Protein 2B30 (pdb70)

Structure (mmCIF, N/CA/C/O backbone):
data_2B30
#
_entry.id   2B30
#
_cell.length_a   64.101
_cell.length_b   101.792
_cell.length_c   97.337
_cell.angle_alpha   90.00
_cell.angle_beta   93.93
_cell.angle_gamma   90.00
#
_symmetry.space_group_name_H-M   'P 1 21 1'
#
loop_
_entity.id
_entity.type
_entity.pdbx_description
1 polymer 'Pvivax hypothetical protein'
2 non-polymer 'CALCIUM ION'
3 non-polymer 'CHLORIDE ION'
4 water water
#
loop_
_atom_site.group_PDB
_atom_site.id
_atom_site.type_symbol
_atom_site.label_atom_id
_atom_site.label_alt_id
_atom_site.label_comp_id
_atom_site.label_asym_id
_atom_site.label_entity_id
_atom_site.label_seq_id
_atom_site.pdbx_PDB_ins_code
_atom_site.Cartn_x
_atom_site.Cartn_y
_atom_site.Cartn_z
_atom_site.occupancy
_atom_site.B_iso_or_equiv
_atom_site.auth_seq_id
_atom_site.auth_comp_id
_atom_site.auth_asym_id
_atom_site.auth_atom_id
_atom_site.pdbx_PDB_model_num
ATOM 1 N N . LYS A 1 17 ? -28.718 27.865 4.986 1.00 58.91 17 LYS A N 1
ATOM 2 C CA . LYS A 1 17 ? -27.655 28.457 4.105 1.00 59.44 17 LYS A CA 1
ATOM 3 C C . LYS A 1 17 ? -27.096 27.402 3.174 1.00 59.94 17 LYS A C 1
ATOM 4 O O . LYS A 1 17 ? -27.169 27.523 1.946 1.00 60.25 17 LYS A O 1
ATOM 10 N N . VAL A 1 18 ? -26.516 26.375 3.795 1.00 58.72 18 VAL A N 1
ATOM 11 C CA . VAL A 1 18 ? -25.752 25.355 3.103 1.00 57.01 18 VAL A CA 1
ATOM 12 C C . VAL A 1 18 ? -26.681 24.480 2.298 1.00 57.29 18 VAL A C 1
ATOM 13 O O . VAL A 1 18 ? -26.494 24.306 1.091 1.00 59.41 18 VAL A O 1
ATOM 17 N N . GLU A 1 19 ? -27.682 23.919 2.963 1.00 55.78 19 GLU A N 1
ATOM 18 C CA . GLU A 1 19 ? -28.628 23.068 2.260 1.00 55.57 19 GLU A CA 1
ATOM 19 C C . GLU A 1 19 ? -29.484 23.897 1.295 1.00 53.94 19 GLU A C 1
ATOM 20 O O . GLU A 1 19 ? -29.960 23.380 0.286 1.00 53.57 19 GLU A O 1
ATOM 26 N N . GLU A 1 20 ? -29.640 25.187 1.582 1.00 53.22 20 GLU A N 1
ATOM 27 C CA . GLU A 1 20 ? -30.250 26.110 0.633 1.00 51.81 20 GLU A CA 1
ATOM 28 C C . GLU A 1 20 ? -29.343 26.241 -0.592 1.00 51.59 20 GLU A C 1
ATOM 29 O O . GLU A 1 20 ? -29.776 26.031 -1.726 1.00 51.41 20 GLU A O 1
ATOM 35 N N . ALA A 1 21 ? -28.071 26.546 -0.348 1.00 50.68 21 ALA A N 1
ATOM 36 C CA . ALA A 1 21 ? -27.070 26.677 -1.417 1.00 50.79 21 ALA A CA 1
ATOM 37 C C . ALA A 1 21 ? -26.915 25.442 -2.333 1.00 50.72 21 ALA A C 1
ATOM 38 O O . ALA A 1 21 ? -26.336 25.551 -3.422 1.00 52.84 21 ALA A O 1
ATOM 40 N N . LEU A 1 22 ? -27.415 24.287 -1.886 1.00 49.22 22 LEU A N 1
ATOM 41 C CA . LEU A 1 22 ? -27.319 23.023 -2.625 1.00 47.20 22 LEU A CA 1
ATOM 42 C C . LEU A 1 22 ? -28.637 22.601 -3.287 1.00 47.60 22 LEU A C 1
ATOM 43 O O . LEU A 1 22 ? -28.704 21.523 -3.895 1.00 46.17 22 LEU A O 1
ATOM 48 N N . LYS A 1 23 ? -29.681 23.427 -3.161 1.00 47.76 23 LYS A N 1
ATOM 49 C CA . LYS A 1 23 ? -31.027 23.040 -3.594 1.00 46.88 23 LYS A CA 1
ATOM 50 C C . LYS A 1 23 ? -31.017 22.414 -4.998 1.00 48.03 23 LYS A C 1
ATOM 51 O O . LYS A 1 23 ? -30.709 23.098 -5.971 1.00 48.29 23 LYS A O 1
ATOM 57 N N . GLY A 1 24 ? -31.322 21.116 -5.091 1.00 48.00 24 GLY A N 1
ATOM 58 C CA . GLY A 1 24 ? -31.446 20.423 -6.389 1.00 48.60 24 GLY A CA 1
ATOM 59 C C . GLY A 1 24 ? -30.151 20.164 -7.167 1.00 48.47 24 GLY A C 1
ATOM 60 O O . GLY A 1 24 ? -30.168 20.045 -8.395 1.00 46.32 24 GLY A O 1
ATOM 61 N N . ALA A 1 25 ? -29.034 20.067 -6.449 1.00 47.43 25 ALA A N 1
ATOM 62 C CA . ALA A 1 25 ? -27.731 19.832 -7.055 1.00 45.38 25 ALA A CA 1
ATOM 63 C C . ALA A 1 25 ? -27.581 18.366 -7.426 1.00 45.00 25 ALA A C 1
ATOM 64 O O . ALA A 1 25 ? -27.792 17.494 -6.590 1.00 44.84 25 ALA A O 1
ATOM 66 N N . ASP A 1 26 ? -27.191 18.107 -8.672 1.00 45.91 26 ASP A N 1
ATOM 67 C CA . ASP A 1 26 ? -26.903 16.752 -9.155 1.00 46.45 26 ASP A CA 1
ATOM 68 C C . ASP A 1 26 ? -25.395 16.492 -9.144 1.00 45.75 26 ASP A C 1
ATOM 69 O O . ASP A 1 26 ? -24.785 16.256 -10.186 1.00 49.60 26 ASP A O 1
ATOM 74 N N . ILE A 1 27 ? -24.801 16.524 -7.960 1.00 44.41 27 ILE A N 1
ATOM 75 C CA . ILE A 1 27 ? -23.353 16.429 -7.809 1.00 44.59 27 ILE A CA 1
ATOM 76 C C . ILE A 1 27 ? -22.815 15.036 -8.120 1.00 44.29 27 ILE A C 1
ATOM 77 O O . ILE A 1 27 ? -23.312 14.037 -7.597 1.00 43.43 27 ILE A O 1
ATOM 82 N N . LYS A 1 28 ? -21.778 15.001 -8.960 1.00 43.52 28 LYS A N 1
ATOM 83 C CA . LYS A 1 28 ? -21.071 13.772 -9.316 1.00 43.66 28 LYS A CA 1
ATOM 84 C C . LYS A 1 28 ? -19.557 13.800 -9.017 1.00 40.93 28 LYS A C 1
ATOM 85 O O . LYS A 1 28 ? -18.900 12.754 -9.101 1.00 37.89 28 LYS A O 1
ATOM 91 N N . LEU A 1 29 ? -19.016 14.973 -8.660 1.00 38.92 29 LEU A N 1
ATOM 92 C CA . LEU A 1 29 ? -17.575 15.147 -8.420 1.00 36.76 29 LEU A CA 1
ATOM 93 C C . LEU A 1 29 ? -17.351 15.954 -7.153 1.00 36.82 29 LEU A C 1
ATOM 94 O O . LEU A 1 29 ? -17.860 17.073 -7.041 1.00 37.49 29 LEU A O 1
ATOM 99 N N . LEU A 1 30 ? -16.591 15.396 -6.207 1.00 35.70 30 LEU A N 1
ATOM 100 C CA . LEU A 1 30 ? -16.210 16.125 -4.992 1.00 34.41 30 LEU A CA 1
ATOM 101 C C . LEU A 1 30 ? -14.763 16.588 -5.121 1.00 34.12 30 LEU A C 1
ATOM 102 O O . LEU A 1 30 ? -13.852 15.764 -5.222 1.00 33.28 30 LEU A O 1
ATOM 107 N N . LEU A 1 31 ? -14.564 17.905 -5.117 1.00 34.24 31 LEU A N 1
ATOM 108 C CA . LEU A 1 31 ? -13.244 18.508 -5.218 1.00 35.95 31 LEU A CA 1
ATOM 109 C C . LEU A 1 31 ? -12.873 19.147 -3.882 1.00 37.79 31 LEU A C 1
ATOM 110 O O . LEU A 1 31 ? -13.403 20.186 -3.511 1.00 38.91 31 LEU A O 1
ATOM 115 N N . ILE A 1 32 ? -11.939 18.526 -3.173 1.00 38.88 32 ILE A N 1
ATOM 116 C CA . ILE A 1 32 ? -11.683 18.834 -1.778 1.00 36.65 32 ILE A CA 1
ATOM 117 C C . ILE A 1 32 ? -10.277 19.364 -1.624 1.00 35.71 32 ILE A C 1
ATOM 118 O O . ILE A 1 32 ? -9.317 18.693 -2.009 1.00 37.08 32 ILE A O 1
ATOM 123 N N . ASP A 1 33 ? -10.144 20.559 -1.061 1.00 33.94 33 ASP A N 1
ATOM 124 C CA . ASP A 1 33 ? -8.818 21.090 -0.721 1.00 34.75 33 ASP A CA 1
ATOM 125 C C . ASP A 1 33 ? -8.230 20.292 0.441 1.00 33.86 33 ASP A C 1
ATOM 126 O O . ASP A 1 33 ? -8.973 19.741 1.250 1.00 33.58 33 ASP A O 1
ATOM 131 N N . PHE A 1 34 ? -6.906 20.206 0.508 1.00 34.30 34 PHE A N 1
ATOM 132 C CA . PHE A 1 34 ? -6.258 19.453 1.576 1.00 36.35 34 PHE A CA 1
ATOM 133 C C . PHE A 1 34 ? -6.010 20.319 2.828 1.00 37.04 34 PHE A C 1
ATOM 134 O O . PHE A 1 34 ? -6.826 20.295 3.748 1.00 36.98 34 PHE A O 1
ATOM 142 N N . ASP A 1 35 ? -4.928 21.094 2.868 1.00 37.67 35 ASP A N 1
ATOM 143 C CA . ASP A 1 35 ? -4.589 21.831 4.089 1.00 37.88 35 ASP A CA 1
ATOM 144 C C . ASP A 1 35 ? -5.558 22.959 4.299 1.00 39.56 35 ASP A C 1
ATOM 145 O O . ASP A 1 35 ? -5.920 23.662 3.348 1.00 43.10 35 ASP A O 1
ATOM 150 N N . GLY A 1 36 ? -5.966 23.142 5.549 1.00 39.31 36 GLY A N 1
ATOM 151 C CA . GLY A 1 36 ? -6.928 24.176 5.898 1.00 38.79 36 GLY A CA 1
ATOM 152 C C . GLY A 1 36 ? -8.364 23.755 5.658 1.00 37.62 36 GLY A C 1
ATOM 153 O O . GLY A 1 36 ? -9.284 24.429 6.115 1.00 39.91 36 GLY A O 1
ATOM 154 N N . THR A 1 37 ? -8.560 22.644 4.952 1.00 35.68 37 THR A N 1
ATOM 155 C CA . THR A 1 37 ? -9.893 22.145 4.642 1.00 36.01 37 THR A CA 1
ATOM 156 C C . THR A 1 37 ? -10.025 20.732 5.201 1.00 38.01 37 THR A C 1
ATOM 157 O O . THR A 1 37 ? -10.709 20.528 6.192 1.00 41.04 37 THR A O 1
ATOM 161 N N . LEU A 1 38 ? -9.343 19.772 4.586 1.00 39.32 38 LEU A N 1
ATOM 162 C CA . LEU A 1 38 ? -9.398 18.371 5.003 1.00 40.78 38 LEU A CA 1
ATOM 163 C C . LEU A 1 38 ? -8.329 18.050 6.073 1.00 41.92 38 LEU A C 1
ATOM 164 O O . LEU A 1 38 ? -8.606 17.349 7.041 1.00 42.68 38 LEU A O 1
ATOM 169 N N . PHE A 1 39 ? -7.116 18.566 5.889 1.00 40.59 39 PHE A N 1
ATOM 170 C CA . PHE A 1 39 ? -6.002 18.326 6.799 1.00 40.58 39 PHE A CA 1
ATOM 171 C C . PHE A 1 39 ? -5.806 19.534 7.707 1.00 43.24 39 PHE A C 1
ATOM 172 O O . PHE A 1 39 ? -5.644 20.651 7.205 1.00 41.85 39 PHE A O 1
ATOM 180 N N . VAL A 1 40 ? -5.779 19.301 9.027 1.00 45.11 40 VAL A N 1
ATOM 181 C CA . VAL A 1 40 ? -5.798 20.384 10.022 1.00 46.35 40 VAL A CA 1
ATOM 182 C C . VAL A 1 40 ? -4.387 20.848 10.436 1.00 47.83 40 VAL A C 1
ATOM 183 O O . VAL A 1 40 ? -4.032 22.007 10.218 1.00 49.02 40 VAL A O 1
ATOM 187 N N . ASP A 1 41 ? -3.592 19.957 11.030 1.00 49.32 41 ASP A N 1
ATOM 188 C CA . ASP A 1 41 ? -2.208 20.278 11.447 1.00 49.49 41 ASP A CA 1
ATOM 189 C C . ASP A 1 41 ? -1.402 19.009 11.740 1.00 49.47 41 ASP A C 1
ATOM 190 O O . ASP A 1 41 ? -1.897 17.904 11.518 1.00 49.88 41 ASP A O 1
ATOM 195 N N . LYS A 1 42 ? -0.170 19.174 12.229 1.00 49.85 42 LYS A N 1
ATOM 196 C CA . LYS A 1 42 ? 0.705 18.045 12.614 1.00 50.85 42 LYS A CA 1
ATOM 197 C C . LYS A 1 42 ? 0.007 16.901 13.370 1.00 51.20 42 LYS A C 1
ATOM 198 O O . LYS A 1 42 ? 0.075 15.734 12.961 1.00 49.17 42 LYS A O 1
ATOM 204 N N . ASP A 1 43 ? -0.676 17.254 14.460 1.00 51.46 43 ASP A N 1
ATOM 205 C CA . ASP A 1 43 ? -1.199 16.273 15.428 1.00 49.52 43 ASP A CA 1
ATOM 206 C C . ASP A 1 43 ? -2.528 15.668 14.980 1.00 47.60 43 ASP A C 1
ATOM 207 O O . ASP A 1 43 ? -2.693 14.449 14.977 1.00 43.03 43 ASP A O 1
ATOM 212 N N . ILE A 1 44 ? -3.479 16.533 14.634 1.00 47.65 44 ILE A N 1
ATOM 213 C CA . ILE A 1 44 ? -4.817 16.098 14.211 1.00 48.75 44 ILE A CA 1
ATOM 214 C C . ILE A 1 44 ? -4.776 15.414 12.834 1.00 48.46 44 ILE A C 1
ATOM 215 O O . ILE A 1 44 ? -5.518 14.468 12.588 1.00 46.90 44 ILE A O 1
ATOM 220 N N . LYS A 1 45 ? -3.899 15.894 11.955 1.00 49.53 45 LYS A N 1
ATOM 221 C CA . LYS A 1 45 ? -3.833 15.429 10.571 1.00 51.58 45 LYS A CA 1
ATOM 222 C C . LYS A 1 45 ? -5.214 15.554 9.894 1.00 51.46 45 LYS A C 1
ATOM 223 O O . LYS A 1 45 ? -5.762 16.667 9.804 1.00 50.27 45 LYS A O 1
ATOM 229 N N . VAL A 1 46 ? -5.776 14.436 9.436 1.00 50.84 46 VAL A N 1
ATOM 230 C CA . VAL A 1 46 ? -7.121 14.422 8.873 1.00 49.51 46 VAL A CA 1
ATOM 231 C C . VAL A 1 46 ? -8.059 13.715 9.848 1.00 48.88 46 VAL A C 1
ATOM 232 O O . VAL A 1 46 ? -7.916 12.503 10.067 1.00 47.76 46 VAL A O 1
ATOM 236 N N . PRO A 1 47 ? -9.012 14.471 10.439 1.00 47.58 47 PRO A N 1
ATOM 237 C CA . PRO A 1 47 ? -10.049 13.962 11.336 1.00 45.26 47 PRO A CA 1
ATOM 238 C C . PRO A 1 47 ? -10.708 12.706 10.831 1.00 45.46 47 PRO A C 1
ATOM 239 O O . PRO A 1 47 ? -10.979 12.600 9.644 1.00 49.56 47 PRO A O 1
ATOM 243 N N . SER A 1 48 ? -10.991 11.775 11.732 1.00 45.79 48 SER A N 1
ATOM 244 C CA . SER A 1 48 ? -11.664 10.522 11.382 1.00 46.42 48 SER A CA 1
ATOM 245 C C . SER A 1 48 ? -13.039 10.700 10.705 1.00 47.18 48 SER A C 1
ATOM 246 O O . SER A 1 48 ? -13.433 9.858 9.891 1.00 47.45 48 SER A O 1
ATOM 249 N N . GLU A 1 49 ? -13.763 11.772 11.040 1.00 46.72 49 GLU A N 1
ATOM 250 C CA . GLU A 1 49 ? -15.075 12.047 10.420 1.00 47.69 49 GLU A CA 1
ATOM 251 C C . GLU A 1 49 ? -14.906 12.295 8.933 1.00 46.35 49 GLU A C 1
ATOM 252 O O . GLU A 1 49 ? -15.744 11.885 8.130 1.00 45.96 49 GLU A O 1
ATOM 258 N N . ASN A 1 50 ? -13.833 12.991 8.572 1.00 43.09 50 ASN A N 1
ATOM 259 C CA . ASN A 1 50 ? -13.561 13.257 7.173 1.00 43.33 50 ASN A CA 1
ATOM 260 C C . ASN A 1 50 ? -13.235 11.969 6.409 1.00 43.74 50 ASN A C 1
ATOM 261 O O . ASN A 1 50 ? -13.706 11.776 5.280 1.00 42.68 50 ASN A O 1
ATOM 266 N N . ILE A 1 51 ? -12.462 11.086 7.040 1.00 43.70 51 ILE A N 1
ATOM 267 C CA . ILE A 1 51 ? -12.123 9.786 6.452 1.00 43.92 51 ILE A CA 1
ATOM 268 C C . ILE A 1 51 ? -13.380 8.959 6.170 1.00 45.67 51 ILE A C 1
ATOM 269 O O . ILE A 1 51 ? -13.505 8.378 5.095 1.00 48.36 51 ILE A O 1
ATOM 274 N N . ASP A 1 52 ? -14.316 8.921 7.112 1.00 47.21 52 ASP A N 1
ATOM 275 C CA . ASP A 1 52 ? -15.590 8.217 6.892 1.00 48.26 52 ASP A CA 1
ATOM 276 C C . ASP A 1 52 ? -16.402 8.878 5.792 1.00 45.16 52 ASP A C 1
ATOM 277 O O . ASP A 1 52 ? -17.070 8.207 5.014 1.00 41.69 52 ASP A O 1
ATOM 282 N N . ALA A 1 53 ? -16.355 10.207 5.754 1.00 45.60 53 ALA A N 1
ATOM 283 C CA . ALA A 1 53 ? -17.104 10.976 4.762 1.00 44.88 53 ALA A CA 1
ATOM 284 C C . ALA A 1 53 ? -16.653 10.586 3.368 1.00 44.97 53 ALA A C 1
ATOM 285 O O . ALA A 1 53 ? -17.473 10.279 2.502 1.00 44.84 53 ALA A O 1
ATOM 287 N N . ILE A 1 54 ? -15.338 10.585 3.169 1.00 43.33 54 ILE A N 1
ATOM 288 C CA . ILE A 1 54 ? -14.771 10.171 1.910 1.00 43.43 54 ILE A CA 1
ATOM 289 C C . ILE A 1 54 ? -15.092 8.693 1.665 1.00 46.41 54 ILE A C 1
ATOM 290 O O . ILE A 1 54 ? -15.514 8.319 0.563 1.00 46.40 54 ILE A O 1
ATOM 295 N N . LYS A 1 55 ? -14.924 7.866 2.700 1.00 47.78 55 LYS A N 1
ATOM 296 C CA . LYS A 1 55 ? -15.252 6.437 2.615 1.00 47.78 55 LYS A CA 1
ATOM 297 C C . LYS A 1 55 ? -16.643 6.247 2.057 1.00 47.63 55 LYS A C 1
ATOM 298 O O . LYS A 1 55 ? -16.833 5.485 1.118 1.00 51.28 55 LYS A O 1
ATOM 304 N N . GLU A 1 56 ? -17.610 6.963 2.615 1.00 47.65 56 GLU A N 1
ATOM 305 C CA . GLU A 1 56 ? -18.997 6.806 2.202 1.00 49.26 56 GLU A CA 1
ATOM 306 C C . GLU A 1 56 ? -19.231 7.378 0.801 1.00 47.36 56 GLU A C 1
ATOM 307 O O . GLU A 1 56 ? -19.977 6.793 0.010 1.00 46.13 56 GLU A O 1
ATOM 313 N N . ALA A 1 57 ? -18.576 8.502 0.496 1.00 45.12 57 ALA A N 1
ATOM 314 C CA . ALA A 1 57 ? -18.711 9.169 -0.810 1.00 41.78 57 ALA A CA 1
ATOM 315 C C . ALA A 1 57 ? -18.330 8.231 -1.948 1.00 40.12 57 ALA A C 1
ATOM 316 O O . ALA A 1 57 ? -19.004 8.182 -2.973 1.00 37.64 57 ALA A O 1
ATOM 318 N N . ILE A 1 58 ? -17.253 7.476 -1.743 1.00 40.62 58 ILE A N 1
ATOM 319 C CA . ILE A 1 58 ? -16.781 6.492 -2.723 1.00 39.99 58 ILE A CA 1
ATOM 320 C C . ILE A 1 58 ? -17.759 5.320 -2.836 1.00 40.94 58 ILE A C 1
ATOM 321 O O . ILE A 1 58 ? -18.013 4.820 -3.928 1.00 41.48 58 ILE A O 1
ATOM 326 N N . GLU A 1 59 ? -18.321 4.900 -1.710 1.00 41.86 59 GLU A N 1
ATOM 327 C CA . GLU A 1 59 ? -19.360 3.866 -1.716 1.00 42.18 59 GLU A CA 1
ATOM 328 C C . GLU A 1 59 ? -20.685 4.337 -2.333 1.00 39.81 59 GLU A C 1
ATOM 329 O O . GLU A 1 59 ? -21.349 3.580 -3.027 1.00 38.30 59 GLU A O 1
ATOM 335 N N . LYS A 1 60 ? -21.057 5.588 -2.091 1.00 39.40 60 LYS A N 1
ATOM 336 C CA . LYS A 1 60 ? -22.293 6.139 -2.654 1.00 41.27 60 LYS A CA 1
ATOM 337 C C . LYS A 1 60 ? -22.151 6.465 -4.144 1.00 41.37 60 LYS A C 1
ATOM 338 O O . LYS A 1 60 ? -23.139 6.772 -4.810 1.00 40.12 60 LYS A O 1
ATOM 344 N N . GLY A 1 61 ? -20.922 6.425 -4.656 1.00 42.93 61 GLY A N 1
ATOM 345 C CA . GLY A 1 61 ? -20.671 6.495 -6.099 1.00 41.13 61 GLY A CA 1
ATOM 346 C C . GLY A 1 61 ? -20.091 7.808 -6.591 1.00 40.61 61 GLY A C 1
ATOM 347 O O . GLY A 1 61 ? -20.019 8.028 -7.806 1.00 39.93 61 GLY A O 1
ATOM 348 N N . TYR A 1 62 ? -19.670 8.670 -5.661 1.00 38.35 62 TYR A N 1
ATOM 349 C CA . TYR A 1 62 ? -19.084 9.966 -6.002 1.00 37.80 62 TYR A CA 1
ATOM 350 C C . TYR A 1 62 ? -17.618 9.806 -6.392 1.00 35.01 62 TYR A C 1
ATOM 351 O O . TYR A 1 62 ? -16.884 9.053 -5.762 1.00 33.75 62 TYR A O 1
ATOM 360 N N . MET A 1 63 ? -17.210 10.515 -7.440 1.00 34.10 63 MET A N 1
ATOM 361 C CA . MET A 1 63 ? -15.811 10.633 -7.804 1.00 36.00 63 MET A CA 1
ATOM 362 C C . MET A 1 63 ? -15.222 11.704 -6.913 1.00 36.50 63 MET A C 1
ATOM 363 O O . MET A 1 63 ? -15.807 12.783 -6.739 1.00 38.37 63 MET A O 1
ATOM 368 N N . VAL A 1 64 ? -14.066 11.401 -6.343 1.00 34.08 64 VAL A N 1
ATOM 369 C CA . VAL A 1 64 ? -13.447 12.275 -5.378 1.00 32.78 64 VAL A CA 1
ATOM 370 C C . VAL A 1 64 ? -12.057 12.615 -5.881 1.00 35.74 64 VAL A C 1
ATOM 371 O O . VAL A 1 64 ? -11.297 11.730 -6.295 1.00 36.81 64 VAL A O 1
ATOM 375 N N . SER A 1 65 ? -11.745 13.906 -5.864 1.00 36.55 65 SER A N 1
ATOM 376 C CA . SER A 1 65 ? -10.436 14.396 -6.266 1.00 36.25 65 SER A CA 1
ATOM 377 C C . SER A 1 65 ? -9.971 15.467 -5.288 1.00 36.54 65 SER A C 1
ATOM 378 O O . SER A 1 65 ? -10.647 16.469 -5.059 1.00 34.43 65 SER A O 1
ATOM 381 N N . ILE A 1 66 ? -8.804 15.248 -4.711 1.00 38.07 66 ILE A N 1
ATOM 382 C CA . ILE A 1 66 ? -8.221 16.238 -3.858 1.00 40.27 66 ILE A CA 1
ATOM 383 C C . ILE A 1 66 ? -7.430 17.206 -4.723 1.00 42.39 66 ILE A C 1
ATOM 384 O O . ILE A 1 66 ? -6.641 16.800 -5.571 1.00 48.03 66 ILE A O 1
ATOM 389 N N . CYS A 1 67 ? -7.673 18.492 -4.519 1.00 42.03 67 CYS A N 1
ATOM 390 C CA . CYS A 1 67 ? -7.040 19.538 -5.295 1.00 40.95 67 CYS A CA 1
ATOM 391 C C . CYS A 1 67 ? -6.158 20.351 -4.354 1.00 41.66 67 CYS A C 1
ATOM 392 O O . CYS A 1 67 ? -6.661 21.005 -3.431 1.00 43.05 67 CYS A O 1
ATOM 395 N N . THR A 1 68 ? -4.844 20.292 -4.563 1.00 39.90 68 THR A N 1
ATOM 396 C CA . THR A 1 68 ? -3.914 20.874 -3.600 1.00 38.53 68 THR A CA 1
ATOM 397 C C . THR A 1 68 ? -2.599 21.306 -4.211 1.00 36.04 68 THR A C 1
ATOM 398 O O . THR A 1 68 ? -2.255 20.900 -5.320 1.00 34.21 68 THR A O 1
ATOM 402 N N . GLY A 1 69 ? -1.868 22.119 -3.446 1.00 35.12 69 GLY A N 1
ATOM 403 C CA . GLY A 1 69 ? -0.497 22.493 -3.768 1.00 34.81 69 GLY A CA 1
ATOM 404 C C . GLY A 1 69 ? 0.506 21.382 -3.511 1.00 34.71 69 GLY A C 1
ATOM 405 O O . GLY A 1 69 ? 1.617 21.429 -4.012 1.00 37.55 69 GLY A O 1
ATOM 406 N N . ARG A 1 70 ? 0.124 20.382 -2.728 1.00 34.61 70 ARG A N 1
ATOM 407 C CA . ARG A 1 70 ? 1.013 19.275 -2.419 1.00 36.16 70 ARG A CA 1
ATOM 408 C C . ARG A 1 70 ? 1.101 18.279 -3.562 1.00 38.89 70 ARG A C 1
ATOM 409 O O . ARG A 1 70 ? 0.340 18.346 -4.526 1.00 39.94 70 ARG A O 1
ATOM 417 N N . SER A 1 71 ? 2.059 17.366 -3.452 1.00 41.28 71 SER A N 1
ATOM 418 C CA . SER A 1 71 ? 2.226 16.287 -4.409 1.00 41.64 71 SER A CA 1
ATOM 419 C C . SER A 1 71 ? 1.311 15.157 -3.980 1.00 39.44 71 SER A C 1
ATOM 420 O O . SER A 1 71 ? 0.781 15.201 -2.870 1.00 39.36 71 SER A O 1
ATOM 423 N N . LYS A 1 72 ? 1.129 14.149 -4.840 1.00 38.62 72 LYS A N 1
ATOM 424 C CA . LYS A 1 72 ? 0.284 12.982 -4.499 1.00 38.68 72 LYS A CA 1
ATOM 425 C C . LYS A 1 72 ? 0.840 12.261 -3.281 1.00 36.94 72 LYS A C 1
ATOM 426 O O . LYS A 1 72 ? 0.140 12.101 -2.288 1.00 35.34 72 LYS A O 1
ATOM 432 N N . VAL A 1 73 ? 2.106 11.853 -3.368 1.00 37.48 73 VAL A N 1
ATOM 433 C CA . VAL A 1 73 ? 2.770 11.126 -2.282 1.00 39.02 73 VAL A CA 1
ATOM 434 C C . VAL A 1 73 ? 2.791 11.949 -0.993 1.00 38.97 73 VAL A C 1
ATOM 435 O O . VAL A 1 73 ? 2.760 11.397 0.096 1.00 39.23 73 VAL A O 1
ATOM 439 N N . GLY A 1 74 ? 2.851 13.269 -1.124 1.00 40.10 74 GLY A N 1
ATOM 440 C CA . GLY A 1 74 ? 2.773 14.147 0.033 1.00 43.06 74 GLY A CA 1
ATOM 441 C C . GLY A 1 74 ? 1.446 13.962 0.742 1.00 44.02 74 GLY A C 1
ATOM 442 O O . GLY A 1 74 ? 1.390 13.898 1.971 1.00 44.95 74 GLY A O 1
ATOM 443 N N . ILE A 1 75 ? 0.382 13.854 -0.050 1.00 43.53 75 ILE A N 1
ATOM 444 C CA . ILE A 1 75 ? -0.963 13.657 0.476 1.00 44.08 75 ILE A CA 1
ATOM 445 C C . ILE A 1 75 ? -1.178 12.242 1.013 1.00 44.44 75 ILE A C 1
ATOM 446 O O . ILE A 1 75 ? -1.865 12.068 2.024 1.00 41.93 75 ILE A O 1
ATOM 451 N N . LEU A 1 76 ? -0.599 11.249 0.333 1.00 44.02 76 LEU A N 1
ATOM 452 C CA . LEU A 1 76 ? -0.666 9.861 0.781 1.00 43.92 76 LEU A CA 1
ATOM 453 C C . LEU A 1 76 ? 0.112 9.619 2.078 1.00 43.57 76 LEU A C 1
ATOM 454 O O . LEU A 1 76 ? -0.264 8.764 2.871 1.00 44.82 76 LEU A O 1
ATOM 459 N N . SER A 1 77 ? 1.197 10.355 2.288 1.00 43.18 77 SER A N 1
ATOM 460 C CA . SER A 1 77 ? 1.936 10.269 3.547 1.00 43.52 77 SER A CA 1
ATOM 461 C C . SER A 1 77 ? 1.079 10.789 4.699 1.00 43.88 77 SER A C 1
ATOM 462 O O . SER A 1 77 ? 0.845 10.086 5.683 1.00 42.11 77 SER A O 1
ATOM 465 N N . ALA A 1 78 ? 0.600 12.020 4.544 1.00 43.56 78 ALA A N 1
ATOM 466 C CA . ALA A 1 78 ? -0.201 12.681 5.552 1.00 42.86 78 ALA A CA 1
ATOM 467 C C . ALA A 1 78 ? -1.429 11.861 5.881 1.00 45.15 78 ALA A C 1
ATOM 468 O O . ALA A 1 78 ? -1.865 11.849 7.031 1.00 49.55 78 ALA A O 1
ATOM 470 N N . PHE A 1 79 ? -1.980 11.175 4.880 1.00 45.28 79 PHE A N 1
ATOM 471 C CA . PHE A 1 79 ? -3.149 10.305 5.079 1.00 45.63 79 PHE A CA 1
ATOM 472 C C . PHE A 1 79 ? -2.810 9.066 5.911 1.00 45.98 79 PHE A C 1
ATOM 473 O O . PHE A 1 79 ? -3.547 8.711 6.830 1.00 47.34 79 PHE A O 1
ATOM 481 N N . GLY A 1 80 ? -1.709 8.401 5.563 1.00 46.07 80 GLY A N 1
ATOM 482 C CA . GLY A 1 80 ? -1.306 7.154 6.206 1.00 45.51 80 GLY A CA 1
ATOM 483 C C . GLY A 1 80 ? -1.964 5.949 5.560 1.00 46.19 80 GLY A C 1
ATOM 484 O O . GLY A 1 80 ? -3.160 5.973 5.272 1.00 46.46 80 GLY A O 1
ATOM 485 N N . GLU A 1 81 ? -1.185 4.886 5.361 1.00 47.47 81 GLU A N 1
ATOM 486 C CA . GLU A 1 81 ? -1.660 3.658 4.707 1.00 47.84 81 GLU A CA 1
ATOM 487 C C . GLU A 1 81 ? -3.016 3.148 5.227 1.00 50.04 81 GLU A C 1
ATOM 488 O O . GLU A 1 81 ? -3.831 2.648 4.440 1.00 50.38 81 GLU A O 1
ATOM 494 N N . GLU A 1 82 ? -3.263 3.274 6.532 1.00 50.35 82 GLU A N 1
ATOM 495 C CA . GLU A 1 82 ? -4.477 2.709 7.127 1.00 52.44 82 GLU A CA 1
ATOM 496 C C . GLU A 1 82 ? -5.744 3.434 6.666 1.00 50.39 82 GLU A C 1
ATOM 497 O O . GLU A 1 82 ? -6.739 2.790 6.312 1.00 51.18 82 GLU A O 1
ATOM 503 N N . ASN A 1 83 ? -5.711 4.765 6.685 1.00 48.24 83 ASN A N 1
ATOM 504 C CA . ASN A 1 83 ? -6.823 5.579 6.179 1.00 45.29 83 ASN A CA 1
ATOM 505 C C . ASN A 1 83 ? -7.129 5.336 4.701 1.00 44.25 83 ASN A C 1
ATOM 506 O O . ASN A 1 83 ? -8.299 5.314 4.302 1.00 41.65 83 ASN A O 1
ATOM 511 N N . LEU A 1 84 ? -6.081 5.153 3.901 1.00 43.14 84 LEU A N 1
ATOM 512 C CA . LEU A 1 84 ? -6.244 4.882 2.476 1.00 42.99 84 LEU A CA 1
ATOM 513 C C . LEU A 1 84 ? -7.003 3.574 2.262 1.00 44.35 84 LEU A C 1
ATOM 514 O O . LEU A 1 84 ? -7.860 3.482 1.378 1.00 44.32 84 LEU A O 1
ATOM 519 N N . LYS A 1 85 ? -6.687 2.568 3.077 1.00 46.56 85 LYS A N 1
ATOM 520 C CA . LYS A 1 85 ? -7.396 1.285 3.041 1.00 48.13 85 LYS A CA 1
ATOM 521 C C . LYS A 1 85 ? -8.838 1.491 3.475 1.00 48.47 85 LYS A C 1
ATOM 522 O O . LYS A 1 85 ? -9.767 1.030 2.822 1.00 49.03 85 LYS A O 1
ATOM 528 N N . LYS A 1 86 ? -9.004 2.205 4.583 1.00 50.55 86 LYS A N 1
ATOM 529 C CA . LYS A 1 86 ? -10.315 2.488 5.161 1.00 52.05 86 LYS A CA 1
ATOM 530 C C . LYS A 1 86 ? -11.231 3.230 4.177 1.00 52.21 86 LYS A C 1
ATOM 531 O O . LYS A 1 86 ? -12.409 2.903 4.054 1.00 53.61 86 LYS A O 1
ATOM 537 N N . MET A 1 87 ? -10.692 4.227 3.482 1.00 51.82 87 MET A N 1
ATOM 538 C CA . MET A 1 87 ? -11.474 4.990 2.495 1.00 50.19 87 MET A CA 1
ATOM 539 C C . MET A 1 87 ? -11.628 4.252 1.172 1.00 48.99 87 MET A C 1
ATOM 540 O O . MET A 1 87 ? -12.616 4.460 0.463 1.00 48.38 87 MET A O 1
ATOM 545 N N . ASN A 1 88 ? -10.641 3.410 0.853 1.00 48.27 88 ASN A N 1
ATOM 546 C CA . ASN A 1 88 ? -10.462 2.844 -0.482 1.00 47.93 88 ASN A CA 1
ATOM 547 C C . ASN A 1 88 ? -10.167 3.967 -1.483 1.00 48.89 88 ASN A C 1
ATOM 548 O O . ASN A 1 88 ? -10.781 4.063 -2.544 1.00 50.86 88 ASN A O 1
ATOM 553 N N . PHE A 1 89 ? -9.209 4.814 -1.112 1.00 48.19 89 PHE A N 1
ATOM 554 C CA . PHE A 1 89 ? -8.811 5.973 -1.895 1.00 45.34 89 PHE A CA 1
ATOM 555 C C . PHE A 1 89 ? -7.291 6.140 -1.827 1.00 45.06 89 PHE A C 1
ATOM 556 O O . PHE A 1 89 ? -6.707 6.037 -0.747 1.00 43.16 89 PHE A O 1
ATOM 564 N N . TYR A 1 90 ? -6.667 6.389 -2.981 1.00 43.95 90 TYR A N 1
ATOM 565 C CA . TYR A 1 90 ? -5.211 6.415 -3.106 1.00 43.17 90 TYR A CA 1
ATOM 566 C C . TYR A 1 90 ? -4.781 7.594 -3.982 1.00 43.47 90 TYR A C 1
ATOM 567 O O . TYR A 1 90 ? -3.810 7.512 -4.739 1.00 44.69 90 TYR A O 1
ATOM 576 N N . GLY A 1 91 ? -5.522 8.695 -3.871 1.00 43.12 91 GLY A N 1
ATOM 577 C CA . GLY A 1 91 ? -5.173 9.944 -4.538 1.00 41.55 91 GLY A CA 1
ATOM 578 C C . GLY A 1 91 ? -5.446 9.983 -6.026 1.00 41.46 91 GLY A C 1
ATOM 579 O O . GLY A 1 91 ? -4.919 10.838 -6.734 1.00 44.14 91 GLY A O 1
ATOM 580 N N . MET A 1 92 ? -6.276 9.073 -6.512 1.00 41.55 92 MET A N 1
ATOM 581 C CA . MET A 1 92 ? -6.597 9.024 -7.927 1.00 42.02 92 MET A CA 1
ATOM 582 C C . MET A 1 92 ? -8.103 8.943 -8.129 1.00 40.70 92 MET A C 1
ATOM 583 O O . MET A 1 92 ? -8.742 8.016 -7.654 1.00 42.72 92 MET A O 1
ATOM 588 N N . PRO A 1 93 ? -8.679 9.908 -8.846 1.00 39.97 93 PRO A N 1
ATOM 589 C CA . PRO A 1 93 ? -8.025 11.010 -9.559 1.00 39.19 93 PRO A CA 1
ATOM 590 C C . PRO A 1 93 ? -7.496 12.101 -8.622 1.00 38.30 93 PRO A C 1
ATOM 591 O O . PRO A 1 93 ? -7.794 12.099 -7.421 1.00 36.44 93 PRO A O 1
ATOM 595 N N . GLY A 1 94 ? -6.712 13.022 -9.170 1.00 37.40 94 GLY A N 1
ATOM 596 C CA . GLY A 1 94 ? -6.184 14.104 -8.363 1.00 36.84 94 GLY A CA 1
ATOM 597 C C . GLY A 1 94 ? -5.570 15.259 -9.125 1.00 35.49 94 GLY A C 1
ATOM 598 O O . GLY A 1 94 ? -5.018 15.083 -10.205 1.00 31.91 94 GLY A O 1
ATOM 599 N N . VAL A 1 95 ? -5.686 16.446 -8.529 1.00 34.73 95 VAL A N 1
ATOM 600 C CA . VAL A 1 95 ? -5.062 17.663 -9.020 1.00 32.90 95 VAL A CA 1
ATOM 601 C C . VAL A 1 95 ? -4.013 18.075 -7.990 1.00 32.79 95 VAL A C 1
ATOM 602 O O . VAL A 1 95 ? -4.345 18.452 -6.861 1.00 32.41 95 VAL A O 1
ATOM 606 N N . TYR A 1 96 ? -2.750 17.999 -8.383 1.00 30.88 96 TYR A N 1
ATOM 607 C CA . TYR A 1 96 ? -1.662 18.208 -7.460 1.00 31.32 96 TYR A CA 1
ATOM 608 C C . TYR A 1 96 ? -0.762 19.322 -7.943 1.00 32.60 96 TYR A C 1
ATOM 609 O O . TYR A 1 96 ? -0.773 19.661 -9.125 1.00 35.09 96 TYR A O 1
ATOM 618 N N . ILE A 1 97 ? -0.002 19.901 -7.013 1.00 32.34 97 ILE A N 1
ATOM 619 C CA . ILE A 1 97 ? 0.955 20.958 -7.324 1.00 33.70 97 ILE A CA 1
ATOM 620 C C . ILE A 1 97 ? 0.268 22.087 -8.090 1.00 32.43 97 ILE A C 1
ATOM 621 O O . ILE A 1 97 ? 0.709 22.500 -9.161 1.00 30.12 97 ILE A O 1
ATOM 626 N N . ASN A 1 98 ? -0.835 22.552 -7.518 1.00 32.24 98 ASN A N 1
ATOM 627 C CA . ASN A 1 98 ? -1.586 23.685 -8.028 1.00 32.99 98 ASN A CA 1
ATOM 628 C C . ASN A 1 98 ? -1.979 23.560 -9.491 1.00 32.52 98 ASN A C 1
ATOM 629 O O . ASN A 1 98 ? -2.024 24.552 -10.228 1.00 32.23 98 ASN A O 1
ATOM 634 N N . GLY A 1 99 ? -2.287 22.333 -9.899 1.00 30.33 99 GLY A N 1
ATOM 635 C CA . GLY A 1 99 ? -2.837 22.095 -11.223 1.00 30.23 99 GLY A CA 1
ATOM 636 C C . GLY A 1 99 ? -1.840 21.746 -12.299 1.00 29.83 99 GLY A C 1
ATOM 637 O O . GLY A 1 99 ? -2.238 21.544 -13.450 1.00 27.09 99 GLY A O 1
ATOM 638 N N . THR A 1 100 ? -0.564 21.647 -11.926 1.00 29.82 100 THR A N 1
ATOM 639 C CA . THR A 1 100 ? 0.495 21.306 -12.870 1.00 31.43 100 THR A CA 1
ATOM 640 C C . THR A 1 100 ? 0.715 19.783 -12.973 1.00 32.45 100 THR A C 1
ATOM 641 O O . THR A 1 100 ? 1.358 19.304 -13.917 1.00 33.89 100 THR A O 1
ATOM 645 N N . ILE A 1 101 ? 0.175 19.022 -12.023 1.00 31.49 101 ILE A N 1
ATOM 646 C CA . ILE A 1 101 ? 0.166 17.562 -12.139 1.00 33.98 101 ILE A CA 1
ATOM 647 C C . ILE A 1 101 ? -1.244 17.028 -11.905 1.00 34.30 101 ILE A C 1
ATOM 648 O O . ILE A 1 101 ? -1.858 17.329 -10.887 1.00 35.65 101 ILE A O 1
ATOM 653 N N . VAL A 1 102 ? -1.735 16.218 -12.842 1.00 35.45 102 VAL A N 1
ATOM 654 C CA . VAL A 1 102 ? -3.100 15.688 -12.775 1.00 35.53 102 VAL A CA 1
ATOM 655 C C . VAL A 1 102 ? -3.133 14.199 -13.114 1.00 34.48 102 VAL A C 1
ATOM 656 O O . VAL A 1 102 ? -2.585 13.788 -14.137 1.00 36.19 102 VAL A O 1
ATOM 660 N N . TYR A 1 103 ? -3.774 13.406 -12.257 1.00 32.40 103 TYR A N 1
ATOM 661 C CA . TYR A 1 103 ? -3.933 11.970 -12.483 1.00 32.98 103 TYR A CA 1
ATOM 662 C C . TYR A 1 103 ? -5.397 11.612 -12.660 1.00 32.56 103 TYR A C 1
ATOM 663 O O . TYR A 1 103 ? -6.259 12.129 -11.936 1.00 32.26 103 TYR A O 1
ATOM 672 N N . ASP A 1 104 ? -5.690 10.733 -13.616 1.00 31.40 104 ASP A N 1
ATOM 673 C CA . ASP A 1 104 ? -7.058 10.217 -13.739 1.00 32.74 104 ASP A CA 1
ATOM 674 C C . ASP A 1 104 ? -7.257 9.101 -12.715 1.00 33.91 104 ASP A C 1
ATOM 675 O O . ASP A 1 104 ? -6.318 8.742 -11.993 1.00 32.91 104 ASP A O 1
ATOM 680 N N . GLN A 1 105 ? -8.475 8.575 -12.642 1.00 34.97 105 GLN A N 1
ATOM 681 C CA . GLN A 1 105 ? -8.826 7.569 -11.636 1.00 37.45 105 GLN A CA 1
ATOM 682 C C . GLN A 1 105 ? -7.903 6.333 -11.670 1.00 38.91 105 GLN A C 1
ATOM 683 O O . GLN A 1 105 ? -7.637 5.715 -10.638 1.00 39.91 105 GLN A O 1
ATOM 689 N N . ILE A 1 106 ? -7.413 5.998 -12.859 1.00 38.28 106 ILE A N 1
ATOM 690 C CA . ILE A 1 106 ? -6.564 4.827 -13.070 1.00 39.32 106 ILE A CA 1
ATOM 691 C C . ILE A 1 106 ? -5.066 5.124 -12.840 1.00 39.33 106 ILE A C 1
ATOM 692 O O . ILE A 1 106 ? -4.257 4.196 -12.739 1.00 40.74 106 ILE A O 1
ATOM 697 N N . GLY A 1 107 ? -4.696 6.403 -12.754 1.00 36.70 107 GLY A N 1
ATOM 698 C CA . GLY A 1 107 ? -3.299 6.791 -12.564 1.00 34.79 107 GLY A CA 1
ATOM 699 C C . GLY A 1 107 ? -2.563 7.240 -13.819 1.00 34.35 107 GLY A C 1
ATOM 700 O O . GLY A 1 107 ? -1.342 7.286 -13.818 1.00 32.65 107 GLY A O 1
ATOM 701 N N . TYR A 1 108 ? -3.283 7.580 -14.889 1.00 32.54 108 TYR A N 1
ATOM 702 C CA . TYR A 1 108 ? -2.636 8.157 -16.070 1.00 32.38 108 TYR A CA 1
ATOM 703 C C . TYR A 1 108 ? -2.309 9.637 -15.850 1.00 32.06 108 TYR A C 1
ATOM 704 O O . TYR A 1 108 ? -3.103 10.389 -15.287 1.00 30.08 108 TYR A O 1
ATOM 713 N N . THR A 1 109 ? -1.119 10.029 -16.300 1.00 32.39 109 THR A N 1
ATOM 714 C CA . THR A 1 109 ? -0.642 11.394 -16.189 1.00 31.25 109 THR A CA 1
ATOM 715 C C . THR A 1 109 ? -1.313 12.234 -17.266 1.00 32.11 109 THR A C 1
ATOM 716 O O . THR A 1 109 ? -0.933 12.193 -18.449 1.00 34.17 109 THR A O 1
ATOM 720 N N . LEU A 1 110 ? -2.328 12.977 -16.850 1.00 31.94 110 LEU A N 1
ATOM 721 C CA . LEU A 1 110 ? -3.031 13.874 -17.751 1.00 33.07 110 LEU A CA 1
ATOM 722 C C . LEU A 1 110 ? -2.213 15.139 -17.969 1.00 32.30 110 LEU A C 1
ATOM 723 O O . LEU A 1 110 ? -2.322 15.782 -18.997 1.00 33.63 110 LEU A O 1
ATOM 728 N N . LEU A 1 111 ? -1.371 15.481 -17.010 1.00 33.98 111 LEU A N 1
ATOM 729 C CA . LEU A 1 111 ? -0.640 16.732 -17.069 1.00 33.05 111 LEU A CA 1
ATOM 730 C C . LEU A 1 111 ? 0.501 16.711 -16.082 1.00 32.88 111 LEU A C 1
ATOM 731 O O . LEU A 1 111 ? 0.308 16.397 -14.902 1.00 30.03 111 LEU A O 1
ATOM 736 N N . ASP A 1 112 ? 1.685 17.028 -16.592 1.00 33.80 112 ASP A N 1
ATOM 737 C CA . ASP A 1 112 ? 2.879 17.246 -15.790 1.00 35.31 112 ASP A CA 1
ATOM 738 C C . ASP A 1 112 ? 3.558 18.491 -16.344 1.00 35.32 112 ASP A C 1
ATOM 739 O O . ASP A 1 112 ? 4.422 18.391 -17.209 1.00 35.26 112 ASP A O 1
ATOM 744 N N . GLU A 1 113 ? 3.157 19.668 -15.872 1.00 35.69 113 GLU A N 1
ATOM 745 C CA . GLU A 1 113 ? 3.760 20.907 -16.370 1.00 38.04 113 GLU A CA 1
ATOM 746 C C . GLU A 1 113 ? 4.909 21.391 -15.492 1.00 37.59 113 GLU A C 1
ATOM 747 O O . GLU A 1 113 ? 4.741 21.578 -14.292 1.00 37.84 113 GLU A O 1
ATOM 753 N N . THR A 1 114 ? 6.073 21.594 -16.104 1.00 37.37 114 THR A N 1
ATOM 754 C CA . THR A 1 114 ? 7.232 22.146 -15.406 1.00 37.05 114 THR A CA 1
ATOM 755 C C . THR A 1 114 ? 7.533 23.561 -15.874 1.00 35.77 114 THR A C 1
ATOM 756 O O . THR A 1 114 ? 7.229 23.931 -17.013 1.00 35.71 114 THR A O 1
ATOM 760 N N . ILE A 1 115 ? 8.167 24.331 -14.997 1.00 32.29 115 ILE A N 1
ATOM 761 C CA . ILE A 1 115 ? 8.523 25.699 -15.310 1.00 31.51 115 ILE A CA 1
ATOM 762 C C . ILE A 1 115 ? 9.379 25.711 -16.570 1.00 30.43 115 ILE A C 1
ATOM 763 O O . ILE A 1 115 ? 10.160 24.806 -16.798 1.00 33.41 115 ILE A O 1
ATOM 768 N N . GLU A 1 116 ? 9.190 26.721 -17.404 1.00 31.01 116 GLU A N 1
ATOM 769 C CA . GLU A 1 116 ? 9.985 26.893 -18.605 1.00 32.84 116 GLU A CA 1
ATOM 770 C C . GLU A 1 116 ? 11.451 27.050 -18.212 1.00 34.39 116 GLU A C 1
ATOM 771 O O . GLU A 1 116 ? 11.766 27.751 -17.246 1.00 37.18 116 GLU A O 1
ATOM 777 N N . THR A 1 117 ? 12.343 26.414 -18.965 1.00 34.76 117 THR A N 1
ATOM 778 C CA . THR A 1 117 ? 13.758 26.335 -18.578 1.00 36.88 117 THR A CA 1
ATOM 779 C C . THR A 1 117 ? 14.493 27.695 -18.595 1.00 39.61 117 THR A C 1
ATOM 780 O O . THR A 1 117 ? 15.429 27.905 -17.833 1.00 41.62 117 THR A O 1
ATOM 784 N N . ASP A 1 118 ? 14.084 28.613 -19.465 1.00 42.62 118 ASP A N 1
ATOM 785 C CA . ASP A 1 118 ? 14.672 29.959 -19.471 1.00 42.66 118 ASP A CA 1
ATOM 786 C C . ASP A 1 118 ? 14.215 30.735 -18.231 1.00 42.54 118 ASP A C 1
ATOM 787 O O . ASP A 1 118 ? 15.019 31.392 -17.574 1.00 43.29 118 ASP A O 1
ATOM 792 N N . VAL A 1 119 ? 12.934 30.622 -17.887 1.00 43.65 119 VAL A N 1
ATOM 793 C CA . VAL A 1 119 ? 12.403 31.262 -16.670 1.00 42.09 119 VAL A CA 1
ATOM 794 C C . VAL A 1 119 ? 12.977 30.603 -15.417 1.00 41.18 119 VAL A C 1
ATOM 795 O O . VAL A 1 119 ? 13.281 31.290 -14.449 1.00 42.37 119 VAL A O 1
ATOM 799 N N . TYR A 1 120 ? 13.115 29.278 -15.430 1.00 40.78 120 TYR A N 1
ATOM 800 C CA . TYR A 1 120 ? 13.651 28.563 -14.265 1.00 40.83 120 TYR A CA 1
ATOM 801 C C . TYR A 1 120 ? 15.090 28.975 -13.990 1.00 40.73 120 TYR A C 1
ATOM 802 O O . TYR A 1 120 ? 15.452 29.218 -12.846 1.00 41.69 120 TYR A O 1
ATOM 811 N N . ALA A 1 121 ? 15.901 29.057 -15.042 1.00 41.44 121 ALA A N 1
ATOM 812 C CA . ALA A 1 121 ? 17.281 29.542 -14.927 1.00 40.62 121 ALA A CA 1
ATOM 813 C C . ALA A 1 121 ? 17.304 30.925 -14.288 1.00 41.09 121 ALA A C 1
ATOM 814 O O . ALA A 1 121 ? 18.105 31.198 -13.387 1.00 41.61 121 ALA A O 1
ATOM 816 N N . GLU A 1 122 ? 16.418 31.797 -14.743 1.00 40.59 122 GLU A N 1
ATOM 817 C CA . GLU A 1 122 ? 16.390 33.131 -14.199 1.00 42.14 122 GLU A CA 1
ATOM 818 C C . GLU A 1 122 ? 15.996 33.046 -12.745 1.00 40.26 122 GLU A C 1
ATOM 819 O O . GLU A 1 122 ? 16.572 33.726 -11.900 1.00 42.16 122 GLU A O 1
ATOM 825 N N . LEU A 1 123 ? 15.031 32.183 -12.456 1.00 38.38 123 LEU A N 1
ATOM 826 C CA . LEU A 1 123 ? 14.480 32.079 -11.114 1.00 36.94 123 LEU A CA 1
ATOM 827 C C . LEU A 1 123 ? 15.546 31.681 -10.103 1.00 38.40 123 LEU A C 1
ATOM 828 O O . LEU A 1 123 ? 15.657 32.298 -9.042 1.00 38.55 123 LEU A O 1
ATOM 833 N N . ILE A 1 124 ? 16.313 30.647 -10.442 1.00 39.11 124 ILE A N 1
ATOM 834 C CA . ILE A 1 124 ? 17.408 30.148 -9.594 1.00 40.28 124 ILE A CA 1
ATOM 835 C C . ILE A 1 124 ? 18.521 31.198 -9.458 1.00 39.88 124 ILE A C 1
ATOM 836 O O . ILE A 1 124 ? 19.119 31.338 -8.400 1.00 40.70 124 ILE A O 1
ATOM 841 N N . SER A 1 125 ? 18.785 31.931 -10.532 1.00 40.20 125 SER A N 1
ATOM 842 C CA . SER A 1 125 ? 19.769 32.998 -10.502 1.00 40.68 125 SER A CA 1
ATOM 843 C C . SER A 1 125 ? 19.333 34.088 -9.528 1.00 41.41 125 SER A C 1
ATOM 844 O O . SER A 1 125 ? 20.143 34.599 -8.766 1.00 40.98 125 SER A O 1
ATOM 847 N N . TYR A 1 126 ? 18.046 34.423 -9.552 1.00 43.75 126 TYR A N 1
ATOM 848 C CA . TYR A 1 126 ? 17.445 35.372 -8.595 1.00 44.68 126 TYR A CA 1
ATOM 849 C C . TYR A 1 126 ? 17.465 34.867 -7.138 1.00 46.56 126 TYR A C 1
ATOM 850 O O . TYR A 1 126 ? 17.658 35.659 -6.204 1.00 48.94 126 TYR A O 1
ATOM 859 N N . LEU A 1 127 ? 17.256 33.564 -6.943 1.00 46.80 127 LEU A N 1
ATOM 860 C CA . LEU A 1 127 ? 17.240 32.975 -5.594 1.00 45.93 127 LEU A CA 1
ATOM 861 C C . LEU A 1 127 ? 18.631 32.946 -4.947 1.00 46.39 127 LEU A C 1
ATOM 862 O O . LEU A 1 127 ? 18.762 33.135 -3.734 1.00 43.63 127 LEU A O 1
ATOM 867 N N . VAL A 1 128 ? 19.660 32.698 -5.761 1.00 46.73 128 VAL A N 1
ATOM 868 C CA . VAL A 1 128 ? 21.044 32.759 -5.297 1.00 46.73 128 VAL A CA 1
ATOM 869 C C . VAL A 1 128 ? 21.376 34.208 -4.920 1.00 48.27 128 VAL A C 1
ATOM 870 O O . VAL A 1 128 ? 21.810 34.477 -3.793 1.00 48.29 128 VAL A O 1
ATOM 874 N N . GLU A 1 129 ? 21.133 35.133 -5.854 1.00 48.81 129 GLU A N 1
ATOM 875 C CA . GLU A 1 129 ? 21.380 36.565 -5.635 1.00 49.27 129 GLU A CA 1
ATOM 876 C C . GLU A 1 129 ? 20.747 37.036 -4.322 1.00 48.73 129 GLU A C 1
ATOM 877 O O . GLU A 1 129 ? 21.377 37.746 -3.561 1.00 51.46 129 GLU A O 1
ATOM 883 N N . LYS A 1 130 ? 19.521 36.605 -4.046 1.00 48.12 130 LYS A N 1
ATOM 884 C CA . LYS A 1 130 ? 18.829 36.951 -2.802 1.00 47.38 130 LYS A CA 1
ATOM 885 C C . LYS A 1 130 ? 19.069 35.941 -1.660 1.00 46.09 130 LYS A C 1
ATOM 886 O O . LYS A 1 130 ? 18.360 35.970 -0.664 1.00 43.85 130 LYS A O 1
ATOM 892 N N . ASN A 1 131 ? 20.060 35.061 -1.801 1.00 46.83 131 ASN A N 1
ATOM 893 C CA . ASN A 1 131 ? 20.309 33.981 -0.833 1.00 48.21 131 ASN A CA 1
ATOM 894 C C . ASN A 1 131 ? 19.027 33.379 -0.218 1.00 47.59 131 ASN A C 1
ATOM 895 O O . ASN A 1 131 ? 18.851 33.314 1.000 1.00 48.05 131 ASN A O 1
ATOM 900 N N . LEU A 1 132 ? 18.138 32.936 -1.099 1.00 47.26 132 LEU A N 1
ATOM 901 C CA . LEU A 1 132 ? 16.908 32.250 -0.710 1.00 45.45 132 LEU A CA 1
ATOM 902 C C . LEU A 1 132 ? 16.934 30.752 -1.035 1.00 42.80 132 LEU A C 1
ATOM 903 O O . LEU A 1 132 ? 16.054 30.011 -0.595 1.00 39.29 132 LEU A O 1
ATOM 908 N N . VAL A 1 133 ? 17.950 30.314 -1.780 1.00 41.08 133 VAL A N 1
ATOM 909 C CA . VAL A 1 133 ? 18.100 28.908 -2.147 1.00 42.78 133 VAL A CA 1
ATOM 910 C C . VAL A 1 133 ? 18.176 27.939 -0.941 1.00 44.92 133 VAL A C 1
ATOM 911 O O . VAL A 1 133 ? 17.645 26.822 -1.016 1.00 46.12 133 VAL A O 1
ATOM 915 N N . ASN A 1 134 ? 18.823 28.348 0.156 1.00 45.51 134 ASN A N 1
ATOM 916 C CA . ASN A 1 134 ? 18.963 27.468 1.336 1.00 46.42 134 ASN A CA 1
ATOM 917 C C . ASN A 1 134 ? 17.713 27.415 2.236 1.00 46.37 134 ASN A C 1
ATOM 918 O O . ASN A 1 134 ? 17.775 26.890 3.348 1.00 47.86 134 ASN A O 1
ATOM 923 N N . GLN A 1 135 ? 16.582 27.933 1.752 1.00 44.07 135 GLN A N 1
ATOM 924 C CA . GLN A 1 135 ? 15.295 27.769 2.446 1.00 42.02 135 GLN A CA 1
ATOM 925 C C . GLN A 1 135 ? 14.162 27.445 1.465 1.00 41.32 135 GLN A C 1
ATOM 926 O O . GLN A 1 135 ? 12.980 27.699 1.749 1.00 40.54 135 GLN A O 1
ATOM 932 N N . THR A 1 136 ? 14.538 26.844 0.336 1.00 40.63 136 THR A N 1
ATOM 933 C CA . THR A 1 136 ? 13.631 26.583 -0.784 1.00 42.15 136 THR A CA 1
ATOM 934 C C . THR A 1 136 ? 13.487 25.081 -1.038 1.00 40.41 136 THR A C 1
ATOM 935 O O . THR A 1 136 ? 14.480 24.388 -1.218 1.00 40.59 136 THR A O 1
ATOM 939 N N . ILE A 1 137 ? 12.251 24.586 -1.063 1.00 39.01 137 ILE A N 1
ATOM 940 C CA . ILE A 1 137 ? 11.998 23.165 -1.331 1.00 38.08 137 ILE A CA 1
ATOM 941 C C . ILE A 1 137 ? 11.701 22.955 -2.812 1.00 36.70 137 ILE A C 1
ATOM 942 O O . ILE A 1 137 ? 10.737 23.499 -3.347 1.00 36.73 137 ILE A O 1
ATOM 947 N N . PHE A 1 138 ? 12.536 22.156 -3.463 1.00 37.34 138 PHE A N 1
ATOM 948 C CA . PHE A 1 138 ? 12.476 21.974 -4.914 1.00 38.49 138 PHE A CA 1
ATOM 949 C C . PHE A 1 138 ? 11.671 20.732 -5.256 1.00 38.74 138 PHE A C 1
ATOM 950 O O . PHE A 1 138 ? 12.036 19.635 -4.832 1.00 40.05 138 PHE A O 1
ATOM 958 N N . HIS A 1 139 ? 10.584 20.906 -6.008 1.00 36.90 139 HIS A N 1
ATOM 959 C CA . HIS A 1 139 ? 9.653 19.814 -6.284 1.00 37.02 139 HIS A CA 1
ATOM 960 C C . HIS A 1 139 ? 9.715 19.381 -7.745 1.00 35.17 139 HIS A C 1
ATOM 961 O O . HIS A 1 139 ? 9.615 20.217 -8.638 1.00 36.99 139 HIS A O 1
ATOM 968 N N . ARG A 1 140 ? 9.874 18.080 -7.983 1.00 33.49 140 ARG A N 1
ATOM 969 C CA . ARG A 1 140 ? 9.708 17.498 -9.325 1.00 32.60 140 ARG A CA 1
ATOM 970 C C . ARG A 1 140 ? 8.961 16.181 -9.208 1.00 34.23 140 ARG A C 1
ATOM 971 O O . ARG A 1 140 ? 9.452 15.240 -8.580 1.00 33.60 140 ARG A O 1
ATOM 979 N N . GLY A 1 141 ? 7.773 16.128 -9.808 1.00 35.80 141 GLY A N 1
ATOM 980 C CA . GLY A 1 141 ? 6.929 14.945 -9.767 1.00 37.38 141 GLY A CA 1
ATOM 981 C C . GLY A 1 141 ? 6.477 14.605 -8.360 1.00 38.86 141 GLY A C 1
ATOM 982 O O . GLY A 1 141 ? 5.817 15.416 -7.691 1.00 39.60 141 GLY A O 1
ATOM 983 N N . GLU A 1 142 ? 6.845 13.407 -7.909 1.00 39.22 142 GLU A N 1
ATOM 984 C CA . GLU A 1 142 ? 6.521 12.937 -6.559 1.00 39.74 142 GLU A CA 1
ATOM 985 C C . GLU A 1 142 ? 7.704 13.074 -5.593 1.00 39.52 142 GLU A C 1
ATOM 986 O O . GLU A 1 142 ? 7.673 12.527 -4.495 1.00 39.22 142 GLU A O 1
ATOM 992 N N . SER A 1 143 ? 8.750 13.784 -6.012 1.00 40.20 143 SER A N 1
ATOM 993 C CA . SER A 1 143 ? 9.931 14.008 -5.177 1.00 40.40 143 SER A CA 1
ATOM 994 C C . SER A 1 143 ? 10.104 15.485 -4.858 1.00 39.54 143 SER A C 1
ATOM 995 O O . SER A 1 143 ? 9.680 16.356 -5.632 1.00 37.33 143 SER A O 1
ATOM 998 N N . ASN A 1 144 ? 10.744 15.751 -3.722 1.00 39.01 144 ASN A N 1
ATOM 999 C CA . ASN A 1 144 ? 11.185 17.096 -3.390 1.00 39.87 144 ASN A CA 1
ATOM 1000 C C . ASN A 1 144 ? 12.575 17.093 -2.750 1.00 40.65 144 ASN A C 1
ATOM 1001 O O . ASN A 1 144 ? 12.992 16.108 -2.141 1.00 39.25 144 ASN A O 1
ATOM 1006 N N . TYR A 1 145 ? 13.298 18.192 -2.921 1.00 41.92 145 TYR A N 1
ATOM 1007 C CA . TYR A 1 145 ? 14.707 18.232 -2.563 1.00 44.39 145 TYR A CA 1
ATOM 1008 C C . TYR A 1 145 ? 15.055 19.524 -1.853 1.00 45.21 145 TYR A C 1
ATOM 1009 O O . TYR A 1 145 ? 14.489 20.564 -2.148 1.00 46.51 145 TYR A O 1
ATOM 1018 N N . VAL A 1 146 ? 15.992 19.448 -0.918 1.00 47.24 146 VAL A N 1
ATOM 1019 C CA . VAL A 1 146 ? 16.532 20.644 -0.273 1.00 48.99 146 VAL A CA 1
ATOM 1020 C C . VAL A 1 146 ? 18.058 20.616 -0.266 1.00 50.25 146 VAL A C 1
ATOM 1021 O O . VAL A 1 146 ? 18.691 19.596 -0.563 1.00 49.34 146 VAL A O 1
ATOM 1025 N N . THR A 1 147 ? 18.646 21.749 0.084 1.00 50.96 147 THR A N 1
ATOM 1026 C CA . THR A 1 147 ? 20.087 21.903 0.013 1.00 51.12 147 THR A CA 1
ATOM 1027 C C . THR A 1 147 ? 20.731 21.511 1.368 1.00 51.08 147 THR A C 1
ATOM 1028 O O . THR A 1 147 ? 20.084 21.617 2.412 1.00 52.12 147 THR A O 1
ATOM 1032 N N . GLU A 1 148 ? 21.977 21.020 1.326 1.00 51.58 148 GLU A N 1
ATOM 1033 C CA . GLU A 1 148 ? 22.756 20.607 2.518 1.00 51.05 148 GLU A CA 1
ATOM 1034 C C . GLU A 1 148 ? 22.663 21.625 3.649 1.00 52.10 148 GLU A C 1
ATOM 1035 O O . GLU A 1 148 ? 22.472 21.262 4.809 1.00 50.23 148 GLU A O 1
ATOM 1041 N N . ASP A 1 149 ? 22.772 22.901 3.282 1.00 53.58 149 ASP A N 1
ATOM 1042 C CA . ASP A 1 149 ? 22.686 24.022 4.222 1.00 54.54 149 ASP A CA 1
ATOM 1043 C C . ASP A 1 149 ? 21.265 24.517 4.515 1.00 53.45 149 ASP A C 1
ATOM 1044 O O . ASP A 1 149 ? 21.104 25.638 4.979 1.00 54.11 149 ASP A O 1
ATOM 1049 N N . ASN A 1 150 ? 20.244 23.697 4.266 1.00 53.78 150 ASN A N 1
ATOM 1050 C CA . ASN A 1 150 ? 18.862 24.083 4.557 1.00 52.79 150 ASN A CA 1
ATOM 1051 C C . ASN A 1 150 ? 18.487 23.703 5.981 1.00 54.61 150 ASN A C 1
ATOM 1052 O O . ASN A 1 150 ? 18.542 22.531 6.357 1.00 55.57 150 ASN A O 1
ATOM 1057 N N . LYS A 1 151 ? 18.098 24.699 6.769 1.00 57.69 151 LYS A N 1
ATOM 1058 C CA . LYS A 1 151 ? 17.684 24.477 8.156 1.00 59.53 151 LYS A CA 1
ATOM 1059 C C . LYS A 1 151 ? 16.315 23.812 8.245 1.00 61.97 151 LYS A C 1
ATOM 1060 O O . LYS A 1 151 ? 15.983 23.210 9.263 1.00 63.20 151 LYS A O 1
ATOM 1066 N N . TYR A 1 152 ? 15.536 23.911 7.168 1.00 64.22 152 TYR A N 1
ATOM 1067 C CA . TYR A 1 152 ? 14.161 23.407 7.121 1.00 65.18 152 TYR A CA 1
ATOM 1068 C C . TYR A 1 152 ? 14.034 22.029 6.440 1.00 65.17 152 TYR A C 1
ATOM 1069 O O . TYR A 1 152 ? 13.040 21.758 5.765 1.00 64.73 152 TYR A O 1
ATOM 1078 N N . ALA A 1 153 ? 15.022 21.154 6.623 1.00 64.47 153 ALA A N 1
ATOM 1079 C CA . ALA A 1 153 ? 15.000 19.822 5.985 1.00 62.90 153 ALA A CA 1
ATOM 1080 C C . ALA A 1 153 ? 13.919 18.864 6.554 1.00 61.02 153 ALA A C 1
ATOM 1081 O O . ALA A 1 153 ? 13.361 18.036 5.818 1.00 60.95 153 ALA A O 1
ATOM 1083 N N . ASP A 1 154 ? 13.626 18.985 7.851 1.00 57.82 154 ASP A N 1
ATOM 1084 C CA . ASP A 1 154 ? 12.587 18.181 8.505 1.00 55.67 154 ASP A CA 1
ATOM 1085 C C . ASP A 1 154 ? 11.190 18.820 8.370 1.00 55.50 154 ASP A C 1
ATOM 1086 O O . ASP A 1 154 ? 10.236 18.363 9.014 1.00 56.78 154 ASP A O 1
ATOM 1091 N N . PHE A 1 155 ? 11.074 19.840 7.509 1.00 53.48 155 PHE A N 1
ATOM 1092 C CA . PHE A 1 155 ? 9.941 20.794 7.507 1.00 51.19 155 PHE A CA 1
ATOM 1093 C C . PHE A 1 155 ? 8.619 20.191 7.043 1.00 50.20 155 PHE A C 1
ATOM 1094 O O . PHE A 1 155 ? 7.613 20.309 7.715 1.00 49.83 155 PHE A O 1
ATOM 1102 N N . LEU A 1 156 ? 8.618 19.553 5.886 1.00 51.03 156 LEU A N 1
ATOM 1103 C CA . LEU A 1 156 ? 7.421 18.880 5.417 1.00 51.67 156 LEU A CA 1
ATOM 1104 C C . LEU A 1 156 ? 7.079 17.688 6.316 1.00 50.72 156 LEU A C 1
ATOM 1105 O O . LEU A 1 156 ? 5.906 17.387 6.520 1.00 49.89 156 LEU A O 1
ATOM 1110 N N . GLN A 1 157 ? 8.105 17.022 6.851 1.00 50.63 157 GLN A N 1
ATOM 1111 C CA . GLN A 1 157 ? 7.908 15.858 7.716 1.00 50.43 157 GLN A CA 1
ATOM 1112 C C . GLN A 1 157 ? 7.258 16.270 9.037 1.00 51.21 157 GLN A C 1
ATOM 1113 O O . GLN A 1 157 ? 6.213 15.740 9.409 1.00 51.30 157 GLN A O 1
ATOM 1119 N N . LYS A 1 158 ? 7.861 17.236 9.728 1.00 52.16 158 LYS A N 1
ATOM 1120 C CA . LYS A 1 158 ? 7.352 17.683 11.030 1.00 51.43 158 LYS A CA 1
ATOM 1121 C C . LYS A 1 158 ? 6.092 18.541 10.896 1.00 51.64 158 LYS A C 1
ATOM 1122 O O . LYS A 1 158 ? 5.084 18.242 11.529 1.00 52.97 158 LYS A O 1
ATOM 1128 N N . MET A 1 159 ? 6.131 19.587 10.071 1.00 52.18 159 MET A N 1
ATOM 1129 C CA . MET A 1 159 ? 4.980 20.504 9.936 1.00 54.41 159 MET A CA 1
ATOM 1130 C C . MET A 1 159 ? 3.749 19.897 9.248 1.00 52.33 159 MET A C 1
ATOM 1131 O O . MET A 1 159 ? 2.616 20.233 9.603 1.00 50.59 159 MET A O 1
ATOM 1136 N N . TYR A 1 160 ? 3.964 19.028 8.260 1.00 50.74 160 TYR A N 1
ATOM 1137 C CA . TYR A 1 160 ? 2.862 18.579 7.392 1.00 48.38 160 TYR A CA 1
ATOM 1138 C C . TYR A 1 160 ? 2.729 17.061 7.248 1.00 48.03 160 TYR A C 1
ATOM 1139 O O . TYR A 1 160 ? 1.992 16.599 6.392 1.00 46.28 160 TYR A O 1
ATOM 1148 N N . SER A 1 161 ? 3.413 16.292 8.097 1.00 48.78 161 SER A N 1
ATOM 1149 C CA . SER A 1 161 ? 3.279 14.821 8.120 1.00 48.90 161 SER A CA 1
ATOM 1150 C C . SER A 1 161 ? 3.583 14.148 6.772 1.00 49.25 161 SER A C 1
ATOM 1151 O O . SER A 1 161 ? 2.972 13.134 6.428 1.00 48.62 161 SER A O 1
ATOM 1154 N N . GLU A 1 162 ? 4.518 14.729 6.021 1.00 49.16 162 GLU A N 1
ATOM 1155 C CA . GLU A 1 162 ? 4.999 14.158 4.774 1.00 48.45 162 GLU A CA 1
ATOM 1156 C C . GLU A 1 162 ? 6.250 13.345 5.059 1.00 48.28 162 GLU A C 1
ATOM 1157 O O . GLU A 1 162 ? 6.676 13.230 6.215 1.00 48.24 162 GLU A O 1
ATOM 1163 N N . ASN A 1 163 ? 6.821 12.766 4.003 1.00 48.08 163 ASN A N 1
ATOM 1164 C CA . ASN A 1 163 ? 8.144 12.152 4.079 1.00 48.27 163 ASN A CA 1
ATOM 1165 C C . ASN A 1 163 ? 9.181 13.250 4.047 1.00 46.22 163 ASN A C 1
ATOM 1166 O O . ASN A 1 163 ? 8.922 14.313 3.506 1.00 48.32 163 ASN A O 1
ATOM 1171 N N . ARG A 1 164 ? 10.343 13.000 4.641 1.00 45.30 164 ARG A N 1
ATOM 1172 C CA . ARG A 1 164 ? 11.435 13.977 4.667 1.00 43.42 164 ARG A CA 1
ATOM 1173 C C . ARG A 1 164 ? 11.966 14.296 3.257 1.00 40.33 164 ARG A C 1
ATOM 1174 O O . ARG A 1 164 ? 12.016 13.429 2.390 1.00 39.89 164 ARG A O 1
ATOM 1182 N N . SER A 1 165 ? 12.356 15.543 3.036 1.00 38.27 165 SER A N 1
ATOM 1183 C CA . SER A 1 165 ? 12.949 15.944 1.761 1.00 39.05 165 SER A CA 1
ATOM 1184 C C . SER A 1 165 ? 14.334 15.335 1.608 1.00 38.71 165 SER A C 1
ATOM 1185 O O . SER A 1 165 ? 15.039 15.149 2.596 1.00 37.57 165 SER A O 1
ATOM 1188 N N . ILE A 1 166 ? 14.733 15.057 0.366 1.00 40.10 166 ILE A N 1
ATOM 1189 C CA . ILE A 1 166 ? 16.072 14.537 0.082 1.00 38.93 166 ILE A CA 1
ATOM 1190 C C . ILE A 1 166 ? 17.091 15.683 0.063 1.00 40.57 166 ILE A C 1
ATOM 1191 O O . ILE A 1 166 ? 16.834 16.756 -0.510 1.00 38.91 166 ILE A O 1
ATOM 1196 N N . ILE A 1 167 ? 18.251 15.442 0.681 1.00 41.13 167 ILE A N 1
ATOM 1197 C CA . ILE A 1 167 ? 19.253 16.481 0.883 1.00 39.91 167 ILE A CA 1
ATOM 1198 C C . ILE A 1 167 ? 20.419 16.282 -0.070 1.00 38.62 167 ILE A C 1
ATOM 1199 O O . ILE A 1 167 ? 20.895 15.166 -0.269 1.00 37.83 167 ILE A O 1
ATOM 1204 N N . ILE A 1 168 ? 20.876 17.381 -0.657 1.00 39.09 168 ILE A N 1
ATOM 1205 C CA . ILE A 1 168 ? 21.936 17.334 -1.651 1.00 40.09 168 ILE A CA 1
ATOM 1206 C C . ILE A 1 168 ? 22.786 18.593 -1.572 1.00 42.93 168 ILE A C 1
ATOM 1207 O O . ILE A 1 168 ? 22.356 19.599 -1.024 1.00 44.80 168 ILE A O 1
ATOM 1212 N N . ARG A 1 169 ? 24.001 18.526 -2.106 1.00 45.39 169 ARG A N 1
ATOM 1213 C CA . ARG A 1 169 ? 24.892 19.676 -2.092 1.00 45.95 169 ARG A CA 1
ATOM 1214 C C . ARG A 1 169 ? 24.285 20.771 -2.970 1.00 46.72 169 ARG A C 1
ATOM 1215 O O . ARG A 1 169 ? 23.540 20.483 -3.914 1.00 45.96 169 ARG A O 1
ATOM 1223 N N . HIS A 1 170 ? 24.589 22.020 -2.624 1.00 47.29 170 HIS A N 1
ATOM 1224 C CA . HIS A 1 170 ? 24.115 23.194 -3.353 1.00 45.93 170 HIS A CA 1
ATOM 1225 C C . HIS A 1 170 ? 24.469 23.101 -4.831 1.00 46.69 170 HIS A C 1
ATOM 1226 O O . HIS A 1 170 ? 23.602 23.304 -5.673 1.00 47.23 170 HIS A O 1
ATOM 1233 N N . ASN A 1 171 ? 25.725 22.782 -5.150 1.00 47.84 171 ASN A N 1
ATOM 1234 C CA . ASN A 1 171 ? 26.140 22.639 -6.559 1.00 49.40 171 ASN A CA 1
ATOM 1235 C C . ASN A 1 171 ? 25.395 21.525 -7.316 1.00 49.23 171 ASN A C 1
ATOM 1236 O O . ASN A 1 171 ? 25.302 21.561 -8.548 1.00 51.80 171 ASN A O 1
ATOM 1241 N N . GLU A 1 172 ? 24.888 20.532 -6.583 1.00 47.74 172 GLU A N 1
ATOM 1242 C CA . GLU A 1 172 ? 24.074 19.458 -7.169 1.00 47.64 172 GLU A CA 1
ATOM 1243 C C . GLU A 1 172 ? 22.667 19.968 -7.488 1.00 46.22 172 GLU A C 1
ATOM 1244 O O . GLU A 1 172 ? 22.084 19.621 -8.516 1.00 44.08 172 GLU A O 1
ATOM 1250 N N . MET A 1 173 ? 22.132 20.807 -6.605 1.00 46.64 173 MET A N 1
ATOM 1251 C CA . MET A 1 173 ? 20.797 21.388 -6.801 1.00 47.08 173 MET A CA 1
ATOM 1252 C C . MET A 1 173 ? 20.696 22.206 -8.094 1.00 44.10 173 MET A C 1
ATOM 1253 O O . MET A 1 173 ? 19.706 22.097 -8.827 1.00 39.69 173 MET A O 1
ATOM 1258 N N . LEU A 1 174 ? 21.723 23.003 -8.380 1.00 42.85 174 LEU A N 1
ATOM 1259 C CA . LEU A 1 174 ? 21.694 23.847 -9.572 1.00 43.43 174 LEU A CA 1
ATOM 1260 C C . LEU A 1 174 ? 22.181 23.138 -10.850 1.00 43.19 174 LEU A C 1
ATOM 1261 O O . LEU A 1 174 ? 22.390 23.793 -11.868 1.00 44.14 174 LEU A O 1
ATOM 1266 N N . LYS A 1 175 ? 22.313 21.809 -10.816 1.00 42.45 175 LYS A N 1
ATOM 1267 C CA . LYS A 1 175 ? 22.426 21.019 -12.051 1.00 42.68 175 LYS A CA 1
ATOM 1268 C C . LYS A 1 175 ? 21.051 20.827 -12.719 1.00 42.25 175 LYS A C 1
ATOM 1269 O O . LYS A 1 175 ? 20.968 20.663 -13.938 1.00 42.59 175 LYS A O 1
ATOM 1275 N N . TYR A 1 176 ? 19.975 20.842 -11.934 1.00 40.94 176 TYR A N 1
ATOM 1276 C CA . TYR A 1 176 ? 18.634 20.606 -12.483 1.00 42.28 176 TYR A CA 1
ATOM 1277 C C . TYR A 1 176 ? 18.103 21.764 -13.348 1.00 43.26 176 TYR A C 1
ATOM 1278 O O . TYR A 1 176 ? 18.201 22.942 -12.970 1.00 43.78 176 TYR A O 1
ATOM 1287 N N . ARG A 1 177 ? 17.545 21.402 -14.507 1.00 42.65 177 ARG A N 1
ATOM 1288 C CA . ARG A 1 177 ? 17.099 22.363 -15.524 1.00 42.22 177 ARG A CA 1
ATOM 1289 C C . ARG A 1 177 ? 15.693 22.908 -15.285 1.00 40.27 177 ARG A C 1
ATOM 1290 O O . ARG A 1 177 ? 15.352 23.954 -15.849 1.00 41.56 177 ARG A O 1
ATOM 1298 N N . THR A 1 178 ? 14.887 22.202 -14.480 1.00 37.74 178 THR A N 1
ATOM 1299 C CA . THR A 1 178 ? 13.499 22.626 -14.177 1.00 36.73 178 THR A CA 1
ATOM 1300 C C . THR A 1 178 ? 12.857 21.937 -12.943 1.00 37.16 178 THR A C 1
ATOM 1301 O O . THR A 1 178 ? 13.379 20.952 -12.434 1.00 38.88 178 THR A O 1
ATOM 1305 N N . MET A 1 179 ? 11.733 22.486 -12.471 1.00 37.12 179 MET A N 1
ATOM 1306 C CA . MET A 1 179 ? 10.933 21.904 -11.380 1.00 36.07 179 MET A CA 1
ATOM 1307 C C . MET A 1 179 ? 9.463 22.168 -11.649 1.00 35.75 179 MET A C 1
ATOM 1308 O O . MET A 1 179 ? 9.127 23.098 -12.382 1.00 34.82 179 MET A O 1
ATOM 1313 N N . ASN A 1 180 ? 8.589 21.371 -11.038 1.00 35.78 180 ASN A N 1
ATOM 1314 C CA . ASN A 1 180 ? 7.151 21.653 -11.062 1.00 36.08 180 ASN A CA 1
ATOM 1315 C C . ASN A 1 180 ? 6.802 22.782 -10.096 1.00 35.75 180 ASN A C 1
ATOM 1316 O O . ASN A 1 180 ? 5.891 23.577 -10.357 1.00 34.39 180 ASN A O 1
ATOM 1321 N N . LYS A 1 181 ? 7.518 22.832 -8.975 1.00 33.75 181 LYS A N 1
ATOM 1322 C CA . LYS A 1 181 ? 7.249 23.828 -7.949 1.00 35.83 181 LYS A CA 1
ATOM 1323 C C . LYS A 1 181 ? 8.445 24.116 -7.048 1.00 34.86 181 LYS A C 1
ATOM 1324 O O . LYS A 1 181 ? 9.172 23.201 -6.663 1.00 33.29 181 LYS A O 1
ATOM 1330 N N . LEU A 1 182 ? 8.630 25.391 -6.715 1.00 35.49 182 LEU A N 1
ATOM 1331 C CA . LEU A 1 182 ? 9.524 25.785 -5.625 1.00 40.54 182 LEU A CA 1
ATOM 1332 C C . LEU A 1 182 ? 8.666 26.372 -4.505 1.00 42.78 182 LEU A C 1
ATOM 1333 O O . LEU A 1 182 ? 7.948 27.356 -4.722 1.00 42.64 182 LEU A O 1
ATOM 1338 N N . MET A 1 183 ? 8.716 25.758 -3.325 1.00 45.07 183 MET A N 1
ATOM 1339 C CA . MET A 1 183 ? 8.071 26.325 -2.146 1.00 47.48 183 MET A CA 1
ATOM 1340 C C . MET A 1 183 ? 9.124 26.999 -1.296 1.00 47.56 183 MET A C 1
ATOM 1341 O O . MET A 1 183 ? 9.876 26.330 -0.589 1.00 50.52 183 MET A O 1
ATOM 1346 N N . ILE A 1 184 ? 9.182 28.324 -1.368 1.00 47.83 184 ILE A N 1
ATOM 1347 C CA . ILE A 1 184 ? 10.148 29.089 -0.584 1.00 48.09 184 ILE A CA 1
ATOM 1348 C C . ILE A 1 184 ? 9.593 29.261 0.835 1.00 48.20 184 ILE A C 1
ATOM 1349 O O . ILE A 1 184 ? 8.600 29.962 1.044 1.00 48.27 184 ILE A O 1
ATOM 1354 N N . VAL A 1 185 ? 10.230 28.596 1.796 1.00 47.95 185 VAL A N 1
ATOM 1355 C CA . VAL A 1 185 ? 9.851 28.722 3.197 1.00 48.75 185 VAL A CA 1
ATOM 1356 C C . VAL A 1 185 ? 10.351 30.065 3.718 1.00 49.10 185 VAL A C 1
ATOM 1357 O O . VAL A 1 185 ? 11.531 30.389 3.604 1.00 48.08 185 VAL A O 1
ATOM 1361 N N . LEU A 1 186 ? 9.434 30.846 4.273 1.00 51.94 186 LEU A N 1
ATOM 1362 C CA . LEU A 1 186 ? 9.704 32.234 4.614 1.00 55.53 186 LEU A CA 1
ATOM 1363 C C . LEU A 1 186 ? 9.473 32.520 6.091 1.00 57.91 186 LEU A C 1
ATOM 1364 O O . LEU A 1 186 ? 8.596 31.938 6.738 1.00 58.29 186 LEU A O 1
ATOM 1369 N N . ASP A 1 187 ? 10.299 33.423 6.607 1.00 60.91 187 ASP A N 1
ATOM 1370 C CA . ASP A 1 187 ? 10.240 33.868 7.983 1.00 62.96 187 ASP A CA 1
ATOM 1371 C C . ASP A 1 187 ? 9.117 34.898 8.057 1.00 63.98 187 ASP A C 1
ATOM 1372 O O . ASP A 1 187 ? 9.157 35.894 7.326 1.00 64.85 187 ASP A O 1
ATOM 1377 N N . PRO A 1 188 ? 8.111 34.677 8.930 1.00 64.47 188 PRO A N 1
ATOM 1378 C CA . PRO A 1 188 ? 6.935 35.559 8.944 1.00 63.80 188 PRO A CA 1
ATOM 1379 C C . PRO A 1 188 ? 7.255 37.062 9.008 1.00 64.32 188 PRO A C 1
ATOM 1380 O O . PRO A 1 188 ? 6.371 37.880 8.782 1.00 64.00 188 PRO A O 1
ATOM 1384 N N . SER A 1 189 ? 8.496 37.418 9.329 1.00 65.51 189 SER A N 1
ATOM 1385 C CA . SER A 1 189 ? 8.984 38.783 9.148 1.00 67.05 189 SER A CA 1
ATOM 1386 C C . SER A 1 189 ? 8.913 39.159 7.682 1.00 67.77 189 SER A C 1
ATOM 1387 O O . SER A 1 189 ? 8.130 40.018 7.282 1.00 69.90 189 SER A O 1
ATOM 1390 N N . GLU A 1 190 ? 9.718 38.458 6.889 1.00 67.27 190 GLU A N 1
ATOM 1391 C CA . GLU A 1 190 ? 10.098 38.894 5.548 1.00 65.39 190 GLU A CA 1
ATOM 1392 C C . GLU A 1 190 ? 9.203 38.328 4.434 1.00 63.35 190 GLU A C 1
ATOM 1393 O O . GLU A 1 190 ? 9.597 38.334 3.271 1.00 64.13 190 GLU A O 1
ATOM 1399 N N . SER A 1 191 ? 8.006 37.847 4.772 1.00 61.24 191 SER A N 1
ATOM 1400 C CA . SER A 1 191 ? 7.063 37.377 3.743 1.00 60.14 191 SER A CA 1
ATOM 1401 C C . SER A 1 191 ? 6.662 38.511 2.800 1.00 60.91 191 SER A C 1
ATOM 1402 O O . SER A 1 191 ? 7.016 38.506 1.613 1.00 59.02 191 SER A O 1
ATOM 1405 N N . LYS A 1 192 ? 5.935 39.486 3.343 1.00 60.32 192 LYS A N 1
ATOM 1406 C CA . LYS A 1 192 ? 5.503 40.639 2.568 1.00 61.18 192 LYS A CA 1
ATOM 1407 C C . LYS A 1 192 ? 6.648 41.176 1.685 1.00 61.77 192 LYS A C 1
ATOM 1408 O O . LYS A 1 192 ? 6.450 41.403 0.483 1.00 62.39 192 LYS A O 1
ATOM 1414 N N . THR A 1 193 ? 7.839 41.340 2.271 1.00 60.82 193 THR A N 1
ATOM 1415 C CA . THR A 1 193 ? 8.984 41.945 1.564 1.00 60.17 193 THR A CA 1
ATOM 1416 C C . THR A 1 193 ? 9.515 41.073 0.427 1.00 58.89 193 THR A C 1
ATOM 1417 O O . THR A 1 193 ? 9.643 41.529 -0.710 1.00 58.61 193 THR A O 1
ATOM 1421 N N . VAL A 1 194 ? 9.827 39.821 0.747 1.00 57.57 194 VAL A N 1
ATOM 1422 C CA . VAL A 1 194 ? 10.440 38.907 -0.214 1.00 55.58 194 VAL A CA 1
ATOM 1423 C C . VAL A 1 194 ? 9.478 38.519 -1.332 1.00 53.47 194 VAL A C 1
ATOM 1424 O O . VAL A 1 194 ? 9.887 38.469 -2.493 1.00 55.57 194 VAL A O 1
ATOM 1428 N N . ILE A 1 195 ? 8.217 38.244 -1.002 1.00 49.56 195 ILE A N 1
ATOM 1429 C CA . ILE A 1 195 ? 7.247 37.875 -2.035 1.00 46.95 195 ILE A CA 1
ATOM 1430 C C . ILE A 1 195 ? 6.949 39.064 -2.938 1.00 47.75 195 ILE A C 1
ATOM 1431 O O . ILE A 1 195 ? 6.856 38.907 -4.160 1.00 48.69 195 ILE A O 1
ATOM 1436 N N . GLY A 1 196 ? 6.829 40.251 -2.344 1.00 46.98 196 GLY A N 1
ATOM 1437 C CA . GLY A 1 196 ? 6.703 41.490 -3.116 1.00 46.04 196 GLY A CA 1
ATOM 1438 C C . GLY A 1 196 ? 7.724 41.587 -4.235 1.00 45.43 196 GLY A C 1
ATOM 1439 O O . GLY A 1 196 ? 7.360 41.679 -5.401 1.00 43.61 196 GLY A O 1
ATOM 1440 N N . ASN A 1 197 ? 9.005 41.539 -3.878 1.00 47.27 197 ASN A N 1
ATOM 1441 C CA . ASN A 1 197 ? 10.095 41.620 -4.871 1.00 49.78 197 ASN A CA 1
ATOM 1442 C C . ASN A 1 197 ? 10.092 40.447 -5.840 1.00 50.49 197 ASN A C 1
ATOM 1443 O O . ASN A 1 197 ? 10.520 40.579 -6.991 1.00 50.23 197 ASN A O 1
ATOM 1448 N N . LEU A 1 198 ? 9.627 39.294 -5.361 1.00 51.83 198 LEU A N 1
ATOM 1449 C CA . LEU A 1 198 ? 9.502 38.103 -6.200 1.00 52.32 198 LEU A CA 1
ATOM 1450 C C . LEU A 1 198 ? 8.379 38.293 -7.233 1.00 52.34 198 LEU A C 1
ATOM 1451 O O . LEU A 1 198 ? 8.558 38.016 -8.425 1.00 52.09 198 LEU A O 1
ATOM 1456 N N . LYS A 1 199 ? 7.238 38.798 -6.774 1.00 50.91 199 LYS A N 1
ATOM 1457 C CA . LYS A 1 199 ? 6.093 39.032 -7.656 1.00 51.25 199 LYS A CA 1
ATOM 1458 C C . LYS A 1 199 ? 6.321 40.093 -8.738 1.00 50.35 199 LYS A C 1
ATOM 1459 O O . LYS A 1 199 ? 5.560 40.141 -9.696 1.00 52.73 199 LYS A O 1
ATOM 1465 N N . GLN A 1 200 ? 7.341 40.937 -8.599 1.00 49.35 200 GLN A N 1
ATOM 1466 C CA . GLN A 1 200 ? 7.622 41.955 -9.624 1.00 50.49 200 GLN A CA 1
ATOM 1467 C C . GLN A 1 200 ? 8.813 41.585 -10.506 1.00 46.71 200 GLN A C 1
ATOM 1468 O O . GLN A 1 200 ? 8.895 42.016 -11.655 1.00 44.57 200 GLN A O 1
ATOM 1474 N N . LYS A 1 201 ? 9.747 40.809 -9.971 1.00 45.53 201 LYS A N 1
ATOM 1475 C CA . LYS A 1 201 ? 10.820 40.265 -10.797 1.00 45.36 201 LYS A CA 1
ATOM 1476 C C . LYS A 1 201 ? 10.240 39.264 -11.807 1.00 44.29 201 LYS A C 1
ATOM 1477 O O . LYS A 1 201 ? 10.672 39.227 -12.965 1.00 42.17 201 LYS A O 1
ATOM 1483 N N . PHE A 1 202 ? 9.250 38.480 -11.362 1.00 42.36 202 PHE A N 1
ATOM 1484 C CA . PHE A 1 202 ? 8.639 37.430 -12.182 1.00 41.83 202 PHE A CA 1
ATOM 1485 C C . PHE A 1 202 ? 7.122 37.626 -12.336 1.00 40.75 202 PHE A C 1
ATOM 1486 O O . PHE A 1 202 ? 6.344 36.667 -12.374 1.00 38.06 202 PHE A O 1
ATOM 1494 N N . LYS A 1 203 ? 6.709 38.880 -12.440 1.00 40.05 203 LYS A N 1
ATOM 1495 C CA . LYS A 1 203 ? 5.346 39.185 -12.846 1.00 40.07 203 LYS A CA 1
ATOM 1496 C C . LYS A 1 203 ? 5.145 38.697 -14.287 1.00 37.27 203 LYS A C 1
ATOM 1497 O O . LYS A 1 203 ? 6.053 38.810 -15.105 1.00 36.20 203 LYS A O 1
ATOM 1503 N N . ASN A 1 204 ? 3.972 38.141 -14.581 1.00 34.81 204 ASN A N 1
ATOM 1504 C CA . ASN A 1 204 ? 3.689 37.517 -15.891 1.00 35.51 204 ASN A CA 1
ATOM 1505 C C . ASN A 1 204 ? 4.788 36.559 -16.391 1.00 35.68 204 ASN A C 1
ATOM 1506 O O . ASN A 1 204 ? 5.018 36.461 -17.586 1.00 35.06 204 ASN A O 1
ATOM 1511 N N . LYS A 1 205 ? 5.472 35.878 -15.478 1.00 36.37 205 LYS A N 1
ATOM 1512 C CA . LYS A 1 205 ? 6.452 34.848 -15.826 1.00 36.88 205 LYS A CA 1
ATOM 1513 C C . LYS A 1 205 ? 6.297 33.567 -14.983 1.00 35.96 205 LYS A C 1
ATOM 1514 O O . LYS A 1 205 ? 6.767 32.493 -15.376 1.00 35.14 205 LYS A O 1
ATOM 1520 N N . LEU A 1 206 ? 5.628 33.686 -13.836 1.00 36.10 206 LEU A N 1
ATOM 1521 C CA . LEU A 1 206 ? 5.410 32.575 -12.912 1.00 36.51 206 LEU A CA 1
ATOM 1522 C C . LEU A 1 206 ? 4.130 32.818 -12.128 1.00 35.85 206 LEU A C 1
ATOM 1523 O O . LEU A 1 206 ? 3.738 33.960 -11.895 1.00 38.74 206 LEU A O 1
ATOM 1528 N N . THR A 1 207 ? 3.492 31.728 -11.728 1.00 33.13 207 THR A N 1
ATOM 1529 C CA . THR A 1 207 ? 2.418 31.754 -10.753 1.00 31.66 207 THR A CA 1
ATOM 1530 C C . THR A 1 207 ? 3.036 31.738 -9.350 1.00 33.48 207 THR A C 1
ATOM 1531 O O . THR A 1 207 ? 3.754 30.797 -8.993 1.00 32.15 207 THR A O 1
ATOM 1535 N N . ILE A 1 208 ? 2.780 32.774 -8.560 1.00 34.65 208 ILE A N 1
ATOM 1536 C CA . ILE A 1 208 ? 3.287 32.823 -7.194 1.00 35.67 208 ILE A CA 1
ATOM 1537 C C . ILE A 1 208 ? 2.133 32.982 -6.214 1.00 36.46 208 ILE A C 1
ATOM 1538 O O . ILE A 1 208 ? 1.575 34.068 -6.078 1.00 35.08 208 ILE A O 1
ATOM 1543 N N . PHE A 1 209 ? 1.786 31.897 -5.528 1.00 37.50 209 PHE A N 1
ATOM 1544 C CA . PHE A 1 209 ? 0.803 31.963 -4.456 1.00 39.25 209 PHE A CA 1
ATOM 1545 C C . PHE A 1 209 ? 1.499 32.104 -3.110 1.00 40.87 209 PHE A C 1
ATOM 1546 O O . PHE A 1 209 ? 2.659 31.722 -2.952 1.00 38.62 209 PHE A O 1
ATOM 1554 N N . THR A 1 210 ? 0.767 32.666 -2.151 1.00 44.45 210 THR A N 1
ATOM 1555 C CA . THR A 1 210 ? 1.229 32.830 -0.784 1.00 46.36 210 THR A CA 1
ATOM 1556 C C . THR A 1 210 ? 0.458 31.870 0.110 1.00 49.53 210 THR A C 1
ATOM 1557 O O . THR A 1 210 ? -0.773 31.885 0.122 1.00 48.71 210 THR A O 1
ATOM 1561 N N . THR A 1 211 ? 1.192 31.035 0.846 1.00 53.80 211 THR A N 1
ATOM 1562 C CA . THR A 1 211 ? 0.604 30.033 1.746 1.00 56.44 211 THR A CA 1
ATOM 1563 C C . THR A 1 211 ? -0.069 30.751 2.907 1.00 58.02 211 THR A C 1
ATOM 1564 O O . THR A 1 211 ? 0.187 31.935 3.142 1.00 55.24 211 THR A O 1
ATOM 1568 N N . TYR A 1 212 ? -0.948 30.034 3.606 1.00 60.76 212 TYR A N 1
ATOM 1569 C CA . TYR A 1 212 ? -1.544 30.521 4.852 1.00 63.26 212 TYR A CA 1
ATOM 1570 C C . TYR A 1 212 ? -0.516 31.015 5.888 1.00 63.09 212 TYR A C 1
ATOM 1571 O O . TYR A 1 212 ? -0.823 31.917 6.665 1.00 65.52 212 TYR A O 1
ATOM 1580 N N . ASN A 1 213 ? 0.682 30.425 5.896 1.00 61.03 213 ASN A N 1
ATOM 1581 C CA . ASN A 1 213 ? 1.774 30.837 6.785 1.00 59.65 213 ASN A CA 1
ATOM 1582 C C . ASN A 1 213 ? 2.784 31.797 6.132 1.00 58.18 213 ASN A C 1
ATOM 1583 O O . ASN A 1 213 ? 3.911 31.957 6.622 1.00 56.79 213 ASN A O 1
ATOM 1588 N N . GLY A 1 214 ? 2.389 32.425 5.025 1.00 57.06 214 GLY A N 1
ATOM 1589 C CA . GLY A 1 214 ? 3.216 33.439 4.359 1.00 55.03 214 GLY A CA 1
ATOM 1590 C C . GLY A 1 214 ? 4.403 32.904 3.576 1.00 54.20 214 GLY A C 1
ATOM 1591 O O . GLY A 1 214 ? 5.353 33.643 3.309 1.00 54.64 214 GLY A O 1
ATOM 1592 N N . HIS A 1 215 ? 4.353 31.622 3.208 1.00 53.01 215 HIS A N 1
ATOM 1593 C CA . HIS A 1 215 ? 5.383 31.006 2.361 1.00 49.35 215 HIS A CA 1
ATOM 1594 C C . HIS A 1 215 ? 5.001 31.194 0.888 1.00 45.20 215 HIS A C 1
ATOM 1595 O O . HIS A 1 215 ? 3.827 31.401 0.570 1.00 40.83 215 HIS A O 1
ATOM 1602 N N . ALA A 1 216 ? 5.988 31.137 -0.004 1.00 42.95 216 ALA A N 1
ATOM 1603 C CA . ALA A 1 216 ? 5.736 31.301 -1.448 1.00 42.14 216 ALA A CA 1
ATOM 1604 C C . ALA A 1 216 ? 5.728 29.956 -2.169 1.00 40.18 216 ALA A C 1
ATOM 1605 O O . ALA A 1 216 ? 6.702 29.231 -2.114 1.00 38.12 216 ALA A O 1
ATOM 1607 N N . GLU A 1 217 ? 4.618 29.631 -2.828 1.00 39.59 217 GLU A N 1
ATOM 1608 C CA . GLU A 1 217 ? 4.543 28.475 -3.714 1.00 38.86 217 GLU A CA 1
ATOM 1609 C C . GLU A 1 217 ? 4.663 28.974 -5.146 1.00 35.67 217 GLU A C 1
ATOM 1610 O O . GLU A 1 217 ? 3.805 29.721 -5.613 1.00 35.34 217 GLU A O 1
ATOM 1616 N N . VAL A 1 218 ? 5.728 28.563 -5.829 1.00 34.12 218 VAL A N 1
ATOM 1617 C CA . VAL A 1 218 ? 6.039 29.024 -7.193 1.00 31.65 218 VAL A CA 1
ATOM 1618 C C . VAL A 1 218 ? 5.790 27.924 -8.225 1.00 30.38 218 VAL A C 1
ATOM 1619 O O . VAL A 1 218 ? 6.447 26.899 -8.194 1.00 28.90 218 VAL A O 1
ATOM 1623 N N . THR A 1 219 ? 4.846 28.148 -9.137 1.00 32.18 219 THR A N 1
ATOM 1624 C CA . THR A 1 219 ? 4.544 27.193 -10.220 1.00 32.93 219 THR A CA 1
ATOM 1625 C C . THR A 1 219 ? 4.560 27.881 -11.577 1.00 33.47 219 THR A C 1
ATOM 1626 O O . THR A 1 219 ? 4.678 29.105 -11.660 1.00 34.68 219 THR A O 1
ATOM 1630 N N . LYS A 1 220 ? 4.457 27.085 -12.639 1.00 34.21 220 LYS A N 1
ATOM 1631 C CA . LYS A 1 220 ? 4.405 27.597 -14.014 1.00 33.37 220 LYS A CA 1
ATOM 1632 C C . LYS A 1 220 ? 3.250 28.593 -14.206 1.00 32.22 220 LYS A C 1
ATOM 1633 O O . LYS A 1 220 ? 2.201 28.464 -13.572 1.00 32.89 220 LYS A O 1
ATOM 1639 N N . LEU A 1 221 ? 3.455 29.578 -15.078 1.00 30.72 221 LEU A N 1
ATOM 1640 C CA . LEU A 1 221 ? 2.450 30.609 -15.352 1.00 30.76 221 LEU A CA 1
ATOM 1641 C C . LEU A 1 221 ? 1.257 30.021 -16.076 1.00 31.51 221 LEU A C 1
ATOM 1642 O O . LEU A 1 221 ? 1.408 29.117 -16.888 1.00 34.17 221 LEU A O 1
ATOM 1647 N N . GLY A 1 222 ? 0.072 30.550 -15.795 1.00 33.28 222 GLY A N 1
ATOM 1648 C CA . GLY A 1 222 ? -1.145 30.133 -16.492 1.00 33.58 222 GLY A CA 1
ATOM 1649 C C . GLY A 1 222 ? -1.815 28.881 -15.953 1.00 34.43 222 GLY A C 1
ATOM 1650 O O . GLY A 1 222 ? -2.797 28.402 -16.540 1.00 34.64 222 GLY A O 1
ATOM 1651 N N . HIS A 1 223 ? -1.305 28.358 -14.835 1.00 34.16 223 HIS A N 1
ATOM 1652 C CA . HIS A 1 223 ? -1.872 27.162 -14.200 1.00 34.82 223 HIS A CA 1
ATOM 1653 C C . HIS A 1 223 ? -2.343 27.434 -12.781 1.00 34.67 223 HIS A C 1
ATOM 1654 O O . HIS A 1 223 ? -1.696 28.144 -12.017 1.00 34.10 223 HIS A O 1
ATOM 1661 N N . ASP A 1 224 ? -3.487 26.862 -12.439 1.00 35.57 224 ASP A N 1
ATOM 1662 C CA . ASP A 1 224 ? -3.922 26.789 -11.052 1.00 37.44 224 ASP A CA 1
ATOM 1663 C C . ASP A 1 224 ? -4.776 25.522 -10.870 1.00 35.84 224 ASP A C 1
ATOM 1664 O O . ASP A 1 224 ? -4.852 24.688 -11.780 1.00 34.23 224 ASP A O 1
ATOM 1669 N N . LYS A 1 225 ? -5.385 25.363 -9.698 1.00 34.48 225 LYS A N 1
ATOM 1670 C CA . LYS A 1 225 ? -6.241 24.209 -9.437 1.00 33.82 225 LYS A CA 1
ATOM 1671 C C . LYS A 1 225 ? -7.368 24.120 -10.463 1.00 32.61 225 LYS A C 1
ATOM 1672 O O . LYS A 1 225 ? -7.648 23.038 -10.976 1.00 34.55 225 LYS A O 1
ATOM 1678 N N . TYR A 1 226 ? -7.984 25.255 -10.788 1.00 31.31 226 TYR A N 1
ATOM 1679 C CA . TYR A 1 226 ? -9.102 25.286 -11.746 1.00 31.87 226 TYR A CA 1
ATOM 1680 C C . TYR A 1 226 ? -8.748 24.744 -13.151 1.00 30.28 226 TYR A C 1
ATOM 1681 O O . TYR A 1 226 ? -9.506 23.950 -13.714 1.00 28.63 226 TYR A O 1
ATOM 1690 N N . THR A 1 227 ? -7.614 25.169 -13.710 1.00 28.11 227 THR A N 1
ATOM 1691 C CA . THR A 1 227 ? -7.228 24.742 -15.062 1.00 25.96 227 THR A CA 1
ATOM 1692 C C . THR A 1 227 ? -6.857 23.282 -15.082 1.00 26.43 227 THR A C 1
ATOM 1693 O O . THR A 1 227 ? -7.091 22.605 -16.084 1.00 27.70 227 THR A O 1
ATOM 1697 N N . GLY A 1 228 ? -6.256 22.814 -13.987 1.00 26.16 228 GLY A N 1
ATOM 1698 C CA . GLY A 1 228 ? -5.952 21.389 -13.806 1.00 26.30 228 GLY A CA 1
ATOM 1699 C C . GLY A 1 228 ? -7.221 20.566 -13.678 1.00 27.40 228 GLY A C 1
ATOM 1700 O O . GLY A 1 228 ? -7.368 19.546 -14.350 1.00 25.65 228 GLY A O 1
ATOM 1701 N N . ILE A 1 229 ? -8.139 21.020 -12.820 1.00 27.39 229 ILE A N 1
ATOM 1702 C CA . ILE A 1 229 ? -9.457 20.392 -12.661 1.00 29.64 229 ILE A CA 1
ATOM 1703 C C . ILE A 1 229 ? -10.188 20.191 -13.987 1.00 30.27 229 ILE A C 1
ATOM 1704 O O . ILE A 1 229 ? -10.916 19.213 -14.140 1.00 27.98 229 ILE A O 1
ATOM 1709 N N . ASN A 1 230 ? -10.014 21.123 -14.928 1.00 32.73 230 ASN A N 1
ATOM 1710 C CA . ASN A 1 230 ? -10.709 21.055 -16.215 1.00 34.62 230 ASN A CA 1
ATOM 1711 C C . ASN A 1 230 ? -10.308 19.834 -17.041 1.00 35.18 230 ASN A C 1
ATOM 1712 O O . ASN A 1 230 ? -11.110 19.330 -17.829 1.00 33.89 230 ASN A O 1
ATOM 1717 N N . TYR A 1 231 ? -9.083 19.346 -16.850 1.00 35.92 231 TYR A N 1
ATOM 1718 C CA . TYR A 1 231 ? -8.674 18.083 -17.475 1.00 36.80 231 TYR A CA 1
ATOM 1719 C C . TYR A 1 231 ? -9.566 16.936 -17.035 1.00 36.47 231 TYR A C 1
ATOM 1720 O O . TYR A 1 231 ? -9.932 16.091 -17.862 1.00 37.36 231 TYR A O 1
ATOM 1729 N N . LEU A 1 232 ? -9.917 16.911 -15.744 1.00 35.81 232 LEU A N 1
ATOM 1730 C CA . LEU A 1 232 ? -10.797 15.870 -15.189 1.00 33.99 232 LEU A CA 1
ATOM 1731 C C . LEU A 1 232 ? -12.232 16.023 -15.678 1.00 33.84 232 LEU A C 1
ATOM 1732 O O . LEU A 1 232 ? -12.912 15.036 -15.957 1.00 35.09 232 LEU A O 1
ATOM 1737 N N . LEU A 1 233 ? -12.684 17.263 -15.802 1.00 33.70 233 LEU A N 1
ATOM 1738 C CA . LEU A 1 233 ? -14.021 17.525 -16.335 1.00 34.44 233 LEU A CA 1
ATOM 1739 C C . LEU A 1 233 ? -14.136 17.035 -17.780 1.00 33.86 233 LEU A C 1
ATOM 1740 O O . LEU A 1 233 ? -15.127 16.407 -18.146 1.00 30.66 233 LEU A O 1
ATOM 1745 N N . LYS A 1 234 ? -13.115 17.331 -18.582 1.00 35.03 234 LYS A N 1
ATOM 1746 C CA . LYS A 1 234 ? -13.083 16.936 -19.985 1.00 37.73 234 LYS A CA 1
ATOM 1747 C C . LYS A 1 234 ? -12.924 15.428 -20.127 1.00 37.29 234 LYS A C 1
ATOM 1748 O O . LYS A 1 234 ? -13.626 14.801 -20.922 1.00 36.22 234 LYS A O 1
ATOM 1754 N N . HIS A 1 235 ? -12.012 14.853 -19.344 1.00 37.07 235 HIS A N 1
ATOM 1755 C CA . HIS A 1 235 ? -11.721 13.422 -19.425 1.00 37.65 235 HIS A CA 1
ATOM 1756 C C . HIS A 1 235 ? -12.961 12.570 -19.106 1.00 36.46 235 HIS A C 1
ATOM 1757 O O . HIS A 1 235 ? -13.175 11.529 -19.733 1.00 35.94 235 HIS A O 1
ATOM 1764 N N . TYR A 1 236 ? -13.769 13.027 -18.150 1.00 32.83 236 TYR A N 1
ATOM 1765 C CA . TYR A 1 236 ? -14.926 12.280 -17.693 1.00 32.03 236 TYR A CA 1
ATOM 1766 C C . TYR A 1 236 ? -16.233 12.958 -18.068 1.00 30.73 236 TYR A C 1
ATOM 1767 O O . TYR A 1 236 ? -17.276 12.598 -17.559 1.00 27.13 236 TYR A O 1
ATOM 1776 N N . ASN A 1 237 ? -16.174 13.959 -18.933 1.00 33.43 237 ASN A N 1
ATOM 1777 C CA . ASN A 1 237 ? -17.377 14.684 -19.364 1.00 35.90 237 ASN A CA 1
ATOM 1778 C C . ASN A 1 237 ? -18.331 15.125 -18.218 1.00 35.43 237 ASN A C 1
ATOM 1779 O O . ASN A 1 237 ? -19.551 15.033 -18.320 1.00 34.57 237 ASN A O 1
ATOM 1784 N N . ILE A 1 238 ? -17.755 15.602 -17.128 1.00 36.34 238 ILE A N 1
ATOM 1785 C CA . ILE A 1 238 ? -18.516 16.090 -15.983 1.00 35.61 238 ILE A CA 1
ATOM 1786 C C . ILE A 1 238 ? -18.724 17.583 -16.151 1.00 35.34 238 ILE A C 1
ATOM 1787 O O . ILE A 1 238 ? -17.769 18.312 -16.373 1.00 37.13 238 ILE A O 1
ATOM 1792 N N . SER A 1 239 ? -19.964 18.040 -16.049 1.00 35.34 239 SER A N 1
ATOM 1793 C CA . SER A 1 239 ? -20.272 19.456 -16.243 1.00 36.61 239 SER A CA 1
ATOM 1794 C C . SER A 1 239 ? -20.056 20.251 -14.944 1.00 33.99 239 SER A C 1
ATOM 1795 O O . SER A 1 239 ? -20.017 19.681 -13.869 1.00 34.79 239 SER A O 1
ATOM 1798 N N . ASN A 1 240 ? -19.891 21.563 -15.065 1.00 33.45 240 ASN A N 1
ATOM 1799 C CA . ASN A 1 240 ? -19.716 22.455 -13.918 1.00 34.30 240 ASN A CA 1
ATOM 1800 C C . ASN A 1 240 ? -20.869 22.314 -12.902 1.00 35.13 240 ASN A C 1
ATOM 1801 O O . ASN A 1 240 ? -20.632 22.180 -11.717 1.00 34.32 240 ASN A O 1
ATOM 1806 N N . ASP A 1 241 ? -22.108 22.358 -13.389 1.00 37.54 241 ASP A N 1
ATOM 1807 C CA . ASP A 1 241 ? -23.308 21.981 -12.619 1.00 39.33 241 ASP A CA 1
ATOM 1808 C C . ASP A 1 241 ? -23.061 20.864 -11.606 1.00 38.97 241 ASP A C 1
ATOM 1809 O O . ASP A 1 241 ? -23.632 20.879 -10.522 1.00 39.89 241 ASP A O 1
ATOM 1814 N N . GLN A 1 242 ? -22.270 19.864 -11.998 1.00 37.21 242 GLN A N 1
ATOM 1815 C CA . GLN A 1 242 ? -22.122 18.628 -11.225 1.00 35.64 242 GLN A CA 1
ATOM 1816 C C . GLN A 1 242 ? -20.932 18.617 -10.274 1.00 34.89 242 GLN A C 1
ATOM 1817 O O . GLN A 1 242 ? -20.658 17.608 -9.641 1.00 36.07 242 GLN A O 1
ATOM 1823 N N . VAL A 1 243 ? -20.241 19.741 -10.157 1.00 33.64 243 VAL A N 1
ATOM 1824 C CA . VAL A 1 243 ? -19.003 19.798 -9.402 1.00 33.99 243 VAL A CA 1
ATOM 1825 C C . VAL A 1 243 ? -19.222 20.521 -8.086 1.00 33.37 243 VAL A C 1
ATOM 1826 O O . VAL A 1 243 ? -19.655 21.672 -8.094 1.00 33.55 243 VAL A O 1
ATOM 1830 N N . LEU A 1 244 ? -18.927 19.852 -6.969 1.00 32.32 244 LEU A N 1
ATOM 1831 C CA . LEU A 1 244 ? -18.910 20.508 -5.664 1.00 34.12 244 LEU A CA 1
ATOM 1832 C C . LEU A 1 244 ? -17.486 20.642 -5.152 1.00 36.55 244 LEU A C 1
ATOM 1833 O O . LEU A 1 244 ? -16.740 19.664 -5.103 1.00 38.74 244 LEU A O 1
ATOM 1838 N N . VAL A 1 245 ? -17.147 21.850 -4.713 1.00 36.48 245 VAL A N 1
ATOM 1839 C CA . VAL A 1 245 ? -15.777 22.198 -4.358 1.00 35.86 245 VAL A CA 1
ATOM 1840 C C . VAL A 1 245 ? -15.733 22.932 -3.010 1.00 34.73 245 VAL A C 1
ATOM 1841 O O . VAL A 1 245 ? -16.668 23.662 -2.663 1.00 33.63 245 VAL A O 1
ATOM 1845 N N . VAL A 1 246 ? -14.651 22.724 -2.260 1.00 32.49 246 VAL A N 1
ATOM 1846 C CA . VAL A 1 246 ? -14.491 23.334 -0.948 1.00 34.01 246 VAL A CA 1
ATOM 1847 C C . VAL A 1 246 ? -13.014 23.700 -0.695 1.00 34.13 246 VAL A C 1
ATOM 1848 O O . VAL A 1 246 ? -12.113 22.939 -1.041 1.00 36.46 246 VAL A O 1
ATOM 1852 N N . GLY A 1 247 ? -12.772 24.874 -0.111 1.00 32.62 247 GLY A N 1
ATOM 1853 C CA . GLY A 1 247 ? -11.406 25.380 0.056 1.00 32.72 247 GLY A CA 1
ATOM 1854 C C . GLY A 1 247 ? -11.269 26.519 1.054 1.00 33.71 247 GLY A C 1
ATOM 1855 O O . GLY A 1 247 ? -12.214 26.829 1.780 1.00 33.73 247 GLY A O 1
ATOM 1856 N N . ASP A 1 248 ? -10.095 27.149 1.092 1.00 34.29 248 ASP A N 1
ATOM 1857 C CA . ASP A 1 248 ? -9.788 28.068 2.181 1.00 38.26 248 ASP A CA 1
ATOM 1858 C C . ASP A 1 248 ? -8.849 29.231 1.879 1.00 39.98 248 ASP A C 1
ATOM 1859 O O . ASP A 1 248 ? -8.903 30.244 2.580 1.00 41.62 248 ASP A O 1
ATOM 1864 N N . ALA A 1 249 ? -8.003 29.102 0.860 1.00 39.93 249 ALA A N 1
ATOM 1865 C CA . ALA A 1 249 ? -6.866 30.002 0.693 1.00 38.70 249 ALA A CA 1
ATOM 1866 C C . ALA A 1 249 ? -6.779 30.625 -0.713 1.00 40.60 249 ALA A C 1
ATOM 1867 O O . ALA A 1 249 ? -7.663 30.438 -1.558 1.00 38.98 249 ALA A O 1
ATOM 1869 N N . GLU A 1 250 ? -5.700 31.368 -0.946 1.00 41.46 250 GLU A N 1
ATOM 1870 C CA . GLU A 1 250 ? -5.462 32.047 -2.215 1.00 44.17 250 GLU A CA 1
ATOM 1871 C C . GLU A 1 250 ? -5.446 31.102 -3.430 1.00 43.92 250 GLU A C 1
ATOM 1872 O O . GLU A 1 250 ? -5.984 31.439 -4.496 1.00 45.85 250 GLU A O 1
ATOM 1878 N N . ASN A 1 251 ? -4.840 29.925 -3.275 1.00 41.06 251 ASN A N 1
ATOM 1879 C CA . ASN A 1 251 ? -4.746 28.965 -4.382 1.00 38.14 251 ASN A CA 1
ATOM 1880 C C . ASN A 1 251 ? -6.037 28.166 -4.635 1.00 38.08 251 ASN A C 1
ATOM 1881 O O . ASN A 1 251 ? -6.058 27.268 -5.490 1.00 37.59 251 ASN A O 1
ATOM 1886 N N . ASP A 1 252 ? -7.102 28.491 -3.896 1.00 37.13 252 ASP A N 1
ATOM 1887 C CA . ASP A 1 252 ? -8.430 27.896 -4.107 1.00 36.00 252 ASP A CA 1
ATOM 1888 C C . ASP A 1 252 ? -9.403 28.857 -4.808 1.00 32.79 252 ASP A C 1
ATOM 1889 O O . ASP A 1 252 ? -10.476 28.453 -5.225 1.00 33.92 252 ASP A O 1
ATOM 1894 N N . ILE A 1 253 ? -9.047 30.125 -4.917 1.00 31.26 253 ILE A N 1
ATOM 1895 C CA . ILE A 1 253 ? -10.012 31.154 -5.319 1.00 33.45 253 ILE A CA 1
ATOM 1896 C C . ILE A 1 253 ? -10.605 30.964 -6.719 1.00 32.71 253 ILE A C 1
ATOM 1897 O O . ILE A 1 253 ? -11.797 31.212 -6.933 1.00 33.23 253 ILE A O 1
ATOM 1902 N N . ALA A 1 254 ? -9.784 30.539 -7.670 1.00 33.98 254 ALA A N 1
ATOM 1903 C CA . ALA A 1 254 ? -10.261 30.345 -9.036 1.00 36.13 254 ALA A CA 1
ATOM 1904 C C . ALA A 1 254 ? -11.233 29.191 -9.123 1.00 36.76 254 ALA A C 1
ATOM 1905 O O . ALA A 1 254 ? -12.134 29.235 -9.944 1.00 39.46 254 ALA A O 1
ATOM 1907 N N . MET A 1 255 ? -11.057 28.159 -8.302 1.00 35.78 255 MET A N 1
ATOM 1908 C CA . MET A 1 255 ? -11.998 27.048 -8.321 1.00 37.32 255 MET A CA 1
ATOM 1909 C C . MET A 1 255 ? -13.244 27.353 -7.490 1.00 37.65 255 MET A C 1
ATOM 1910 O O . MET A 1 255 ? -14.308 26.805 -7.759 1.00 38.53 255 MET A O 1
ATOM 1915 N N . LEU A 1 256 ? -13.124 28.228 -6.495 1.00 37.85 256 LEU A N 1
ATOM 1916 C CA . LEU A 1 256 ? -14.290 28.664 -5.720 1.00 38.09 256 LEU A CA 1
ATOM 1917 C C . LEU A 1 256 ? -15.157 29.664 -6.508 1.00 40.27 256 LEU A C 1
ATOM 1918 O O . LEU A 1 256 ? -16.385 29.677 -6.368 1.00 41.20 256 LEU A O 1
ATOM 1923 N N . SER A 1 257 ? -14.519 30.492 -7.337 1.00 40.97 257 SER A N 1
ATOM 1924 C CA . SER A 1 257 ? -15.235 31.490 -8.145 1.00 40.28 257 SER A CA 1
ATOM 1925 C C . SER A 1 257 ? -15.989 30.883 -9.320 1.00 38.76 257 SER A C 1
ATOM 1926 O O . SER A 1 257 ? -17.131 31.254 -9.573 1.00 39.16 257 SER A O 1
ATOM 1929 N N . ASN A 1 258 ? -15.351 29.960 -10.037 1.00 37.36 258 ASN A N 1
ATOM 1930 C CA . ASN A 1 258 ? -15.910 29.435 -11.289 1.00 37.04 258 ASN A CA 1
ATOM 1931 C C . ASN A 1 258 ? -16.844 28.231 -11.144 1.00 36.12 258 ASN A C 1
ATOM 1932 O O . ASN A 1 258 ? -17.404 27.753 -12.131 1.00 36.84 258 ASN A O 1
ATOM 1937 N N . PHE A 1 259 ? -17.028 27.745 -9.925 1.00 34.60 259 PHE A N 1
ATOM 1938 C CA . PHE A 1 259 ? -17.965 26.668 -9.694 1.00 32.97 259 PHE A CA 1
ATOM 1939 C C . PHE A 1 259 ? -19.171 27.158 -8.900 1.00 35.59 259 PHE A C 1
ATOM 1940 O O . PHE A 1 259 ? -19.095 28.177 -8.203 1.00 34.43 259 PHE A O 1
ATOM 1948 N N . LYS A 1 260 ? -20.293 26.451 -9.053 1.00 37.20 260 LYS A N 1
ATOM 1949 C CA . LYS A 1 260 ? -21.575 26.878 -8.495 1.00 38.25 260 LYS A CA 1
ATOM 1950 C C . LYS A 1 260 ? -21.726 26.410 -7.070 1.00 37.14 260 LYS A C 1
ATOM 1951 O O . LYS A 1 260 ? -22.126 27.181 -6.209 1.00 40.83 260 LYS A O 1
ATOM 1957 N N . TYR A 1 261 ? -21.436 25.140 -6.826 1.00 34.76 261 TYR A N 1
ATOM 1958 C CA . TYR A 1 261 ? -21.552 24.592 -5.483 1.00 34.06 261 TYR A CA 1
ATOM 1959 C C . TYR A 1 261 ? -20.194 24.653 -4.807 1.00 32.46 261 TYR A C 1
ATOM 1960 O O . TYR A 1 261 ? -19.580 23.619 -4.528 1.00 29.25 261 TYR A O 1
ATOM 1969 N N . SER A 1 262 ? -19.748 25.887 -4.555 1.00 30.41 262 SER A N 1
ATOM 1970 C CA . SER A 1 262 ? -18.435 26.147 -3.983 1.00 31.17 262 SER A CA 1
ATOM 1971 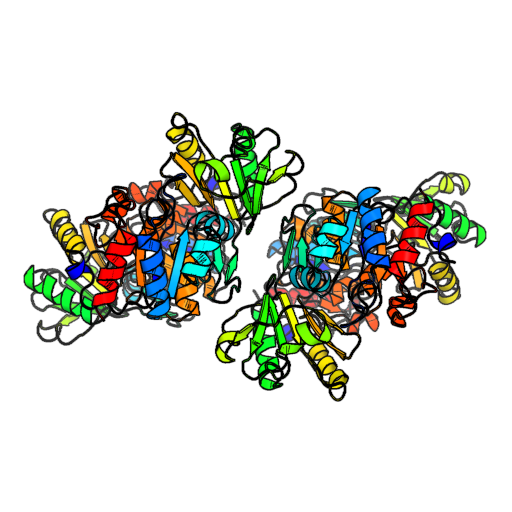C C . SER A 1 262 ? -18.582 26.630 -2.560 1.00 33.40 262 SER A C 1
ATOM 1972 O O . SER A 1 262 ? -19.402 27.511 -2.254 1.00 34.14 262 SER A O 1
ATOM 1975 N N . PHE A 1 263 ? -17.776 26.048 -1.685 1.00 35.49 263 PHE A N 1
ATOM 1976 C CA . PHE A 1 263 ? -17.912 26.284 -0.263 1.00 36.62 263 PHE A CA 1
ATOM 1977 C C . PHE A 1 263 ? -16.578 26.626 0.366 1.00 36.46 263 PHE A C 1
ATOM 1978 O O . PHE A 1 263 ? -15.583 25.945 0.119 1.00 33.76 263 PHE A O 1
ATOM 1986 N N . ALA A 1 264 ? -16.559 27.690 1.169 1.00 36.67 264 ALA A N 1
ATOM 1987 C CA . ALA A 1 264 ? -15.364 28.049 1.939 1.00 36.25 264 ALA A CA 1
ATOM 1988 C C . ALA A 1 264 ? -15.549 27.673 3.400 1.00 35.59 264 ALA A C 1
ATOM 1989 O O . ALA A 1 264 ? -16.578 27.961 3.995 1.00 36.96 264 ALA A O 1
ATOM 1991 N N . VAL A 1 265 ? -14.550 27.013 3.974 1.00 36.89 265 VAL A N 1
ATOM 1992 C CA . VAL A 1 265 ? -14.592 26.665 5.395 1.00 37.17 265 VAL A CA 1
ATOM 1993 C C . VAL A 1 265 ? -14.657 27.925 6.257 1.00 38.02 265 VAL A C 1
ATOM 1994 O O . VAL A 1 265 ? -14.229 29.002 5.837 1.00 32.84 265 VAL A O 1
ATOM 1998 N N . ALA A 1 266 ? -15.199 27.772 7.463 1.00 41.48 266 ALA A N 1
ATOM 1999 C CA . ALA A 1 266 ? -15.270 28.858 8.451 1.00 41.85 266 ALA A CA 1
ATOM 2000 C C . ALA A 1 266 ? -13.922 29.539 8.663 1.00 43.04 266 ALA A C 1
ATOM 2001 O O . ALA A 1 266 ? -13.857 30.763 8.850 1.00 45.08 266 ALA A O 1
ATOM 2003 N N . ASN A 1 267 ? -12.849 28.748 8.632 1.00 41.78 267 ASN A N 1
ATOM 2004 C CA . ASN A 1 267 ? -11.491 29.287 8.783 1.00 42.48 267 ASN A CA 1
ATOM 2005 C C . ASN A 1 267 ? -10.856 29.822 7.491 1.00 43.63 267 ASN A C 1
ATOM 2006 O O . ASN A 1 267 ? -9.672 30.137 7.467 1.00 44.22 267 ASN A O 1
ATOM 2011 N N . ALA A 1 268 ? -11.636 29.948 6.423 1.00 43.83 268 ALA A N 1
ATOM 2012 C CA . ALA A 1 268 ? -11.085 30.376 5.149 1.00 43.68 268 ALA A CA 1
ATOM 2013 C C . ALA A 1 268 ? -10.622 31.814 5.219 1.00 44.69 268 ALA A C 1
ATOM 2014 O O . ALA A 1 268 ? -11.042 32.574 6.083 1.00 44.87 268 ALA A O 1
ATOM 2016 N N . THR A 1 269 ? -9.747 32.177 4.292 1.00 45.86 269 THR A N 1
ATOM 2017 C CA . THR A 1 269 ? -9.280 33.542 4.176 1.00 46.27 269 THR A CA 1
ATOM 2018 C C . THR A 1 269 ? -10.405 34.408 3.619 1.00 44.52 269 THR A C 1
ATOM 2019 O O . THR A 1 269 ? -11.273 33.908 2.920 1.00 44.87 269 THR A O 1
ATOM 2023 N N . ASP A 1 270 ? -10.400 35.699 3.941 1.00 44.80 270 ASP A N 1
ATOM 2024 C CA . ASP A 1 270 ? -11.504 36.595 3.553 1.00 43.12 270 ASP A CA 1
ATOM 2025 C C . ASP A 1 270 ? -11.797 36.541 2.074 1.00 43.08 270 ASP A C 1
ATOM 2026 O O . ASP A 1 270 ? -12.954 36.558 1.671 1.00 43.11 270 ASP A O 1
ATOM 2031 N N . SER A 1 271 ? -10.740 36.493 1.271 1.00 44.23 271 SER A N 1
ATOM 2032 C CA . SER A 1 271 ? -10.876 36.393 -0.174 1.00 44.06 271 SER A CA 1
ATOM 2033 C C . SER A 1 271 ? -11.627 35.121 -0.599 1.00 43.61 271 SER A C 1
ATOM 2034 O O . SER A 1 271 ? -12.558 35.173 -1.401 1.00 43.12 271 SER A O 1
ATOM 2037 N N . ALA A 1 272 ? -11.224 33.984 -0.044 1.00 42.68 272 ALA A N 1
ATOM 2038 C CA . ALA A 1 272 ? -11.845 32.709 -0.364 1.00 41.07 272 ALA A CA 1
ATOM 2039 C C . ALA A 1 272 ? -13.303 32.693 0.062 1.00 40.69 272 ALA A C 1
ATOM 2040 O O . ALA A 1 272 ? -14.151 32.142 -0.641 1.00 41.87 272 ALA A O 1
ATOM 2042 N N . LYS A 1 273 ? -13.590 33.285 1.218 1.00 40.73 273 LYS A N 1
ATOM 2043 C CA . LYS A 1 273 ? -14.960 33.340 1.747 1.00 39.99 273 LYS A CA 1
ATOM 2044 C C . LYS A 1 273 ? -15.920 34.081 0.812 1.00 37.23 273 LYS A C 1
ATOM 2045 O O . LYS A 1 273 ? -17.075 33.671 0.667 1.00 37.34 273 LYS A O 1
ATOM 2051 N N . SER A 1 274 ? -15.440 35.164 0.190 1.00 33.80 274 SER A N 1
ATOM 2052 C CA . SER A 1 274 ? -16.268 35.975 -0.700 1.00 33.00 274 SER A CA 1
ATOM 2053 C C . SER A 1 274 ? -16.387 35.377 -2.099 1.00 33.45 274 SER A C 1
ATOM 2054 O O . SER A 1 274 ? -17.434 35.508 -2.732 1.00 33.52 274 SER A O 1
ATOM 2057 N N . HIS A 1 275 ? -15.328 34.731 -2.582 1.00 32.52 275 HIS A N 1
ATOM 2058 C CA . HIS A 1 275 ? -15.333 34.182 -3.940 1.00 33.90 275 HIS A CA 1
ATOM 2059 C C . HIS A 1 275 ? -16.173 32.907 -4.033 1.00 36.08 275 HIS A C 1
ATOM 2060 O O . HIS A 1 275 ? -16.712 32.575 -5.099 1.00 36.29 275 HIS A O 1
ATOM 2067 N N . ALA A 1 276 ? -16.298 32.215 -2.904 1.00 37.25 276 ALA A N 1
ATOM 2068 C CA . ALA A 1 276 ? -17.158 31.044 -2.792 1.00 37.80 276 ALA A CA 1
ATOM 2069 C C . ALA A 1 276 ? -18.620 31.459 -2.752 1.00 36.95 276 ALA A C 1
ATOM 2070 O O . ALA A 1 276 ? -18.925 32.619 -2.532 1.00 38.50 276 ALA A O 1
ATOM 2072 N N . LYS A 1 277 ? -19.518 30.506 -2.967 1.00 38.65 277 LYS A N 1
ATOM 2073 C CA . LYS A 1 277 ? -20.958 30.780 -2.934 1.00 41.63 277 LYS A CA 1
ATOM 2074 C C . LYS A 1 277 ? -21.408 30.929 -1.496 1.00 43.45 277 LYS A C 1
ATOM 2075 O O . LYS A 1 277 ? -22.255 31.767 -1.166 1.00 42.46 277 LYS A O 1
ATOM 2081 N N . CYS A 1 278 ? -20.816 30.104 -0.639 1.00 43.51 278 CYS A N 1
ATOM 2082 C CA . CYS A 1 278 ? -21.329 29.913 0.686 1.00 41.61 278 CYS A CA 1
ATOM 2083 C C . CYS A 1 278 ? -20.212 29.569 1.661 1.00 40.97 278 CYS A C 1
ATOM 2084 O O . CYS A 1 278 ? -19.384 28.698 1.390 1.00 43.00 278 CYS A O 1
ATOM 2087 N N . VAL A 1 279 ? -20.189 30.275 2.789 1.00 38.91 279 VAL A N 1
ATOM 2088 C CA . VAL A 1 279 ? -19.229 30.026 3.851 1.00 36.38 279 VAL A CA 1
ATOM 2089 C C . VAL A 1 279 ? -19.836 28.997 4.792 1.00 35.42 279 VAL A C 1
ATOM 2090 O O . VAL A 1 279 ? -20.978 29.155 5.238 1.00 36.31 279 VAL A O 1
ATOM 2094 N N . LEU A 1 280 ? -19.085 27.955 5.111 1.00 34.04 280 LEU A N 1
ATOM 2095 C CA . LEU A 1 280 ? -19.602 26.933 6.018 1.00 35.50 280 LEU A CA 1
ATOM 2096 C C . LEU A 1 280 ? -19.669 27.475 7.454 1.00 37.37 280 LEU A C 1
ATOM 2097 O O . LEU A 1 280 ? -18.850 28.291 7.859 1.00 40.04 280 LEU A O 1
ATOM 2102 N N . PRO A 1 281 ? -20.658 27.030 8.234 1.00 40.33 281 PRO A N 1
ATOM 2103 C CA . PRO A 1 281 ? -20.717 27.469 9.623 1.00 40.59 281 PRO A CA 1
ATOM 2104 C C . PRO A 1 281 ? -19.709 26.744 10.510 1.00 43.30 281 PRO A C 1
ATOM 2105 O O . PRO A 1 281 ? -19.612 27.037 11.699 1.00 44.81 281 PRO A O 1
ATOM 2109 N N . VAL A 1 282 ? -18.960 25.810 9.935 1.00 44.45 282 VAL A N 1
ATOM 2110 C CA . VAL A 1 282 ? -18.090 24.955 10.710 1.00 45.39 282 VAL A CA 1
ATOM 2111 C C . VAL A 1 282 ? -16.673 25.028 10.117 1.00 45.29 282 VAL A C 1
ATOM 2112 O O . VAL A 1 282 ? -16.504 25.276 8.922 1.00 46.50 282 VAL A O 1
ATOM 2116 N N . SER A 1 283 ? -15.659 24.862 10.962 1.00 44.66 283 SER A N 1
ATOM 2117 C CA . SER A 1 283 ? -14.267 25.008 10.530 1.00 44.27 283 SER A CA 1
ATOM 2118 C C . SER A 1 283 ? -13.628 23.646 10.255 1.00 44.03 283 SER A C 1
ATOM 2119 O O . SER A 1 283 ? -14.210 22.594 10.557 1.00 42.43 283 SER A O 1
ATOM 2122 N N . HIS A 1 284 ? -12.435 23.670 9.668 1.00 43.04 284 HIS A N 1
ATOM 2123 C CA . HIS A 1 284 ? -11.779 22.433 9.262 1.00 43.72 284 HIS A CA 1
ATOM 2124 C C . HIS A 1 284 ? -11.519 21.470 10.419 1.00 46.03 284 HIS A C 1
ATOM 2125 O O . HIS A 1 284 ? -11.713 20.265 10.255 1.00 45.85 284 HIS A O 1
ATOM 2132 N N . ARG A 1 285 ? -11.128 21.982 11.587 1.00 48.30 285 ARG A N 1
ATOM 2133 C CA . ARG A 1 285 ? -10.932 21.107 12.761 1.00 51.09 285 ARG A CA 1
ATOM 2134 C C . ARG A 1 285 ? -12.258 20.614 13.357 1.00 48.76 285 ARG A C 1
ATOM 2135 O O . ARG A 1 285 ? -12.322 19.535 13.932 1.00 47.06 285 ARG A O 1
ATOM 2143 N N . GLU A 1 286 ? -13.314 21.406 13.209 1.00 49.34 286 GLU A N 1
ATOM 2144 C CA . GLU A 1 286 ? -14.651 20.974 13.605 1.00 49.38 286 GLU A CA 1
ATOM 2145 C C . GLU A 1 286 ? -15.263 19.992 12.593 1.00 49.01 286 GLU A C 1
ATOM 2146 O O . GLU A 1 286 ? -16.426 19.610 12.741 1.00 50.93 286 GLU A O 1
ATOM 2152 N N . GLY A 1 287 ? -14.511 19.614 11.555 1.00 47.11 287 GLY A N 1
ATOM 2153 C CA . GLY A 1 287 ? -14.946 18.581 10.601 1.00 45.24 287 GLY A CA 1
ATOM 2154 C C . GLY A 1 287 ? -15.828 19.090 9.470 1.00 42.73 287 GLY A C 1
ATOM 2155 O O . GLY A 1 287 ? -16.892 18.540 9.219 1.00 41.29 287 GLY A O 1
ATOM 2156 N N . ALA A 1 288 ? -15.366 20.117 8.762 1.00 42.24 288 ALA A N 1
ATOM 2157 C CA . ALA A 1 288 ? -16.182 20.804 7.744 1.00 40.80 288 ALA A CA 1
ATOM 2158 C C . ALA A 1 288 ? -16.445 20.000 6.481 1.00 39.18 288 ALA A C 1
ATOM 2159 O O . ALA A 1 288 ? -17.504 20.129 5.882 1.00 40.51 288 ALA A O 1
ATOM 2161 N N . VAL A 1 289 ? -15.488 19.183 6.066 1.00 39.41 289 VAL A N 1
ATOM 2162 C CA . VAL A 1 289 ? -15.690 18.301 4.913 1.00 38.47 289 VAL A CA 1
ATOM 2163 C C . VAL A 1 289 ? -16.766 17.267 5.247 1.00 38.32 289 VAL A C 1
ATOM 2164 O O . VAL A 1 289 ? -17.742 17.125 4.522 1.00 38.22 289 VAL A O 1
ATOM 2168 N N . ALA A 1 290 ? -16.587 16.565 6.362 1.00 40.19 290 ALA A N 1
ATOM 2169 C CA . ALA A 1 290 ? -17.619 15.656 6.881 1.00 41.81 290 ALA A CA 1
ATOM 2170 C C . ALA A 1 290 ? -18.998 16.332 6.911 1.00 41.65 290 ALA A C 1
ATOM 2171 O O . ALA A 1 290 ? -19.976 15.777 6.407 1.00 41.46 290 ALA A O 1
ATOM 2173 N N . TYR A 1 291 ? -19.050 17.539 7.478 1.00 41.02 291 TYR A N 1
ATOM 2174 C CA . TYR A 1 291 ? -20.281 18.336 7.563 1.00 40.98 291 TYR A CA 1
ATOM 2175 C C . TYR A 1 291 ? -20.927 18.598 6.205 1.00 40.30 291 TYR A C 1
ATOM 2176 O O . TYR A 1 291 ? -22.135 18.435 6.048 1.00 40.95 291 TYR A O 1
ATOM 2185 N N . LEU A 1 292 ? -20.120 19.008 5.232 1.00 38.12 292 LEU A N 1
ATOM 2186 C CA . LEU A 1 292 ? -20.628 19.334 3.906 1.00 36.52 292 LEU A CA 1
ATOM 2187 C C . LEU A 1 292 ? -21.054 18.081 3.146 1.00 36.71 292 LEU A C 1
ATOM 2188 O O . LEU A 1 292 ? -22.127 18.058 2.551 1.00 37.84 292 LEU A O 1
ATOM 2193 N N . LEU A 1 293 ? -20.237 17.033 3.177 1.00 36.60 293 LEU A N 1
ATOM 2194 C CA . LEU A 1 293 ? -20.564 15.804 2.441 1.00 38.04 293 LEU A CA 1
ATOM 2195 C C . LEU A 1 293 ? -21.864 15.164 2.949 1.00 39.50 293 LEU A C 1
ATOM 2196 O O . LEU A 1 293 ? -22.642 14.622 2.152 1.00 39.28 293 LEU A O 1
ATOM 2201 N N . LYS A 1 294 ? -22.100 15.236 4.262 1.00 39.20 294 LYS A N 1
ATOM 2202 C CA . LYS A 1 294 ? -23.345 14.737 4.849 1.00 39.16 294 LYS A CA 1
ATOM 2203 C C . LYS A 1 294 ? -24.557 15.462 4.244 1.00 38.08 294 LYS A C 1
ATOM 2204 O O . LYS A 1 294 ? -25.560 14.833 3.894 1.00 37.47 294 LYS A O 1
ATOM 2210 N N . LYS A 1 295 ? -24.450 16.776 4.091 1.00 37.00 295 LYS A N 1
ATOM 2211 C CA . LYS A 1 295 ? -25.542 17.555 3.498 1.00 39.97 295 LYS A CA 1
ATOM 2212 C C . LYS A 1 295 ? -25.697 17.292 1.996 1.00 41.51 295 LYS A C 1
ATOM 2213 O O . LYS A 1 295 ? -26.805 17.384 1.452 1.00 39.93 295 LYS A O 1
ATOM 2219 N N . VAL A 1 296 ? -24.591 16.948 1.334 1.00 44.11 296 VAL A N 1
ATOM 2220 C CA . VAL A 1 296 ? -24.638 16.534 -0.067 1.00 45.38 296 VAL A CA 1
ATOM 2221 C C . VAL A 1 296 ? -25.268 15.153 -0.198 1.00 44.71 296 VAL A C 1
ATOM 2222 O O . VAL A 1 296 ? -26.055 14.929 -1.121 1.00 43.62 296 VAL A O 1
ATOM 2226 N N . PHE A 1 297 ? -24.937 14.244 0.723 1.00 45.83 297 PHE A N 1
ATOM 2227 C CA . PHE A 1 297 ? -25.448 12.864 0.665 1.00 47.34 297 PHE A CA 1
ATOM 2228 C C . PHE A 1 297 ? -26.963 12.793 0.753 1.00 50.32 297 PHE A C 1
ATOM 2229 O O . PHE A 1 297 ? -27.584 12.041 0.007 1.00 53.16 297 PHE A O 1
ATOM 2237 N N . ASP A 1 298 ? -27.565 13.568 1.650 1.00 53.05 298 ASP A N 1
ATOM 2238 C CA . ASP A 1 298 ? -29.015 13.480 1.838 1.00 55.79 298 ASP A CA 1
ATOM 2239 C C . ASP A 1 298 ? -29.832 14.307 0.840 1.00 54.45 298 ASP A C 1
ATOM 2240 O O . ASP A 1 298 ? -31.058 14.345 0.936 1.00 57.07 298 ASP A O 1
ATOM 2245 N N . LEU A 1 299 ? -29.172 14.940 -0.129 1.00 52.73 299 LEU A N 1
ATOM 2246 C CA . LEU A 1 299 ? -29.861 15.338 -1.356 1.00 50.62 299 LEU A CA 1
ATOM 2247 C C . LEU A 1 299 ? -30.415 14.091 -2.063 1.00 50.82 299 LEU A C 1
ATOM 2248 O O . LEU A 1 299 ? -31.500 14.137 -2.618 1.00 53.25 299 LEU A O 1
ATOM 2253 N N . LYS A 1 300 ? -29.664 12.987 -2.048 1.00 50.58 300 LYS A N 1
ATOM 2254 C CA . LYS A 1 300 ? -30.067 11.750 -2.736 1.00 49.69 300 LYS A CA 1
ATOM 2255 C C . LYS A 1 300 ? -30.833 10.833 -1.794 1.00 47.39 300 LYS A C 1
ATOM 2256 O O . LYS A 1 300 ? -31.808 11.253 -1.185 1.00 47.21 300 LYS A O 1
AT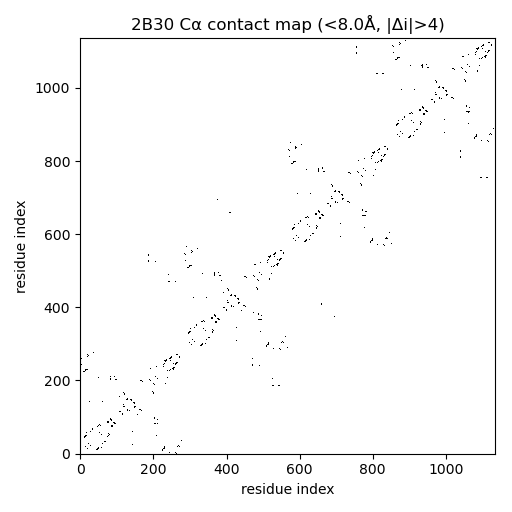OM 2262 N N . LYS B 1 17 ? 11.123 49.689 -23.493 1.00 51.35 17 LYS B N 1
ATOM 2263 C CA . LYS B 1 17 ? 10.165 49.040 -22.534 1.00 53.37 17 LYS B CA 1
ATOM 2264 C C . LYS B 1 17 ? 9.399 47.890 -23.183 1.00 52.22 17 LYS B C 1
ATOM 2265 O O . LYS B 1 17 ? 9.330 46.786 -22.635 1.00 53.15 17 LYS B O 1
ATOM 2271 N N . VAL B 1 18 ? 8.832 48.153 -24.355 1.00 51.99 18 VAL B N 1
ATOM 2272 C CA . VAL B 1 18 ? 8.152 47.121 -25.137 1.00 53.79 18 VAL B CA 1
ATOM 2273 C C . VAL B 1 18 ? 9.150 46.103 -25.707 1.00 53.50 18 VAL B C 1
ATOM 2274 O O . VAL B 1 18 ? 8.948 44.892 -25.568 1.00 52.24 18 VAL B O 1
ATOM 2278 N N . GLU B 1 19 ? 10.209 46.599 -26.349 1.00 52.66 19 GLU B N 1
ATOM 2279 C CA . GLU B 1 19 ? 11.236 45.731 -26.944 1.00 54.40 19 GLU B CA 1
ATOM 2280 C C . GLU B 1 19 ? 11.880 44.818 -25.903 1.00 53.58 19 GLU B C 1
ATOM 2281 O O . GLU B 1 19 ? 12.186 43.661 -26.192 1.00 51.37 19 GLU B O 1
ATOM 2287 N N . GLU B 1 20 ? 12.060 45.342 -24.692 1.00 54.17 20 GLU B N 1
ATOM 2288 C CA . GLU B 1 20 ? 12.607 44.569 -23.585 1.00 53.25 20 GLU B CA 1
ATOM 2289 C C . GLU B 1 20 ? 11.649 43.486 -23.152 1.00 52.13 20 GLU B C 1
ATOM 2290 O O . GLU B 1 20 ? 12.066 42.357 -22.928 1.00 52.84 20 GLU B O 1
ATOM 2296 N N . ALA B 1 21 ? 10.364 43.823 -23.040 1.00 52.41 21 ALA B N 1
ATOM 2297 C CA . ALA B 1 21 ? 9.335 42.834 -22.648 1.00 50.96 21 ALA B CA 1
ATOM 2298 C C . ALA B 1 21 ? 9.150 41.720 -23.689 1.00 48.37 21 ALA B C 1
ATOM 2299 O O . ALA B 1 21 ? 8.686 40.634 -23.363 1.00 48.18 21 ALA B O 1
ATOM 2301 N N . LEU B 1 22 ? 9.533 42.004 -24.931 1.00 47.40 22 LEU B N 1
ATOM 2302 C CA . LEU B 1 22 ? 9.351 41.097 -26.053 1.00 45.87 22 LEU B CA 1
ATOM 2303 C C . LEU B 1 22 ? 10.607 40.273 -26.340 1.00 46.09 22 LEU B C 1
ATOM 2304 O O . LEU B 1 22 ? 10.537 39.253 -27.021 1.00 44.51 22 LEU B O 1
ATOM 2309 N N . LYS B 1 23 ? 11.754 40.714 -25.820 1.00 47.82 23 LYS B N 1
ATOM 2310 C CA . LYS B 1 23 ? 13.033 40.044 -26.083 1.00 47.06 23 LYS B CA 1
ATOM 2311 C C . LYS B 1 23 ? 12.919 38.552 -25.823 1.00 47.76 23 LYS B C 1
ATOM 2312 O O . LYS B 1 23 ? 12.320 38.126 -24.823 1.00 47.90 23 LYS B O 1
ATOM 2318 N N . GLY B 1 24 ? 13.471 37.769 -26.745 1.00 47.77 24 GLY B N 1
ATOM 2319 C CA . GLY B 1 24 ? 13.535 36.312 -26.606 1.00 47.13 24 GLY B CA 1
ATOM 2320 C C . GLY B 1 24 ? 12.266 35.532 -26.921 1.00 46.41 24 GLY B C 1
ATOM 2321 O O . GLY B 1 24 ? 12.239 34.309 -26.776 1.00 46.09 24 GLY B O 1
ATOM 2322 N N . ALA B 1 25 ? 11.216 36.216 -27.365 1.00 45.40 25 ALA B N 1
ATOM 2323 C CA . ALA B 1 25 ? 9.939 35.556 -27.629 1.00 43.49 25 ALA B CA 1
ATOM 2324 C C . ALA B 1 25 ? 9.948 34.832 -28.976 1.00 42.63 25 ALA B C 1
ATOM 2325 O O . ALA B 1 25 ? 10.254 35.435 -30.003 1.00 43.82 25 ALA B O 1
ATOM 2327 N N . ASP B 1 26 ? 9.622 33.542 -28.960 1.00 42.65 26 ASP B N 1
ATOM 2328 C CA . ASP B 1 26 ? 9.360 32.768 -30.186 1.00 44.49 26 ASP B CA 1
ATOM 2329 C C . ASP B 1 26 ? 7.834 32.676 -30.409 1.00 43.84 26 ASP B C 1
ATOM 2330 O O . ASP B 1 26 ? 7.185 31.689 -30.034 1.00 45.14 26 ASP B O 1
ATOM 2335 N N . ILE B 1 27 ? 7.276 33.707 -31.033 1.00 43.43 27 ILE B N 1
ATOM 2336 C CA . ILE B 1 27 ? 5.826 33.898 -31.070 1.00 43.62 27 ILE B CA 1
ATOM 2337 C C . ILE B 1 27 ? 5.165 33.275 -32.294 1.00 42.53 27 ILE B C 1
ATOM 2338 O O . ILE B 1 27 ? 5.521 33.589 -33.428 1.00 45.18 27 ILE B O 1
ATOM 2343 N N . LYS B 1 28 ? 4.197 32.392 -32.040 1.00 41.70 28 LYS B N 1
ATOM 2344 C CA . LYS B 1 28 ? 3.476 31.681 -33.094 1.00 41.69 28 LYS B CA 1
ATOM 2345 C C . LYS B 1 28 ? 1.987 32.042 -33.195 1.00 40.20 28 LYS B C 1
ATOM 2346 O O . LYS B 1 28 ? 1.387 31.868 -34.260 1.00 37.46 28 LYS B O 1
ATOM 2352 N N . LEU B 1 29 ? 1.405 32.536 -32.096 1.00 38.59 29 LEU B N 1
ATOM 2353 C CA . LEU B 1 29 ? -0.035 32.828 -32.009 1.00 35.97 29 LEU B CA 1
ATOM 2354 C C . LEU B 1 29 ? -0.233 34.266 -31.538 1.00 34.48 29 LEU B C 1
ATOM 2355 O O . LEU B 1 29 ? 0.310 34.666 -30.498 1.00 32.98 29 LEU B O 1
ATOM 2360 N N . LEU B 1 30 ? -1.009 35.040 -32.295 1.00 32.46 30 LEU B N 1
ATOM 2361 C CA . LEU B 1 30 ? -1.326 36.413 -31.912 1.00 30.80 30 LEU B CA 1
ATOM 2362 C C . LEU B 1 30 ? -2.784 36.477 -31.484 1.00 29.71 30 LEU B C 1
ATOM 2363 O O . LEU B 1 30 ? -3.677 36.271 -32.300 1.00 26.45 30 LEU B O 1
ATOM 2368 N N . LEU B 1 31 ? -3.015 36.742 -30.200 1.00 28.92 31 LEU B N 1
ATOM 2369 C CA . LEU B 1 31 ? -4.369 36.854 -29.673 1.00 30.97 31 LEU B CA 1
ATOM 2370 C C . LEU B 1 31 ? -4.770 38.319 -29.468 1.00 31.76 31 LEU B C 1
ATOM 2371 O O . LEU B 1 31 ? -4.235 39.011 -28.594 1.00 29.16 31 LEU B O 1
ATOM 2376 N N . ILE B 1 32 ? -5.743 38.782 -30.252 1.00 32.14 32 ILE B N 1
ATOM 2377 C CA . ILE B 1 32 ? -6.086 40.203 -30.255 1.00 31.80 32 ILE B CA 1
ATOM 2378 C C . ILE B 1 32 ? -7.502 40.476 -29.761 1.00 30.34 32 ILE B C 1
ATOM 2379 O O . ILE B 1 32 ? -8.465 39.964 -30.307 1.00 30.76 32 ILE B O 1
ATOM 2384 N N . ASP B 1 33 ? -7.617 41.307 -28.731 1.00 29.44 33 ASP B N 1
ATOM 2385 C CA . ASP B 1 33 ? -8.918 41.828 -28.318 1.00 31.85 33 ASP B CA 1
ATOM 2386 C C . ASP B 1 33 ? -9.519 42.681 -29.462 1.00 31.70 33 ASP B C 1
ATOM 2387 O O . ASP B 1 33 ? -8.789 43.247 -30.276 1.00 32.41 33 ASP B O 1
ATOM 2392 N N . PHE B 1 34 ? -10.844 42.755 -29.547 1.00 31.83 34 PHE B N 1
ATOM 2393 C CA . PHE B 1 34 ? -11.468 43.548 -30.609 1.00 31.56 34 PHE B CA 1
ATOM 2394 C C . PHE B 1 34 ? -11.772 44.967 -30.153 1.00 29.65 34 PHE B C 1
ATOM 2395 O O . PHE B 1 34 ? -11.019 45.882 -30.464 1.00 30.76 34 PHE B O 1
ATOM 2403 N N . ASP B 1 35 ? -12.855 45.168 -29.419 1.00 31.12 35 ASP B N 1
ATOM 2404 C CA . ASP B 1 35 ? -13.208 46.527 -28.995 1.00 32.83 35 ASP B CA 1
ATOM 2405 C C . ASP B 1 35 ? -12.203 47.078 -28.005 1.00 30.77 35 ASP B C 1
ATOM 2406 O O . ASP B 1 35 ? -11.791 46.383 -27.079 1.00 31.21 35 ASP B O 1
ATOM 2411 N N . GLY B 1 36 ? -11.799 48.322 -28.228 1.00 31.52 36 GLY B N 1
ATOM 2412 C CA . GLY B 1 36 ? -10.866 49.019 -27.343 1.00 31.73 36 GLY B CA 1
ATOM 2413 C C . GLY B 1 36 ? -9.410 48.750 -27.660 1.00 32.58 36 GLY B C 1
ATOM 2414 O O . GLY B 1 36 ? -8.521 49.314 -27.020 1.00 32.08 36 GLY B O 1
ATOM 2415 N N . THR B 1 37 ? -9.166 47.905 -28.663 1.00 33.45 37 THR B N 1
ATOM 2416 C CA . THR B 1 37 ? -7.823 47.438 -28.991 1.00 33.09 37 THR B CA 1
ATOM 2417 C C . THR B 1 37 ? -7.618 47.465 -30.509 1.00 32.39 37 THR B C 1
ATOM 2418 O O . THR B 1 37 ? -6.851 48.280 -31.014 1.00 33.82 37 THR B O 1
ATOM 2422 N N . LEU B 1 38 ? -8.304 46.574 -31.219 1.00 31.49 38 LEU B N 1
ATOM 2423 C CA . LEU B 1 38 ? -8.237 46.501 -32.674 1.00 32.95 38 LEU B CA 1
ATOM 2424 C C . LEU B 1 38 ? -9.255 47.445 -33.313 1.00 33.58 38 LEU B C 1
ATOM 2425 O O . LEU B 1 38 ? -8.982 48.053 -34.347 1.00 30.29 38 LEU B O 1
ATOM 2430 N N . PHE B 1 39 ? -10.421 47.551 -32.671 1.00 34.88 39 PHE B N 1
ATOM 2431 C CA . PHE B 1 39 ? -11.536 48.386 -33.114 1.00 35.82 39 PHE B CA 1
ATOM 2432 C C . PHE B 1 39 ? -11.614 49.607 -32.198 1.00 37.53 39 PHE B C 1
ATOM 2433 O O . PHE B 1 39 ? -11.615 49.468 -30.972 1.00 36.11 39 PHE B O 1
ATOM 2441 N N . VAL B 1 40 ? -11.678 50.796 -32.796 1.00 38.99 40 VAL B N 1
ATOM 2442 C CA . VAL B 1 40 ? -11.655 52.049 -32.049 1.00 39.02 40 VAL B CA 1
ATOM 2443 C C . VAL B 1 40 ? -13.055 52.635 -31.809 1.00 40.51 40 VAL B C 1
ATOM 2444 O O . VAL B 1 40 ? -13.398 52.959 -30.676 1.00 40.33 40 VAL B O 1
ATOM 2448 N N . ASP B 1 41 ? -13.857 52.785 -32.861 1.00 39.98 41 ASP B N 1
ATOM 2449 C CA . ASP B 1 41 ? -15.210 53.323 -32.700 1.00 40.84 41 ASP B CA 1
ATOM 2450 C C . ASP B 1 41 ? -16.051 53.121 -33.939 1.00 39.57 41 ASP B C 1
ATOM 2451 O O . ASP B 1 41 ? -15.531 52.688 -34.960 1.00 39.93 41 ASP B O 1
ATOM 2456 N N . LYS B 1 42 ? -17.347 53.448 -33.840 1.00 39.58 42 LYS B N 1
ATOM 2457 C CA . LYS B 1 42 ? -18.270 53.475 -34.992 1.00 38.76 42 LYS B CA 1
ATOM 2458 C C . LYS B 1 42 ? -17.636 54.013 -36.310 1.00 37.22 42 LYS B C 1
ATOM 2459 O O . LYS B 1 42 ? -17.878 53.485 -37.390 1.00 34.43 42 LYS B O 1
ATOM 2465 N N . ASP B 1 43 ? -16.815 55.050 -36.190 1.00 35.98 43 ASP B N 1
ATOM 2466 C CA . ASP B 1 43 ? -16.267 55.782 -37.330 1.00 36.93 43 ASP B CA 1
ATOM 2467 C C . ASP B 1 43 ? -14.936 55.231 -37.837 1.00 34.94 43 ASP B C 1
ATOM 2468 O O . ASP B 1 43 ? -14.796 54.916 -39.020 1.00 32.36 43 ASP B O 1
ATOM 2473 N N . ILE B 1 44 ? -13.953 55.156 -36.943 1.00 34.26 44 ILE B N 1
ATOM 2474 C CA . ILE B 1 44 ? -12.629 54.644 -37.291 1.00 34.80 44 ILE B CA 1
ATOM 2475 C C . ILE B 1 44 ? -12.669 53.131 -37.479 1.00 33.88 44 ILE B C 1
ATOM 2476 O O . ILE B 1 44 ? -12.001 52.607 -38.370 1.00 36.59 44 ILE B O 1
ATOM 2481 N N . LYS B 1 45 ? -13.462 52.442 -36.662 1.00 32.36 45 LYS B N 1
ATOM 2482 C CA . LYS B 1 45 ? -13.535 50.985 -36.683 1.00 33.33 45 LYS B CA 1
ATOM 2483 C C . LYS B 1 45 ? -12.117 50.429 -36.530 1.00 34.11 45 LYS B C 1
ATOM 2484 O O . LYS B 1 45 ? -11.393 50.824 -35.609 1.00 31.12 45 LYS B O 1
ATOM 2490 N N . VAL B 1 46 ? -11.714 49.530 -37.426 1.00 34.30 46 VAL B N 1
ATOM 2491 C CA . VAL B 1 46 ? -10.358 49.017 -37.423 1.00 35.16 46 VAL B CA 1
ATOM 2492 C C . VAL B 1 46 ? -9.545 49.809 -38.450 1.00 35.02 46 VAL B C 1
ATOM 2493 O O . VAL B 1 46 ? -9.774 49.678 -39.655 1.00 35.92 46 VAL B O 1
ATOM 2497 N N . PRO B 1 47 ? -8.596 50.642 -37.974 1.00 34.32 47 PRO B N 1
ATOM 2498 C CA . PRO B 1 47 ? -7.721 51.423 -38.849 1.00 33.73 47 PRO B CA 1
ATOM 2499 C C . PRO B 1 47 ? -7.010 50.577 -39.897 1.00 33.39 47 PRO B C 1
ATOM 2500 O O . PRO B 1 47 ? -6.600 49.462 -39.598 1.00 35.45 47 PRO B O 1
ATOM 2504 N N . SER B 1 48 ? -6.824 51.124 -41.095 1.00 31.96 48 SER B N 1
ATOM 2505 C CA . SER B 1 48 ? -6.120 50.414 -42.157 1.00 32.25 48 SER B CA 1
ATOM 2506 C C . SER B 1 48 ? -4.690 49.979 -41.763 1.00 33.74 48 SER B C 1
ATOM 2507 O O . SER B 1 48 ? -4.175 49.003 -42.304 1.00 36.00 48 SER B O 1
ATOM 2510 N N . GLU B 1 49 ? -4.061 50.702 -40.837 1.00 34.42 49 GLU B N 1
ATOM 2511 C CA . GLU B 1 49 ? -2.752 50.319 -40.280 1.00 36.11 49 GLU B CA 1
ATOM 2512 C C . GLU B 1 49 ? -2.799 48.947 -39.578 1.00 36.83 49 GLU B C 1
ATOM 2513 O O . GLU B 1 49 ? -1.850 48.153 -39.679 1.00 38.37 49 GLU B O 1
ATOM 2519 N N . ASN B 1 50 ? -3.895 48.686 -38.863 1.00 33.81 50 ASN B N 1
ATOM 2520 C CA . ASN B 1 50 ? -4.116 47.389 -38.220 1.00 33.95 50 ASN B CA 1
ATOM 2521 C C . ASN B 1 50 ? -4.466 46.280 -39.216 1.00 33.21 50 ASN B C 1
ATOM 2522 O O . ASN B 1 50 ? -4.105 45.121 -39.014 1.00 31.68 50 ASN B O 1
ATOM 2527 N N . ILE B 1 51 ? -5.203 46.628 -40.267 1.00 34.32 51 ILE B N 1
ATOM 2528 C CA . ILE B 1 51 ? -5.579 45.649 -41.278 1.00 35.36 51 ILE B CA 1
ATOM 2529 C C . ILE B 1 51 ? -4.310 45.164 -41.960 1.00 34.04 51 ILE B C 1
ATOM 2530 O O . ILE B 1 51 ? -4.118 43.962 -42.152 1.00 32.54 51 ILE B O 1
ATOM 2535 N N . ASP B 1 52 ? -3.439 46.112 -42.290 1.00 35.11 52 ASP B N 1
ATOM 2536 C CA . ASP B 1 52 ? -2.109 45.804 -42.827 1.00 36.61 52 ASP B CA 1
ATOM 2537 C C . ASP B 1 52 ? -1.300 44.902 -41.902 1.00 34.55 52 ASP B C 1
ATOM 2538 O O . ASP B 1 52 ? -0.686 43.935 -42.368 1.00 32.71 52 ASP B O 1
ATOM 2543 N N . ALA B 1 53 ? -1.288 45.236 -40.607 1.00 32.23 53 ALA B N 1
ATOM 2544 C CA . ALA B 1 53 ? -0.495 44.492 -39.626 1.00 31.87 53 ALA B CA 1
ATOM 2545 C C . ALA B 1 53 ? -0.903 43.013 -39.588 1.00 32.98 53 ALA B C 1
ATOM 2546 O O . ALA B 1 53 ? -0.046 42.117 -39.555 1.00 31.44 53 ALA B O 1
ATOM 2548 N N . ILE B 1 54 ? -2.207 42.759 -39.626 1.00 31.67 54 ILE B N 1
ATOM 2549 C CA . ILE B 1 54 ? -2.699 41.393 -39.636 1.00 32.29 54 ILE B CA 1
ATOM 2550 C C . ILE B 1 54 ? -2.412 40.734 -40.995 1.00 33.83 54 ILE B C 1
ATOM 2551 O O . ILE B 1 54 ? -1.957 39.586 -41.051 1.00 33.00 54 ILE B O 1
ATOM 2556 N N . LYS B 1 55 ? -2.669 41.464 -42.081 1.00 35.05 55 LYS B N 1
ATOM 2557 C CA . LYS B 1 55 ? -2.309 41.007 -43.429 1.00 35.70 55 LYS B CA 1
ATOM 2558 C C . LYS B 1 55 ? -0.878 40.454 -43.449 1.00 37.12 55 LYS B C 1
ATOM 2559 O O . LYS B 1 55 ? -0.668 39.295 -43.822 1.00 36.88 55 LYS B O 1
ATOM 2565 N N . GLU B 1 56 ? 0.093 41.266 -43.019 1.00 38.15 56 GLU B N 1
ATOM 2566 C CA . GLU B 1 56 ? 1.496 40.832 -42.970 1.00 40.42 56 GLU B CA 1
ATOM 2567 C C . GLU B 1 56 ? 1.688 39.660 -42.001 1.00 39.37 56 GLU B C 1
ATOM 2568 O O . GLU B 1 56 ? 2.451 38.733 -42.287 1.00 34.42 56 GLU B O 1
ATOM 2574 N N . ALA B 1 57 ? 0.993 39.707 -40.863 1.00 39.46 57 ALA B N 1
ATOM 2575 C CA . ALA B 1 57 ? 1.081 38.632 -39.879 1.00 39.74 57 ALA B CA 1
ATOM 2576 C C . ALA B 1 57 ? 0.782 37.292 -40.534 1.00 40.40 57 ALA B C 1
ATOM 2577 O O . ALA B 1 57 ? 1.571 36.353 -40.418 1.00 39.91 57 ALA B O 1
ATOM 2579 N N . ILE B 1 58 ? -0.347 37.224 -41.238 1.00 40.95 58 ILE B N 1
ATOM 2580 C CA . ILE B 1 58 ? -0.800 35.983 -41.885 1.00 41.71 58 ILE B CA 1
ATOM 2581 C C . ILE B 1 58 ? 0.116 35.554 -43.037 1.00 39.85 58 ILE B C 1
ATOM 2582 O O . ILE B 1 58 ? 0.283 34.370 -43.287 1.00 39.66 58 ILE B O 1
ATOM 2587 N N . GLU B 1 59 ? 0.710 36.524 -43.722 1.00 40.25 59 GLU B N 1
ATOM 2588 C CA . GLU B 1 59 ? 1.723 36.245 -44.744 1.00 41.57 59 GLU B CA 1
ATOM 2589 C C . GLU B 1 59 ? 3.033 35.716 -44.149 1.00 41.31 59 GLU B C 1
ATOM 2590 O O . GLU B 1 59 ? 3.732 34.939 -44.794 1.00 39.29 59 GLU B O 1
ATOM 2596 N N . LYS B 1 60 ? 3.364 36.140 -42.926 1.00 41.05 60 LYS B N 1
ATOM 2597 C CA . LYS B 1 60 ? 4.620 35.715 -42.286 1.00 39.79 60 LYS B CA 1
ATOM 2598 C C . LYS B 1 60 ? 4.505 34.438 -41.460 1.00 37.66 60 LYS B C 1
ATOM 2599 O O . LYS B 1 60 ? 5.486 34.022 -40.864 1.00 36.50 60 LYS B O 1
ATOM 2605 N N . GLY B 1 61 ? 3.325 33.816 -41.444 1.00 36.64 61 GLY B N 1
ATOM 2606 C CA . GLY B 1 61 ? 3.141 32.517 -40.800 1.00 36.45 61 GLY B CA 1
ATOM 2607 C C . GLY B 1 61 ? 2.489 32.505 -39.427 1.00 37.05 61 GLY B C 1
ATOM 2608 O O . GLY B 1 61 ? 2.299 31.441 -38.846 1.00 38.40 61 GLY B O 1
ATOM 2609 N N . TYR B 1 62 ? 2.135 33.673 -38.901 1.00 37.62 62 TYR B N 1
ATOM 2610 C CA . TYR B 1 62 ? 1.501 33.759 -37.590 1.00 37.27 62 TYR B CA 1
ATOM 2611 C C . TYR B 1 62 ? 0.025 33.352 -37.661 1.00 38.48 62 TYR B C 1
ATOM 2612 O O . TYR B 1 62 ? -0.713 33.795 -38.552 1.00 40.60 62 TYR B O 1
ATOM 2621 N N . MET B 1 63 ? -0.395 32.510 -36.723 1.00 36.95 63 MET B N 1
ATOM 2622 C CA . MET B 1 63 ? -1.800 32.253 -36.491 1.00 37.16 63 MET B CA 1
ATOM 2623 C C . MET B 1 63 ? -2.371 33.457 -35.756 1.00 38.55 63 MET B C 1
ATOM 2624 O O . MET B 1 63 ? -1.806 33.908 -34.752 1.00 39.91 63 MET B O 1
ATOM 2629 N N . VAL B 1 64 ? -3.482 33.983 -36.267 1.00 37.81 64 VAL B N 1
ATOM 2630 C CA . VAL B 1 64 ? -4.158 35.111 -35.661 1.00 36.57 64 VAL B CA 1
ATOM 2631 C C . VAL B 1 64 ? -5.508 34.634 -35.160 1.00 37.64 64 VAL B C 1
ATOM 2632 O O . VAL B 1 64 ? -6.218 33.945 -35.875 1.00 40.13 64 VAL B O 1
ATOM 2636 N N . SER B 1 65 ? -5.844 34.983 -33.923 1.00 36.45 65 SER B N 1
ATOM 2637 C CA . SER B 1 65 ? -7.164 34.721 -33.366 1.00 35.81 65 SER B CA 1
ATOM 2638 C C . SER B 1 65 ? -7.634 35.953 -32.618 1.00 37.52 65 SER B C 1
ATOM 2639 O O . SER B 1 65 ? -6.940 36.473 -31.731 1.00 38.03 65 SER B O 1
ATOM 2642 N N . ILE B 1 66 ? -8.826 36.411 -32.960 1.00 35.75 66 ILE B N 1
ATOM 2643 C CA . ILE B 1 66 ? -9.393 37.527 -32.268 1.00 33.47 66 ILE B CA 1
ATOM 2644 C C . ILE B 1 66 ? -10.121 36.960 -31.060 1.00 33.34 66 ILE B C 1
ATOM 2645 O O . ILE B 1 66 ? -10.673 35.861 -31.119 1.00 38.38 66 ILE B O 1
ATOM 2650 N N . CYS B 1 67 ? -10.065 37.670 -29.943 1.00 31.84 67 CYS B N 1
ATOM 2651 C CA . CYS B 1 67 ? -10.624 37.161 -28.691 1.00 33.12 67 CYS B CA 1
ATOM 2652 C C . CYS B 1 67 ? -11.545 38.218 -28.117 1.00 29.81 67 CYS B C 1
ATOM 2653 O O . CYS B 1 67 ? -11.080 39.213 -27.590 1.00 28.68 67 CYS B O 1
ATOM 2656 N N . THR B 1 68 ? -12.851 37.994 -28.218 1.00 29.16 68 THR B N 1
ATOM 2657 C CA . THR B 1 68 ? -13.820 39.071 -28.017 1.00 29.75 68 THR B CA 1
ATOM 2658 C C . THR B 1 68 ? -15.077 38.624 -27.261 1.00 29.62 68 THR B C 1
ATOM 2659 O O . THR B 1 68 ? -15.381 37.430 -27.151 1.00 31.64 68 THR B O 1
ATOM 2663 N N . GLY B 1 69 ? -15.806 39.597 -26.740 1.00 27.99 69 GLY B N 1
ATOM 2664 C CA . GLY B 1 69 ? -17.144 39.341 -26.235 1.00 28.10 69 GLY B CA 1
ATOM 2665 C C . GLY B 1 69 ? -18.144 39.241 -27.369 1.00 27.83 69 GLY B C 1
ATOM 2666 O O . GLY B 1 69 ? -19.238 38.747 -27.185 1.00 27.96 69 GLY B O 1
ATOM 2667 N N . ARG B 1 70 ? -17.759 39.736 -28.542 1.00 29.49 70 ARG B N 1
ATOM 2668 C CA . ARG B 1 70 ? -18.597 39.729 -29.735 1.00 27.67 70 ARG B CA 1
ATOM 2669 C C . ARG B 1 70 ? -18.669 38.345 -30.349 1.00 26.84 70 ARG B C 1
ATOM 2670 O O . ARG B 1 70 ? -17.940 37.434 -29.955 1.00 26.84 70 ARG B O 1
ATOM 2678 N N . SER B 1 71 ? -19.559 38.197 -31.323 1.00 28.61 71 SER B N 1
ATOM 2679 C CA . SER B 1 71 ? -19.658 36.987 -32.124 1.00 27.84 71 SER B CA 1
ATOM 2680 C C . SER B 1 71 ? -18.742 37.127 -33.339 1.00 29.80 71 SER B C 1
ATOM 2681 O O . SER B 1 71 ? -18.157 38.191 -33.574 1.00 29.63 71 SER B O 1
ATOM 2684 N N . LYS B 1 72 ? -18.624 36.052 -34.114 1.00 31.83 72 LYS B N 1
ATOM 2685 C CA . LYS B 1 72 ? -17.835 36.069 -35.344 1.00 34.11 72 LYS B CA 1
ATOM 2686 C C . LYS B 1 72 ? -18.460 37.000 -36.380 1.00 34.45 72 LYS B C 1
ATOM 2687 O O . LYS B 1 72 ? -17.776 37.834 -36.957 1.00 35.00 72 LYS B O 1
ATOM 2693 N N . VAL B 1 73 ? -19.763 36.867 -36.605 1.00 35.60 73 VAL B N 1
ATOM 2694 C CA . VAL B 1 73 ? -20.448 37.722 -37.574 1.00 35.94 73 VAL B CA 1
ATOM 2695 C C . VAL B 1 73 ? -20.336 39.190 -37.167 1.00 36.62 73 VAL B C 1
ATOM 2696 O O . VAL B 1 73 ? -20.152 40.073 -38.019 1.00 36.88 73 VAL B O 1
ATOM 2700 N N . GLY B 1 74 ? -20.424 39.445 -35.862 1.00 36.67 74 GLY B N 1
ATOM 2701 C CA . GLY B 1 74 ? -20.271 40.792 -35.342 1.00 36.43 74 GLY B CA 1
ATOM 2702 C C . GLY B 1 74 ? -18.911 41.354 -35.699 1.00 36.76 74 GLY B C 1
ATOM 2703 O O . GLY B 1 74 ? -18.770 42.526 -36.080 1.00 37.19 74 GLY B O 1
ATOM 2704 N N . ILE B 1 75 ? -17.905 40.497 -35.597 1.00 34.68 75 ILE B N 1
ATOM 2705 C CA . ILE B 1 75 ? -16.544 40.897 -35.903 1.00 34.83 75 ILE B CA 1
ATOM 2706 C C . ILE B 1 75 ? -16.328 41.033 -37.406 1.00 34.18 75 ILE B C 1
ATOM 2707 O O . ILE B 1 75 ? -15.658 41.963 -37.843 1.00 33.97 75 ILE B O 1
ATOM 2712 N N . LEU B 1 76 ? -16.921 40.131 -38.185 1.00 33.43 76 LEU B N 1
ATOM 2713 C CA . LEU B 1 76 ? -16.823 40.205 -39.629 1.00 33.22 76 LEU B CA 1
ATOM 2714 C C . LEU B 1 76 ? -17.567 41.417 -40.210 1.00 34.03 76 LEU B C 1
ATOM 2715 O O . LEU B 1 76 ? -17.088 42.024 -41.167 1.00 36.01 76 LEU B O 1
ATOM 2720 N N . SER B 1 77 ? -18.704 41.794 -39.625 1.00 35.09 77 SER B N 1
ATOM 2721 C CA . SER B 1 77 ? -19.427 43.004 -40.069 1.00 34.50 77 SER B CA 1
ATOM 2722 C C . SER B 1 77 ? -18.687 44.302 -39.793 1.00 34.03 77 SER B C 1
ATOM 2723 O O . SER B 1 77 ? -18.752 45.233 -40.587 1.00 34.23 77 SER B O 1
ATOM 2726 N N . ALA B 1 78 ? -17.997 44.372 -38.662 1.00 35.40 78 ALA B N 1
ATOM 2727 C CA . ALA B 1 78 ? -17.217 45.554 -38.329 1.00 34.90 78 ALA B CA 1
ATOM 2728 C C . ALA B 1 78 ? -15.988 45.660 -39.223 1.00 34.97 78 ALA B C 1
ATOM 2729 O O . ALA B 1 78 ? -15.588 46.752 -39.599 1.00 38.60 78 ALA B O 1
ATOM 2731 N N . PHE B 1 79 ? -15.392 44.528 -39.565 1.00 33.56 79 PHE B N 1
ATOM 2732 C CA . PHE B 1 79 ? -14.257 44.514 -40.483 1.00 34.04 79 PHE B CA 1
ATOM 2733 C C . PHE B 1 79 ? -14.617 44.981 -41.904 1.00 35.24 79 PHE B C 1
ATOM 2734 O O . PHE B 1 79 ? -13.926 45.815 -42.483 1.00 34.70 79 PHE B O 1
ATOM 2742 N N . GLY B 1 80 ? -15.685 44.412 -42.457 1.00 35.78 80 GLY B N 1
ATOM 2743 C CA . GLY B 1 80 ? -16.097 44.673 -43.828 1.00 35.62 80 GLY B CA 1
ATOM 2744 C C . GLY B 1 80 ? -15.564 43.600 -44.755 1.00 37.10 80 GLY B C 1
ATOM 2745 O O . GLY B 1 80 ? -14.497 43.042 -44.504 1.00 37.80 80 GLY B O 1
ATOM 2746 N N . GLU B 1 81 ? -16.304 43.314 -45.829 1.00 37.31 81 GLU B N 1
ATOM 2747 C CA . GLU B 1 81 ? -15.914 42.285 -46.800 1.00 38.52 81 GLU B CA 1
ATOM 2748 C C . GLU B 1 81 ? -14.565 42.596 -47.455 1.00 40.46 81 GLU B C 1
ATOM 2749 O O . GLU B 1 81 ? -13.740 41.696 -47.643 1.00 41.07 81 GLU B O 1
ATOM 2755 N N . GLU B 1 82 ? -14.346 43.869 -47.786 1.00 40.85 82 GLU B N 1
ATOM 2756 C CA . GLU B 1 82 ? -13.119 44.311 -48.452 1.00 41.31 82 GLU B CA 1
ATOM 2757 C C . GLU B 1 82 ? -11.885 44.011 -47.578 1.00 39.21 82 GLU B C 1
ATOM 2758 O O . GLU B 1 82 ? -10.941 43.367 -48.033 1.00 40.40 82 GLU B O 1
ATOM 2764 N N . ASN B 1 83 ? -11.914 44.446 -46.318 1.00 38.30 83 ASN B N 1
ATOM 2765 C CA . ASN B 1 83 ? -10.831 44.167 -45.354 1.00 35.28 83 ASN B CA 1
ATOM 2766 C C . ASN B 1 83 ? -10.563 42.666 -45.115 1.00 35.68 83 ASN B C 1
ATOM 2767 O O . ASN B 1 83 ? -9.410 42.259 -44.915 1.00 31.78 83 ASN B O 1
ATOM 2772 N N . LEU B 1 84 ? -11.618 41.846 -45.113 1.00 35.38 84 LEU B N 1
ATOM 2773 C CA . LEU B 1 84 ? -11.436 40.404 -44.986 1.00 34.69 84 LEU B CA 1
ATOM 2774 C C . LEU B 1 84 ? -10.635 39.873 -46.178 1.00 35.97 84 LEU B C 1
ATOM 2775 O O . LEU B 1 84 ? -9.670 39.122 -45.992 1.00 35.90 84 LEU B O 1
ATOM 2780 N N . LYS B 1 85 ? -11.038 40.268 -47.394 1.00 36.41 85 LYS B N 1
ATOM 2781 C CA . LYS B 1 85 ? -10.319 39.892 -48.627 1.00 34.62 85 LYS B CA 1
ATOM 2782 C C . LYS B 1 85 ? -8.902 40.445 -48.568 1.00 34.18 85 LYS B C 1
ATOM 2783 O O . LYS B 1 85 ? -7.941 39.756 -48.916 1.00 32.43 85 LYS B O 1
ATOM 2789 N N . LYS B 1 86 ? -8.770 41.684 -48.104 1.00 34.22 86 LYS B N 1
ATOM 2790 C CA . LYS B 1 86 ? -7.452 42.291 -47.970 1.00 36.40 86 LYS B CA 1
ATOM 2791 C C . LYS B 1 86 ? -6.541 41.475 -47.037 1.00 36.66 86 LYS B C 1
ATOM 2792 O O . LYS B 1 86 ? -5.441 41.094 -47.431 1.00 38.37 86 LYS B O 1
ATOM 2798 N N . MET B 1 87 ? -7.010 41.189 -45.825 1.00 36.54 87 MET B N 1
ATOM 2799 C CA . MET B 1 87 ? -6.234 40.409 -44.843 1.00 35.58 87 MET B CA 1
ATOM 2800 C C . MET B 1 87 ? -6.029 38.938 -45.197 1.00 36.47 87 MET B C 1
ATOM 2801 O O . MET B 1 87 ? -5.020 38.344 -44.819 1.00 36.07 87 MET B O 1
ATOM 2806 N N . ASN B 1 88 ? -6.993 38.359 -45.908 1.00 38.61 88 ASN B N 1
ATOM 2807 C CA . ASN B 1 88 ? -7.137 36.904 -46.013 1.00 39.04 88 ASN B CA 1
ATOM 2808 C C . ASN B 1 88 ? -7.374 36.270 -44.623 1.00 39.64 88 ASN B C 1
ATOM 2809 O O . ASN B 1 88 ? -6.715 35.286 -44.238 1.00 39.72 88 ASN B O 1
ATOM 2814 N N . PHE B 1 89 ? -8.329 36.849 -43.891 1.00 37.12 89 PHE B N 1
ATOM 2815 C CA . PHE B 1 89 ? -8.695 36.404 -42.552 1.00 35.82 89 PHE B CA 1
ATOM 2816 C C . PHE B 1 89 ? -10.208 36.462 -42.408 1.00 36.72 89 PHE B C 1
ATOM 2817 O O . PHE B 1 89 ? -10.826 37.452 -42.794 1.00 36.13 89 PHE B O 1
ATOM 2825 N N . TYR B 1 90 ? -10.807 35.406 -41.863 1.00 36.63 90 TYR B N 1
ATOM 2826 C CA . TYR B 1 90 ? -12.265 35.305 -41.793 1.00 37.38 90 TYR B CA 1
ATOM 2827 C C . TYR B 1 90 ? -12.734 34.896 -40.397 1.00 36.62 90 TYR B C 1
ATOM 2828 O O . TYR B 1 90 ? -13.780 34.265 -40.237 1.00 36.44 90 TYR B O 1
ATOM 2837 N N . GLY B 1 91 ? -11.965 35.283 -39.386 1.00 34.52 91 GLY B N 1
ATOM 2838 C CA . GLY B 1 91 ? -12.335 35.025 -37.995 1.00 35.09 91 GLY B CA 1
ATOM 2839 C C . GLY B 1 91 ? -12.161 33.578 -37.580 1.00 33.83 91 GLY B C 1
ATOM 2840 O O . GLY B 1 91 ? -12.806 33.114 -36.634 1.00 31.53 91 GLY B O 1
ATOM 2841 N N . MET B 1 92 ? -11.288 32.875 -38.298 1.00 34.16 92 MET B N 1
ATOM 2842 C CA . MET B 1 92 ? -10.949 31.492 -38.003 1.00 35.55 92 MET B CA 1
ATOM 2843 C C . MET B 1 92 ? -9.436 31.363 -37.933 1.00 34.50 92 MET B C 1
ATOM 2844 O O . MET B 1 92 ? -8.745 31.674 -38.904 1.00 35.66 92 MET B O 1
ATOM 2849 N N . PRO B 1 93 ? -8.910 30.942 -36.775 1.00 33.68 93 PRO B N 1
ATOM 2850 C CA . PRO B 1 93 ? -9.618 30.636 -35.526 1.00 32.89 93 PRO B CA 1
ATOM 2851 C C . PRO B 1 93 ? -10.068 31.896 -34.822 1.00 30.32 93 PRO B C 1
ATOM 2852 O O . PRO B 1 93 ? -9.711 33.005 -35.229 1.00 31.36 93 PRO B O 1
ATOM 2856 N N . GLY B 1 94 ? -10.844 31.722 -33.764 1.00 29.44 94 GLY B N 1
ATOM 2857 C CA . GLY B 1 94 ? -11.307 32.852 -32.979 1.00 28.39 94 GLY B CA 1
ATOM 2858 C C . GLY B 1 94 ? -11.948 32.423 -31.685 1.00 26.40 94 GLY B C 1
ATOM 2859 O O . GLY B 1 94 ? -12.541 31.362 -31.615 1.00 25.68 94 GLY B O 1
ATOM 2860 N N . VAL B 1 95 ? -11.812 33.260 -30.660 1.00 27.13 95 VAL B N 1
ATOM 2861 C CA . VAL B 1 95 ? -12.488 33.061 -29.387 1.00 27.01 95 VAL B CA 1
ATOM 2862 C C . VAL B 1 95 ? -13.574 34.135 -29.257 1.00 30.73 95 VAL B C 1
ATOM 2863 O O . VAL B 1 95 ? -13.288 35.342 -29.244 1.00 32.76 95 VAL B O 1
ATOM 2867 N N . TYR B 1 96 ? -14.821 33.685 -29.180 1.00 30.11 96 TYR B N 1
ATOM 2868 C CA . TYR B 1 96 ? -15.959 34.573 -29.271 1.00 30.55 96 TYR B CA 1
ATOM 2869 C C . TYR B 1 96 ? -16.872 34.410 -28.082 1.00 33.91 96 TYR B C 1
ATOM 2870 O O . TYR B 1 96 ? -16.851 33.370 -27.403 1.00 36.45 96 TYR B O 1
ATOM 2879 N N . ILE B 1 97 ? -17.670 35.455 -27.843 1.00 34.36 97 ILE B N 1
ATOM 2880 C CA . ILE B 1 97 ? -18.642 35.474 -26.759 1.00 34.26 97 ILE B CA 1
ATOM 2881 C C . ILE B 1 97 ? -17.922 35.111 -25.457 1.00 31.38 97 ILE B C 1
ATOM 2882 O O . ILE B 1 97 ? -18.273 34.162 -24.757 1.00 27.99 97 ILE B O 1
ATOM 2887 N N . ASN B 1 98 ? -16.864 35.870 -25.185 1.00 29.49 98 ASN B N 1
ATOM 2888 C CA . ASN B 1 98 ? -16.081 35.718 -23.965 1.00 29.63 98 ASN B CA 1
ATOM 2889 C C . ASN B 1 98 ? -15.683 34.268 -23.726 1.00 27.89 98 ASN B C 1
ATOM 2890 O O . ASN B 1 98 ? -15.717 33.770 -22.608 1.00 27.85 98 ASN B O 1
ATOM 2895 N N . GLY B 1 99 ? -15.319 33.594 -24.807 1.00 28.99 99 GLY B N 1
ATOM 2896 C CA . GLY B 1 99 ? -14.776 32.249 -24.734 1.00 30.61 99 GLY B CA 1
ATOM 2897 C C . GLY B 1 99 ? -15.772 31.114 -24.640 1.00 30.50 99 GLY B C 1
ATOM 2898 O O . GLY B 1 99 ? -15.370 29.981 -24.354 1.00 28.86 99 GLY B O 1
ATOM 2899 N N . THR B 1 100 ? -17.053 31.400 -24.895 1.00 30.27 100 THR B N 1
ATOM 2900 C CA . THR B 1 100 ? -18.081 30.356 -24.893 1.00 29.46 100 THR B CA 1
ATOM 2901 C C . THR B 1 100 ? -18.279 29.773 -26.296 1.00 31.31 100 THR B C 1
ATOM 2902 O O . THR B 1 100 ? -18.891 28.715 -26.439 1.00 35.25 100 THR B O 1
ATOM 2906 N N . ILE B 1 101 ? -17.780 30.459 -27.322 1.00 30.30 101 ILE B N 1
ATOM 2907 C CA . ILE B 1 101 ? -17.727 29.888 -28.667 1.00 31.15 101 ILE B CA 1
ATOM 2908 C C . ILE B 1 101 ? -16.310 29.980 -29.212 1.00 31.54 101 ILE B C 1
ATOM 2909 O O . ILE B 1 101 ? -15.704 31.047 -29.178 1.00 33.94 101 ILE B O 1
ATOM 2914 N N . VAL B 1 102 ? -15.779 28.859 -29.693 1.00 31.13 102 VAL B N 1
ATOM 2915 C CA . VAL B 1 102 ? -14.430 28.829 -30.247 1.00 31.21 102 VAL B CA 1
ATOM 2916 C C . VAL B 1 102 ? -14.426 28.011 -31.520 1.00 31.38 102 VAL B C 1
ATOM 2917 O O . VAL B 1 102 ? -14.804 26.844 -31.514 1.00 31.38 102 VAL B O 1
ATOM 2921 N N . TYR B 1 103 ? -13.999 28.642 -32.607 1.00 32.87 103 TYR B N 1
ATOM 2922 C CA . TYR B 1 103 ? -13.808 27.971 -33.883 1.00 33.48 103 TYR B CA 1
ATOM 2923 C C . TYR B 1 103 ? -12.333 27.692 -34.084 1.00 33.76 103 TYR B C 1
ATOM 2924 O O . TYR B 1 103 ? -11.483 28.445 -33.595 1.00 30.92 103 TYR B O 1
ATOM 2933 N N . ASP B 1 104 ? -12.027 26.624 -34.819 1.00 33.60 104 ASP B N 1
ATOM 2934 C CA . ASP B 1 104 ? -10.650 26.378 -35.218 1.00 33.89 104 ASP B CA 1
ATOM 2935 C C . ASP B 1 104 ? -10.377 27.101 -36.540 1.00 34.35 104 ASP B C 1
ATOM 2936 O O . ASP B 1 104 ? -11.214 27.894 -36.998 1.00 32.55 104 ASP B O 1
ATOM 2941 N N . GLN B 1 105 ? -9.210 26.845 -37.139 1.00 35.12 105 GLN B N 1
ATOM 2942 C CA . GLN B 1 105 ? -8.783 27.571 -38.343 1.00 34.74 105 GLN B CA 1
ATOM 2943 C C . GLN B 1 105 ? -9.661 27.312 -39.574 1.00 35.26 105 GLN B C 1
ATOM 2944 O O . GLN B 1 105 ? -9.740 28.163 -40.458 1.00 36.62 105 GLN B O 1
ATOM 2950 N N . ILE B 1 106 ? -10.314 26.151 -39.618 1.00 33.34 106 ILE B N 1
ATOM 2951 C CA . ILE B 1 106 ? -11.161 25.770 -40.752 1.00 32.89 106 ILE B CA 1
ATOM 2952 C C . ILE B 1 106 ? -12.657 25.778 -40.393 1.00 33.19 106 ILE B C 1
ATOM 2953 O O . ILE B 1 106 ? -13.485 25.268 -41.148 1.00 34.64 106 ILE B O 1
ATOM 2958 N N . GLY B 1 107 ? -12.999 26.347 -39.239 1.00 32.03 107 GLY B N 1
ATOM 2959 C CA . GLY B 1 107 ? -14.399 26.579 -38.873 1.00 30.11 107 GLY B CA 1
ATOM 2960 C C . GLY B 1 107 ? -15.069 25.523 -38.009 1.00 28.29 107 GLY B C 1
ATOM 2961 O O . GLY B 1 107 ? -16.261 25.629 -37.734 1.00 27.64 107 GLY B O 1
ATOM 2962 N N . TYR B 1 108 ? -14.334 24.505 -37.583 1.00 26.31 108 TYR B N 1
ATOM 2963 C CA . TYR B 1 108 ? -14.912 23.518 -36.689 1.00 29.18 108 TYR B CA 1
ATOM 2964 C C . TYR B 1 108 ? -15.229 24.143 -35.328 1.00 31.35 108 TYR B C 1
ATOM 2965 O O . TYR B 1 108 ? -14.434 24.912 -34.785 1.00 33.40 108 TYR B O 1
ATOM 2974 N N . THR B 1 109 ? -16.400 23.807 -34.792 1.00 32.74 109 THR B N 1
ATOM 2975 C CA . THR B 1 109 ? -16.854 24.332 -33.509 1.00 32.37 109 THR B CA 1
ATOM 2976 C C . THR B 1 109 ? -16.233 23.518 -32.367 1.00 31.98 109 THR B C 1
ATOM 2977 O O . THR B 1 109 ? -16.738 22.464 -31.988 1.00 30.01 109 THR B O 1
ATOM 2981 N N . LEU B 1 110 ? -15.116 24.010 -31.845 1.00 32.13 110 LEU B N 1
ATOM 2982 C CA . LEU B 1 110 ? -14.412 23.335 -30.760 1.00 32.77 110 LEU B CA 1
ATOM 2983 C C . LEU B 1 110 ? -15.187 23.446 -29.460 1.00 31.49 110 LEU B C 1
ATOM 2984 O O . LEU B 1 110 ? -15.106 22.552 -28.611 1.00 27.63 110 LEU B O 1
ATOM 2989 N N . LEU B 1 111 ? -15.937 24.542 -29.322 1.00 31.29 111 LEU B N 1
ATOM 2990 C CA . LEU B 1 111 ? -16.727 24.802 -28.127 1.00 31.09 111 LEU B CA 1
ATOM 2991 C C . LEU B 1 111 ? -17.958 25.623 -28.473 1.00 28.63 111 LEU B C 1
ATOM 2992 O O . LEU B 1 111 ? -17.883 26.541 -29.287 1.00 25.30 111 LEU B O 1
ATOM 2997 N N . ASP B 1 112 ? -19.092 25.268 -27.871 1.00 30.32 112 ASP B N 1
ATOM 2998 C CA . ASP B 1 112 ? -20.307 26.103 -27.916 1.00 30.83 112 ASP B CA 1
ATOM 2999 C C . ASP B 1 112 ? -21.102 25.950 -26.617 1.00 30.57 112 ASP B C 1
ATOM 3000 O O . ASP B 1 112 ? -21.997 25.114 -26.511 1.00 28.86 112 ASP B O 1
ATOM 3005 N N . GLU B 1 113 ? -20.778 26.780 -25.634 1.00 31.00 113 GLU B N 1
ATOM 3006 C CA . GLU B 1 113 ? -21.388 26.664 -24.320 1.00 32.05 113 GLU B CA 1
ATOM 3007 C C . GLU B 1 113 ? -22.513 27.673 -24.127 1.00 29.03 113 GLU B C 1
ATOM 3008 O O . GLU B 1 113 ? -22.319 28.871 -24.298 1.00 27.86 113 GLU B O 1
ATOM 3014 N N . THR B 1 114 ? -23.699 27.166 -23.799 1.00 27.08 114 THR B N 1
ATOM 3015 C CA . THR B 1 114 ? -24.855 28.003 -23.530 1.00 24.39 114 THR B CA 1
ATOM 3016 C C . THR B 1 114 ? -25.097 27.956 -22.041 1.00 23.54 114 THR B C 1
ATOM 3017 O O . THR B 1 114 ? -24.632 27.055 -21.368 1.00 25.43 114 THR B O 1
ATOM 3021 N N . ILE B 1 115 ? -25.807 28.942 -21.525 1.00 25.38 115 ILE B N 1
ATOM 3022 C CA . ILE B 1 115 ? -26.163 28.972 -20.110 1.00 28.70 115 ILE B CA 1
ATOM 3023 C C . ILE B 1 115 ? -27.141 27.830 -19.744 1.00 30.02 115 ILE B C 1
ATOM 3024 O O . ILE B 1 115 ? -28.079 27.533 -20.490 1.00 28.85 115 ILE B O 1
ATOM 3029 N N . GLU B 1 116 ? -26.920 27.220 -18.580 1.00 31.80 116 GLU B N 1
ATOM 3030 C CA . GLU B 1 116 ? -27.766 26.129 -18.070 1.00 32.93 116 GLU B CA 1
ATOM 3031 C C . GLU B 1 116 ? -29.218 26.568 -17.981 1.00 33.97 116 GLU B C 1
ATOM 3032 O O . GLU B 1 116 ? -29.517 27.644 -17.459 1.00 33.82 116 GLU B O 1
ATOM 3038 N N . THR B 1 117 ? -30.120 25.721 -18.463 1.00 35.09 117 THR B N 1
ATOM 3039 C CA . THR B 1 117 ? -31.502 26.133 -18.656 1.00 36.54 117 THR B CA 1
ATOM 3040 C C . THR B 1 117 ? -32.120 26.647 -17.372 1.00 35.88 117 THR B C 1
ATOM 3041 O O . THR B 1 117 ? -32.719 27.712 -17.373 1.00 37.12 117 THR B O 1
ATOM 3045 N N . ASP B 1 118 ? -31.954 25.911 -16.277 1.00 37.34 118 ASP B N 1
ATOM 3046 C CA . ASP B 1 118 ? -32.500 26.354 -14.980 1.00 37.38 118 ASP B CA 1
ATOM 3047 C C . ASP B 1 118 ? -32.008 27.753 -14.625 1.00 35.14 118 ASP B C 1
ATOM 3048 O O . ASP B 1 118 ? -32.820 28.652 -14.407 1.00 34.84 118 ASP B O 1
ATOM 3053 N N . VAL B 1 119 ? -30.691 27.950 -14.633 1.00 33.33 119 VAL B N 1
ATOM 3054 C CA . VAL B 1 119 ? -30.118 29.262 -14.349 1.00 33.03 119 VAL B CA 1
ATOM 3055 C C . VAL B 1 119 ? -30.678 30.283 -15.343 1.00 32.79 119 VAL B C 1
ATOM 3056 O O . VAL B 1 119 ? -31.054 31.393 -14.950 1.00 32.33 119 VAL B O 1
ATOM 3060 N N . TYR B 1 120 ? -30.763 29.903 -16.618 1.00 30.59 120 TYR B N 1
ATOM 3061 C CA . TYR B 1 120 ? -31.241 30.838 -17.635 1.00 31.38 120 TYR B CA 1
ATOM 3062 C C . TYR B 1 120 ? -32.712 31.225 -17.387 1.00 31.85 120 TYR B C 1
ATOM 3063 O O . TYR B 1 120 ? -33.107 32.376 -17.589 1.00 28.41 120 TYR B O 1
ATOM 3072 N N . ALA B 1 121 ? -33.505 30.265 -16.932 1.00 34.44 121 ALA B N 1
ATOM 3073 C CA . ALA B 1 121 ? -34.896 30.531 -16.553 1.00 36.38 121 ALA B CA 1
ATOM 3074 C C . ALA B 1 121 ? -34.952 31.446 -15.339 1.00 36.82 121 ALA B C 1
ATOM 3075 O O . ALA B 1 121 ? -35.817 32.310 -15.236 1.00 37.66 121 ALA B O 1
ATOM 3077 N N . GLU B 1 122 ? -34.013 31.269 -14.426 1.00 37.64 122 GLU B N 1
ATOM 3078 C CA . GLU B 1 122 ? -33.974 32.123 -13.265 1.00 41.41 122 GLU B CA 1
ATOM 3079 C C . GLU B 1 122 ? -33.580 33.528 -13.683 1.00 39.73 122 GLU B C 1
ATOM 3080 O O . GLU B 1 122 ? -34.056 34.503 -13.112 1.00 38.43 122 GLU B O 1
ATOM 3086 N N . LEU B 1 123 ? -32.721 33.622 -14.694 1.00 41.34 123 LEU B N 1
ATOM 3087 C CA . LEU B 1 123 ? -32.256 34.912 -15.195 1.00 40.41 123 LEU B CA 1
ATOM 3088 C C . LEU B 1 123 ? -33.356 35.686 -15.933 1.00 40.10 123 LEU B C 1
ATOM 3089 O O . LEU B 1 123 ? -33.602 36.844 -15.630 1.00 40.24 123 LEU B O 1
ATOM 3094 N N . ILE B 1 124 ? -34.030 35.049 -16.885 1.00 41.09 124 ILE B N 1
ATOM 3095 C CA . ILE B 1 124 ? -35.141 35.708 -17.589 1.00 41.11 124 ILE B CA 1
ATOM 3096 C C . ILE B 1 124 ? -36.196 36.161 -16.588 1.00 41.30 124 ILE B C 1
ATOM 3097 O O . ILE B 1 124 ? -36.753 37.248 -16.716 1.00 42.27 124 ILE B O 1
ATOM 3102 N N . SER B 1 125 ? -36.462 35.317 -15.599 1.00 41.49 125 SER B N 1
ATOM 3103 C CA . SER B 1 125 ? -37.412 35.639 -14.554 1.00 41.84 125 SER B CA 1
ATOM 3104 C C . SER B 1 125 ? -36.974 36.880 -13.769 1.00 42.84 125 SER B C 1
ATOM 3105 O O . SER B 1 125 ? -37.805 37.738 -13.446 1.00 43.48 125 SER B O 1
ATOM 3108 N N . TYR B 1 126 ? -35.677 36.989 -13.481 1.00 41.16 126 TYR B N 1
ATOM 3109 C CA . TYR B 1 126 ? -35.148 38.167 -12.791 1.00 41.91 126 TYR B CA 1
ATOM 3110 C C . TYR B 1 126 ? -35.266 39.409 -13.676 1.00 41.80 126 TYR B C 1
ATOM 3111 O O . TYR B 1 126 ? -35.714 40.464 -13.223 1.00 43.08 126 TYR B O 1
ATOM 3120 N N . LEU B 1 127 ? -34.871 39.259 -14.938 1.00 40.38 127 LEU B N 1
ATOM 3121 C CA . LEU B 1 127 ? -34.895 40.338 -15.922 1.00 39.02 127 LEU B CA 1
ATOM 3122 C C . LEU B 1 127 ? -36.295 40.909 -16.173 1.00 38.27 127 LEU B C 1
ATOM 3123 O O . LEU B 1 127 ? -36.436 42.079 -16.537 1.00 35.69 127 LEU B O 1
ATOM 3128 N N . VAL B 1 128 ? -37.316 40.071 -16.004 1.00 37.59 128 VAL B N 1
ATOM 3129 C CA . VAL B 1 128 ? -38.705 40.505 -16.103 1.00 37.16 128 VAL B CA 1
ATOM 3130 C C . VAL B 1 128 ? -39.081 41.316 -14.844 1.00 38.70 128 VAL B C 1
ATOM 3131 O O . VAL B 1 128 ? -39.386 42.498 -14.938 1.00 40.25 128 VAL B O 1
ATOM 3135 N N . GLU B 1 129 ? -39.012 40.701 -13.667 1.00 40.79 129 GLU B N 1
ATOM 3136 C CA . GLU B 1 129 ? -39.296 41.409 -12.422 1.00 42.05 129 GLU B CA 1
ATOM 3137 C C . GLU B 1 129 ? -38.428 42.672 -12.277 1.00 42.73 129 GLU B C 1
ATOM 3138 O O . GLU B 1 129 ? -38.900 43.686 -11.792 1.00 43.45 129 GLU B O 1
ATOM 3144 N N . LYS B 1 130 ? -37.177 42.634 -12.715 1.00 43.88 130 LYS B N 1
ATOM 3145 C CA . LYS B 1 130 ? -36.347 43.844 -12.685 1.00 44.53 130 LYS B CA 1
ATOM 3146 C C . LYS B 1 130 ? -36.577 44.733 -13.926 1.00 45.50 130 LYS B C 1
ATOM 3147 O O . LYS B 1 130 ? -35.990 45.805 -14.031 1.00 45.74 130 LYS B O 1
ATOM 3153 N N . ASN B 1 131 ? -37.442 44.295 -14.843 1.00 46.82 131 ASN B N 1
ATOM 3154 C CA . ASN B 1 131 ? -37.863 45.087 -16.011 1.00 48.08 131 ASN B CA 1
ATOM 3155 C C . ASN B 1 131 ? -36.723 45.511 -16.942 1.00 46.86 131 ASN B C 1
ATOM 3156 O O . ASN B 1 131 ? -36.662 46.657 -17.366 1.00 47.61 131 ASN B O 1
ATOM 3161 N N . LEU B 1 132 ? -35.842 44.569 -17.275 1.00 46.30 132 LEU B N 1
ATOM 3162 C CA . LEU B 1 132 ? -34.652 44.843 -18.082 1.00 44.34 132 LEU B CA 1
ATOM 3163 C C . LEU B 1 132 ? -34.603 44.074 -19.402 1.00 43.93 132 LEU B C 1
ATOM 3164 O O . LEU B 1 132 ? -33.627 44.170 -20.137 1.00 44.21 132 LEU B O 1
ATOM 3169 N N . VAL B 1 133 ? -35.649 43.314 -19.700 1.00 43.10 133 VAL B N 1
ATOM 3170 C CA . VAL B 1 133 ? -35.709 42.533 -20.930 1.00 43.32 133 VAL B CA 1
ATOM 3171 C C . VAL B 1 133 ? -35.789 43.445 -22.160 1.00 43.50 133 VAL B C 1
ATOM 3172 O O . VAL B 1 133 ? -35.107 43.214 -23.160 1.00 44.73 133 VAL B O 1
ATOM 3176 N N . ASN B 1 134 ? -36.607 44.491 -22.074 1.00 43.43 134 ASN B N 1
ATOM 3177 C CA . ASN B 1 134 ? -36.766 45.436 -23.178 1.00 42.76 134 ASN B CA 1
ATOM 3178 C C . ASN B 1 134 ? -35.536 46.333 -23.392 1.00 41.97 134 ASN B C 1
ATOM 3179 O O . ASN B 1 134 ? -35.594 47.279 -24.173 1.00 43.49 134 ASN B O 1
ATOM 3184 N N . GLN B 1 135 ? -34.432 46.048 -22.703 1.00 39.22 135 GLN B N 1
ATOM 3185 C CA . GLN B 1 135 ? -33.153 46.648 -23.046 1.00 37.51 135 GLN B CA 1
ATOM 3186 C C . GLN B 1 135 ? -32.010 45.633 -22.996 1.00 36.84 135 GLN B C 1
ATOM 3187 O O . GLN B 1 135 ? -30.864 45.992 -22.710 1.00 36.46 135 GLN B O 1
ATOM 3193 N N . THR B 1 136 ? -32.328 44.377 -23.308 1.00 35.68 136 THR B N 1
ATOM 3194 C CA . THR B 1 136 ? -31.336 43.303 -23.358 1.00 36.21 136 THR B CA 1
ATOM 3195 C C . THR B 1 136 ? -31.186 42.747 -24.776 1.00 33.53 136 THR B C 1
ATOM 3196 O O . THR B 1 136 ? -32.184 42.473 -25.443 1.00 33.33 136 THR B O 1
ATOM 3200 N N . ILE B 1 137 ? -29.939 42.576 -25.216 1.00 30.97 137 ILE B N 1
ATOM 3201 C CA . ILE B 1 137 ? -29.647 41.858 -26.459 1.00 29.95 137 ILE B CA 1
ATOM 3202 C C . ILE B 1 137 ? -29.395 40.384 -26.148 1.00 29.14 137 ILE B C 1
ATOM 3203 O O . ILE B 1 137 ? -28.556 40.037 -25.314 1.00 25.64 137 ILE B O 1
ATOM 3208 N N . PHE B 1 138 ? -30.155 39.523 -26.816 1.00 30.78 138 PHE B N 1
ATOM 3209 C CA . PHE B 1 138 ? -30.130 38.080 -26.563 1.00 31.41 138 PHE B CA 1
ATOM 3210 C C . PHE B 1 138 ? -29.320 37.400 -27.655 1.00 30.29 138 PHE B C 1
ATOM 3211 O O . PHE B 1 138 ? -29.709 37.465 -28.804 1.00 31.58 138 PHE B O 1
ATOM 3219 N N . HIS B 1 139 ? -28.216 36.749 -27.293 1.00 29.83 139 HIS B N 1
ATOM 3220 C CA . HIS B 1 139 ? -27.288 36.162 -28.258 1.00 30.72 139 HIS B CA 1
ATOM 3221 C C . HIS B 1 139 ? -27.304 34.634 -28.235 1.00 30.00 139 HIS B C 1
ATOM 3222 O O . HIS B 1 139 ? -27.151 34.025 -27.184 1.00 24.31 139 HIS B O 1
ATOM 3229 N N . ARG B 1 140 ? -27.458 34.025 -29.412 1.00 32.85 140 ARG B N 1
ATOM 3230 C CA . ARG B 1 140 ? -27.285 32.576 -29.571 1.00 33.88 140 ARG B CA 1
ATOM 3231 C C . ARG B 1 140 ? -26.556 32.329 -30.873 1.00 32.30 140 ARG B C 1
ATOM 3232 O O . ARG B 1 140 ? -27.039 32.713 -31.935 1.00 31.83 140 ARG B O 1
ATOM 3240 N N . GLY B 1 141 ? -25.388 31.699 -30.789 1.00 33.39 141 GLY B N 1
ATOM 3241 C CA . GLY B 1 141 ? -24.587 31.396 -31.978 1.00 33.07 141 GLY B CA 1
ATOM 3242 C C . GLY B 1 141 ? -24.145 32.661 -32.682 1.00 32.35 141 GLY B C 1
ATOM 3243 O O . GLY B 1 141 ? -23.529 33.535 -32.082 1.00 34.75 141 GLY B O 1
ATOM 3244 N N . GLU B 1 142 ? -24.493 32.775 -33.953 1.00 34.15 142 GLU B N 1
ATOM 3245 C CA . GLU B 1 142 ? -24.149 33.952 -34.753 1.00 33.91 142 GLU B CA 1
ATOM 3246 C C . GLU B 1 142 ? -25.340 34.899 -34.942 1.00 36.05 142 GLU B C 1
ATOM 3247 O O . GLU B 1 142 ? -25.394 35.671 -35.911 1.00 34.69 142 GLU B O 1
ATOM 3253 N N . SER B 1 143 ? -26.279 34.864 -33.998 1.00 37.03 143 SER B N 1
ATOM 3254 C CA . SER B 1 143 ? -27.471 35.696 -34.081 1.00 37.39 143 SER B CA 1
ATOM 3255 C C . SER B 1 143 ? -27.763 36.353 -32.744 1.00 37.82 143 SER B C 1
ATOM 3256 O O . SER B 1 143 ? -27.439 35.809 -31.681 1.00 39.16 143 SER B O 1
ATOM 3259 N N . ASN B 1 144 ? -28.380 37.524 -32.809 1.00 36.42 144 ASN B N 1
ATOM 3260 C CA . ASN B 1 144 ? -28.838 38.208 -31.620 1.00 35.57 144 ASN B CA 1
ATOM 3261 C C . ASN B 1 144 ? -30.209 38.832 -31.810 1.00 34.46 144 ASN B C 1
ATOM 3262 O O . ASN B 1 144 ? -30.636 39.129 -32.922 1.00 31.54 144 ASN B O 1
ATOM 3267 N N . TYR B 1 145 ? -30.893 39.019 -30.690 1.00 35.79 145 TYR B N 1
ATOM 3268 C CA . TYR B 1 145 ? -32.310 39.270 -30.697 1.00 34.79 145 TYR B CA 1
ATOM 3269 C C . TYR B 1 145 ? -32.655 40.331 -29.689 1.00 34.14 145 TYR B C 1
ATOM 3270 O O . TYR B 1 145 ? -32.056 40.400 -28.617 1.00 31.60 145 TYR B O 1
ATOM 3279 N N . VAL B 1 146 ? -33.632 41.154 -30.048 1.00 35.71 146 VAL B N 1
ATOM 3280 C CA . VAL B 1 146 ? -34.243 42.084 -29.108 1.00 36.37 146 VAL B CA 1
ATOM 3281 C C . VAL B 1 146 ? -35.759 42.115 -29.251 1.00 37.03 146 VAL B C 1
ATOM 3282 O O . VAL B 1 146 ? -36.332 41.648 -30.239 1.00 36.83 146 VAL B O 1
ATOM 3286 N N . THR B 1 147 ? -36.398 42.684 -28.243 1.00 38.37 147 THR B N 1
ATOM 3287 C CA . THR B 1 147 ? -37.837 42.694 -28.165 1.00 39.18 147 THR B CA 1
ATOM 3288 C C . THR B 1 147 ? -38.413 43.870 -28.979 1.00 41.84 147 THR B C 1
ATOM 3289 O O . THR B 1 147 ? -37.715 44.859 -29.223 1.00 42.98 147 THR B O 1
ATOM 3293 N N . GLU B 1 148 ? -39.675 43.746 -29.405 1.00 44.51 148 GLU B N 1
ATOM 3294 C CA . GLU B 1 148 ? -40.403 44.809 -30.131 1.00 43.86 148 GLU B CA 1
ATOM 3295 C C . GLU B 1 148 ? -40.345 46.167 -29.409 1.00 45.66 148 GLU B C 1
ATOM 3296 O O . GLU B 1 148 ? -40.252 47.203 -30.059 1.00 45.29 148 GLU B O 1
ATOM 3302 N N . ASP B 1 149 ? -40.398 46.139 -28.074 1.00 45.67 149 ASP B N 1
ATOM 3303 C CA . ASP B 1 149 ? -40.348 47.340 -27.231 1.00 48.03 149 ASP B CA 1
ATOM 3304 C C . ASP B 1 149 ? -38.922 47.785 -26.858 1.00 50.26 149 ASP B C 1
ATOM 3305 O O . ASP B 1 149 ? -38.733 48.535 -25.890 1.00 50.93 149 ASP B O 1
ATOM 3310 N N . ASN B 1 150 ? -37.917 47.335 -27.604 1.00 50.65 150 ASN B N 1
ATOM 3311 C CA . ASN B 1 150 ? -36.555 47.745 -27.320 1.00 50.83 150 ASN B CA 1
ATOM 3312 C C . ASN B 1 150 ? -36.226 49.039 -28.061 1.00 53.67 150 ASN B C 1
ATOM 3313 O O . ASN B 1 150 ? -36.293 49.090 -29.290 1.00 54.66 150 ASN B O 1
ATOM 3318 N N . LYS B 1 151 ? -35.872 50.075 -27.305 1.00 57.25 151 LYS B N 1
ATOM 3319 C CA . LYS B 1 151 ? -35.567 51.400 -27.868 1.00 59.94 151 LYS B CA 1
ATOM 3320 C C . LYS B 1 151 ? -34.179 51.426 -28.520 1.00 61.82 151 LYS B C 1
ATOM 3321 O O . LYS B 1 151 ? -33.905 52.275 -29.364 1.00 63.98 151 LYS B O 1
ATOM 3327 N N . TYR B 1 152 ? -33.319 50.487 -28.127 1.00 63.17 152 TYR B N 1
ATOM 3328 C CA . TYR B 1 152 ? -31.979 50.345 -28.687 1.00 62.38 152 TYR B CA 1
ATOM 3329 C C . TYR B 1 152 ? -31.920 49.186 -29.695 1.00 60.58 152 TYR B C 1
ATOM 3330 O O . TYR B 1 152 ? -30.979 48.391 -29.674 1.00 60.41 152 TYR B O 1
ATOM 3339 N N . ALA B 1 153 ? -32.909 49.061 -30.571 1.00 58.59 153 ALA B N 1
ATOM 3340 C CA . ALA B 1 153 ? -32.874 47.981 -31.572 1.00 56.64 153 ALA B CA 1
ATOM 3341 C C . ALA B 1 153 ? -31.737 48.192 -32.571 1.00 54.77 153 ALA B C 1
ATOM 3342 O O . ALA B 1 153 ? -31.199 47.225 -33.120 1.00 57.06 153 ALA B O 1
ATOM 3344 N N . ASP B 1 154 ? -31.373 49.458 -32.784 1.00 51.36 154 ASP B N 1
ATOM 3345 C CA . ASP B 1 154 ? -30.326 49.842 -33.725 1.00 49.91 154 ASP B CA 1
ATOM 3346 C C . ASP B 1 154 ? -28.904 49.824 -33.113 1.00 47.38 154 ASP B C 1
ATOM 3347 O O . ASP B 1 154 ? -27.929 50.113 -33.804 1.00 46.27 154 ASP B O 1
ATOM 3352 N N . PHE B 1 155 ? -28.797 49.457 -31.836 1.00 45.09 155 PHE B N 1
ATOM 3353 C CA . PHE B 1 155 ? -27.589 49.700 -30.999 1.00 44.00 155 PHE B CA 1
ATOM 3354 C C . PHE B 1 155 ? -26.247 49.079 -31.442 1.00 40.62 155 PHE B C 1
ATOM 3355 O O . PHE B 1 155 ? -25.224 49.767 -31.434 1.00 38.58 155 PHE B O 1
ATOM 3363 N N . LEU B 1 156 ? -26.241 47.792 -31.782 1.00 38.44 156 LEU B N 1
ATOM 3364 C CA . LEU B 1 156 ? -25.008 47.120 -32.208 1.00 39.78 156 LEU B CA 1
ATOM 3365 C C . LEU B 1 156 ? -24.558 47.598 -33.579 1.00 40.02 156 LEU B C 1
ATOM 3366 O O . LEU B 1 156 ? -23.362 47.595 -33.885 1.00 39.07 156 LEU B O 1
ATOM 3371 N N . GLN B 1 157 ? -25.519 47.996 -34.403 1.00 40.09 157 GLN B N 1
ATOM 3372 C CA . GLN B 1 157 ? -25.213 48.607 -35.681 1.00 42.02 157 GLN B CA 1
ATOM 3373 C C . GLN B 1 157 ? -24.684 50.024 -35.488 1.00 43.38 157 GLN B C 1
ATOM 3374 O O . GLN B 1 157 ? -23.572 50.336 -35.911 1.00 44.48 157 GLN B O 1
ATOM 3380 N N . LYS B 1 158 ? -25.478 50.871 -34.843 1.00 44.15 158 LYS B N 1
ATOM 3381 C CA . LYS B 1 158 ? -25.134 52.277 -34.694 1.00 46.80 158 LYS B CA 1
ATOM 3382 C C . LYS B 1 158 ? -23.805 52.475 -33.956 1.00 48.73 158 LYS B C 1
ATOM 3383 O O . LYS B 1 158 ? -22.933 53.223 -34.424 1.00 48.18 158 LYS B O 1
ATOM 3389 N N . MET B 1 159 ? -23.639 51.778 -32.832 1.00 51.39 159 MET B N 1
ATOM 3390 C CA . MET B 1 159 ? -22.495 52.007 -31.927 1.00 52.84 159 MET B CA 1
ATOM 3391 C C . MET B 1 159 ? -21.317 51.017 -32.059 1.00 49.54 159 MET B C 1
ATOM 3392 O O . MET B 1 159 ? -20.233 51.296 -31.552 1.00 48.13 159 MET B O 1
ATOM 3397 N N . TYR B 1 160 ? -21.529 49.875 -32.720 1.00 46.42 160 TYR B N 1
ATOM 3398 C CA . TYR B 1 160 ? -20.483 48.853 -32.870 1.00 42.77 160 TYR B CA 1
ATOM 3399 C C . TYR B 1 160 ? -20.267 48.314 -34.307 1.00 40.85 160 TYR B C 1
ATOM 3400 O O . TYR B 1 160 ? -19.447 47.427 -34.500 1.00 38.88 160 TYR B O 1
ATOM 3409 N N . SER B 1 161 ? -20.958 48.875 -35.303 1.00 40.99 161 SER B N 1
ATOM 3410 C CA . SER B 1 161 ? -20.771 48.534 -36.745 1.00 40.78 161 SER B CA 1
ATOM 3411 C C . SER B 1 161 ? -21.177 47.093 -37.096 1.00 41.36 161 SER B C 1
ATOM 3412 O O . SER B 1 161 ? -20.648 46.471 -38.016 1.00 40.58 161 SER B O 1
ATOM 3415 N N . GLU B 1 162 ? -22.145 46.584 -36.354 1.00 43.26 162 GLU B N 1
ATOM 3416 C CA . GLU B 1 162 ? -22.677 45.262 -36.567 1.00 44.13 162 GLU B CA 1
ATOM 3417 C C . GLU B 1 162 ? -23.881 45.389 -37.504 1.00 44.49 162 GLU B C 1
ATOM 3418 O O . GLU B 1 162 ? -24.142 46.459 -38.047 1.00 45.22 162 GLU B O 1
ATOM 3424 N N . ASN B 1 163 ? -24.595 44.292 -37.717 1.00 45.64 163 ASN B N 1
ATOM 3425 C CA . ASN B 1 163 ? -25.903 44.338 -38.365 1.00 43.48 163 ASN B CA 1
ATOM 3426 C C . ASN B 1 163 ? -26.963 44.570 -37.303 1.00 43.02 163 ASN B C 1
ATOM 3427 O O . ASN B 1 163 ? -26.699 44.366 -36.123 1.00 43.58 163 ASN B O 1
ATOM 3432 N N . ARG B 1 164 ? -28.144 45.021 -37.724 1.00 42.32 164 ARG B N 1
ATOM 3433 C CA . ARG B 1 164 ? -29.267 45.275 -36.823 1.00 39.95 164 ARG B CA 1
ATOM 3434 C C . ARG B 1 164 ? -29.702 43.965 -36.171 1.00 39.43 164 ARG B C 1
ATOM 3435 O O . ARG B 1 164 ? -29.806 42.943 -36.852 1.00 38.36 164 ARG B O 1
ATOM 3443 N N . SER B 1 165 ? -29.942 43.989 -34.856 1.00 40.01 165 SER B N 1
ATOM 3444 C CA . SER B 1 165 ? -30.521 42.834 -34.142 1.00 38.50 165 SER B CA 1
ATOM 3445 C C . SER B 1 165 ? -31.889 42.495 -34.746 1.00 38.70 165 SER B C 1
ATOM 3446 O O . SER B 1 165 ? -32.547 43.371 -35.331 1.00 36.20 165 SER B O 1
ATOM 3449 N N . ILE B 1 166 ? -32.327 41.242 -34.600 1.00 37.56 166 ILE B N 1
ATOM 3450 C CA . ILE B 1 166 ? -33.651 40.864 -35.093 1.00 38.04 166 ILE B CA 1
ATOM 3451 C C . ILE B 1 166 ? -34.718 41.188 -34.043 1.00 38.25 166 ILE B C 1
ATOM 3452 O O . ILE B 1 166 ? -34.607 40.789 -32.881 1.00 37.55 166 ILE B O 1
ATOM 3457 N N . ILE B 1 167 ? -35.742 41.924 -34.466 1.00 38.22 167 ILE B N 1
ATOM 3458 C CA . ILE B 1 167 ? -36.810 42.359 -33.574 1.00 40.60 167 ILE B CA 1
ATOM 3459 C C . ILE B 1 167 ? -37.932 41.300 -33.544 1.00 41.95 167 ILE B C 1
ATOM 3460 O O . ILE B 1 167 ? -38.438 40.885 -34.585 1.00 41.63 167 ILE B O 1
ATOM 3465 N N . ILE B 1 168 ? -38.307 40.873 -32.340 1.00 43.19 168 ILE B N 1
ATOM 3466 C CA . ILE B 1 168 ? -39.395 39.917 -32.146 1.00 42.70 168 ILE B CA 1
ATOM 3467 C C . ILE B 1 168 ? -40.258 40.354 -30.961 1.00 43.27 168 ILE B C 1
ATOM 3468 O O . ILE B 1 168 ? -39.836 41.175 -30.150 1.00 42.71 168 ILE B O 1
ATOM 3473 N N . ARG B 1 169 ? -41.467 39.811 -30.863 1.00 44.84 169 ARG B N 1
ATOM 3474 C CA . ARG B 1 169 ? -42.362 40.142 -29.750 1.00 44.82 169 ARG B CA 1
ATOM 3475 C C . ARG B 1 169 ? -41.761 39.616 -28.434 1.00 46.29 169 ARG B C 1
ATOM 3476 O O . ARG B 1 169 ? -40.954 38.687 -28.449 1.00 48.43 169 ARG B O 1
ATOM 3484 N N . HIS B 1 170 ? -42.136 40.235 -27.313 1.00 47.13 170 HIS B N 1
ATOM 3485 C CA . HIS B 1 170 ? -41.665 39.851 -25.970 1.00 47.29 170 HIS B CA 1
ATOM 3486 C C . HIS B 1 170 ? -41.937 38.384 -25.633 1.00 48.93 170 HIS B C 1
ATOM 3487 O O . HIS B 1 170 ? -41.025 37.650 -25.246 1.00 49.17 170 HIS B O 1
ATOM 3494 N N . ASN B 1 171 ? -43.188 37.956 -25.772 1.00 50.61 171 ASN B N 1
ATOM 3495 C CA . ASN B 1 171 ? -43.542 36.577 -25.438 1.00 51.52 171 ASN B CA 1
ATOM 3496 C C . ASN B 1 171 ? -42.903 35.522 -26.357 1.00 49.70 171 ASN B C 1
ATOM 3497 O O . ASN B 1 171 ? -42.906 34.345 -26.011 1.00 49.88 171 ASN B O 1
ATOM 3502 N N . GLU B 1 172 ? -42.354 35.940 -27.502 1.00 48.97 172 GLU B N 1
ATOM 3503 C CA . GLU B 1 172 ? -41.577 35.045 -28.386 1.00 49.50 172 GLU B CA 1
ATOM 3504 C C . GLU B 1 172 ? -40.150 34.840 -27.873 1.00 48.13 172 GLU B C 1
ATOM 3505 O O . GLU B 1 172 ? -39.572 33.759 -28.022 1.00 47.80 172 GLU B O 1
ATOM 3511 N N . MET B 1 173 ? -39.594 35.892 -27.279 1.00 46.97 173 MET B N 1
ATOM 3512 C CA . MET B 1 173 ? -38.281 35.845 -26.650 1.00 47.63 173 MET B CA 1
ATOM 3513 C C . MET B 1 173 ? -38.249 34.851 -25.483 1.00 47.44 173 MET B C 1
ATOM 3514 O O . MET B 1 173 ? -37.286 34.102 -25.337 1.00 46.54 173 MET B O 1
ATOM 3519 N N . LEU B 1 174 ? -39.296 34.832 -24.660 1.00 47.45 174 LEU B N 1
ATOM 3520 C CA . LEU B 1 174 ? -39.312 33.943 -23.490 1.00 49.47 174 LEU B CA 1
ATOM 3521 C C . LEU B 1 174 ? -39.580 32.470 -23.840 1.00 48.20 174 LEU B C 1
ATOM 3522 O O . LEU B 1 174 ? -39.538 31.604 -22.959 1.00 46.12 174 LEU B O 1
ATOM 3527 N N . LYS B 1 175 ? -39.818 32.185 -25.124 1.00 48.24 175 LYS B N 1
ATOM 3528 C CA . LYS B 1 175 ? -39.946 30.803 -25.604 1.00 48.31 175 LYS B CA 1
ATOM 3529 C C . LYS B 1 175 ? -38.606 30.059 -25.626 1.00 46.84 175 LYS B C 1
ATOM 3530 O O . LYS B 1 175 ? -38.574 28.831 -25.536 1.00 47.82 175 LYS B O 1
ATOM 3536 N N . TYR B 1 176 ? -37.510 30.805 -25.763 1.00 44.15 176 TYR B N 1
ATOM 3537 C CA . TYR B 1 176 ? -36.181 30.224 -25.888 1.00 40.35 176 TYR B CA 1
ATOM 3538 C C . TYR B 1 176 ? -35.634 29.763 -24.548 1.00 40.45 176 TYR B C 1
ATOM 3539 O O . TYR B 1 176 ? -35.634 30.525 -23.588 1.00 42.67 176 TYR B O 1
ATOM 3548 N N . ARG B 1 177 ? -35.143 28.525 -24.496 1.00 38.66 177 ARG B N 1
ATOM 3549 C CA . ARG B 1 177 ? -34.710 27.914 -23.242 1.00 35.49 177 ARG B CA 1
ATOM 3550 C C . ARG B 1 177 ? -33.286 28.297 -22.821 1.00 35.52 177 ARG B C 1
ATOM 3551 O O . ARG B 1 177 ? -32.912 28.090 -21.654 1.00 35.90 177 ARG B O 1
ATOM 3559 N N . THR B 1 178 ? -32.500 28.860 -23.746 1.00 33.57 178 THR B N 1
ATOM 3560 C CA . THR B 1 178 ? -31.138 29.298 -23.424 1.00 32.29 178 THR B CA 1
ATOM 3561 C C . THR B 1 178 ? -30.483 30.254 -24.442 1.00 33.25 178 THR B C 1
ATOM 3562 O O . THR B 1 178 ? -30.968 30.447 -25.560 1.00 31.67 178 THR B O 1
ATOM 3566 N N . MET B 1 179 ? -29.376 30.862 -24.009 1.00 35.06 179 MET B N 1
ATOM 3567 C CA . MET B 1 179 ? -28.553 31.758 -24.835 1.00 34.86 179 MET B CA 1
ATOM 3568 C C . MET B 1 179 ? -27.064 31.585 -24.502 1.00 33.69 179 MET B C 1
ATOM 3569 O O . MET B 1 179 ? -26.722 31.072 -23.432 1.00 34.81 179 MET B O 1
ATOM 3574 N N . ASN B 1 180 ? -26.187 31.999 -25.415 1.00 31.65 180 ASN B N 1
ATOM 3575 C CA . ASN B 1 180 ? -24.755 32.098 -25.115 1.00 31.93 180 ASN B CA 1
ATOM 3576 C C . ASN B 1 180 ? -24.445 33.347 -24.292 1.00 32.37 180 ASN B C 1
ATOM 3577 O O . ASN B 1 180 ? -23.604 33.314 -23.402 1.00 31.04 180 ASN B O 1
ATOM 3582 N N . LYS B 1 181 ? -25.117 34.451 -24.614 1.00 33.36 181 LYS B N 1
ATOM 3583 C CA . LYS B 1 181 ? -24.847 35.733 -23.974 1.00 34.60 181 LYS B CA 1
ATOM 3584 C C . LYS B 1 181 ? -26.106 36.581 -23.853 1.00 33.73 181 LYS B C 1
ATOM 3585 O O . LYS B 1 181 ? -26.971 36.531 -24.716 1.00 33.72 181 LYS B O 1
ATOM 3591 N N . LEU B 1 182 ? -26.208 37.344 -22.768 1.00 33.80 182 LEU B N 1
ATOM 3592 C CA . LEU B 1 182 ? -27.170 38.449 -22.682 1.00 35.95 182 LEU B CA 1
ATOM 3593 C C . LEU B 1 182 ? -26.403 39.752 -22.456 1.00 37.04 182 LEU B C 1
ATOM 3594 O O . LEU B 1 182 ? -25.706 39.890 -21.454 1.00 38.09 182 LEU B O 1
ATOM 3599 N N . MET B 1 183 ? -26.498 40.692 -23.390 1.00 38.36 183 MET B N 1
ATOM 3600 C CA . MET B 1 183 ? -25.927 42.010 -23.165 1.00 40.56 183 MET B CA 1
ATOM 3601 C C . MET B 1 183 ? -27.049 42.904 -22.660 1.00 39.64 183 MET B C 1
ATOM 3602 O O . MET B 1 183 ? -28.022 43.153 -23.379 1.00 36.14 183 MET B O 1
ATOM 3607 N N . ILE B 1 184 ? -26.921 43.351 -21.410 1.00 40.92 184 ILE B N 1
ATOM 3608 C CA . ILE B 1 184 ? -27.852 44.324 -20.835 1.00 42.07 184 ILE B CA 1
ATOM 3609 C C . ILE B 1 184 ? -27.296 45.732 -21.102 1.00 43.51 184 ILE B C 1
ATOM 3610 O O . ILE B 1 184 ? -26.237 46.097 -20.582 1.00 43.47 184 ILE B O 1
ATOM 3615 N N . VAL B 1 185 ? -28.003 46.493 -21.945 1.00 44.82 185 VAL B N 1
ATOM 3616 C CA . VAL B 1 185 ? -27.627 47.866 -22.276 1.00 44.61 185 VAL B CA 1
ATOM 3617 C C . VAL B 1 185 ? -28.130 48.755 -21.148 1.00 45.33 185 VAL B C 1
ATOM 3618 O O . VAL B 1 185 ? -29.322 48.815 -20.864 1.00 44.81 185 VAL B O 1
ATOM 3622 N N . LEU B 1 186 ? -27.207 49.433 -20.492 1.00 46.52 186 LEU B N 1
ATOM 3623 C CA . LEU B 1 186 ? -27.538 50.175 -19.303 1.00 47.77 186 LEU B CA 1
ATOM 3624 C C . LEU B 1 186 ? -27.318 51.663 -19.493 1.00 49.44 186 LEU B C 1
ATOM 3625 O O . LEU B 1 186 ? -26.449 52.101 -20.242 1.00 46.78 186 LEU B O 1
ATOM 3630 N N . ASP B 1 187 ? -28.144 52.435 -18.807 1.00 53.24 187 ASP B N 1
ATOM 3631 C CA . ASP B 1 187 ? -27.937 53.856 -18.714 1.00 56.85 187 ASP B CA 1
ATOM 3632 C C . ASP B 1 187 ? -26.767 54.072 -17.757 1.00 57.83 187 ASP B C 1
ATOM 3633 O O . ASP B 1 187 ? -26.656 53.357 -16.761 1.00 59.71 187 ASP B O 1
ATOM 3638 N N . PRO B 1 188 ? -25.872 55.029 -18.056 1.00 59.08 188 PRO B N 1
ATOM 3639 C CA . PRO B 1 188 ? -24.818 55.304 -17.062 1.00 59.73 188 PRO B CA 1
ATOM 3640 C C . PRO B 1 188 ? -25.350 55.762 -15.690 1.00 60.07 188 PRO B C 1
ATOM 3641 O O . PRO B 1 188 ? -24.598 55.748 -14.718 1.00 60.63 188 PRO B O 1
ATOM 3645 N N . SER B 1 189 ? -26.627 56.151 -15.620 1.00 60.83 189 SER B N 1
ATOM 3646 C CA . SER B 1 189 ? -27.330 56.404 -14.344 1.00 60.13 189 SER B CA 1
ATOM 3647 C C . SER B 1 189 ? -27.509 55.151 -13.487 1.00 60.46 189 SER B C 1
ATOM 3648 O O . SER B 1 189 ? -27.404 55.212 -12.266 1.00 60.07 189 SER B O 1
ATOM 3651 N N . GLU B 1 190 ? -27.810 54.024 -14.128 1.00 61.24 190 GLU B N 1
ATOM 3652 C CA . GLU B 1 190 ? -28.207 52.812 -13.409 1.00 61.03 190 GLU B CA 1
ATOM 3653 C C . GLU B 1 190 ? -27.121 51.720 -13.333 1.00 60.11 190 GLU B C 1
ATOM 3654 O O . GLU B 1 190 ? -27.215 50.830 -12.480 1.00 61.30 190 GLU B O 1
ATOM 3660 N N . SER B 1 191 ? -26.094 51.799 -14.183 1.00 57.31 191 SER B N 1
ATOM 3661 C CA . SER B 1 191 ? -25.062 50.744 -14.274 1.00 57.43 191 SER B CA 1
ATOM 3662 C C . SER B 1 191 ? -24.663 50.076 -12.958 1.00 57.08 191 SER B C 1
ATOM 3663 O O . SER B 1 191 ? -24.904 48.885 -12.768 1.00 56.59 191 SER B O 1
ATOM 3666 N N . LYS B 1 192 ? -24.043 50.845 -12.067 1.00 57.04 192 LYS B N 1
ATOM 3667 C CA . LYS B 1 192 ? -23.588 50.336 -10.778 1.00 55.59 192 LYS B CA 1
ATOM 3668 C C . LYS B 1 192 ? -24.693 49.534 -10.111 1.00 55.75 192 LYS B C 1
ATOM 3669 O O . LYS B 1 192 ? -24.505 48.357 -9.773 1.00 56.54 192 LYS B O 1
ATOM 3675 N N . THR B 1 193 ? -25.853 50.168 -9.953 1.00 53.89 193 THR B N 1
ATOM 3676 C CA . THR B 1 193 ? -26.945 49.591 -9.173 1.00 52.32 193 THR B CA 1
ATOM 3677 C C . THR B 1 193 ? -27.463 48.300 -9.777 1.00 51.76 193 THR B C 1
ATOM 3678 O O . THR B 1 193 ? -27.729 47.338 -9.053 1.00 54.04 193 THR B O 1
ATOM 3682 N N . VAL B 1 194 ? -27.632 48.291 -11.095 1.00 50.05 194 VAL B N 1
ATOM 3683 C CA . VAL B 1 194 ? -28.189 47.124 -11.791 1.00 48.23 194 VAL B CA 1
ATOM 3684 C C . VAL B 1 194 ? -27.192 45.955 -11.809 1.00 46.11 194 VAL B C 1
ATOM 3685 O O . VAL B 1 194 ? -27.569 44.828 -11.502 1.00 44.41 194 VAL B O 1
ATOM 3689 N N . ILE B 1 195 ? -25.931 46.230 -12.145 1.00 44.17 195 ILE B N 1
ATOM 3690 C CA . ILE B 1 195 ? -24.902 45.186 -12.209 1.00 42.78 195 ILE B CA 1
ATOM 3691 C C . ILE B 1 195 ? -24.630 44.591 -10.835 1.00 41.76 195 ILE B C 1
ATOM 3692 O O . ILE B 1 195 ? -24.621 43.366 -10.684 1.00 41.56 195 ILE B O 1
ATOM 3697 N N . GLY B 1 196 ? -24.429 45.455 -9.839 1.00 41.67 196 GLY B N 1
ATOM 3698 C CA . GLY B 1 196 ? -24.251 45.017 -8.447 1.00 40.91 196 GLY B CA 1
ATOM 3699 C C . GLY B 1 196 ? -25.345 44.086 -7.937 1.00 41.43 196 GLY B C 1
ATOM 3700 O O . GLY B 1 196 ? -25.069 43.080 -7.276 1.00 40.50 196 GLY B O 1
ATOM 3701 N N . ASN B 1 197 ? -26.593 44.419 -8.243 1.00 42.49 197 ASN B N 1
ATOM 3702 C CA . ASN B 1 197 ? -27.718 43.568 -7.869 1.00 45.77 197 ASN B CA 1
ATOM 3703 C C . ASN B 1 197 ? -27.777 42.277 -8.679 1.00 47.39 197 ASN B C 1
ATOM 3704 O O . ASN B 1 197 ? -28.205 41.226 -8.162 1.00 49.47 197 ASN B O 1
ATOM 3709 N N . LEU B 1 198 ? -27.371 42.364 -9.947 1.00 45.71 198 LEU B N 1
ATOM 3710 C CA . LEU B 1 198 ? -27.333 41.200 -10.822 1.00 43.53 198 LEU B CA 1
ATOM 3711 C C . LEU B 1 198 ? -26.234 40.272 -10.321 1.00 43.44 198 LEU B C 1
ATOM 3712 O O . LEU B 1 198 ? -26.451 39.064 -10.183 1.00 39.32 198 LEU B O 1
ATOM 3717 N N . LYS B 1 199 ? -25.081 40.857 -9.997 1.00 43.73 199 LYS B N 1
ATOM 3718 C CA . LYS B 1 199 ? -23.937 40.091 -9.501 1.00 47.14 199 LYS B CA 1
ATOM 3719 C C . LYS B 1 199 ? -24.234 39.323 -8.206 1.00 48.76 199 LYS B C 1
ATOM 3720 O O . LYS B 1 199 ? -23.885 38.132 -8.086 1.00 49.73 199 LYS B O 1
ATOM 3726 N N . GLN B 1 200 ? -24.881 39.983 -7.248 1.00 48.38 200 GLN B N 1
ATOM 3727 C CA . GLN B 1 200 ? -25.205 39.317 -5.990 1.00 48.26 200 GLN B CA 1
ATOM 3728 C C . GLN B 1 200 ? -26.307 38.281 -6.190 1.00 46.09 200 GLN B C 1
ATOM 3729 O O . GLN B 1 200 ? -26.306 37.266 -5.502 1.00 48.86 200 GLN B O 1
ATOM 3735 N N . LYS B 1 201 ? -27.236 38.516 -7.119 1.00 43.12 201 LYS B N 1
ATOM 3736 C CA . LYS B 1 201 ? -28.318 37.543 -7.362 1.00 42.89 201 LYS B CA 1
ATOM 3737 C C . LYS B 1 201 ? -27.790 36.265 -8.026 1.00 42.00 201 LYS B C 1
ATOM 3738 O O . LYS B 1 201 ? -28.168 35.153 -7.643 1.00 41.83 201 LYS B O 1
ATOM 3744 N N . PHE B 1 202 ? -26.903 36.430 -9.005 1.00 40.02 202 PHE B N 1
ATOM 3745 C CA . PHE B 1 202 ? -26.326 35.296 -9.720 1.00 39.95 202 PHE B CA 1
ATOM 3746 C C . PHE B 1 202 ? -24.836 35.079 -9.431 1.00 39.04 202 PHE B C 1
ATOM 3747 O O . PHE B 1 202 ? -24.070 34.672 -10.306 1.00 38.15 202 PHE B O 1
ATOM 3755 N N . LYS B 1 203 ? -24.438 35.334 -8.191 1.00 37.47 203 LYS B N 1
ATOM 3756 C CA . LYS B 1 203 ? -23.085 35.032 -7.749 1.00 38.26 203 LYS B CA 1
ATOM 3757 C C . LYS B 1 203 ? -22.851 33.524 -7.824 1.00 36.17 203 LYS B C 1
ATOM 3758 O O . LYS B 1 203 ? -23.715 32.731 -7.443 1.00 37.76 203 LYS B O 1
ATOM 3764 N N . ASN B 1 204 ? -21.692 33.127 -8.333 1.00 35.17 204 ASN B N 1
ATOM 3765 C CA . ASN B 1 204 ? -21.387 31.703 -8.595 1.00 34.35 204 ASN B CA 1
ATOM 3766 C C . ASN B 1 204 ? -22.444 30.955 -9.435 1.00 33.64 204 ASN B C 1
ATOM 3767 O O . ASN B 1 204 ? -22.495 29.728 -9.433 1.00 34.50 204 ASN B O 1
ATOM 3772 N N . LYS B 1 205 ? -23.276 31.702 -10.152 1.00 32.97 205 LYS B N 1
ATOM 3773 C CA . LYS B 1 205 ? -24.269 31.137 -11.053 1.00 33.56 205 LYS B CA 1
ATOM 3774 C C . LYS B 1 205 ? -24.045 31.551 -12.509 1.00 32.54 205 LYS B C 1
ATOM 3775 O O . LYS B 1 205 ? -24.374 30.792 -13.421 1.00 29.77 205 LYS B O 1
ATOM 3781 N N . LEU B 1 206 ? -23.523 32.761 -12.712 1.00 33.46 206 LEU B N 1
ATOM 3782 C CA . LEU B 1 206 ? -23.240 33.304 -14.047 1.00 34.96 206 LEU B CA 1
ATOM 3783 C C . LEU B 1 206 ? -21.912 34.069 -14.050 1.00 34.86 206 LEU B C 1
ATOM 3784 O O . LEU B 1 206 ? -21.422 34.464 -12.994 1.00 35.83 206 LEU B O 1
ATOM 3789 N N . THR B 1 207 ? -21.336 34.232 -15.242 1.00 34.41 207 THR B N 1
ATOM 3790 C CA . THR B 1 207 ? -20.205 35.126 -15.496 1.00 32.46 207 THR B CA 1
ATOM 3791 C C . THR B 1 207 ? -20.792 36.480 -15.870 1.00 33.75 207 THR B C 1
ATOM 3792 O O . THR B 1 207 ? -21.617 36.555 -16.770 1.00 34.61 207 THR B O 1
ATOM 3796 N N . ILE B 1 208 ? -20.394 37.544 -15.171 1.00 37.39 208 ILE B N 1
ATOM 3797 C CA . ILE B 1 208 ? -20.915 38.895 -15.440 1.00 38.98 208 ILE B CA 1
ATOM 3798 C C . ILE B 1 208 ? -19.795 39.926 -15.545 1.00 39.08 208 ILE B C 1
ATOM 3799 O O . ILE B 1 208 ? -19.296 40.424 -14.533 1.00 39.99 208 ILE B O 1
ATOM 3804 N N . PHE B 1 209 ? -19.410 40.248 -16.774 1.00 40.53 209 PHE B N 1
ATOM 3805 C CA . PHE B 1 209 ? -18.426 41.290 -17.023 1.00 41.95 209 PHE B CA 1
ATOM 3806 C C . PHE B 1 209 ? -19.137 42.620 -17.287 1.00 43.46 209 PHE B C 1
ATOM 3807 O O . PHE B 1 209 ? -20.228 42.643 -17.849 1.00 44.11 209 PHE B O 1
ATOM 3815 N N . THR B 1 210 ? -18.507 43.715 -16.869 1.00 45.07 210 THR B N 1
ATOM 3816 C CA . THR B 1 210 ? -19.009 45.072 -17.092 1.00 46.71 210 THR B CA 1
ATOM 3817 C C . THR B 1 210 ? -18.295 45.740 -18.282 1.00 48.08 210 THR B C 1
ATOM 3818 O O . THR B 1 210 ? -17.086 45.920 -18.257 1.00 47.65 210 THR B O 1
ATOM 3822 N N . THR B 1 211 ? -19.046 46.106 -19.317 1.00 51.54 211 THR B N 1
ATOM 3823 C CA . THR B 1 211 ? -18.475 46.717 -20.528 1.00 53.79 211 THR B CA 1
ATOM 3824 C C . THR B 1 211 ? -17.788 48.033 -20.190 1.00 56.32 211 THR B C 1
ATOM 3825 O O . THR B 1 211 ? -18.143 48.686 -19.207 1.00 57.69 211 THR B O 1
ATOM 3829 N N . TYR B 1 212 ? -16.805 48.406 -21.009 1.00 59.02 212 TYR B N 1
ATOM 3830 C CA . TYR B 1 212 ? -16.085 49.678 -20.881 1.00 60.95 212 TYR B CA 1
ATOM 3831 C C . TYR B 1 212 ? -16.983 50.878 -20.537 1.00 59.13 212 TYR B C 1
ATOM 3832 O O . TYR B 1 212 ? -16.629 51.702 -19.693 1.00 58.70 212 TYR B O 1
ATOM 3841 N N . ASN B 1 213 ? -18.131 50.979 -21.203 1.00 57.19 213 ASN B N 1
ATOM 3842 C CA . ASN B 1 213 ? -19.063 52.085 -20.969 1.00 54.57 213 ASN B CA 1
ATOM 3843 C C . ASN B 1 213 ? -20.352 51.675 -20.216 1.00 52.26 213 ASN B C 1
ATOM 3844 O O . ASN B 1 213 ? -21.429 52.235 -20.432 1.00 52.52 213 ASN B O 1
ATOM 3849 N N . GLY B 1 214 ? -20.233 50.699 -19.320 1.00 49.64 214 GLY B N 1
ATOM 3850 C CA . GLY B 1 214 ? -21.253 50.483 -18.290 1.00 47.88 214 GLY B CA 1
ATOM 3851 C C . GLY B 1 214 ? -22.282 49.392 -18.494 1.00 45.17 214 GLY B C 1
ATOM 3852 O O . GLY B 1 214 ? -23.091 49.140 -17.608 1.00 45.93 214 GLY B O 1
ATOM 3853 N N . HIS B 1 215 ? -22.253 48.729 -19.639 1.00 44.95 215 HIS B N 1
ATOM 3854 C CA . HIS B 1 215 ? -23.237 47.685 -19.948 1.00 44.60 215 HIS B CA 1
ATOM 3855 C C . HIS B 1 215 ? -22.846 46.372 -19.292 1.00 42.29 215 HIS B C 1
ATOM 3856 O O . HIS B 1 215 ? -21.689 46.196 -18.908 1.00 41.63 215 HIS B O 1
ATOM 3863 N N . ALA B 1 216 ? -23.804 45.453 -19.169 1.00 41.33 216 ALA B N 1
ATOM 3864 C CA . ALA B 1 216 ? -23.525 44.115 -18.607 1.00 42.87 216 ALA B CA 1
ATOM 3865 C C . ALA B 1 216 ? -23.457 43.018 -19.691 1.00 42.14 216 ALA B C 1
ATOM 3866 O O . ALA B 1 216 ? -24.304 42.964 -20.582 1.00 39.51 216 ALA B O 1
ATOM 3868 N N . GLU B 1 217 ? -22.443 42.157 -19.603 1.00 42.74 217 GLU B N 1
ATOM 3869 C CA . GLU B 1 217 ? -22.353 40.964 -20.449 1.00 44.06 217 GLU B CA 1
ATOM 3870 C C . GLU B 1 217 ? -22.414 39.700 -19.594 1.00 42.24 217 GLU B C 1
ATOM 3871 O O . GLU B 1 217 ? -21.560 39.467 -18.748 1.00 43.63 217 GLU B O 1
ATOM 3877 N N . VAL B 1 218 ? -23.434 38.887 -19.836 1.00 41.78 218 VAL B N 1
ATOM 3878 C CA . VAL B 1 218 ? -23.750 37.739 -18.999 1.00 40.66 218 VAL B CA 1
ATOM 3879 C C . VAL B 1 218 ? -23.557 36.461 -19.785 1.00 38.33 218 VAL B C 1
ATOM 3880 O O . VAL B 1 218 ? -24.162 36.284 -20.832 1.00 37.59 218 VAL B O 1
ATOM 3884 N N . THR B 1 219 ? -22.710 35.573 -19.282 1.00 39.65 219 THR B N 1
ATOM 3885 C CA . THR B 1 219 ? -22.442 34.291 -19.939 1.00 39.39 219 THR B CA 1
ATOM 3886 C C . THR B 1 219 ? -22.362 33.178 -18.914 1.00 38.86 219 THR B C 1
ATOM 3887 O O . THR B 1 219 ? -22.559 33.404 -17.715 1.00 40.86 219 THR B O 1
ATOM 3891 N N . LYS B 1 220 ? -22.080 31.972 -19.390 1.00 37.40 220 LYS B N 1
ATOM 3892 C CA . LYS B 1 220 ? -22.059 30.788 -18.541 1.00 36.45 220 LYS B CA 1
ATOM 3893 C C . LYS B 1 220 ? -20.917 30.844 -17.526 1.00 35.21 220 LYS B C 1
ATOM 3894 O O . LYS B 1 220 ? -19.805 31.297 -17.829 1.00 34.78 220 LYS B O 1
ATOM 3900 N N . LEU B 1 221 ? -21.211 30.380 -16.319 1.00 35.79 221 LEU B N 1
ATOM 3901 C CA . LEU B 1 221 ? -20.246 30.342 -15.230 1.00 35.23 221 LEU B CA 1
ATOM 3902 C C . LEU B 1 221 ? -19.046 29.495 -15.631 1.00 36.70 221 LEU B C 1
ATOM 3903 O O . LEU B 1 221 ? -19.198 28.410 -16.221 1.00 40.19 221 LEU B O 1
ATOM 3908 N N . GLY B 1 222 ? -17.856 29.994 -15.318 1.00 34.70 222 GLY B N 1
ATOM 3909 C CA . GLY B 1 222 ? -16.639 29.229 -15.518 1.00 34.58 222 GLY B CA 1
ATOM 3910 C C . GLY B 1 222 ? -15.901 29.458 -16.823 1.00 34.22 222 GLY B C 1
ATOM 3911 O O . GLY B 1 222 ? -14.789 28.957 -16.984 1.00 36.12 222 GLY B O 1
ATOM 3912 N N . HIS B 1 223 ? -16.485 30.211 -17.752 1.00 33.22 223 HIS B N 1
ATOM 3913 C CA . HIS B 1 223 ? -15.803 30.510 -19.011 1.00 33.05 223 HIS B CA 1
ATOM 3914 C C . HIS B 1 223 ? -15.448 31.986 -19.129 1.00 34.56 223 HIS B C 1
ATOM 3915 O O . HIS B 1 223 ? -16.131 32.861 -18.580 1.00 36.34 223 HIS B O 1
ATOM 3922 N N . ASP B 1 224 ? -14.352 32.245 -19.829 1.00 33.91 224 ASP B N 1
ATOM 3923 C CA . ASP B 1 224 ? -13.996 33.582 -20.267 1.00 35.07 224 ASP B CA 1
ATOM 3924 C C . ASP B 1 224 ? -12.964 33.420 -21.386 1.00 35.90 224 ASP B C 1
ATOM 3925 O O . ASP B 1 224 ? -12.697 32.295 -21.812 1.00 36.91 224 ASP B O 1
ATOM 3930 N N . LYS B 1 225 ? -12.390 34.512 -21.887 1.00 36.20 225 LYS B N 1
ATOM 3931 C CA . LYS B 1 225 ? -11.485 34.399 -23.039 1.00 34.84 225 LYS B CA 1
ATOM 3932 C C . LYS B 1 225 ? -10.365 33.393 -22.773 1.00 34.36 225 LYS B C 1
ATOM 3933 O O . LYS B 1 225 ? -10.058 32.565 -23.624 1.00 33.67 225 LYS B O 1
ATOM 3939 N N . TYR B 1 226 ? -9.777 33.449 -21.580 1.00 34.68 226 TYR B N 1
ATOM 3940 C CA . TYR B 1 226 ? -8.646 32.576 -21.252 1.00 32.62 226 TYR B CA 1
ATOM 3941 C C . TYR B 1 226 ? -8.956 31.070 -21.414 1.00 29.03 226 TYR B C 1
ATOM 3942 O O . TYR B 1 226 ? -8.148 30.328 -21.955 1.00 25.73 226 TYR B O 1
ATOM 3951 N N . THR B 1 227 ? -10.117 30.630 -20.937 1.00 28.51 227 THR B N 1
ATOM 3952 C CA . THR B 1 227 ? -10.502 29.222 -21.062 1.00 29.09 227 THR B CA 1
ATOM 3953 C C . THR B 1 227 ? -10.868 28.879 -22.513 1.00 30.88 227 THR B C 1
ATOM 3954 O O . THR B 1 227 ? -10.633 27.759 -22.968 1.00 31.66 227 THR B O 1
ATOM 3958 N N . GLY B 1 228 ? -11.424 29.845 -23.244 1.00 31.59 228 GLY B N 1
ATOM 3959 C CA . GLY B 1 228 ? -11.631 29.688 -24.686 1.00 29.85 228 GLY B CA 1
ATOM 3960 C C . GLY B 1 228 ? -10.316 29.434 -25.394 1.00 28.87 228 GLY B C 1
ATOM 3961 O O . GLY B 1 228 ? -10.195 28.510 -26.208 1.00 29.35 228 GLY B O 1
ATOM 3962 N N . ILE B 1 229 ? -9.321 30.246 -25.048 1.00 28.35 229 ILE B N 1
ATOM 3963 C CA . ILE B 1 229 ? -8.002 30.203 -25.668 1.00 28.22 229 ILE B CA 1
ATOM 3964 C C . ILE B 1 229 ? -7.292 28.864 -25.463 1.00 28.42 229 ILE B C 1
ATOM 3965 O O . ILE B 1 229 ? -6.686 28.351 -26.396 1.00 28.73 229 ILE B O 1
ATOM 3970 N N . ASN B 1 230 ? -7.392 28.284 -24.270 1.00 28.97 230 ASN B N 1
ATOM 3971 C CA . ASN B 1 230 ? -6.814 26.955 -24.011 1.00 32.31 230 ASN B CA 1
ATOM 3972 C C . ASN B 1 230 ? -7.229 25.882 -25.023 1.00 30.15 230 ASN B C 1
ATOM 3973 O O . ASN B 1 230 ? -6.439 25.011 -25.353 1.00 31.18 230 ASN B O 1
ATOM 3978 N N . TYR B 1 231 ? -8.459 25.928 -25.511 1.00 30.05 231 TYR B N 1
ATOM 3979 C CA . TYR B 1 231 ? -8.877 24.981 -26.555 1.00 33.23 231 TYR B CA 1
ATOM 3980 C C . TYR B 1 231 ? -8.001 25.092 -27.811 1.00 31.83 231 TYR B C 1
ATOM 3981 O O . TYR B 1 231 ? -7.599 24.088 -28.373 1.00 32.64 231 TYR B O 1
ATOM 3990 N N . LEU B 1 232 ? -7.704 26.315 -28.237 1.00 31.76 232 LEU B N 1
ATOM 3991 C CA . LEU B 1 232 ? -6.810 26.533 -29.368 1.00 32.24 232 LEU B CA 1
ATOM 3992 C C . LEU B 1 232 ? -5.398 26.009 -29.086 1.00 31.91 232 LEU B C 1
ATOM 3993 O O . LEU B 1 232 ? -4.752 25.438 -29.953 1.00 33.46 232 LEU B O 1
ATOM 3998 N N . LEU B 1 233 ? -4.922 26.201 -27.871 1.00 32.94 233 LEU B N 1
ATOM 3999 C CA . LEU B 1 233 ? -3.564 25.799 -27.519 1.00 34.32 233 LEU B CA 1
ATOM 4000 C C . LEU B 1 233 ? -3.426 24.278 -27.549 1.00 33.81 233 LEU B C 1
ATOM 4001 O O . LEU B 1 233 ? -2.443 23.761 -28.077 1.00 31.32 233 LEU B O 1
ATOM 4006 N N . LYS B 1 234 ? -4.405 23.576 -26.971 1.00 32.48 234 LYS B N 1
ATOM 4007 C CA . LYS B 1 234 ? -4.431 22.119 -27.018 1.00 34.21 234 LYS B CA 1
ATOM 4008 C C . LYS B 1 234 ? -4.4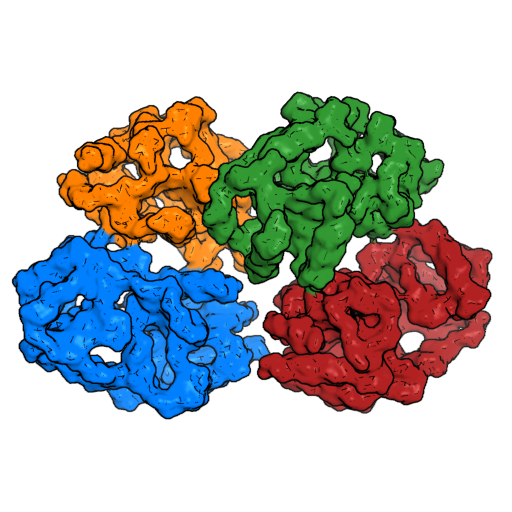78 21.669 -28.480 1.00 34.55 234 LYS B C 1
ATOM 4009 O O . LYS B 1 234 ? -3.653 20.868 -28.916 1.00 35.83 234 LYS B O 1
ATOM 4015 N N . HIS B 1 235 ? -5.441 22.214 -29.223 1.00 32.81 235 HIS B N 1
ATOM 4016 C CA . HIS B 1 235 ? -5.703 21.819 -30.592 1.00 31.54 235 HIS B CA 1
ATOM 4017 C C . HIS B 1 235 ? -4.458 21.913 -31.480 1.00 31.44 235 HIS B C 1
ATOM 4018 O O . HIS B 1 235 ? -4.159 20.991 -32.245 1.00 29.63 235 HIS B O 1
ATOM 4025 N N . TYR B 1 236 ? -3.734 23.024 -31.375 1.00 31.33 236 TYR B N 1
ATOM 4026 C CA . TYR B 1 236 ? -2.584 23.269 -32.246 1.00 32.04 236 TYR B CA 1
ATOM 4027 C C . TYR B 1 236 ? -1.252 23.084 -31.530 1.00 30.57 236 TYR B C 1
ATOM 4028 O O . TYR B 1 236 ? -0.200 23.363 -32.098 1.00 29.19 236 TYR B O 1
ATOM 4037 N N . ASN B 1 237 ? -1.299 22.596 -30.296 1.00 30.47 237 ASN B N 1
ATOM 4038 C CA . ASN B 1 237 ? -0.080 22.260 -29.555 1.00 32.62 237 ASN B CA 1
ATOM 4039 C C . ASN B 1 237 ? 0.890 23.428 -29.447 1.00 31.83 237 ASN B C 1
ATOM 4040 O O . ASN B 1 237 ? 2.051 23.321 -29.824 1.00 32.58 237 ASN B O 1
ATOM 4045 N N . ILE B 1 238 ? 0.381 24.533 -28.918 1.00 31.49 238 ILE B N 1
ATOM 4046 C CA . ILE B 1 238 ? 1.102 25.777 -28.773 1.00 29.76 238 ILE B CA 1
ATOM 4047 C C . ILE B 1 238 ? 1.243 26.048 -27.288 1.00 28.80 238 ILE B C 1
ATOM 4048 O O . ILE B 1 238 ? 0.277 25.989 -26.553 1.00 28.57 238 ILE B O 1
ATOM 4053 N N . SER B 1 239 ? 2.446 26.362 -26.844 1.00 31.23 239 SER B N 1
ATOM 4054 C CA . SER B 1 239 ? 2.682 26.600 -25.426 1.00 34.07 239 SER B CA 1
ATOM 4055 C C . SER B 1 239 ? 2.493 28.075 -25.056 1.00 32.02 239 SER B C 1
ATOM 4056 O O . SER B 1 239 ? 2.369 28.928 -25.923 1.00 30.86 239 SER B O 1
ATOM 4059 N N . ASN B 1 240 ? 2.470 28.355 -23.755 1.00 33.18 240 ASN B N 1
ATOM 4060 C CA . ASN B 1 240 ? 2.324 29.720 -23.237 1.00 34.57 240 ASN B CA 1
ATOM 4061 C C . ASN B 1 240 ? 3.378 30.672 -23.800 1.00 35.17 240 ASN B C 1
ATOM 4062 O O . ASN B 1 240 ? 3.060 31.787 -24.194 1.00 34.87 240 ASN B O 1
ATOM 4067 N N . ASP B 1 241 ? 4.624 30.207 -23.824 1.00 38.36 241 ASP B N 1
ATOM 4068 C CA . ASP B 1 241 ? 5.766 30.907 -24.438 1.00 39.57 241 ASP B CA 1
ATOM 4069 C C . ASP B 1 241 ? 5.479 31.606 -25.751 1.00 37.47 241 ASP B C 1
ATOM 4070 O O . ASP B 1 241 ? 6.067 32.645 -26.041 1.00 37.69 241 ASP B O 1
ATOM 4075 N N . GLN B 1 242 ? 4.630 30.987 -26.565 1.00 36.17 242 GLN B N 1
ATOM 4076 C CA . GLN B 1 242 ? 4.510 31.322 -27.978 1.00 36.22 242 GLN B CA 1
ATOM 4077 C C . GLN B 1 242 ? 3.304 32.201 -28.299 1.00 34.27 242 GLN B C 1
ATOM 4078 O O . GLN B 1 242 ? 3.039 32.504 -29.461 1.00 32.60 242 GLN B O 1
ATOM 4084 N N . VAL B 1 243 ? 2.590 32.609 -27.258 1.00 33.56 243 VAL B N 1
ATOM 4085 C CA . VAL B 1 243 ? 1.391 33.411 -27.394 1.00 34.21 243 VAL B CA 1
ATOM 4086 C C . VAL B 1 243 ? 1.700 34.875 -27.088 1.00 34.74 243 VAL B C 1
ATOM 4087 O O . VAL B 1 243 ? 2.247 35.198 -26.018 1.00 35.08 243 VAL B O 1
ATOM 4091 N N . LEU B 1 244 ? 1.381 35.741 -28.047 1.00 33.71 244 LEU B N 1
ATOM 4092 C CA . LEU B 1 244 ? 1.294 37.171 -27.808 1.00 34.58 244 LEU B CA 1
ATOM 4093 C C . LEU B 1 244 ? -0.170 37.502 -27.637 1.00 37.05 244 LEU B C 1
ATOM 4094 O O . LEU B 1 244 ? -1.018 37.023 -28.419 1.00 37.95 244 LEU B O 1
ATOM 4099 N N . VAL B 1 245 ? -0.457 38.331 -26.633 1.00 36.36 245 VAL B N 1
ATOM 4100 C CA . VAL B 1 245 ? -1.814 38.795 -26.357 1.00 34.36 245 VAL B CA 1
ATOM 4101 C C . VAL B 1 245 ? -1.835 40.299 -26.033 1.00 34.25 245 VAL B C 1
ATOM 4102 O O . VAL B 1 245 ? -0.888 40.838 -25.463 1.00 36.32 245 VAL B O 1
ATOM 4106 N N . VAL B 1 246 ? -2.915 40.964 -26.431 1.00 32.86 246 VAL B N 1
ATOM 4107 C CA . VAL B 1 246 ? -3.058 42.396 -26.266 1.00 31.13 246 VAL B CA 1
ATOM 4108 C C . VAL B 1 246 ? -4.538 42.693 -26.008 1.00 32.67 246 VAL B C 1
ATOM 4109 O O . VAL B 1 246 ? -5.394 42.091 -26.645 1.00 36.74 246 VAL B O 1
ATOM 4113 N N . GLY B 1 247 ? -4.833 43.600 -25.070 1.00 32.82 247 GLY B N 1
ATOM 4114 C CA . GLY B 1 247 ? -6.222 43.927 -24.686 1.00 33.09 247 GLY B CA 1
ATOM 4115 C C . GLY B 1 247 ? -6.378 45.171 -23.807 1.00 32.30 247 GLY B C 1
ATOM 4116 O O . GLY B 1 247 ? -5.418 45.914 -23.595 1.00 30.86 247 GLY B O 1
ATOM 4117 N N . ASP B 1 248 ? -7.583 45.398 -23.278 1.00 31.55 248 ASP B N 1
ATOM 4118 C CA . ASP B 1 248 ? -7.898 46.710 -22.696 1.00 33.32 248 ASP B CA 1
ATOM 4119 C C . ASP B 1 248 ? -8.813 46.813 -21.454 1.00 32.84 248 ASP B C 1
ATOM 4120 O O . ASP B 1 248 ? -8.785 47.827 -20.757 1.00 33.19 248 ASP B O 1
ATOM 4125 N N . ALA B 1 249 ? -9.622 45.798 -21.189 1.00 30.80 249 ALA B N 1
ATOM 4126 C CA . ALA B 1 249 ? -10.732 45.952 -20.269 1.00 29.75 249 ALA B CA 1
ATOM 4127 C C . ALA B 1 249 ? -10.913 44.708 -19.385 1.00 30.79 249 ALA B C 1
ATOM 4128 O O . ALA B 1 249 ? -10.060 43.809 -19.395 1.00 33.74 249 ALA B O 1
ATOM 4130 N N . GLU B 1 250 ? -12.004 44.666 -18.619 1.00 29.97 250 GLU B N 1
ATOM 4131 C CA . GLU B 1 250 ? -12.203 43.669 -17.552 1.00 31.78 250 GLU B CA 1
ATOM 4132 C C . GLU B 1 250 ? -12.116 42.208 -18.027 1.00 31.63 250 GLU B C 1
ATOM 4133 O O . GLU B 1 250 ? -11.433 41.385 -17.408 1.00 27.96 250 GLU B O 1
ATOM 4139 N N . ASN B 1 251 ? -12.808 41.905 -19.129 1.00 32.64 251 ASN B N 1
ATOM 4140 C CA . ASN B 1 251 ? -12.838 40.555 -19.707 1.00 31.73 251 ASN B CA 1
ATOM 4141 C C . ASN B 1 251 ? -11.563 40.178 -20.492 1.00 33.42 251 ASN B C 1
ATOM 4142 O O . ASN B 1 251 ? -11.517 39.132 -21.147 1.00 31.83 251 ASN B O 1
ATOM 4147 N N . ASP B 1 252 ? -10.538 41.035 -20.434 1.00 35.87 252 ASP B N 1
ATOM 4148 C CA . ASP B 1 252 ? -9.200 40.700 -20.929 1.00 35.71 252 ASP B CA 1
ATOM 4149 C C . ASP B 1 252 ? -8.236 40.349 -19.805 1.00 33.43 252 ASP B C 1
ATOM 4150 O O . ASP B 1 252 ? -7.143 39.867 -20.066 1.00 32.50 252 ASP B O 1
ATOM 4155 N N . ILE B 1 253 ? -8.630 40.588 -18.563 1.00 33.20 253 ILE B N 1
ATOM 4156 C CA . ILE B 1 253 ? -7.719 40.409 -17.423 1.00 35.74 253 ILE B CA 1
ATOM 4157 C C . ILE B 1 253 ? -7.147 38.983 -17.308 1.00 34.82 253 ILE B C 1
ATOM 4158 O O . ILE B 1 253 ? -5.927 38.812 -17.159 1.00 36.25 253 ILE B O 1
ATOM 4163 N N . ALA B 1 254 ? -8.011 37.971 -17.380 1.00 33.08 254 ALA B N 1
ATOM 4164 C CA . ALA B 1 254 ? -7.556 36.577 -17.301 1.00 33.88 254 ALA B CA 1
ATOM 4165 C C . ALA B 1 254 ? -6.451 36.261 -18.324 1.00 36.37 254 ALA B C 1
ATOM 4166 O O . ALA B 1 254 ? -5.452 35.627 -17.969 1.00 38.17 254 ALA B O 1
ATOM 4168 N N . MET B 1 255 ? -6.600 36.712 -19.573 1.00 34.91 255 MET B N 1
ATOM 4169 C CA . MET B 1 255 ? -5.590 36.393 -20.582 1.00 35.28 255 MET B CA 1
ATOM 4170 C C . MET B 1 255 ? -4.363 37.322 -20.502 1.00 34.77 255 MET B C 1
ATOM 4171 O O . MET B 1 255 ? -3.287 36.962 -20.956 1.00 34.53 255 MET B O 1
ATOM 4176 N N . LEU B 1 256 ? -4.516 38.502 -19.912 1.00 35.09 256 LEU B N 1
ATOM 4177 C CA . LEU B 1 256 ? -3.374 39.372 -19.642 1.00 35.30 256 LEU B CA 1
ATOM 4178 C C . LEU B 1 256 ? -2.518 38.853 -18.474 1.00 35.28 256 LEU B C 1
ATOM 4179 O O . LEU B 1 256 ? -1.291 38.939 -18.522 1.00 35.54 256 LEU B O 1
ATOM 4184 N N . SER B 1 257 ? -3.162 38.337 -17.425 1.00 34.10 257 SER B N 1
ATOM 4185 C CA . SER B 1 257 ? -2.437 37.798 -16.262 1.00 34.16 257 SER B CA 1
ATOM 4186 C C . SER B 1 257 ? -1.795 36.435 -16.519 1.00 31.23 257 SER B C 1
ATOM 4187 O O . SER B 1 257 ? -0.852 36.051 -15.842 1.00 31.66 257 SER B O 1
ATOM 4190 N N . ASN B 1 258 ? -2.325 35.695 -17.477 1.00 29.40 258 ASN B N 1
ATOM 4191 C CA . ASN B 1 258 ? -1.960 34.304 -17.625 1.00 28.95 258 ASN B CA 1
ATOM 4192 C C . ASN B 1 258 ? -0.990 34.003 -18.778 1.00 29.22 258 ASN B C 1
ATOM 4193 O O . ASN B 1 258 ? -0.545 32.857 -18.939 1.00 29.00 258 ASN B O 1
ATOM 4198 N N . PHE B 1 259 ? -0.638 35.025 -19.554 1.00 28.25 259 PHE B N 1
ATOM 4199 C CA . PHE B 1 259 ? 0.422 34.890 -20.539 1.00 28.23 259 PHE B CA 1
ATOM 4200 C C . PHE B 1 259 ? 1.538 35.855 -20.198 1.00 29.88 259 PHE B C 1
ATOM 4201 O O . PHE B 1 259 ? 1.305 36.862 -19.514 1.00 31.04 259 PHE B O 1
ATOM 4209 N N . LYS B 1 260 ? 2.747 35.539 -20.663 1.00 30.99 260 LYS B N 1
ATOM 4210 C CA . LYS B 1 260 ? 3.916 36.365 -20.381 1.00 33.73 260 LYS B CA 1
ATOM 4211 C C . LYS B 1 260 ? 4.067 37.525 -21.359 1.00 32.51 260 LYS B C 1
ATOM 4212 O O . LYS B 1 260 ? 4.255 38.666 -20.937 1.00 32.96 260 LYS B O 1
ATOM 4218 N N . TYR B 1 261 ? 3.972 37.244 -22.654 1.00 32.30 261 TYR B N 1
ATOM 4219 C CA . TYR B 1 261 ? 4.030 38.288 -23.672 1.00 31.00 261 TYR B CA 1
ATOM 4220 C C . TYR B 1 261 ? 2.635 38.887 -23.841 1.00 31.98 261 TYR B C 1
ATOM 4221 O O . TYR B 1 261 ? 1.959 38.696 -24.859 1.00 28.92 261 TYR B O 1
ATOM 4230 N N . SER B 1 262 ? 2.220 39.602 -22.792 1.00 32.21 262 SER B N 1
ATOM 4231 C CA . SER B 1 262 ? 0.891 40.170 -22.671 1.00 32.13 262 SER B CA 1
ATOM 4232 C C . SER B 1 262 ? 1.021 41.663 -22.556 1.00 30.97 262 SER B C 1
ATOM 4233 O O . SER B 1 262 ? 1.925 42.174 -21.901 1.00 30.75 262 SER B O 1
ATOM 4236 N N . PHE B 1 263 ? 0.103 42.357 -23.214 1.00 31.71 263 PHE B N 1
ATOM 4237 C CA . PHE B 1 263 ? 0.211 43.786 -23.419 1.00 30.54 263 PHE B CA 1
ATOM 4238 C C . PHE B 1 263 ? -1.126 44.481 -23.218 1.00 30.66 263 PHE B C 1
ATOM 4239 O O . PHE B 1 263 ? -2.164 43.964 -23.636 1.00 28.34 263 PHE B O 1
ATOM 4247 N N . ALA B 1 264 ? -1.095 45.634 -22.549 1.00 30.95 264 ALA B N 1
ATOM 4248 C CA . ALA B 1 264 ? -2.267 46.496 -22.451 1.00 33.63 264 ALA B CA 1
ATOM 4249 C C . ALA B 1 264 ? -2.045 47.760 -23.290 1.00 35.17 264 ALA B C 1
ATOM 4250 O O . ALA B 1 264 ? -0.959 48.335 -23.289 1.00 35.97 264 ALA B O 1
ATOM 4252 N N . VAL B 1 265 ? -3.077 48.167 -24.022 1.00 36.05 265 VAL B N 1
ATOM 4253 C CA . VAL B 1 265 ? -3.068 49.438 -24.748 1.00 36.48 265 VAL B CA 1
ATOM 4254 C C . VAL B 1 265 ? -3.109 50.661 -23.795 1.00 36.17 265 VAL B C 1
ATOM 4255 O O . VAL B 1 265 ? -3.662 50.590 -22.693 1.00 32.95 265 VAL B O 1
ATOM 4259 N N . ALA B 1 266 ? -2.519 51.776 -24.234 1.00 36.43 266 ALA B N 1
ATOM 4260 C CA . ALA B 1 266 ? -2.443 52.999 -23.431 1.00 36.36 266 ALA B CA 1
ATOM 4261 C C . ALA B 1 266 ? -3.807 53.371 -22.847 1.00 37.68 266 ALA B C 1
ATOM 4262 O O . ALA B 1 266 ? -3.897 53.796 -21.688 1.00 38.38 266 ALA B O 1
ATOM 4264 N N . ASN B 1 267 ? -4.863 53.175 -23.643 1.00 36.09 267 ASN B N 1
ATOM 4265 C CA . ASN B 1 267 ? -6.236 53.443 -23.199 1.00 34.35 267 ASN B CA 1
ATOM 4266 C C . ASN B 1 267 ? -6.877 52.347 -22.337 1.00 34.05 267 ASN B C 1
ATOM 4267 O O . ASN B 1 267 ? -8.064 52.426 -22.035 1.00 33.04 267 ASN B O 1
ATOM 4272 N N . ALA B 1 268 ? -6.106 51.345 -21.923 1.00 35.41 268 ALA B N 1
ATOM 4273 C CA . ALA B 1 268 ? -6.646 50.257 -21.103 1.00 37.18 268 ALA B CA 1
ATOM 4274 C C . ALA B 1 268 ? -7.116 50.746 -19.743 1.00 37.47 268 ALA B C 1
ATOM 4275 O O . ALA B 1 268 ? -6.705 51.811 -19.290 1.00 38.38 268 ALA B O 1
ATOM 4277 N N . THR B 1 269 ? -7.982 49.959 -19.107 1.00 37.56 269 THR B N 1
ATOM 4278 C CA . THR B 1 269 ? -8.354 50.176 -17.716 1.00 39.05 269 THR B CA 1
ATOM 4279 C C . THR B 1 269 ? -7.145 50.024 -16.813 1.00 39.20 269 THR B C 1
ATOM 4280 O O . THR B 1 269 ? -6.145 49.435 -17.206 1.00 40.84 269 THR B O 1
ATOM 4284 N N . ASP B 1 270 ? -7.244 50.557 -15.601 1.00 41.09 270 ASP B N 1
ATOM 4285 C CA . ASP B 1 270 ? -6.191 50.400 -14.593 1.00 41.85 270 ASP B CA 1
ATOM 4286 C C . ASP B 1 270 ? -5.861 48.932 -14.304 1.00 40.81 270 ASP B C 1
ATOM 4287 O O . ASP B 1 270 ? -4.691 48.548 -14.273 1.00 39.57 270 ASP B O 1
ATOM 4292 N N . SER B 1 271 ? -6.888 48.111 -14.132 1.00 42.21 271 SER B N 1
ATOM 4293 C CA . SER B 1 271 ? -6.683 46.686 -13.856 1.00 44.72 271 SER B CA 1
ATOM 4294 C C . SER B 1 271 ? -5.988 45.980 -15.022 1.00 43.71 271 SER B C 1
ATOM 4295 O O . SER B 1 271 ? -5.006 45.266 -14.828 1.00 45.40 271 SER B O 1
ATOM 4298 N N . ALA B 1 272 ? -6.499 46.187 -16.229 1.00 41.34 272 ALA B N 1
ATOM 4299 C CA . ALA B 1 272 ? -5.895 45.612 -17.416 1.00 40.33 272 ALA B CA 1
ATOM 4300 C C . ALA B 1 272 ? -4.424 45.944 -17.452 1.00 40.55 272 ALA B C 1
ATOM 4301 O O . ALA B 1 272 ? -3.597 45.065 -17.680 1.00 42.84 272 ALA B O 1
ATOM 4303 N N . LYS B 1 273 ? -4.102 47.213 -17.214 1.00 41.51 273 LYS B N 1
ATOM 4304 C CA . LYS B 1 273 ? -2.707 47.691 -17.239 1.00 40.55 273 LYS B CA 1
ATOM 4305 C C . LYS B 1 273 ? -1.839 47.025 -16.165 1.00 39.08 273 LYS B C 1
ATOM 4306 O O . LYS B 1 273 ? -0.670 46.724 -16.412 1.00 41.33 273 LYS B O 1
ATOM 4312 N N . SER B 1 274 ? -2.395 46.786 -14.981 1.00 36.25 274 SER B N 1
ATOM 4313 C CA . SER B 1 274 ? -1.597 46.190 -13.911 1.00 35.28 274 SER B CA 1
ATOM 4314 C C . SER B 1 274 ? -1.416 44.691 -14.114 1.00 34.68 274 SER B C 1
ATOM 4315 O O . SER B 1 274 ? -0.373 44.150 -13.784 1.00 33.72 274 SER B O 1
ATOM 4318 N N . HIS B 1 275 ? -2.411 44.023 -14.683 1.00 34.95 275 HIS B N 1
ATOM 4319 C CA . HIS B 1 275 ? -2.313 42.580 -14.923 1.00 34.45 275 HIS B CA 1
ATOM 4320 C C . HIS B 1 275 ? -1.456 42.207 -16.144 1.00 34.29 275 HIS B C 1
ATOM 4321 O O . HIS B 1 275 ? -0.948 41.075 -16.225 1.00 36.27 275 HIS B O 1
ATOM 4328 N N . ALA B 1 276 ? -1.282 43.145 -17.079 1.00 31.19 276 ALA B N 1
ATOM 4329 C CA . ALA B 1 276 ? -0.428 42.917 -18.247 1.00 29.71 276 ALA B CA 1
ATOM 4330 C C . ALA B 1 276 ? 1.041 43.014 -17.879 1.00 28.78 276 ALA B C 1
ATOM 4331 O O . ALA B 1 276 ? 1.405 43.722 -16.955 1.00 29.91 276 ALA B O 1
ATOM 4333 N N . LYS B 1 277 ? 1.891 42.322 -18.624 1.00 30.75 277 LYS B N 1
ATOM 4334 C CA . LYS B 1 277 ? 3.331 42.465 -18.463 1.00 33.60 277 LYS B CA 1
ATOM 4335 C C . LYS B 1 277 ? 3.718 43.910 -18.717 1.00 35.74 277 LYS B C 1
ATOM 4336 O O . LYS B 1 277 ? 4.462 44.514 -17.948 1.00 35.46 277 LYS B O 1
ATOM 4342 N N . CYS B 1 278 ? 3.166 44.467 -19.785 1.00 38.96 278 CYS B N 1
ATOM 4343 C CA . CYS B 1 278 ? 3.629 45.738 -20.296 1.00 40.63 278 CYS B CA 1
ATOM 4344 C C . CYS B 1 278 ? 2.508 46.588 -20.885 1.00 41.02 278 CYS B C 1
ATOM 4345 O O . CYS B 1 278 ? 1.692 46.107 -21.663 1.00 40.73 278 CYS B O 1
ATOM 4348 N N . VAL B 1 279 ? 2.497 47.862 -20.512 1.00 41.57 279 VAL B N 1
ATOM 4349 C CA . VAL B 1 279 ? 1.521 48.823 -21.004 1.00 41.10 279 VAL B CA 1
ATOM 4350 C C . VAL B 1 279 ? 2.101 49.514 -22.228 1.00 41.49 279 VAL B C 1
ATOM 4351 O O . VAL B 1 279 ? 3.194 50.067 -22.170 1.00 45.55 279 VAL B O 1
ATOM 4355 N N . LEU B 1 280 ? 1.376 49.496 -23.334 1.00 39.93 280 LEU B N 1
ATOM 4356 C CA . LEU B 1 280 ? 1.883 50.087 -24.556 1.00 39.52 280 LEU B CA 1
ATOM 4357 C C . LEU B 1 280 ? 1.898 51.614 -24.443 1.00 40.36 280 LEU B C 1
ATOM 4358 O O . LEU B 1 280 ? 1.046 52.201 -23.773 1.00 39.89 280 LEU B O 1
ATOM 4363 N N . PRO B 1 281 ? 2.873 52.265 -25.102 1.00 41.10 281 PRO B N 1
ATOM 4364 C CA . PRO B 1 281 ? 2.947 53.727 -25.123 1.00 41.44 281 PRO B CA 1
ATOM 4365 C C . PRO B 1 281 ? 1.895 54.362 -26.028 1.00 40.24 281 PRO B C 1
ATOM 4366 O O . PRO B 1 281 ? 1.782 55.581 -26.065 1.00 40.28 281 PRO B O 1
ATOM 4370 N N . VAL B 1 282 ? 1.120 53.529 -26.714 1.00 39.50 282 VAL B N 1
ATOM 4371 C CA . VAL B 1 282 ? 0.255 53.958 -27.794 1.00 38.44 282 VAL B CA 1
ATOM 4372 C C . VAL B 1 282 ? -1.169 53.393 -27.615 1.00 38.61 282 VAL B C 1
ATOM 4373 O O . VAL B 1 282 ? -1.365 52.227 -27.250 1.00 38.24 282 VAL B O 1
ATOM 4377 N N . SER B 1 283 ? -2.162 54.239 -27.860 1.00 38.87 283 SER B N 1
ATOM 4378 C CA . SER B 1 283 ? -3.557 53.860 -27.719 1.00 37.41 283 SER B CA 1
ATOM 4379 C C . SER B 1 283 ? -4.041 53.069 -28.933 1.00 37.39 283 SER B C 1
ATOM 4380 O O . SER B 1 283 ? -3.364 52.983 -29.972 1.00 34.61 283 SER B O 1
ATOM 4383 N N . HIS B 1 284 ? -5.238 52.505 -28.786 1.00 38.07 284 HIS B N 1
ATOM 4384 C CA . HIS B 1 284 ? -5.937 51.865 -29.897 1.00 37.15 284 HIS B CA 1
ATOM 4385 C C . HIS B 1 284 ? -6.091 52.836 -31.069 1.00 36.67 284 HIS B C 1
ATOM 4386 O O . HIS B 1 284 ? -5.746 52.487 -32.181 1.00 38.32 284 HIS B O 1
ATOM 4393 N N . ARG B 1 285 ? -6.528 54.063 -30.795 1.00 37.94 285 ARG B N 1
ATOM 4394 C CA . ARG B 1 285 ? -6.689 55.121 -31.807 1.00 39.34 285 ARG B CA 1
ATOM 4395 C C . ARG B 1 285 ? -5.415 55.342 -32.620 1.00 40.06 285 ARG B C 1
ATOM 4396 O O . ARG B 1 285 ? -5.459 55.579 -33.826 1.00 40.51 285 ARG B O 1
ATOM 4404 N N . GLU B 1 286 ? -4.276 55.249 -31.950 1.00 41.63 286 GLU B N 1
ATOM 4405 C CA . GLU B 1 286 ? -2.994 55.536 -32.577 1.00 41.49 286 GLU B CA 1
ATOM 4406 C C . GLU B 1 286 ? -2.384 54.298 -33.247 1.00 40.61 286 GLU B C 1
ATOM 4407 O O . GLU B 1 286 ? -1.215 54.328 -33.647 1.00 38.22 286 GLU B O 1
ATOM 4413 N N . GLY B 1 287 ? -3.178 53.225 -33.369 1.00 37.76 287 GLY B N 1
ATOM 4414 C CA . GLY B 1 287 ? -2.745 51.980 -34.004 1.00 35.65 287 GLY B CA 1
ATOM 4415 C C . GLY B 1 287 ? -1.909 51.074 -33.112 1.00 34.80 287 GLY B C 1
ATOM 4416 O O . GLY B 1 287 ? -0.936 50.461 -33.562 1.00 33.59 287 GLY B O 1
ATOM 4417 N N . ALA B 1 288 ? -2.293 50.968 -31.846 1.00 35.73 288 ALA B N 1
ATOM 4418 C CA . ALA B 1 288 ? -1.581 50.109 -30.897 1.00 36.10 288 ALA B CA 1
ATOM 4419 C C . ALA B 1 288 ? -1.266 48.731 -31.459 1.00 36.43 288 ALA B C 1
ATOM 4420 O O . ALA B 1 288 ? -0.146 48.233 -31.287 1.00 36.11 288 ALA B O 1
ATOM 4422 N N . VAL B 1 289 ? -2.238 48.122 -32.140 1.00 35.98 289 VAL B N 1
ATOM 4423 C CA . VAL B 1 289 ? -2.062 46.747 -32.620 1.00 35.79 289 VAL B CA 1
ATOM 4424 C C . VAL B 1 289 ? -0.982 46.690 -33.694 1.00 35.62 289 VAL B C 1
ATOM 4425 O O . VAL B 1 289 ? -0.113 45.819 -33.642 1.00 36.27 289 VAL B O 1
ATOM 4429 N N . ALA B 1 290 ? -1.019 47.624 -34.643 1.00 37.05 290 ALA B N 1
ATOM 4430 C CA . ALA B 1 290 ? 0.006 47.682 -35.701 1.00 39.59 290 ALA B CA 1
ATOM 4431 C C . ALA B 1 290 ? 1.409 47.950 -35.123 1.00 40.01 290 ALA B C 1
ATOM 4432 O O . ALA B 1 290 ? 2.395 47.338 -35.527 1.00 39.12 290 ALA B O 1
ATOM 4434 N N . TYR B 1 291 ? 1.483 48.864 -34.165 1.00 40.84 291 TYR B N 1
ATOM 4435 C CA . TYR B 1 291 ? 2.729 49.147 -33.457 1.00 40.16 291 TYR B CA 1
ATOM 4436 C C . TYR B 1 291 ? 3.296 47.879 -32.799 1.00 39.04 291 TYR B C 1
ATOM 4437 O O . TYR B 1 291 ? 4.481 47.573 -32.955 1.00 38.14 291 TYR B O 1
ATOM 4446 N N . LEU B 1 292 ? 2.454 47.136 -32.077 1.00 36.39 292 LEU B N 1
ATOM 4447 C CA . LEU B 1 292 ? 2.935 45.967 -31.342 1.00 33.96 292 LEU B CA 1
ATOM 4448 C C . LEU B 1 292 ? 3.328 44.851 -32.287 1.00 32.63 292 LEU B C 1
ATOM 4449 O O . LEU B 1 292 ? 4.331 44.191 -32.077 1.00 32.75 292 LEU B O 1
ATOM 4454 N N . LEU B 1 293 ? 2.537 44.640 -33.327 1.00 33.69 293 LEU B N 1
ATOM 4455 C CA . LEU B 1 293 ? 2.845 43.602 -34.304 1.00 35.09 293 LEU B CA 1
ATOM 4456 C C . LEU B 1 293 ? 4.155 43.843 -35.074 1.00 37.22 293 LEU B C 1
ATOM 4457 O O . LEU B 1 293 ? 4.885 42.891 -35.372 1.00 38.32 293 LEU B O 1
ATOM 4462 N N . LYS B 1 294 ? 4.456 45.096 -35.405 1.00 39.32 294 LYS B N 1
ATOM 4463 C CA . LYS B 1 294 ? 5.692 45.389 -36.140 1.00 41.89 294 LYS B CA 1
ATOM 4464 C C . LYS B 1 294 ? 6.916 45.101 -35.265 1.00 41.33 294 LYS B C 1
ATOM 4465 O O . LYS B 1 294 ? 7.942 44.652 -35.772 1.00 41.80 294 LYS B O 1
ATOM 4471 N N . LYS B 1 295 ? 6.779 45.321 -33.953 1.00 41.77 295 LYS B N 1
ATOM 4472 C CA . LYS B 1 295 ? 7.832 44.996 -32.975 1.00 39.68 295 LYS B CA 1
ATOM 4473 C C . LYS B 1 295 ? 7.959 43.504 -32.726 1.00 40.19 295 LYS B C 1
ATOM 4474 O O . LYS B 1 295 ? 8.996 43.042 -32.257 1.00 43.13 295 LYS B O 1
ATOM 4480 N N . VAL B 1 296 ? 6.906 42.745 -32.999 1.00 39.36 296 VAL B N 1
ATOM 4481 C CA . VAL B 1 296 ? 7.033 41.300 -32.993 1.00 38.70 296 VAL B CA 1
ATOM 4482 C C . VAL B 1 296 ? 7.758 40.867 -34.271 1.00 39.77 296 VAL B C 1
ATOM 4483 O O . VAL B 1 296 ? 8.623 39.985 -34.221 1.00 41.87 296 VAL B O 1
ATOM 4487 N N . PHE B 1 297 ? 7.436 41.503 -35.399 1.00 39.48 297 PHE B N 1
ATOM 4488 C CA . PHE B 1 297 ? 8.009 41.098 -36.682 1.00 40.53 297 PHE B CA 1
ATOM 4489 C C . PHE B 1 297 ? 9.514 41.257 -36.724 1.00 41.56 297 PHE B C 1
ATOM 4490 O O . PHE B 1 297 ? 10.197 40.454 -37.345 1.00 44.52 297 PHE B O 1
ATOM 4498 N N . ASP B 1 298 ? 10.044 42.286 -36.083 1.00 43.12 298 ASP B N 1
ATOM 4499 C CA . ASP B 1 298 ? 11.481 42.515 -36.163 1.00 45.19 298 ASP B CA 1
ATOM 4500 C C . ASP B 1 298 ? 12.304 41.635 -35.216 1.00 45.97 298 ASP B C 1
ATOM 4501 O O . ASP B 1 298 ? 13.532 41.685 -35.253 1.00 48.35 298 ASP B O 1
ATOM 4506 N N . LEU B 1 299 ? 11.645 40.827 -34.381 1.00 45.84 299 LEU B N 1
ATOM 4507 C CA . LEU B 1 299 ? 12.347 39.770 -33.655 1.00 44.83 299 LEU B CA 1
ATOM 4508 C C . LEU B 1 299 ? 12.865 38.742 -34.648 1.00 45.63 299 LEU B C 1
ATOM 4509 O O . LEU B 1 299 ? 14.046 38.439 -34.650 1.00 48.72 299 LEU B O 1
ATOM 4514 N N . LYS B 1 300 ? 11.987 38.212 -35.498 1.00 45.33 300 LYS B N 1
ATOM 4515 C CA . LYS B 1 300 ? 12.391 37.199 -36.484 1.00 44.15 300 LYS B CA 1
ATOM 4516 C C . LYS B 1 300 ? 12.988 37.863 -37.721 1.00 41.76 300 LYS B C 1
ATOM 4517 O O . LYS B 1 300 ? 13.913 38.676 -37.615 1.00 39.19 300 LYS B O 1
ATOM 4523 N N . LYS C 1 17 ? -58.326 11.030 -54.883 1.00 44.11 17 LYS C N 1
ATOM 4524 C CA . LYS C 1 17 ? -57.730 10.298 -53.715 1.00 43.44 17 LYS C CA 1
ATOM 4525 C C . LYS C 1 17 ? -56.925 11.229 -52.806 1.00 43.09 17 LYS C C 1
ATOM 4526 O O . LYS C 1 17 ? -56.990 11.113 -51.583 1.00 41.96 17 LYS C O 1
ATOM 4532 N N . VAL C 1 18 ? -56.168 12.149 -53.398 1.00 44.24 18 VAL C N 1
ATOM 4533 C CA . VAL C 1 18 ? -55.467 13.174 -52.612 1.00 45.41 18 VAL C CA 1
ATOM 4534 C C . VAL C 1 18 ? -56.489 14.107 -51.965 1.00 47.07 18 VAL C C 1
ATOM 4535 O O . VAL C 1 18 ? -56.424 14.360 -50.760 1.00 48.54 18 VAL C O 1
ATOM 4539 N N . GLU C 1 19 ? -57.441 14.597 -52.760 1.00 48.98 19 GLU C N 1
ATOM 4540 C CA . GLU C 1 19 ? -58.490 15.487 -52.246 1.00 48.73 19 GLU C CA 1
ATOM 4541 C C . GLU C 1 19 ? -59.216 14.842 -51.051 1.00 48.47 19 GLU C C 1
ATOM 4542 O O . GLU C 1 19 ? -59.487 15.506 -50.058 1.00 49.34 19 GLU C O 1
ATOM 4548 N N . GLU C 1 20 ? -59.496 13.546 -51.132 1.00 49.69 20 GLU C N 1
ATOM 4549 C CA . GLU C 1 20 ? -60.154 12.837 -50.026 1.00 50.82 20 GLU C CA 1
ATOM 4550 C C . GLU C 1 20 ? -59.266 12.845 -48.769 1.00 51.38 20 GLU C C 1
ATOM 4551 O O . GLU C 1 20 ? -59.705 13.230 -47.677 1.00 49.82 20 GLU C O 1
ATOM 4557 N N . ALA C 1 21 ? -58.008 12.442 -48.942 1.00 51.07 21 ALA C N 1
ATOM 4558 C CA . ALA C 1 21 ? -57.038 12.418 -47.848 1.00 50.12 21 ALA C CA 1
ATOM 4559 C C . ALA C 1 21 ? -56.820 13.802 -47.226 1.00 50.09 21 ALA C C 1
ATOM 4560 O O . ALA C 1 21 ? -56.476 13.919 -46.053 1.00 50.19 21 ALA C O 1
ATOM 4562 N N . LEU C 1 22 ? -57.043 14.839 -48.021 1.00 50.67 22 LEU C N 1
ATOM 4563 C CA . LEU C 1 22 ? -56.826 16.220 -47.607 1.00 50.84 22 LEU C CA 1
ATOM 4564 C C . LEU C 1 22 ? -58.109 16.888 -47.046 1.00 51.48 22 LEU C C 1
ATOM 4565 O O . LEU C 1 22 ? -58.040 17.944 -46.407 1.00 48.78 22 LEU C O 1
ATOM 4570 N N . LYS C 1 23 ? -59.270 16.266 -47.277 1.00 52.98 23 LYS C N 1
ATOM 4571 C CA . LYS C 1 23 ? -60.561 16.850 -46.897 1.00 54.25 23 LYS C CA 1
ATOM 4572 C C . LYS C 1 23 ? -60.633 17.275 -45.425 1.00 54.27 23 LYS C C 1
ATOM 4573 O O . LYS C 1 23 ? -60.265 16.515 -44.533 1.00 54.02 23 LYS C O 1
ATOM 4579 N N . GLY C 1 24 ? -61.100 18.494 -45.180 1.00 54.77 24 GLY C N 1
ATOM 4580 C CA . GLY C 1 24 ? -61.288 18.985 -43.808 1.00 56.08 24 GLY C CA 1
ATOM 4581 C C . GLY C 1 24 ? -59.997 19.264 -43.047 1.00 56.26 24 GLY C C 1
ATOM 4582 O O . GLY C 1 24 ? -59.968 19.215 -41.813 1.00 55.56 24 GLY C O 1
ATOM 4583 N N . ALA C 1 25 ? -58.934 19.574 -43.788 1.00 55.53 25 ALA C N 1
ATOM 4584 C CA . ALA C 1 25 ? -57.626 19.856 -43.209 1.00 53.01 25 ALA C CA 1
ATOM 4585 C C . ALA C 1 25 ? -57.421 21.356 -43.066 1.00 49.77 25 ALA C C 1
ATOM 4586 O O . ALA C 1 25 ? -57.706 22.114 -43.995 1.00 50.13 25 ALA C O 1
ATOM 4588 N N . ASP C 1 26 ? -56.918 21.766 -41.905 1.00 46.76 26 ASP C N 1
ATOM 4589 C CA . ASP C 1 26 ? -56.539 23.148 -41.638 1.00 46.48 26 ASP C CA 1
ATOM 4590 C C . ASP C 1 26 ? -55.015 23.231 -41.508 1.00 45.73 26 ASP C C 1
ATOM 4591 O O . ASP C 1 26 ? -54.469 23.287 -40.409 1.00 46.38 26 ASP C O 1
ATOM 4596 N N . ILE C 1 27 ? -54.340 23.257 -42.651 1.00 45.68 27 ILE C N 1
ATOM 4597 C CA . ILE C 1 27 ? -52.887 23.122 -42.716 1.00 45.97 27 ILE C CA 1
ATOM 4598 C C . ILE C 1 27 ? -52.189 24.468 -42.593 1.00 44.75 27 ILE C C 1
ATOM 4599 O O . ILE C 1 27 ? -52.471 25.383 -43.361 1.00 45.96 27 ILE C O 1
ATOM 4604 N N . LYS C 1 28 ? -51.276 24.576 -41.628 1.00 44.08 28 LYS C N 1
ATOM 4605 C CA . LYS C 1 28 ? -50.520 25.815 -41.381 1.00 43.62 28 LYS C CA 1
ATOM 4606 C C . LYS C 1 28 ? -49.006 25.659 -41.549 1.00 40.71 28 LYS C C 1
ATOM 4607 O O . LYS C 1 28 ? -48.304 26.653 -41.717 1.00 40.13 28 LYS C O 1
ATOM 4613 N N . LEU C 1 29 ? -48.511 24.421 -41.502 1.00 38.39 29 LEU C N 1
ATOM 4614 C CA . LEU C 1 29 ? -47.083 24.133 -41.642 1.00 35.76 29 LEU C CA 1
ATOM 4615 C C . LEU C 1 29 ? -46.867 23.083 -42.733 1.00 34.29 29 LEU C C 1
ATOM 4616 O O . LEU C 1 29 ? -47.353 21.955 -42.613 1.00 32.40 29 LEU C O 1
ATOM 4621 N N . LEU C 1 30 ? -46.143 23.464 -43.785 1.00 33.43 30 LEU C N 1
ATOM 4622 C CA . LEU C 1 30 ? -45.762 22.555 -44.864 1.00 32.98 30 LEU C CA 1
ATOM 4623 C C . LEU C 1 30 ? -44.352 21.993 -44.627 1.00 33.92 30 LEU C C 1
ATOM 4624 O O . LEU C 1 30 ? -43.382 22.746 -44.615 1.00 34.48 30 LEU C O 1
ATOM 4629 N N . LEU C 1 31 ? -44.251 20.673 -44.456 1.00 33.63 31 LEU C N 1
ATOM 4630 C CA . LEU C 1 31 ? -42.981 19.982 -44.224 1.00 34.21 31 LEU C CA 1
ATOM 4631 C C . LEU C 1 31 ? -42.547 19.187 -45.457 1.00 33.78 31 LEU C C 1
ATOM 4632 O O . LEU C 1 31 ? -43.161 18.184 -45.818 1.00 30.49 31 LEU C O 1
ATOM 4637 N N . ILE C 1 32 ? -41.467 19.631 -46.088 1.00 34.55 32 ILE C N 1
ATOM 4638 C CA . ILE C 1 32 ? -41.108 19.152 -47.420 1.00 33.21 32 ILE C CA 1
ATOM 4639 C C . ILE C 1 32 ? -39.709 18.570 -47.406 1.00 31.71 32 ILE C C 1
ATOM 4640 O O . ILE C 1 32 ? -38.749 19.297 -47.193 1.00 30.83 32 ILE C O 1
ATOM 4645 N N . ASP C 1 33 ? -39.609 17.256 -47.610 1.00 31.00 33 ASP C N 1
ATOM 4646 C CA . ASP C 1 33 ? -38.332 16.578 -47.854 1.00 29.76 33 ASP C CA 1
ATOM 4647 C C . ASP C 1 33 ? -37.652 17.189 -49.074 1.00 31.02 33 ASP C C 1
ATOM 4648 O O . ASP C 1 33 ? -38.315 17.777 -49.926 1.00 33.88 33 ASP C O 1
ATOM 4653 N N . PHE C 1 34 ? -36.332 17.059 -49.158 1.00 32.01 34 PHE C N 1
ATOM 4654 C CA . PHE C 1 34 ? -35.571 17.642 -50.266 1.00 31.60 34 PHE C CA 1
ATOM 4655 C C . PHE C 1 34 ? -35.285 16.632 -51.389 1.00 32.16 34 PHE C C 1
ATOM 4656 O O . PHE C 1 34 ? -35.956 16.654 -52.428 1.00 31.34 34 PHE C O 1
ATOM 4664 N N . ASP C 1 35 ? -34.310 15.747 -51.187 1.00 33.16 35 ASP C N 1
ATOM 4665 C CA . ASP C 1 35 ? -33.903 14.824 -52.248 1.00 33.00 35 ASP C CA 1
ATOM 4666 C C . ASP C 1 35 ? -34.986 13.781 -52.446 1.00 34.74 35 ASP C C 1
ATOM 4667 O O . ASP C 1 35 ? -35.507 13.225 -51.475 1.00 37.37 35 ASP C O 1
ATOM 4672 N N . GLY C 1 36 ? -35.353 13.549 -53.699 1.00 34.88 36 GLY C N 1
ATOM 4673 C CA . GLY C 1 36 ? -36.399 12.590 -54.023 1.00 35.53 36 GLY C CA 1
ATOM 4674 C C . GLY C 1 36 ? -37.815 13.117 -53.857 1.00 36.04 36 GLY C C 1
ATOM 4675 O O . GLY C 1 36 ? -38.782 12.370 -54.040 1.00 35.73 36 GLY C O 1
ATOM 4676 N N . THR C 1 37 ? -37.945 14.403 -53.547 1.00 35.75 37 THR C N 1
ATOM 4677 C CA . THR C 1 37 ? -39.252 15.010 -53.299 1.00 37.04 37 THR C CA 1
ATOM 4678 C C . THR C 1 37 ? -39.319 16.405 -53.928 1.00 36.28 37 THR C C 1
ATOM 4679 O O . THR C 1 37 ? -40.143 16.662 -54.806 1.00 36.10 37 THR C O 1
ATOM 4683 N N . LEU C 1 38 ? -38.453 17.293 -53.455 1.00 34.18 38 LEU C N 1
ATOM 4684 C CA . LEU C 1 38 ? -38.374 18.651 -53.953 1.00 34.92 38 LEU C CA 1
ATOM 4685 C C . LEU C 1 38 ? -37.238 18.793 -54.957 1.00 34.82 38 LEU C C 1
ATOM 4686 O O . LEU C 1 38 ? -37.351 19.541 -55.923 1.00 35.34 38 LEU C O 1
ATOM 4691 N N . PHE C 1 39 ? -36.153 18.067 -54.717 1.00 35.55 39 PHE C N 1
ATOM 4692 C CA . PHE C 1 39 ? -34.963 18.097 -55.556 1.00 35.58 39 PHE C CA 1
ATOM 4693 C C . PHE C 1 39 ? -34.891 16.784 -56.332 1.00 36.84 39 PHE C C 1
ATOM 4694 O O . PHE C 1 39 ? -35.157 15.719 -55.762 1.00 35.92 39 PHE C O 1
ATOM 4702 N N . VAL C 1 40 ? -34.522 16.866 -57.616 1.00 38.25 40 VAL C N 1
ATOM 4703 C CA . VAL C 1 40 ? -34.472 15.702 -58.514 1.00 39.57 40 VAL C CA 1
ATOM 4704 C C . VAL C 1 40 ? -33.049 15.152 -58.704 1.00 40.20 40 VAL C C 1
ATOM 4705 O O . VAL C 1 40 ? -32.790 13.983 -58.404 1.00 41.82 40 VAL C O 1
ATOM 4709 N N . ASP C 1 41 ? -32.134 15.980 -59.205 1.00 40.10 41 ASP C N 1
ATOM 4710 C CA . ASP C 1 41 ? -30.745 15.546 -59.443 1.00 40.94 41 ASP C CA 1
ATOM 4711 C C . ASP C 1 41 ? -29.802 16.721 -59.730 1.00 40.16 41 ASP C C 1
ATOM 4712 O O . ASP C 1 41 ? -30.208 17.877 -59.646 1.00 37.75 41 ASP C O 1
ATOM 4717 N N . LYS C 1 42 ? -28.548 16.414 -60.067 1.00 39.46 42 LYS C N 1
ATOM 4718 C CA . LYS C 1 42 ? -27.563 17.439 -60.421 1.00 40.75 42 LYS C CA 1
ATOM 4719 C C . LYS C 1 42 ? -28.083 18.438 -61.468 1.00 43.21 42 LYS C C 1
ATOM 4720 O O . LYS C 1 42 ? -27.837 19.641 -61.370 1.00 43.56 42 LYS C O 1
ATOM 4726 N N . ASP C 1 43 ? -28.824 17.929 -62.449 1.00 46.51 43 ASP C N 1
ATOM 4727 C CA . ASP C 1 43 ? -29.190 18.690 -63.642 1.00 48.20 43 ASP C CA 1
ATOM 4728 C C . ASP C 1 43 ? -30.483 19.458 -63.451 1.00 47.73 43 ASP C C 1
ATOM 4729 O O . ASP C 1 43 ? -30.522 20.674 -63.658 1.00 48.69 43 ASP C O 1
ATOM 4734 N N . ILE C 1 44 ? -31.540 18.745 -63.076 1.00 46.30 44 ILE C N 1
ATOM 4735 C CA . ILE C 1 44 ? -32.847 19.362 -62.891 1.00 45.67 44 ILE C CA 1
ATOM 4736 C C . ILE C 1 44 ? -32.889 20.128 -61.573 1.00 43.53 44 ILE C C 1
ATOM 4737 O O . ILE C 1 44 ? -33.491 21.192 -61.492 1.00 42.83 44 ILE C O 1
ATOM 4742 N N . LYS C 1 45 ? -32.237 19.597 -60.549 1.00 41.85 45 LYS C N 1
ATOM 4743 C CA . LYS C 1 45 ? -32.263 20.214 -59.230 1.00 42.23 45 LYS C CA 1
ATOM 4744 C C . LYS C 1 45 ? -33.719 20.303 -58.747 1.00 40.85 45 LYS C C 1
ATOM 4745 O O . LYS C 1 45 ? -34.442 19.307 -58.826 1.00 39.83 45 LYS C O 1
ATOM 4751 N N . VAL C 1 46 ? -34.144 21.464 -58.245 1.00 38.79 46 VAL C N 1
ATOM 4752 C CA . VAL C 1 46 ? -35.534 21.676 -57.879 1.00 38.51 46 VAL C CA 1
ATOM 4753 C C . VAL C 1 46 ? -36.271 22.237 -59.095 1.00 40.40 46 VAL C C 1
ATOM 4754 O O . VAL C 1 46 ? -35.905 23.307 -59.589 1.00 42.29 46 VAL C O 1
ATOM 4758 N N . PRO C 1 47 ? -37.298 21.519 -59.600 1.00 41.96 47 PRO C N 1
ATOM 4759 C CA . PRO C 1 47 ? -38.117 22.045 -60.696 1.00 42.34 47 PRO C CA 1
ATOM 4760 C C . PRO C 1 47 ? -38.726 23.397 -60.361 1.00 43.72 47 PRO C C 1
ATOM 4761 O O . PRO C 1 47 ? -39.174 23.602 -59.229 1.00 46.31 47 PRO C O 1
ATOM 4765 N N . SER C 1 48 ? -38.749 24.299 -61.343 1.00 43.75 48 SER C N 1
ATOM 4766 C CA . SER C 1 48 ? -39.220 25.675 -61.143 1.00 42.86 48 SER C CA 1
ATOM 4767 C C . SER C 1 48 ? -40.695 25.787 -60.737 1.00 42.05 48 SER C C 1
ATOM 4768 O O . SER C 1 48 ? -41.098 26.813 -60.197 1.00 42.02 48 SER C O 1
ATOM 4771 N N . GLU C 1 49 ? -41.490 24.750 -60.993 1.00 41.26 49 GLU C N 1
ATOM 4772 C CA . GLU C 1 49 ? -42.896 24.746 -60.568 1.00 42.53 49 GLU C CA 1
ATOM 4773 C C . GLU C 1 49 ? -42.984 24.677 -59.045 1.00 39.21 49 GLU C C 1
ATOM 4774 O O . GLU C 1 49 ? -43.810 25.354 -58.434 1.00 36.77 49 GLU C O 1
ATOM 4780 N N . ASN C 1 50 ? -42.135 23.842 -58.448 1.00 37.17 50 ASN C N 1
ATOM 4781 C CA . ASN C 1 50 ? -42.027 23.747 -56.990 1.00 36.87 50 ASN C CA 1
ATOM 4782 C C . ASN C 1 50 ? -41.588 25.092 -56.368 1.00 37.58 50 ASN C C 1
ATOM 4783 O O . ASN C 1 50 ? -42.045 25.480 -55.281 1.00 33.68 50 ASN C O 1
ATOM 4788 N N . ILE C 1 51 ? -40.706 25.794 -57.076 1.00 38.33 51 ILE C N 1
ATOM 4789 C CA . ILE C 1 51 ? -40.262 27.116 -56.652 1.00 41.05 51 ILE C CA 1
ATOM 4790 C C . ILE C 1 51 ? -41.412 28.146 -56.616 1.00 41.73 51 ILE C C 1
ATOM 4791 O O . ILE C 1 51 ? -41.507 28.920 -55.661 1.00 42.06 51 ILE C O 1
ATOM 4796 N N . ASP C 1 52 ? -42.299 28.130 -57.609 1.00 41.44 52 ASP C N 1
ATOM 4797 C CA . ASP C 1 52 ? -43.499 28.973 -57.555 1.00 43.30 52 ASP C CA 1
ATOM 4798 C C . ASP C 1 52 ? -44.418 28.516 -56.424 1.00 42.15 52 ASP C C 1
ATOM 4799 O O . ASP C 1 52 ? -45.016 29.316 -55.702 1.00 40.47 52 ASP C O 1
ATOM 4804 N N . ALA C 1 53 ? -44.532 27.207 -56.284 1.00 41.80 53 ALA C N 1
ATOM 4805 C CA . ALA C 1 53 ? -45.405 26.631 -55.282 1.00 41.49 53 ALA C CA 1
ATOM 4806 C C . ALA C 1 53 ? -45.042 27.109 -53.887 1.00 38.32 53 ALA C C 1
ATOM 4807 O O . ALA C 1 53 ? -45.913 27.491 -53.119 1.00 39.11 53 ALA C O 1
ATOM 4809 N N . ILE C 1 54 ? -43.756 27.098 -53.568 1.00 38.11 54 ILE C N 1
ATOM 4810 C CA . ILE C 1 54 ? -43.295 27.536 -52.248 1.00 38.22 54 ILE C CA 1
ATOM 4811 C C . ILE C 1 54 ? -43.391 29.045 -52.131 1.00 38.18 54 ILE C C 1
ATOM 4812 O O . ILE C 1 54 ? -43.840 29.566 -51.117 1.00 35.42 54 ILE C O 1
ATOM 4817 N N . LYS C 1 55 ? -42.955 29.732 -53.184 1.00 41.56 55 LYS C N 1
ATOM 4818 C CA . LYS C 1 55 ? -43.097 31.182 -53.307 1.00 44.60 55 LYS C CA 1
ATOM 4819 C C . LYS C 1 55 ? -44.527 31.610 -52.950 1.00 45.41 55 LYS C C 1
ATOM 4820 O O . LYS C 1 55 ? -44.750 32.511 -52.129 1.00 46.31 55 LYS C O 1
ATOM 4826 N N . GLU C 1 56 ? -45.484 30.937 -53.574 1.00 44.65 56 GLU C N 1
ATOM 4827 C CA . GLU C 1 56 ? -46.888 31.196 -53.352 1.00 44.51 56 GLU C CA 1
ATOM 4828 C C . GLU C 1 56 ? -47.302 30.800 -51.948 1.00 42.48 56 GLU C C 1
ATOM 4829 O O . GLU C 1 56 ? -48.067 31.518 -51.308 1.00 41.66 56 GLU C O 1
ATOM 4835 N N . ALA C 1 57 ? -46.816 29.655 -51.475 1.00 43.10 57 ALA C N 1
ATOM 4836 C CA . ALA C 1 57 ? -47.166 29.175 -50.129 1.00 44.41 57 ALA C CA 1
ATOM 4837 C C . ALA C 1 57 ? -46.786 30.208 -49.074 1.00 43.94 57 ALA C C 1
ATOM 4838 O O . ALA C 1 57 ? -47.588 30.535 -48.202 1.00 43.52 57 ALA C O 1
ATOM 4840 N N . ILE C 1 58 ? -45.566 30.728 -49.177 1.00 43.40 58 ILE C N 1
ATOM 4841 C CA . ILE C 1 58 ? -45.088 31.733 -48.244 1.00 44.74 58 ILE C CA 1
ATOM 4842 C C . ILE C 1 58 ? -45.909 33.025 -48.356 1.00 45.49 58 ILE C C 1
ATOM 4843 O O . ILE C 1 58 ? -46.244 33.634 -47.341 1.00 45.89 58 ILE C O 1
ATOM 4848 N N . GLU C 1 59 ? -46.231 33.434 -49.582 1.00 44.77 59 GLU C N 1
ATOM 4849 C CA . GLU C 1 59 ? -47.098 34.595 -49.801 1.00 44.46 59 GLU C CA 1
ATOM 4850 C C . GLU C 1 59 ? -48.493 34.409 -49.229 1.00 42.88 59 GLU C C 1
ATOM 4851 O O . GLU C 1 59 ? -49.096 35.341 -48.728 1.00 42.79 59 GLU C O 1
ATOM 4857 N N . LYS C 1 60 ? -49.005 33.195 -49.320 1.00 44.56 60 LYS C N 1
ATOM 4858 C CA . LYS C 1 60 ? -50.362 32.895 -48.872 1.00 44.56 60 LYS C CA 1
ATOM 4859 C C . LYS C 1 60 ? -50.439 32.700 -47.355 1.00 42.54 60 LYS C C 1
ATOM 4860 O O . LYS C 1 60 ? -51.528 32.562 -46.814 1.00 42.63 60 LYS C O 1
ATOM 4866 N N . GLY C 1 61 ? -49.286 32.670 -46.680 1.00 42.26 61 GLY C N 1
ATOM 4867 C CA . GLY C 1 61 ? -49.228 32.693 -45.215 1.00 40.76 61 GLY C CA 1
ATOM 4868 C C . GLY C 1 61 ? -48.835 31.381 -44.566 1.00 41.31 61 GLY C C 1
ATOM 4869 O O . GLY C 1 61 ? -48.761 31.297 -43.350 1.00 41.44 61 GLY C O 1
ATOM 4870 N N . TYR C 1 62 ? -48.577 30.349 -45.363 1.00 41.63 62 TYR C N 1
ATOM 4871 C CA . TYR C 1 62 ? -48.139 29.062 -44.814 1.00 42.81 62 TYR C CA 1
ATOM 4872 C C . TYR C 1 62 ? -46.680 29.136 -44.338 1.00 42.00 62 TYR C C 1
ATOM 4873 O O . TYR C 1 62 ? -45.842 29.756 -44.997 1.00 41.94 62 TYR C O 1
ATOM 4882 N N . MET C 1 63 ? -46.382 28.502 -43.200 1.00 40.69 63 MET C N 1
ATOM 4883 C CA . MET C 1 63 ? -44.998 28.310 -42.765 1.00 38.64 63 MET C CA 1
ATOM 4884 C C . MET C 1 63 ? -44.420 27.151 -43.577 1.00 38.79 63 MET C C 1
ATOM 4885 O O . MET C 1 63 ? -45.092 26.133 -43.779 1.00 39.96 63 MET C O 1
ATOM 4890 N N . VAL C 1 64 ? -43.191 27.311 -44.060 1.00 36.16 64 VAL C N 1
ATOM 4891 C CA . VAL C 1 64 ? -42.531 26.272 -44.843 1.00 35.09 64 VAL C CA 1
ATOM 4892 C C . VAL C 1 64 ? -41.222 25.838 -44.186 1.00 35.85 64 VAL C C 1
ATOM 4893 O O . VAL C 1 64 ? -40.401 26.666 -43.793 1.00 36.54 64 VAL C O 1
ATOM 4897 N N . SER C 1 65 ? -41.032 24.531 -44.082 1.00 36.30 65 SER C N 1
ATOM 4898 C CA . SER C 1 65 ? -39.802 23.974 -43.547 1.00 36.95 65 SER C CA 1
ATOM 4899 C C . SER C 1 65 ? -39.346 22.763 -44.348 1.00 36.64 65 SER C C 1
ATOM 4900 O O . SER C 1 65 ? -40.134 21.860 -44.648 1.00 37.92 65 SER C O 1
ATOM 4903 N N . ILE C 1 66 ? -38.059 22.738 -44.666 1.00 36.07 66 ILE C N 1
ATOM 4904 C CA . ILE C 1 66 ? -37.477 21.600 -45.342 1.00 33.87 66 ILE C CA 1
ATOM 4905 C C . ILE C 1 66 ? -36.963 20.637 -44.289 1.00 33.09 66 ILE C C 1
ATOM 4906 O O . ILE C 1 66 ? -36.312 21.042 -43.343 1.00 34.90 66 ILE C O 1
ATOM 4911 N N . CYS C 1 67 ? -37.311 19.365 -44.447 1.00 33.08 67 CYS C N 1
ATOM 4912 C CA . CYS C 1 67 ? -36.947 18.317 -43.505 1.00 33.60 67 CYS C CA 1
ATOM 4913 C C . CYS C 1 67 ? -36.038 17.325 -44.229 1.00 33.40 67 CYS C C 1
ATOM 4914 O O . CYS C 1 67 ? -36.489 16.612 -45.120 1.00 32.92 67 CYS C O 1
ATOM 4917 N N . THR C 1 68 ? -34.764 17.279 -43.840 1.00 32.99 68 THR C N 1
ATOM 4918 C CA . THR C 1 68 ? -33.748 16.658 -44.671 1.00 34.38 68 THR C CA 1
ATOM 4919 C C . THR C 1 68 ? -32.555 16.121 -43.896 1.00 33.55 68 THR C C 1
ATOM 4920 O O . THR C 1 68 ? -32.284 16.560 -42.783 1.00 32.42 68 THR C O 1
ATOM 4924 N N . GLY C 1 69 ? -31.841 15.184 -44.523 1.00 34.16 69 GLY C N 1
ATOM 4925 C CA . GLY C 1 69 ? -30.553 14.701 -44.028 1.00 34.43 69 GLY C CA 1
ATOM 4926 C C . GLY C 1 69 ? -29.428 15.686 -44.310 1.00 36.30 69 GLY C C 1
ATOM 4927 O O . GLY C 1 69 ? -28.320 15.555 -43.767 1.00 35.54 69 GLY C O 1
ATOM 4928 N N . ARG C 1 70 ? -29.708 16.674 -45.165 1.00 34.84 70 ARG C N 1
ATOM 4929 C CA . ARG C 1 70 ? -28.735 17.706 -45.484 1.00 31.39 70 ARG C CA 1
ATOM 4930 C C . ARG C 1 70 ? -28.589 18.757 -44.397 1.00 31.76 70 ARG C C 1
ATOM 4931 O O . ARG C 1 70 ? -29.381 18.834 -43.441 1.00 29.83 70 ARG C O 1
ATOM 4939 N N . SER C 1 71 ? -27.560 19.578 -44.592 1.00 31.31 71 SER C N 1
ATOM 4940 C CA . SER C 1 71 ? -27.346 20.795 -43.841 1.00 29.85 71 SER C CA 1
ATOM 4941 C C . SER C 1 71 ? -28.116 21.924 -44.503 1.00 29.58 71 SER C C 1
ATOM 4942 O O . SER C 1 71 ? -28.463 21.838 -45.684 1.00 30.90 71 SER C O 1
ATOM 4945 N N . LYS C 1 72 ? -28.356 22.996 -43.756 1.00 31.11 72 LYS C N 1
ATOM 4946 C CA . LYS C 1 72 ? -29.026 24.177 -44.302 1.00 32.24 72 LYS C CA 1
ATOM 4947 C C . LYS C 1 72 ? -28.275 24.782 -45.495 1.00 31.79 72 LYS C C 1
ATOM 4948 O O . LYS C 1 72 ? -28.890 25.008 -46.532 1.00 33.49 72 LYS C O 1
ATOM 4954 N N . VAL C 1 73 ? -26.972 25.045 -45.352 1.00 31.83 73 VAL C N 1
ATOM 4955 C CA . VAL C 1 73 ? -26.169 25.600 -46.462 1.00 32.57 73 VAL C CA 1
ATOM 4956 C C . VAL C 1 73 ? -26.146 24.638 -47.648 1.00 32.79 73 VAL C C 1
ATOM 4957 O O . VAL C 1 73 ? -26.223 25.067 -48.799 1.00 32.20 73 VAL C O 1
ATOM 4961 N N . GLY C 1 74 ? -26.070 23.341 -47.365 1.00 32.75 74 GLY C N 1
ATOM 4962 C CA . GLY C 1 74 ? -26.207 22.339 -48.412 1.00 34.97 74 GLY C CA 1
ATOM 4963 C C . GLY C 1 74 ? -27.459 22.537 -49.251 1.00 35.72 74 GLY C C 1
ATOM 4964 O O . GLY C 1 74 ? -27.431 22.405 -50.478 1.00 40.21 74 GLY C O 1
ATOM 4965 N N . ILE C 1 75 ? -28.554 22.876 -48.585 1.00 35.06 75 ILE C N 1
ATOM 4966 C CA . ILE C 1 75 ? -29.834 23.122 -49.247 1.00 35.00 75 ILE C CA 1
ATOM 4967 C C . ILE C 1 75 ? -29.901 24.476 -49.946 1.00 35.59 75 ILE C C 1
ATOM 4968 O O . ILE C 1 75 ? -30.530 24.602 -51.006 1.00 31.73 75 ILE C O 1
ATOM 4973 N N . LEU C 1 76 ? -29.263 25.484 -49.347 1.00 36.80 76 LEU C N 1
ATOM 4974 C CA . LEU C 1 76 ? -29.203 26.809 -49.945 1.00 36.49 76 LEU C CA 1
ATOM 4975 C C . LEU C 1 76 ? -28.369 26.755 -51.228 1.00 37.88 76 LEU C C 1
ATOM 4976 O O . LEU C 1 76 ? -28.725 27.387 -52.224 1.00 41.39 76 LEU C O 1
ATOM 4981 N N . SER C 1 77 ? -27.282 25.984 -51.213 1.00 36.56 77 SER C N 1
ATOM 4982 C CA . SER C 1 77 ? -26.462 25.800 -52.407 1.00 36.06 77 SER C CA 1
ATOM 4983 C C . SER C 1 77 ? -27.258 25.098 -53.485 1.00 36.04 77 SER C C 1
ATOM 4984 O O . SER C 1 77 ? -27.114 25.401 -54.664 1.00 37.42 77 SER C O 1
ATOM 4987 N N . ALA C 1 78 ? -28.104 24.157 -53.088 1.00 35.42 78 ALA C N 1
ATOM 4988 C CA . ALA C 1 78 ? -28.882 23.399 -54.067 1.00 35.42 78 ALA C CA 1
ATOM 4989 C C . ALA C 1 78 ? -29.957 24.253 -54.717 1.00 33.43 78 ALA C C 1
ATOM 4990 O O . ALA C 1 78 ? -30.244 24.098 -55.900 1.00 30.93 78 ALA C O 1
ATOM 4992 N N . PHE C 1 79 ? -30.548 25.153 -53.942 1.00 34.52 79 PHE C N 1
ATOM 4993 C CA . PHE C 1 79 ? -31.558 26.066 -54.478 1.00 35.79 79 PHE C CA 1
ATOM 4994 C C . PHE C 1 79 ? -30.926 27.097 -55.381 1.00 37.22 79 PHE C C 1
ATOM 4995 O O . PHE C 1 79 ? -31.514 27.481 -56.377 1.00 37.03 79 PHE C O 1
ATOM 5003 N N . GLY C 1 80 ? -29.731 27.545 -55.018 1.00 39.18 80 GLY C N 1
ATOM 5004 C CA . GLY C 1 80 ? -29.121 28.700 -55.659 1.00 41.21 80 GLY C CA 1
ATOM 5005 C C . GLY C 1 80 ? -29.680 29.997 -55.086 1.00 43.67 80 GLY C C 1
ATOM 5006 O O . GLY C 1 80 ? -30.859 30.064 -54.720 1.00 44.72 80 GLY C O 1
ATOM 5007 N N . GLU C 1 81 ? -28.828 31.022 -55.008 1.00 44.89 81 GLU C N 1
ATOM 5008 C CA . GLU C 1 81 ? -29.225 32.356 -54.544 1.00 46.21 81 GLU C CA 1
ATOM 5009 C C . GLU C 1 81 ? -30.486 32.865 -55.253 1.00 46.96 81 GLU C C 1
ATOM 5010 O O . GLU C 1 81 ? -31.423 33.331 -54.615 1.00 47.38 81 GLU C O 1
ATOM 5016 N N . GLU C 1 82 ? -30.507 32.757 -56.574 1.00 47.61 82 GLU C N 1
ATOM 5017 C CA . GLU C 1 82 ? -31.594 33.308 -57.368 1.00 48.57 82 GLU C CA 1
ATOM 5018 C C . GLU C 1 82 ? -32.973 32.753 -56.986 1.00 46.59 82 GLU C C 1
ATOM 5019 O O . GLU C 1 82 ? -33.963 33.488 -56.994 1.00 45.44 82 GLU C O 1
ATOM 5025 N N . ASN C 1 83 ? -33.033 31.467 -56.637 1.00 45.76 83 ASN C N 1
ATOM 5026 C CA . ASN C 1 83 ? -34.306 30.832 -56.232 1.00 43.46 83 ASN C CA 1
ATOM 5027 C C . ASN C 1 83 ? -34.795 31.190 -54.833 1.00 41.01 83 ASN C C 1
ATOM 5028 O O . ASN C 1 83 ? -35.994 31.152 -54.568 1.00 40.83 83 ASN C O 1
ATOM 5033 N N . LEU C 1 84 ? -33.871 31.529 -53.944 1.00 39.62 84 LEU C N 1
ATOM 5034 C CA . LEU C 1 84 ? -34.219 31.920 -52.578 1.00 38.62 84 LEU C CA 1
ATOM 5035 C C . LEU C 1 84 ? -34.834 33.335 -52.544 1.00 39.68 84 LEU C C 1
ATOM 5036 O O . LEU C 1 84 ? -35.793 33.589 -51.805 1.00 37.78 84 LEU C O 1
ATOM 5041 N N . LYS C 1 85 ? -34.280 34.246 -53.351 1.00 42.15 85 LYS C N 1
ATOM 5042 C CA . LYS C 1 85 ? -34.859 35.586 -53.529 1.00 43.33 85 LYS C CA 1
ATOM 5043 C C . LYS C 1 85 ? -36.207 35.444 -54.224 1.00 43.35 85 LYS C C 1
ATOM 5044 O O . LYS C 1 85 ? -37.173 36.093 -53.845 1.00 42.69 85 LYS C O 1
ATOM 5050 N N . LYS C 1 86 ? -36.271 34.560 -55.217 1.00 43.00 86 LYS C N 1
ATOM 5051 C CA . LYS C 1 86 ? -37.519 34.296 -55.908 1.00 44.30 86 LYS C CA 1
ATOM 5052 C C . LYS C 1 86 ? -38.583 33.804 -54.947 1.00 44.75 86 LYS C C 1
ATOM 5053 O O . LYS C 1 86 ? -39.748 34.167 -55.071 1.00 43.41 86 LYS C O 1
ATOM 5059 N N . MET C 1 87 ? -38.169 32.965 -53.998 1.00 48.31 87 MET C N 1
ATOM 5060 C CA . MET C 1 87 ? -39.081 32.345 -53.029 1.00 47.91 87 MET C CA 1
ATOM 5061 C C . MET C 1 87 ? -39.322 33.218 -51.822 1.00 47.47 87 MET C C 1
ATOM 5062 O O . MET C 1 87 ? -40.389 33.139 -51.206 1.00 46.54 87 MET C O 1
ATOM 5067 N N . ASN C 1 88 ? -38.319 34.023 -51.470 1.00 46.37 88 ASN C N 1
ATOM 5068 C CA . ASN C 1 88 ? -38.305 34.715 -50.190 1.00 45.11 88 ASN C CA 1
ATOM 5069 C C . ASN C 1 88 ? -38.220 33.642 -49.090 1.00 43.49 88 ASN C C 1
ATOM 5070 O O . ASN C 1 88 ? -38.904 33.729 -48.065 1.00 42.19 88 ASN C O 1
ATOM 5075 N N . PHE C 1 89 ? -37.380 32.630 -49.334 1.00 41.67 89 PHE C N 1
ATOM 5076 C CA . PHE C 1 89 ? -37.155 31.533 -48.392 1.00 42.56 89 PHE C CA 1
ATOM 5077 C C . PHE C 1 89 ? -35.672 31.201 -48.252 1.00 43.14 89 PHE C C 1
ATOM 5078 O O . PHE C 1 89 ? -34.980 30.980 -49.245 1.00 42.73 89 PHE C O 1
ATOM 5086 N N . TYR C 1 90 ? -35.204 31.130 -47.011 1.00 42.71 90 TYR C N 1
ATOM 5087 C CA . TYR C 1 90 ? -33.775 31.028 -46.723 1.00 41.91 90 TYR C CA 1
ATOM 5088 C C . TYR C 1 90 ? -33.490 29.917 -45.701 1.00 39.48 90 TYR C C 1
ATOM 5089 O O . TYR C 1 90 ? -32.575 30.004 -44.888 1.00 36.88 90 TYR C O 1
ATOM 5098 N N . GLY C 1 91 ? -34.292 28.862 -45.769 1.00 39.66 91 GLY C N 1
ATOM 5099 C CA . GLY C 1 91 ? -34.078 27.666 -44.963 1.00 39.39 91 GLY C CA 1
ATOM 5100 C C . GLY C 1 91 ? -34.416 27.798 -43.492 1.00 37.63 91 GLY C C 1
ATOM 5101 O O . GLY C 1 91 ? -34.007 26.969 -42.678 1.00 34.90 91 GLY C O 1
ATOM 5102 N N . MET C 1 92 ? -35.166 28.836 -43.152 1.00 38.84 92 MET C N 1
ATOM 5103 C CA . MET C 1 92 ? -35.587 29.068 -41.783 1.00 39.24 92 MET C CA 1
ATOM 5104 C C . MET C 1 92 ? -37.090 29.237 -41.825 1.00 36.91 92 MET C C 1
ATOM 5105 O O . MET C 1 92 ? -37.577 30.096 -42.557 1.00 37.28 92 MET C O 1
ATOM 5110 N N . PRO C 1 93 ? -37.836 28.409 -41.072 1.00 36.11 93 PRO C N 1
ATOM 5111 C CA . PRO C 1 93 ? -37.342 27.326 -40.225 1.00 34.72 93 PRO C CA 1
ATOM 5112 C C . PRO C 1 93 ? -36.958 26.123 -41.061 1.00 32.55 93 PRO C C 1
ATOM 5113 O O . PRO C 1 93 ? -37.316 26.043 -42.233 1.00 28.35 93 PRO C O 1
ATOM 5117 N N . GLY C 1 94 ? -36.241 25.194 -40.448 1.00 31.24 94 GLY C N 1
ATOM 5118 C CA . GLY C 1 94 ? -35.865 23.971 -41.130 1.00 31.20 94 GLY C CA 1
ATOM 5119 C C . GLY C 1 94 ? -35.401 22.896 -40.174 1.00 28.55 94 GLY C C 1
ATOM 5120 O O . GLY C 1 94 ? -34.922 23.183 -39.080 1.00 29.41 94 GLY C O 1
ATOM 5121 N N . VAL C 1 95 ? -35.569 21.656 -40.603 1.00 26.71 95 VAL C N 1
ATOM 5122 C CA . VAL C 1 95 ? -35.135 20.494 -39.861 1.00 27.61 95 VAL C CA 1
ATOM 5123 C C . VAL C 1 95 ? -34.036 19.878 -40.705 1.00 28.98 95 VAL C C 1
ATOM 5124 O O . VAL C 1 95 ? -34.272 19.476 -41.858 1.00 28.14 95 VAL C O 1
ATOM 5128 N N . TYR C 1 96 ? -32.840 19.808 -40.128 1.00 28.15 96 TYR C N 1
ATOM 5129 C CA . TYR C 1 96 ? -31.638 19.472 -40.874 1.00 27.36 96 TYR C CA 1
ATOM 5130 C C . TYR C 1 96 ? -30.915 18.293 -40.249 1.00 28.04 96 TYR C C 1
ATOM 5131 O O . TYR C 1 96 ? -31.150 17.941 -39.083 1.00 27.06 96 TYR C O 1
ATOM 5140 N N . ILE C 1 97 ? -30.061 17.667 -41.054 1.00 29.56 97 ILE C N 1
ATOM 5141 C CA . ILE C 1 97 ? -29.251 16.539 -40.612 1.00 30.05 97 ILE C CA 1
ATOM 5142 C C . ILE C 1 97 ? -30.125 15.555 -39.847 1.00 30.50 97 ILE C C 1
ATOM 5143 O O . ILE C 1 97 ? -29.890 15.268 -38.669 1.00 31.64 97 ILE C O 1
ATOM 5148 N N . ASN C 1 98 ? -31.168 15.079 -40.534 1.00 31.93 98 ASN C N 1
ATOM 5149 C CA . ASN C 1 98 ? -32.097 14.068 -40.007 1.00 31.57 98 ASN C CA 1
ATOM 5150 C C . ASN C 1 98 ? -32.602 14.407 -38.606 1.00 30.46 98 ASN C C 1
ATOM 5151 O O . ASN C 1 98 ? -32.685 13.537 -37.743 1.00 31.63 98 ASN C O 1
ATOM 5156 N N . GLY C 1 99 ? -32.912 15.680 -38.380 1.00 29.06 99 GLY C N 1
ATOM 5157 C CA . GLY C 1 99 ? -33.534 16.112 -37.143 1.00 28.41 99 GLY C CA 1
ATOM 5158 C C . GLY C 1 99 ? -32.603 16.483 -36.013 1.00 28.42 99 GLY C C 1
ATOM 5159 O O . GLY C 1 99 ? -33.071 16.840 -34.939 1.00 28.86 99 GLY C O 1
ATOM 5160 N N . THR C 1 100 ? -31.297 16.429 -36.249 1.00 28.02 100 THR C N 1
ATOM 5161 C CA . THR C 1 100 ? -30.320 16.730 -35.206 1.00 28.89 100 THR C CA 1
ATOM 5162 C C . THR C 1 100 ? -29.987 18.221 -35.153 1.00 29.64 100 THR C C 1
ATOM 5163 O O . THR C 1 100 ? -29.441 18.694 -34.155 1.00 29.42 100 THR C O 1
ATOM 5167 N N . ILE C 1 101 ? -30.300 18.952 -36.224 1.00 30.86 101 ILE C N 1
ATOM 5168 C CA . ILE C 1 101 ? -30.160 20.409 -36.235 1.00 32.71 101 ILE C CA 1
ATOM 5169 C C . ILE C 1 101 ? -31.464 21.042 -36.666 1.00 33.26 101 ILE C C 1
ATOM 5170 O O . ILE C 1 101 ? -31.996 20.720 -37.727 1.00 34.67 101 ILE C O 1
ATOM 5175 N N . VAL C 1 102 ? -31.968 21.947 -35.831 1.00 34.39 102 VAL C N 1
ATOM 5176 C CA . VAL C 1 102 ? -33.269 22.578 -36.035 1.00 35.71 102 VAL C CA 1
ATOM 5177 C C . VAL C 1 102 ? -33.176 24.074 -35.761 1.00 36.36 102 VAL C C 1
ATOM 5178 O O . VAL C 1 102 ? -32.831 24.493 -34.645 1.00 36.48 102 VAL C O 1
ATOM 5182 N N . TYR C 1 103 ? -33.484 24.866 -36.783 1.00 34.37 103 TYR C N 1
ATOM 5183 C CA . TYR C 1 103 ? -33.598 26.303 -36.640 1.00 34.49 103 TYR C CA 1
ATOM 5184 C C . TYR C 1 103 ? -35.075 26.686 -36.621 1.00 34.21 103 TYR C C 1
ATOM 5185 O O . TYR C 1 103 ? -35.902 26.002 -37.224 1.00 33.39 103 TYR C O 1
ATOM 5194 N N . ASP C 1 104 ? -35.409 27.763 -35.913 1.00 34.27 104 ASP C N 1
ATOM 5195 C CA . ASP C 1 104 ? -36.748 28.361 -36.014 1.00 34.20 104 ASP C CA 1
ATOM 5196 C C . ASP C 1 104 ? -36.753 29.372 -37.160 1.00 33.78 104 ASP C C 1
ATOM 5197 O O . ASP C 1 104 ? -35.746 29.543 -37.842 1.00 32.66 104 ASP C O 1
ATOM 5202 N N . GLN C 1 105 ? -37.878 30.047 -37.364 1.00 35.21 105 GLN C N 1
ATOM 5203 C CA . GLN C 1 105 ? -38.030 30.968 -38.497 1.00 36.56 105 GLN C CA 1
ATOM 5204 C C . GLN C 1 105 ? -37.015 32.117 -38.537 1.00 36.65 105 GLN C C 1
ATOM 5205 O O . GLN C 1 105 ? -36.734 32.658 -39.598 1.00 36.94 105 GLN C O 1
ATOM 5211 N N . ILE C 1 106 ? -36.486 32.488 -37.376 1.00 39.18 106 ILE C N 1
ATOM 5212 C CA . ILE C 1 106 ? -35.591 33.639 -37.228 1.00 39.73 106 ILE C CA 1
ATOM 5213 C C . ILE C 1 106 ? -34.132 33.182 -37.198 1.00 39.14 106 ILE C C 1
ATOM 5214 O O . ILE C 1 106 ? -33.217 34.002 -37.087 1.00 40.28 106 ILE C O 1
ATOM 5219 N N . GLY C 1 107 ? -33.914 31.874 -37.276 1.00 35.69 107 GLY C N 1
ATOM 5220 C CA . GLY C 1 107 ? -32.570 31.329 -37.284 1.00 33.19 107 GLY C CA 1
ATOM 5221 C C . GLY C 1 107 ? -32.049 30.850 -35.944 1.00 31.46 107 GLY C C 1
ATOM 5222 O O . GLY C 1 107 ? -30.984 30.266 -35.898 1.00 32.12 107 GLY C O 1
ATOM 5223 N N . TYR C 1 108 ? -32.768 31.080 -34.847 1.00 31.27 108 TYR C N 1
ATOM 5224 C CA . TYR C 1 108 ? -32.314 30.560 -33.547 1.00 30.32 108 TYR C CA 1
ATOM 5225 C C . TYR C 1 108 ? -32.157 29.029 -33.601 1.00 31.95 108 TYR C C 1
ATOM 5226 O O . TYR C 1 108 ? -32.988 28.333 -34.176 1.00 34.16 108 TYR C O 1
ATOM 5235 N N . THR C 1 109 ? -31.075 28.528 -33.008 1.00 32.57 109 THR C N 1
ATOM 5236 C CA . THR C 1 109 ? -30.778 27.099 -32.962 1.00 31.94 109 THR C CA 1
ATOM 5237 C C . THR C 1 109 ? -31.566 26.375 -31.873 1.00 31.90 109 THR C C 1
ATOM 5238 O O . THR C 1 109 ? -31.105 26.240 -30.731 1.00 34.63 109 THR C O 1
ATOM 5242 N N . LEU C 1 110 ? -32.748 25.898 -32.236 1.00 29.92 110 LEU C N 1
ATOM 5243 C CA . LEU C 1 110 ? -33.601 25.166 -31.304 1.00 30.71 110 LEU C CA 1
ATOM 5244 C C . LEU C 1 110 ? -32.959 23.870 -30.846 1.00 32.82 110 LEU C C 1
ATOM 5245 O O . LEU C 1 110 ? -33.156 23.448 -29.708 1.00 30.82 110 LEU C O 1
ATOM 5250 N N . LEU C 1 111 ? -32.195 23.259 -31.753 1.00 36.86 111 LEU C N 1
ATOM 5251 C CA . LEU C 1 111 ? -31.552 21.971 -31.529 1.00 37.37 111 LEU C CA 1
ATOM 5252 C C . LEU C 1 111 ? -30.237 21.837 -32.324 1.00 35.14 111 LEU C C 1
ATOM 5253 O O . LEU C 1 111 ? -30.154 22.283 -33.464 1.00 33.82 111 LEU C O 1
ATOM 5258 N N . ASP C 1 112 ? -29.219 21.249 -31.688 1.00 35.54 112 ASP C N 1
ATOM 5259 C CA . ASP C 1 112 ? -27.955 20.859 -32.332 1.00 35.77 112 ASP C CA 1
ATOM 5260 C C . ASP C 1 112 ? -27.355 19.638 -31.621 1.00 35.44 112 ASP C C 1
ATOM 5261 O O . ASP C 1 112 ? -26.484 19.773 -30.768 1.00 34.74 112 ASP C O 1
ATOM 5266 N N . GLU C 1 113 ? -27.826 18.446 -31.971 1.00 36.01 113 GLU C N 1
ATOM 5267 C CA . GLU C 1 113 ? -27.404 17.226 -31.282 1.00 36.29 113 GLU C CA 1
ATOM 5268 C C . GLU C 1 113 ? -26.276 16.524 -32.010 1.00 35.69 113 GLU C C 1
ATOM 5269 O O . GLU C 1 113 ? -26.373 16.253 -33.206 1.00 36.67 113 GLU C O 1
ATOM 5275 N N . THR C 1 114 ? -25.206 16.229 -31.280 1.00 33.97 114 THR C N 1
ATOM 5276 C CA . THR C 1 114 ? -24.067 15.520 -31.841 1.00 33.39 114 THR C CA 1
ATOM 5277 C C . THR C 1 114 ? -24.027 14.143 -31.229 1.00 33.53 114 THR C C 1
ATOM 5278 O O . THR C 1 114 ? -24.651 13.900 -30.200 1.00 35.06 114 THR C O 1
ATOM 5282 N N . ILE C 1 115 ? -23.270 13.253 -31.857 1.00 33.20 115 ILE C N 1
ATOM 5283 C CA . ILE C 1 115 ? -23.052 11.913 -31.337 1.00 34.28 115 ILE C CA 1
ATOM 5284 C C . ILE C 1 115 ? -22.223 11.981 -30.044 1.00 36.59 115 ILE C C 1
ATOM 5285 O O . ILE C 1 115 ? -21.259 12.760 -29.967 1.00 38.40 115 ILE C O 1
ATOM 5290 N N . GLU C 1 116 ? -22.600 11.182 -29.038 1.00 36.66 116 GLU C N 1
ATOM 5291 C CA . GLU C 1 116 ? -21.870 11.132 -27.757 1.00 38.40 116 GLU C CA 1
ATOM 5292 C C . GLU C 1 116 ? -20.412 10.801 -28.039 1.00 37.75 116 GLU C C 1
ATOM 5293 O O . GLU C 1 116 ? -20.123 9.972 -28.896 1.00 40.55 116 GLU C O 1
ATOM 5299 N N . THR C 1 117 ? -19.485 11.411 -27.317 1.00 35.36 117 THR C N 1
ATOM 5300 C CA . THR C 1 117 ? -18.079 11.279 -27.695 1.00 33.80 117 THR C CA 1
ATOM 5301 C C . THR C 1 117 ? -17.534 9.852 -27.543 1.00 32.17 117 THR C C 1
ATOM 5302 O O . THR C 1 117 ? -16.591 9.489 -28.236 1.00 31.04 117 THR C O 1
ATOM 5306 N N . ASP C 1 118 ? -18.119 9.054 -26.647 1.00 31.85 118 ASP C N 1
ATOM 5307 C CA . ASP C 1 118 ? -17.662 7.674 -26.427 1.00 31.29 118 ASP C CA 1
ATOM 5308 C C . ASP C 1 118 ? -18.062 6.788 -27.614 1.00 33.64 118 ASP C C 1
ATOM 5309 O O . ASP C 1 118 ? -17.221 6.055 -28.153 1.00 36.41 118 ASP C O 1
ATOM 5314 N N . VAL C 1 119 ? -19.334 6.871 -28.020 1.00 31.77 119 VAL C N 1
ATOM 5315 C CA . VAL C 1 119 ? -19.840 6.141 -29.187 1.00 31.00 119 VAL C CA 1
ATOM 5316 C C . VAL C 1 119 ? -19.186 6.632 -30.480 1.00 31.01 119 VAL C C 1
ATOM 5317 O O . VAL C 1 119 ? -18.916 5.843 -31.382 1.00 30.12 119 VAL C O 1
ATOM 5321 N N . TYR C 1 120 ? -18.949 7.936 -30.571 1.00 30.10 120 TYR C N 1
ATOM 5322 C CA . TYR C 1 120 ? -18.274 8.503 -31.726 1.00 32.14 120 TYR C CA 1
ATOM 5323 C C . TYR C 1 120 ? -16.839 7.968 -31.878 1.00 33.18 120 TYR C C 1
ATOM 5324 O O . TYR C 1 120 ? -16.390 7.671 -32.981 1.00 34.45 120 TYR C O 1
ATOM 5333 N N . ALA C 1 121 ? -16.127 7.852 -30.766 1.00 34.95 121 ALA C N 1
ATOM 5334 C CA . ALA C 1 121 ? -14.767 7.328 -30.779 1.00 36.27 121 ALA C CA 1
ATOM 5335 C C . ALA C 1 121 ? -14.767 5.871 -31.248 1.00 37.17 121 ALA C C 1
ATOM 5336 O O . ALA C 1 121 ? -13.946 5.468 -32.087 1.00 35.00 121 ALA C O 1
ATOM 5338 N N . GLU C 1 122 ? -15.708 5.100 -30.712 1.00 37.26 122 GLU C N 1
ATOM 5339 C CA . GLU C 1 122 ? -15.899 3.708 -31.107 1.00 40.61 122 GLU C CA 1
ATOM 5340 C C . GLU C 1 122 ? -16.244 3.573 -32.604 1.00 38.58 122 GLU C C 1
ATOM 5341 O O . GLU C 1 122 ? -15.815 2.632 -33.268 1.00 37.24 122 GLU C O 1
ATOM 5347 N N . LEU C 1 123 ? -17.012 4.536 -33.112 1.00 38.14 123 LEU C N 1
ATOM 5348 C CA . LEU C 1 123 ? -17.464 4.569 -34.499 1.00 36.89 123 LEU C CA 1
ATOM 5349 C C . LEU C 1 123 ? -16.332 4.862 -35.484 1.00 36.22 123 LEU C C 1
ATOM 5350 O O . LEU C 1 123 ? -16.187 4.168 -36.502 1.00 36.00 123 LEU C O 1
ATOM 5355 N N . ILE C 1 124 ? -15.547 5.892 -35.190 1.00 33.37 124 ILE C N 1
ATOM 5356 C CA . ILE C 1 124 ? -14.356 6.199 -35.986 1.00 33.86 124 ILE C CA 1
ATOM 5357 C C . ILE C 1 124 ? -13.375 5.023 -35.954 1.00 32.08 124 ILE C C 1
ATOM 5358 O O . ILE C 1 124 ? -12.704 4.734 -36.937 1.00 29.27 124 ILE C O 1
ATOM 5363 N N . SER C 1 125 ? -13.302 4.351 -34.810 1.00 31.90 125 SER C N 1
ATOM 5364 C CA . SER C 1 125 ? -12.425 3.204 -34.657 1.00 31.40 125 SER C CA 1
ATOM 5365 C C . SER C 1 125 ? -12.866 2.108 -35.620 1.00 32.34 125 SER C C 1
ATOM 5366 O O . SER C 1 125 ? -12.042 1.528 -36.331 1.00 34.69 125 SER C O 1
ATOM 5369 N N . TYR C 1 126 ? -14.172 1.853 -35.665 1.00 32.15 126 TYR C N 1
ATOM 5370 C CA . TYR C 1 126 ? -14.736 0.858 -36.581 1.00 32.65 126 TYR C CA 1
ATOM 5371 C C . TYR C 1 126 ? -14.512 1.227 -38.052 1.00 32.49 126 TYR C C 1
ATOM 5372 O O . TYR C 1 126 ? -14.181 0.357 -38.860 1.00 34.25 126 TYR C O 1
ATOM 5381 N N . LEU C 1 127 ? -14.680 2.501 -38.403 1.00 31.03 127 LEU C N 1
ATOM 5382 C CA . LEU C 1 127 ? -14.463 2.925 -39.787 1.00 32.27 127 LEU C CA 1
ATOM 5383 C C . LEU C 1 127 ? -13.003 2.709 -40.196 1.00 34.08 127 LEU C C 1
ATOM 5384 O O . LEU C 1 127 ? -12.724 2.135 -41.252 1.00 32.79 127 LEU C O 1
ATOM 5389 N N . VAL C 1 128 ? -12.078 3.145 -39.339 1.00 36.05 128 VAL C N 1
ATOM 5390 C CA . VAL C 1 128 ? -10.644 2.882 -39.528 1.00 35.67 128 VAL C CA 1
ATOM 5391 C C . VAL C 1 128 ? -10.413 1.374 -39.743 1.00 37.35 128 VAL C C 1
ATOM 5392 O O . VAL C 1 128 ? -9.791 0.960 -40.727 1.00 38.38 128 VAL C O 1
ATOM 5396 N N . GLU C 1 129 ? -10.936 0.567 -38.825 1.00 36.99 129 GLU C N 1
ATOM 5397 C CA . GLU C 1 129 ? -10.795 -0.885 -38.886 1.00 38.61 129 GLU C CA 1
ATOM 5398 C C . GLU C 1 129 ? -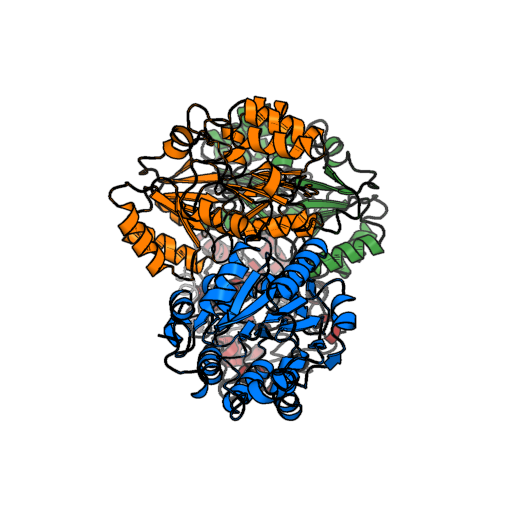11.378 -1.492 -40.164 1.00 39.69 129 GLU C C 1
ATOM 5399 O O . GLU C 1 129 ? -10.813 -2.435 -40.721 1.00 40.38 129 GLU C O 1
ATOM 5405 N N . LYS C 1 130 ? -12.501 -0.958 -40.635 1.00 40.13 130 LYS C N 1
ATOM 5406 C CA . LYS C 1 130 ? -13.097 -1.456 -41.875 1.00 40.56 130 LYS C CA 1
ATOM 5407 C C . LYS C 1 130 ? -12.623 -0.710 -43.129 1.00 40.07 130 LYS C C 1
ATOM 5408 O O . LYS C 1 130 ? -13.197 -0.882 -44.193 1.00 42.53 130 LYS C O 1
ATOM 5414 N N . ASN C 1 131 ? -11.581 0.111 -43.016 1.00 40.24 131 ASN C N 1
ATOM 5415 C CA . ASN C 1 131 ? -11.016 0.824 -44.169 1.00 39.52 131 ASN C CA 1
ATOM 5416 C C . ASN C 1 131 ? -12.023 1.762 -44.862 1.00 37.39 131 ASN C C 1
ATOM 5417 O O . ASN C 1 131 ? -12.041 1.861 -46.093 1.00 37.84 131 ASN C O 1
ATOM 5422 N N . LEU C 1 132 ? -12.840 2.460 -44.066 1.00 34.65 132 LEU C N 1
ATOM 5423 C CA . LEU C 1 132 ? -13.963 3.265 -44.583 1.00 31.29 132 LEU C CA 1
ATOM 5424 C C . LEU C 1 132 ? -13.863 4.771 -44.347 1.00 31.88 132 LEU C C 1
ATOM 5425 O O . LEU C 1 132 ? -14.684 5.520 -44.884 1.00 31.48 132 LEU C O 1
ATOM 5430 N N . VAL C 1 133 ? -12.879 5.224 -43.569 1.00 32.55 133 VAL C N 1
ATOM 5431 C CA . VAL C 1 133 ? -12.705 6.663 -43.317 1.00 34.38 133 VAL C CA 1
ATOM 5432 C C . VAL C 1 133 ? -12.417 7.445 -44.617 1.00 35.41 133 VAL C C 1
ATOM 5433 O O . VAL C 1 133 ? -12.801 8.610 -44.735 1.00 36.40 133 VAL C O 1
ATOM 5437 N N . ASN C 1 134 ? -11.766 6.794 -45.583 1.00 35.92 134 ASN C N 1
ATOM 5438 C CA . ASN C 1 134 ? -11.454 7.399 -46.897 1.00 38.23 134 ASN C CA 1
ATOM 5439 C C . ASN C 1 134 ? -12.645 7.576 -47.841 1.00 37.23 134 ASN C C 1
ATOM 5440 O O . ASN C 1 134 ? -12.473 8.040 -48.964 1.00 36.84 134 ASN C O 1
ATOM 5445 N N . GLN C 1 135 ? -13.833 7.170 -47.408 1.00 37.21 135 GLN C N 1
ATOM 5446 C CA . GLN C 1 135 ? -15.065 7.433 -48.158 1.00 37.18 135 GLN C CA 1
ATOM 5447 C C . GLN C 1 135 ? -16.169 7.959 -47.223 1.00 36.33 135 GLN C C 1
ATOM 5448 O O . GLN C 1 135 ? -17.363 7.833 -47.522 1.00 36.08 135 GLN C O 1
ATOM 5454 N N . THR C 1 136 ? -15.758 8.570 -46.107 1.00 33.57 136 THR C N 1
ATOM 5455 C CA . THR C 1 136 ? -16.694 9.073 -45.118 1.00 30.81 136 THR C CA 1
ATOM 5456 C C . THR C 1 136 ? -16.681 10.595 -45.129 1.00 27.91 136 THR C C 1
ATOM 5457 O O . THR C 1 136 ? -15.626 11.213 -45.205 1.00 24.64 136 THR C O 1
ATOM 5461 N N . ILE C 1 137 ? -17.872 11.184 -45.102 1.00 27.36 137 ILE C N 1
ATOM 5462 C CA . ILE C 1 137 ? -18.022 12.620 -44.990 1.00 30.07 137 ILE C CA 1
ATOM 5463 C C . ILE C 1 137 ? -18.397 12.956 -43.549 1.00 32.86 137 ILE C C 1
ATOM 5464 O O . ILE C 1 137 ? -19.310 12.359 -42.978 1.00 35.29 137 ILE C O 1
ATOM 5469 N N . PHE C 1 138 ? -17.697 13.923 -42.975 1.00 32.83 138 PHE C N 1
ATOM 5470 C CA . PHE C 1 138 ? -17.861 14.268 -41.570 1.00 34.21 138 PHE C CA 1
ATOM 5471 C C . PHE C 1 138 ? -18.650 15.575 -41.479 1.00 34.32 138 PHE C C 1
ATOM 5472 O O . PHE C 1 138 ? -18.160 16.618 -41.929 1.00 34.39 138 PHE C O 1
ATOM 5480 N N . HIS C 1 139 ? -19.864 15.517 -40.919 1.00 32.92 139 HIS C N 1
ATOM 5481 C CA . HIS C 1 139 ? -20.730 16.706 -40.807 1.00 33.25 139 HIS C CA 1
ATOM 5482 C C . HIS C 1 139 ? -20.794 17.287 -39.396 1.00 30.43 139 HIS C C 1
ATOM 5483 O O . HIS C 1 139 ? -21.287 16.640 -38.471 1.00 27.06 139 HIS C O 1
ATOM 5490 N N . ARG C 1 140 ? -20.309 18.517 -39.251 1.00 29.03 140 ARG C N 1
ATOM 5491 C CA . ARG C 1 140 ? -20.534 19.300 -38.048 1.00 31.29 140 ARG C CA 1
ATOM 5492 C C . ARG C 1 140 ? -21.110 20.669 -38.424 1.00 35.00 140 ARG C C 1
ATOM 5493 O O . ARG C 1 140 ? -20.502 21.436 -39.198 1.00 33.98 140 ARG C O 1
ATOM 5501 N N . GLY C 1 141 ? -22.290 20.955 -37.877 1.00 37.00 141 GLY C N 1
ATOM 5502 C CA . GLY C 1 141 ? -22.964 22.234 -38.084 1.00 38.46 141 GLY C CA 1
ATOM 5503 C C . GLY C 1 141 ? -23.335 22.458 -39.533 1.00 38.32 141 GLY C C 1
ATOM 5504 O O . GLY C 1 141 ? -24.026 21.631 -40.137 1.00 41.11 141 GLY C O 1
ATOM 5505 N N . GLU C 1 142 ? -22.862 23.578 -40.074 1.00 36.99 142 GLU C N 1
ATOM 5506 C CA . GLU C 1 142 ? -23.059 23.939 -41.467 1.00 36.02 142 GLU C CA 1
ATOM 5507 C C . GLU C 1 142 ? -21.805 23.654 -42.286 1.00 35.18 142 GLU C C 1
ATOM 5508 O O . GLU C 1 142 ? -21.696 24.110 -43.431 1.00 36.53 142 GLU C O 1
ATOM 5514 N N . SER C 1 143 ? -20.860 22.915 -41.706 1.00 34.26 143 SER C N 1
ATOM 5515 C CA . SER C 1 143 ? -19.637 22.513 -42.407 1.00 33.11 143 SER C CA 1
ATOM 5516 C C . SER C 1 143 ? -19.583 20.987 -42.585 1.00 32.96 143 SER C C 1
ATOM 5517 O O . SER C 1 143 ? -20.234 20.231 -41.852 1.00 31.17 143 SER C O 1
ATOM 5520 N N . ASN C 1 144 ? -18.792 20.544 -43.558 1.00 32.99 144 ASN C N 1
ATOM 5521 C CA . ASN C 1 144 ? -18.450 19.129 -43.690 1.00 32.62 144 ASN C CA 1
ATOM 5522 C C . ASN C 1 144 ? -17.024 18.902 -44.227 1.00 32.31 144 ASN C C 1
ATOM 5523 O O . ASN C 1 144 ? -16.473 19.733 -44.953 1.00 26.80 144 ASN C O 1
ATOM 5528 N N . TYR C 1 145 ? -16.440 17.766 -43.842 1.00 32.93 145 TYR C N 1
ATOM 5529 C CA . TYR C 1 145 ? -15.015 17.517 -44.023 1.00 32.89 145 TYR C CA 1
ATOM 5530 C C . TYR C 1 145 ? -14.772 16.154 -44.626 1.00 32.28 145 TYR C C 1
ATOM 5531 O O . TYR C 1 145 ? -15.513 15.217 -44.368 1.00 32.69 145 TYR C O 1
ATOM 5540 N N . VAL C 1 146 ? -13.715 16.048 -45.417 1.00 32.78 146 VAL C N 1
ATOM 5541 C CA . VAL C 1 146 ? -13.238 14.758 -45.897 1.00 33.55 146 VAL C CA 1
ATOM 5542 C C . VAL C 1 146 ? -11.739 14.640 -45.671 1.00 32.25 146 VAL C C 1
ATOM 5543 O O . VAL C 1 146 ? -11.045 15.628 -45.472 1.00 27.31 146 VAL C O 1
ATOM 5547 N N . THR C 1 147 ? -11.241 13.418 -45.724 1.00 36.85 147 THR C N 1
ATOM 5548 C CA . THR C 1 147 ? -9.828 13.153 -45.442 1.00 39.42 147 THR C CA 1
ATOM 5549 C C . THR C 1 147 ? -8.959 13.370 -46.696 1.00 39.15 147 THR C C 1
ATOM 5550 O O . THR C 1 147 ? -9.477 13.444 -47.809 1.00 40.95 147 THR C O 1
ATOM 5554 N N . GLU C 1 148 ? -7.648 13.515 -46.511 1.00 39.78 148 GLU C N 1
ATOM 5555 C CA . GLU C 1 148 ? -6.735 13.825 -47.632 1.00 39.86 148 GLU C CA 1
ATOM 5556 C C . GLU C 1 148 ? -6.662 12.681 -48.650 1.00 40.40 148 GLU C C 1
ATOM 5557 O O . GLU C 1 148 ? -6.434 12.916 -49.827 1.00 38.57 148 GLU C O 1
ATOM 5563 N N . ASP C 1 149 ? -6.867 11.449 -48.182 1.00 43.47 149 ASP C N 1
ATOM 5564 C CA . ASP C 1 149 ? -6.898 10.262 -49.039 1.00 45.44 149 ASP C CA 1
ATOM 5565 C C . ASP C 1 149 ? -8.274 9.958 -49.647 1.00 46.02 149 ASP C C 1
ATOM 5566 O O . ASP C 1 149 ? -8.434 8.917 -50.295 1.00 43.38 149 ASP C O 1
ATOM 5571 N N . ASN C 1 150 ? -9.253 10.854 -49.460 1.00 48.41 150 ASN C N 1
ATOM 5572 C CA . ASN C 1 150 ? -10.624 10.635 -49.945 1.00 49.84 150 ASN C CA 1
ATOM 5573 C C . ASN C 1 150 ? -10.763 10.947 -51.446 1.00 53.26 150 ASN C C 1
ATOM 5574 O O . ASN C 1 150 ? -10.493 12.075 -51.888 1.00 54.33 150 ASN C O 1
ATOM 5579 N N . LYS C 1 151 ? -11.181 9.938 -52.218 1.00 54.34 151 LYS C N 1
ATOM 5580 C CA . LYS C 1 151 ? -11.369 10.071 -53.660 1.00 54.74 151 LYS C CA 1
ATOM 5581 C C . LYS C 1 151 ? -12.678 10.792 -54.005 1.00 56.94 151 LYS C C 1
ATOM 5582 O O . LYS C 1 151 ? -12.782 11.407 -55.057 1.00 57.82 151 LYS C O 1
ATOM 5588 N N . TYR C 1 152 ? -13.667 10.716 -53.117 1.00 58.19 152 TYR C N 1
ATOM 5589 C CA . TYR C 1 152 ? -14.966 11.373 -53.308 1.00 58.69 152 TYR C CA 1
ATOM 5590 C C . TYR C 1 152 ? -15.033 12.780 -52.684 1.00 57.21 152 TYR C C 1
ATOM 5591 O O . TYR C 1 152 ? -16.036 13.124 -52.051 1.00 55.55 152 TYR C O 1
ATOM 5600 N N . ALA C 1 153 ? -13.986 13.588 -52.833 1.00 56.09 153 ALA C N 1
ATOM 5601 C CA . ALA C 1 153 ? -13.989 14.945 -52.254 1.00 53.71 153 ALA C CA 1
ATOM 5602 C C . ALA C 1 153 ? -14.920 15.904 -53.015 1.00 52.42 153 ALA C C 1
ATOM 5603 O O . ALA C 1 153 ? -15.428 16.866 -52.438 1.00 52.90 153 ALA C O 1
ATOM 5605 N N . ASP C 1 154 ? -15.134 15.636 -54.306 1.00 50.52 154 ASP C N 1
ATOM 5606 C CA . ASP C 1 154 ? -16.008 16.454 -55.156 1.00 48.36 154 ASP C CA 1
ATOM 5607 C C . ASP C 1 154 ? -17.458 15.954 -55.131 1.00 48.95 154 ASP C C 1
ATOM 5608 O O . ASP C 1 154 ? -18.298 16.443 -55.901 1.00 48.23 154 ASP C O 1
ATOM 5613 N N . PHE C 1 155 ? -17.755 15.001 -54.239 1.00 47.25 155 PHE C N 1
ATOM 5614 C CA . PHE C 1 155 ? -19.003 14.224 -54.297 1.00 46.33 155 PHE C CA 1
ATOM 5615 C C . PHE C 1 155 ? -20.284 15.044 -54.097 1.00 44.50 155 PHE C C 1
ATOM 5616 O O . PHE C 1 155 ? -21.140 15.061 -54.976 1.00 44.15 155 PHE C O 1
ATOM 5624 N N . LEU C 1 156 ? -20.412 15.727 -52.962 1.00 43.48 156 LEU C N 1
ATOM 5625 C CA . LEU C 1 156 ? -21.601 16.549 -52.702 1.00 42.90 156 LEU C CA 1
ATOM 5626 C C . LEU C 1 156 ? -21.810 17.663 -53.733 1.00 44.24 156 LEU C C 1
ATOM 5627 O O . LEU C 1 156 ? -22.956 18.008 -54.043 1.00 43.02 156 LEU C O 1
ATOM 5632 N N . GLN C 1 157 ? -20.714 18.213 -54.265 1.00 46.61 157 GLN C N 1
ATOM 5633 C CA . GLN C 1 157 ? -20.782 19.296 -55.254 1.00 46.72 157 GLN C CA 1
ATOM 5634 C C . GLN C 1 157 ? -21.263 18.766 -56.605 1.00 48.15 157 GLN C C 1
ATOM 5635 O O . GLN C 1 157 ? -22.193 19.314 -57.195 1.00 48.99 157 GLN C O 1
ATOM 5641 N N . LYS C 1 158 ? -20.633 17.697 -57.087 1.00 49.93 158 LYS C N 1
ATOM 5642 C CA . LYS C 1 158 ? -20.977 17.129 -58.394 1.00 50.15 158 LYS C CA 1
ATOM 5643 C C . LYS C 1 158 ? -22.366 16.499 -58.344 1.00 50.47 158 LYS C C 1
ATOM 5644 O O . LYS C 1 158 ? -23.217 16.801 -59.181 1.00 51.21 158 LYS C O 1
ATOM 5650 N N . MET C 1 159 ? -22.598 15.660 -57.335 1.00 49.86 159 MET C N 1
ATOM 5651 C CA . MET C 1 159 ? -23.837 14.893 -57.226 1.00 49.96 159 MET C CA 1
ATOM 5652 C C . MET C 1 159 ? -25.026 15.678 -56.685 1.00 47.58 159 MET C C 1
ATOM 5653 O O . MET C 1 159 ? -26.149 15.506 -57.153 1.00 46.51 159 MET C O 1
ATOM 5658 N N . TYR C 1 160 ? -24.791 16.519 -55.686 1.00 46.90 160 TYR C N 1
ATOM 5659 C CA . TYR C 1 160 ? -25.891 17.141 -54.954 1.00 46.44 160 TYR C CA 1
ATOM 5660 C C . TYR C 1 160 ? -25.944 18.675 -54.990 1.00 45.32 160 TYR C C 1
ATOM 5661 O O . TYR C 1 160 ? -26.724 19.282 -54.244 1.00 42.32 160 TYR C O 1
ATOM 5670 N N . SER C 1 161 ? -25.153 19.280 -55.887 1.00 44.26 161 SER C N 1
ATOM 5671 C CA . SER C 1 161 ? -25.168 20.730 -56.164 1.00 44.41 161 SER C CA 1
ATOM 5672 C C . SER C 1 161 ? -24.816 21.559 -54.941 1.00 44.49 161 SER C C 1
ATOM 5673 O O . SER C 1 161 ? -25.424 22.602 -54.656 1.00 44.61 161 SER C O 1
ATOM 5676 N N . GLU C 1 162 ? -23.804 21.085 -54.231 1.00 44.65 162 GLU C N 1
ATOM 5677 C CA . GLU C 1 162 ? -23.385 21.686 -52.983 1.00 44.20 162 GLU C CA 1
ATOM 5678 C C . GLU C 1 162 ? -22.018 22.345 -53.172 1.00 42.70 162 GLU C C 1
ATOM 5679 O O . GLU C 1 162 ? -21.540 22.467 -54.295 1.00 42.43 162 GLU C O 1
ATOM 5685 N N . ASN C 1 163 ? -21.417 22.805 -52.082 1.00 42.87 163 ASN C N 1
ATOM 5686 C CA . ASN C 1 163 ? -20.029 23.272 -52.103 1.00 43.65 163 ASN C CA 1
ATOM 5687 C C . ASN C 1 163 ? -19.113 22.083 -51.860 1.00 42.39 163 ASN C C 1
ATOM 5688 O O . ASN C 1 163 ? -19.509 21.108 -51.228 1.00 42.10 163 ASN C O 1
ATOM 5693 N N . ARG C 1 164 ? -17.898 22.148 -52.388 1.00 42.84 164 ARG C N 1
ATOM 5694 C CA . ARG C 1 164 ? -16.916 21.100 -52.155 1.00 40.62 164 ARG C CA 1
ATOM 5695 C C . ARG C 1 164 ? -16.736 20.959 -50.648 1.00 37.98 164 ARG C C 1
ATOM 5696 O O . ARG C 1 164 ? -16.840 21.936 -49.919 1.00 38.30 164 ARG C O 1
ATOM 5704 N N . SER C 1 165 ? -16.510 19.742 -50.177 1.00 36.96 165 SER C N 1
ATOM 5705 C CA . SER C 1 165 ? -16.155 19.530 -48.767 1.00 37.68 165 SER C CA 1
ATOM 5706 C C . SER C 1 165 ? -14.778 20.132 -48.457 1.00 37.63 165 SER C C 1
ATOM 5707 O O . SER C 1 165 ? -13.947 20.300 -49.341 1.00 40.16 165 SER C O 1
ATOM 5710 N N . ILE C 1 166 ? -14.534 20.434 -47.193 1.00 37.24 166 ILE C N 1
ATOM 5711 C CA . ILE C 1 166 ? -13.212 20.851 -46.762 1.00 34.20 166 ILE C CA 1
ATOM 5712 C C . ILE C 1 166 ? -12.338 19.610 -46.635 1.00 35.48 166 ILE C C 1
ATOM 5713 O O . ILE C 1 166 ? -12.703 18.659 -45.949 1.00 36.15 166 ILE C O 1
ATOM 5718 N N . ILE C 1 167 ? -11.187 19.625 -47.299 1.00 37.28 167 ILE C N 1
ATOM 5719 C CA . ILE C 1 167 ? -10.248 18.499 -47.267 1.00 38.41 167 ILE C CA 1
ATOM 5720 C C . ILE C 1 167 ? -9.251 18.720 -46.132 1.00 38.50 167 ILE C C 1
ATOM 5721 O O . ILE C 1 167 ? -8.691 19.806 -46.018 1.00 40.49 167 ILE C O 1
ATOM 5726 N N . ILE C 1 168 ? -9.032 17.703 -45.301 1.00 39.17 168 ILE C N 1
ATOM 5727 C CA . ILE C 1 168 ? -8.055 17.780 -44.205 1.00 40.72 168 ILE C CA 1
ATOM 5728 C C . ILE C 1 168 ? -7.244 16.495 -44.070 1.00 43.00 168 ILE C C 1
ATOM 5729 O O . ILE C 1 168 ? -7.690 15.425 -44.484 1.00 44.41 168 ILE C O 1
ATOM 5734 N N . ARG C 1 169 ? -6.059 16.616 -43.473 1.00 44.12 169 ARG C N 1
ATOM 5735 C CA . ARG C 1 169 ? -5.192 15.473 -43.210 1.00 44.28 169 ARG C CA 1
ATOM 5736 C C . ARG C 1 169 ? -5.837 14.597 -42.132 1.00 43.48 169 ARG C C 1
ATOM 5737 O O . ARG C 1 169 ? -6.601 15.078 -41.299 1.00 43.98 169 ARG C O 1
ATOM 5745 N N . HIS C 1 170 ? -5.530 13.308 -42.181 1.00 43.21 170 HIS C N 1
ATOM 5746 C CA . HIS C 1 170 ? -6.154 12.305 -41.333 1.00 42.12 170 HIS C CA 1
ATOM 5747 C C . HIS C 1 170 ? -5.886 12.599 -39.840 1.00 42.78 170 HIS C C 1
ATOM 5748 O O . HIS C 1 170 ? -6.782 12.457 -39.007 1.00 40.62 170 HIS C O 1
ATOM 5755 N N . ASN C 1 171 ? -4.673 13.034 -39.501 1.00 43.52 171 ASN C N 1
ATOM 5756 C CA . ASN C 1 171 ? -4.342 13.307 -38.095 1.00 44.46 171 ASN C CA 1
ATOM 5757 C C . ASN C 1 171 ? -5.150 14.486 -37.525 1.00 44.12 171 ASN C C 1
ATOM 5758 O O . ASN C 1 171 ? -5.419 14.539 -36.319 1.00 44.98 171 ASN C O 1
ATOM 5763 N N . GLU C 1 172 ? -5.552 15.402 -38.406 1.00 43.10 172 GLU C N 1
ATOM 5764 C CA . GLU C 1 172 ? -6.426 16.521 -38.056 1.00 43.18 172 GLU C CA 1
ATOM 5765 C C . GLU C 1 172 ? -7.854 16.030 -37.782 1.00 42.46 172 GLU C C 1
ATOM 5766 O O . GLU C 1 172 ? -8.502 16.459 -36.819 1.00 41.49 172 GLU C O 1
ATOM 5772 N N . MET C 1 173 ? -8.331 15.123 -38.629 1.00 40.97 173 MET C N 1
ATOM 5773 C CA A MET C 1 173 ? -9.646 14.513 -38.457 0.50 41.45 173 MET C CA 1
ATOM 5774 C CA B MET C 1 173 ? -9.654 14.519 -38.453 0.50 40.63 173 MET C CA 1
ATOM 5775 C C . MET C 1 173 ? -9.815 13.905 -37.055 1.00 40.38 173 MET C C 1
ATOM 5776 O O . MET C 1 173 ? -10.834 14.121 -36.387 1.00 38.70 173 MET C O 1
ATOM 5785 N N . LEU C 1 174 ? -8.806 13.151 -36.612 1.00 38.00 174 LEU C N 1
ATOM 5786 C CA . LEU C 1 174 ? -8.860 12.450 -35.325 1.00 37.73 174 LEU C CA 1
ATOM 5787 C C . LEU C 1 174 ? -8.856 13.383 -34.108 1.00 36.29 174 LEU C C 1
ATOM 5788 O O . LEU C 1 174 ? -9.048 12.947 -32.975 1.00 32.42 174 LEU C O 1
ATOM 5793 N N . LYS C 1 175 ? -8.638 14.665 -34.354 1.00 34.94 175 LYS C N 1
ATOM 5794 C CA . LYS C 1 175 ? -8.618 15.650 -33.295 1.00 35.88 175 LYS C CA 1
ATOM 5795 C C . LYS C 1 175 ? -10.038 16.065 -32.880 1.00 32.66 175 LYS C C 1
ATOM 5796 O O . LYS C 1 175 ? -10.228 16.610 -31.802 1.00 30.58 175 LYS C O 1
ATOM 5802 N N . TYR C 1 176 ? -11.029 15.785 -33.726 1.00 31.55 176 TYR C N 1
ATOM 5803 C CA . TYR C 1 176 ? -12.425 16.171 -33.474 1.00 30.95 176 TYR C CA 1
ATOM 5804 C C . TYR C 1 176 ? -13.233 15.087 -32.760 1.00 32.61 176 TYR C C 1
ATOM 5805 O O . TYR C 1 176 ? -13.372 13.995 -33.272 1.00 32.23 176 TYR C O 1
ATOM 5814 N N . ARG C 1 177 ? -13.804 15.405 -31.601 1.00 37.42 177 ARG C N 1
ATOM 5815 C CA . ARG C 1 177 ? -14.412 14.381 -30.719 1.00 39.69 177 ARG C CA 1
ATOM 5816 C C . ARG C 1 177 ? -15.914 14.116 -30.937 1.00 36.89 177 ARG C C 1
ATOM 5817 O O . ARG C 1 177 ? -16.509 13.311 -30.213 1.00 37.72 177 ARG C O 1
ATOM 5825 N N . THR C 1 178 ? -16.524 14.785 -31.913 1.00 33.32 178 THR C N 1
ATOM 5826 C CA . THR C 1 178 ? -17.890 14.456 -32.326 1.00 31.18 178 THR C CA 1
ATOM 5827 C C . THR C 1 178 ? -18.269 15.082 -33.662 1.00 30.72 178 THR C C 1
ATOM 5828 O O . THR C 1 178 ? -17.638 16.044 -34.116 1.00 30.84 178 THR C O 1
ATOM 5832 N N . MET C 1 179 ? -19.321 14.536 -34.263 1.00 28.08 179 MET C N 1
ATOM 5833 C CA . MET C 1 179 ? -19.974 15.153 -35.409 1.00 29.27 179 MET C CA 1
ATOM 5834 C C . MET C 1 179 ? -21.476 15.050 -35.203 1.00 29.08 179 MET C C 1
ATOM 5835 O O . MET C 1 179 ? -21.929 14.221 -34.417 1.00 31.23 179 MET C O 1
ATOM 5840 N N . ASN C 1 180 ? -22.248 15.892 -35.886 1.00 28.32 180 ASN C N 1
ATOM 5841 C CA . ASN C 1 180 ? -23.695 15.679 -35.987 1.00 27.98 180 ASN C CA 1
ATOM 5842 C C . ASN C 1 180 ? -23.970 14.421 -36.787 1.00 28.40 180 ASN C C 1
ATOM 5843 O O . ASN C 1 180 ? -24.813 13.612 -36.401 1.00 29.29 180 ASN C O 1
ATOM 5848 N N . LYS C 1 181 ? -23.258 14.259 -37.899 1.00 25.72 181 LYS C N 1
ATOM 5849 C CA . LYS C 1 181 ? -23.495 13.133 -38.773 1.00 27.95 181 LYS C CA 1
ATOM 5850 C C . LYS C 1 181 ? -22.253 12.670 -39.503 1.00 27.32 181 LYS C C 1
ATOM 5851 O O . LYS C 1 181 ? -21.337 13.444 -39.770 1.00 27.55 181 LYS C O 1
ATOM 5857 N N . LEU C 1 182 ? -22.255 11.387 -39.829 1.00 26.05 182 LEU C N 1
ATOM 5858 C CA . LEU C 1 182 ? -21.300 10.812 -40.736 1.00 25.86 182 LEU C CA 1
ATOM 5859 C C . LEU C 1 182 ? -22.054 10.238 -41.915 1.00 28.01 182 LEU C C 1
ATOM 5860 O O . LEU C 1 182 ? -23.035 9.508 -41.738 1.00 28.23 182 LEU C O 1
ATOM 5865 N N . MET C 1 183 ? -21.623 10.587 -43.119 1.00 30.48 183 MET C N 1
ATOM 5866 C CA . MET C 1 183 ? -22.139 9.934 -44.304 1.00 34.70 183 MET C CA 1
ATOM 5867 C C . MET C 1 183 ? -21.061 9.030 -44.880 1.00 33.49 183 MET C C 1
ATOM 5868 O O . MET C 1 183 ? -19.941 9.464 -45.126 1.00 33.77 183 MET C O 1
ATOM 5873 N N . ILE C 1 184 ? -21.412 7.773 -45.101 1.00 34.22 184 ILE C N 1
ATOM 5874 C CA . ILE C 1 184 ? -20.479 6.816 -45.673 1.00 34.14 184 ILE C CA 1
ATOM 5875 C C . ILE C 1 184 ? -20.850 6.557 -47.135 1.00 32.99 184 ILE C C 1
ATOM 5876 O O . ILE C 1 184 ? -21.863 5.944 -47.418 1.00 34.84 184 ILE C O 1
ATOM 5881 N N . VAL C 1 185 ? -20.045 7.065 -48.056 1.00 33.11 185 VAL C N 1
ATOM 5882 C CA . VAL C 1 185 ? -20.282 6.856 -49.478 1.00 34.74 185 VAL C CA 1
ATOM 5883 C C . VAL C 1 185 ? -19.794 5.458 -49.848 1.00 37.95 185 VAL C C 1
ATOM 5884 O O . VAL C 1 185 ? -18.588 5.187 -49.778 1.00 40.48 185 VAL C O 1
ATOM 5888 N N . LEU C 1 186 ? -20.715 4.588 -50.258 1.00 37.97 186 LEU C N 1
ATOM 5889 C CA . LEU C 1 186 ? -20.385 3.195 -50.545 1.00 39.31 186 LEU C CA 1
ATOM 5890 C C . LEU C 1 186 ? -20.573 2.814 -52.014 1.00 40.06 186 LEU C C 1
ATOM 5891 O O . LEU C 1 186 ? -21.393 3.385 -52.711 1.00 41.15 186 LEU C O 1
ATOM 5896 N N . ASP C 1 187 ? -19.789 1.848 -52.476 1.00 44.38 187 ASP C N 1
ATOM 5897 C CA . ASP C 1 187 ? -19.992 1.210 -53.790 1.00 47.70 187 ASP C CA 1
ATOM 5898 C C . ASP C 1 187 ? -21.269 0.347 -53.730 1.00 46.21 187 ASP C C 1
ATOM 5899 O O . ASP C 1 187 ? -21.515 -0.319 -52.734 1.00 45.09 187 ASP C O 1
ATOM 5904 N N . PRO C 1 188 ? -22.089 0.359 -54.791 1.00 47.08 188 PRO C N 1
ATOM 5905 C CA . PRO C 1 188 ? -23.341 -0.406 -54.716 1.00 48.26 188 PRO C CA 1
ATOM 5906 C C . PRO C 1 188 ? -23.147 -1.903 -54.413 1.00 47.57 188 PRO C C 1
ATOM 5907 O O . PRO C 1 188 ? -24.041 -2.542 -53.862 1.00 46.12 188 PRO C O 1
ATOM 5911 N N . SER C 1 189 ? -21.976 -2.439 -54.738 1.00 48.20 189 SER C N 1
ATOM 5912 C CA . SER C 1 189 ? -21.644 -3.828 -54.435 1.00 48.73 189 SER C CA 1
ATOM 5913 C C . SER C 1 189 ? -21.102 -4.058 -53.022 1.00 47.03 189 SER C C 1
ATOM 5914 O O . SER C 1 189 ? -20.666 -5.157 -52.699 1.00 48.45 189 SER C O 1
ATOM 5917 N N . GLU C 1 190 ? -21.097 -3.036 -52.178 1.00 46.37 190 GLU C N 1
ATOM 5918 C CA . GLU C 1 190 ? -20.737 -3.231 -50.773 1.00 45.04 190 GLU C CA 1
ATOM 5919 C C . GLU C 1 190 ? -21.812 -2.722 -49.803 1.00 44.12 190 GLU C C 1
ATOM 5920 O O . GLU C 1 190 ? -21.809 -3.101 -48.626 1.00 46.71 190 GLU C O 1
ATOM 5926 N N . SER C 1 191 ? -22.729 -1.885 -50.289 1.00 41.93 191 SER C N 1
ATOM 5927 C CA . SER C 1 191 ? -23.793 -1.312 -49.458 1.00 43.15 191 SER C CA 1
ATOM 5928 C C . SER C 1 191 ? -24.386 -2.282 -48.461 1.00 43.21 191 SER C C 1
ATOM 5929 O O . SER C 1 191 ? -24.330 -2.048 -47.251 1.00 46.18 191 SER C O 1
ATOM 5932 N N . LYS C 1 192 ? -24.977 -3.354 -48.987 1.00 42.43 192 LYS C N 1
ATOM 5933 C CA . LYS C 1 192 ? -25.806 -4.257 -48.194 1.00 41.02 192 LYS C CA 1
ATOM 5934 C C . LYS C 1 192 ? -25.002 -4.846 -47.040 1.00 38.51 192 LYS C C 1
ATOM 5935 O O . LYS C 1 192 ? -25.475 -4.886 -45.910 1.00 38.03 192 LYS C O 1
ATOM 5941 N N . THR C 1 193 ? -23.772 -5.254 -47.328 1.00 37.22 193 THR C N 1
ATOM 5942 C CA . THR C 1 193 ? -22.929 -5.909 -46.335 1.00 36.91 193 THR C CA 1
ATOM 5943 C C . THR C 1 193 ? -22.316 -4.924 -45.367 1.00 35.27 193 THR C C 1
ATOM 5944 O O . THR C 1 193 ? -22.265 -5.196 -44.176 1.00 38.62 193 THR C O 1
ATOM 5948 N N . VAL C 1 194 ? -21.842 -3.787 -45.861 1.00 34.16 194 VAL C N 1
ATOM 5949 C CA . VAL C 1 194 ? -21.225 -2.799 -44.980 1.00 32.86 194 VAL C CA 1
ATOM 5950 C C . VAL C 1 194 ? -22.235 -2.230 -44.002 1.00 32.85 194 VAL C C 1
ATOM 5951 O O . VAL C 1 194 ? -21.948 -2.095 -42.803 1.00 28.88 194 VAL C O 1
ATOM 5955 N N . ILE C 1 195 ? -23.417 -1.908 -44.528 1.00 34.20 195 ILE C N 1
ATOM 5956 C CA . ILE C 1 195 ? -24.485 -1.334 -43.723 1.00 33.62 195 ILE C CA 1
ATOM 5957 C C . ILE C 1 195 ? -25.014 -2.377 -42.750 1.00 32.56 195 ILE C C 1
ATOM 5958 O O . ILE C 1 195 ? -25.217 -2.078 -41.587 1.00 28.02 195 ILE C O 1
ATOM 5963 N N . GLY C 1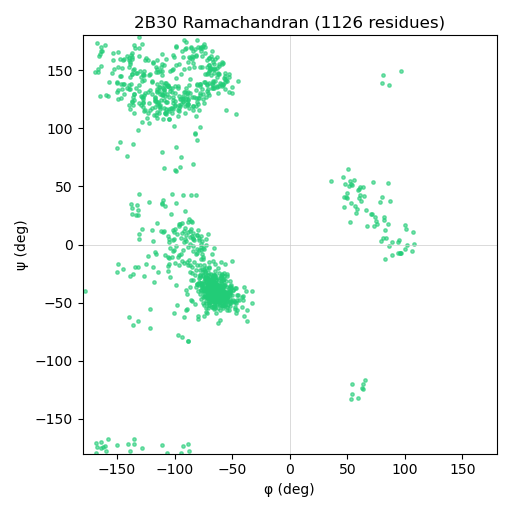 196 ? -25.195 -3.608 -43.231 1.00 34.95 196 GLY C N 1
ATOM 5964 C CA . GLY C 1 196 ? -25.562 -4.736 -42.377 1.00 34.01 196 GLY C CA 1
ATOM 5965 C C . GLY C 1 196 ? -24.603 -4.927 -41.211 1.00 35.94 196 GLY C C 1
ATOM 5966 O O . GLY C 1 196 ? -25.044 -5.148 -40.076 1.00 36.01 196 GLY C O 1
ATOM 5967 N N . ASN C 1 197 ? -23.296 -4.848 -41.488 1.00 36.37 197 ASN C N 1
ATOM 5968 C CA . ASN C 1 197 ? -22.253 -5.013 -40.461 1.00 36.59 197 ASN C CA 1
ATOM 5969 C C . ASN C 1 197 ? -22.200 -3.828 -39.502 1.00 35.45 197 ASN C C 1
ATOM 5970 O O . ASN C 1 197 ? -22.005 -4.002 -38.306 1.00 34.61 197 ASN C O 1
ATOM 5975 N N . LEU C 1 198 ? -22.375 -2.626 -40.039 1.00 36.13 198 LEU C N 1
ATOM 5976 C CA . LEU C 1 198 ? -22.420 -1.405 -39.236 1.00 36.32 198 LEU C CA 1
ATOM 5977 C C . LEU C 1 198 ? -23.647 -1.399 -38.326 1.00 35.32 198 LEU C C 1
ATOM 5978 O O . LEU C 1 198 ? -23.559 -1.026 -37.149 1.00 35.44 198 LEU C O 1
ATOM 5983 N N . LYS C 1 199 ? -24.785 -1.808 -38.878 1.00 35.17 199 LYS C N 1
ATOM 5984 C CA . LYS C 1 199 ? -26.044 -1.868 -38.125 1.00 36.51 199 LYS C CA 1
ATOM 5985 C C . LYS C 1 199 ? -25.967 -2.791 -36.915 1.00 38.65 199 LYS C C 1
ATOM 5986 O O . LYS C 1 199 ? -26.397 -2.416 -35.833 1.00 40.98 199 LYS C O 1
ATOM 5992 N N . GLN C 1 200 ? -25.426 -3.989 -37.097 1.00 41.01 200 GLN C N 1
ATOM 5993 C CA . GLN C 1 200 ? -25.274 -4.920 -35.982 1.00 45.12 200 GLN C CA 1
ATOM 5994 C C . GLN C 1 200 ? -24.165 -4.524 -35.018 1.00 42.98 200 GLN C C 1
ATOM 5995 O O . GLN C 1 200 ? -24.188 -4.920 -33.869 1.00 43.74 200 GLN C O 1
ATOM 6001 N N . LYS C 1 201 ? -23.188 -3.755 -35.476 1.00 43.18 201 LYS C N 1
ATOM 6002 C CA . LYS C 1 201 ? -22.132 -3.288 -34.580 1.00 43.22 201 LYS C CA 1
ATOM 6003 C C . LYS C 1 201 ? -22.632 -2.162 -33.669 1.00 43.17 201 LYS C C 1
ATOM 6004 O O . LYS C 1 201 ? -22.354 -2.164 -32.470 1.00 44.04 201 LYS C O 1
ATOM 6010 N N . PHE C 1 202 ? -23.352 -1.199 -34.245 1.00 42.32 202 PHE C N 1
ATOM 6011 C CA . PHE C 1 202 ? -23.869 -0.055 -33.487 1.00 40.61 202 PHE C CA 1
ATOM 6012 C C . PHE C 1 202 ? -25.380 -0.097 -33.348 1.00 40.30 202 PHE C C 1
ATOM 6013 O O . PHE C 1 202 ? -26.044 0.939 -33.339 1.00 38.75 202 PHE C O 1
ATOM 6021 N N . LYS C 1 203 ? -25.903 -1.313 -33.227 1.00 41.00 203 LYS C N 1
ATOM 6022 C CA . LYS C 1 203 ? -27.315 -1.543 -32.933 1.00 42.06 203 LYS C CA 1
ATOM 6023 C C . LYS C 1 203 ? -27.636 -0.942 -31.564 1.00 38.54 203 LYS C C 1
ATOM 6024 O O . LYS C 1 203 ? -26.916 -1.177 -30.607 1.00 39.47 203 LYS C O 1
ATOM 6030 N N . ASN C 1 204 ? -28.707 -0.159 -31.502 1.00 35.21 204 ASN C N 1
ATOM 6031 C CA . ASN C 1 204 ? -29.112 0.571 -30.302 1.00 33.99 204 ASN C CA 1
ATOM 6032 C C . ASN C 1 204 ? -28.062 1.513 -29.751 1.00 33.78 204 ASN C C 1
ATOM 6033 O O . ASN C 1 204 ? -28.064 1.799 -28.573 1.00 32.13 204 ASN C O 1
ATOM 6038 N N . LYS C 1 205 ? -27.174 2.011 -30.608 1.00 36.06 205 LYS C N 1
ATOM 6039 C CA . LYS C 1 205 ? -26.171 3.020 -30.205 1.00 33.64 205 LYS C CA 1
ATOM 6040 C C . LYS C 1 205 ? -26.081 4.212 -31.167 1.00 30.16 205 LYS C C 1
ATOM 6041 O O . LYS C 1 205 ? -25.584 5.272 -30.800 1.00 28.85 205 LYS C O 1
ATOM 6047 N N . LEU C 1 206 ? -26.572 4.029 -32.391 1.00 29.58 206 LEU C N 1
ATOM 6048 C CA . LEU C 1 206 ? -26.606 5.074 -33.402 1.00 29.26 206 LEU C CA 1
ATOM 6049 C C . LEU C 1 206 ? -27.847 4.911 -34.274 1.00 29.83 206 LEU C C 1
ATOM 6050 O O . LEU C 1 206 ? -28.267 3.800 -34.549 1.00 33.00 206 LEU C O 1
ATOM 6055 N N . THR C 1 207 ? -28.420 6.021 -34.715 1.00 29.58 207 THR C N 1
ATOM 6056 C CA . THR C 1 207 ? -29.374 6.002 -35.811 1.00 29.53 207 THR C CA 1
ATOM 6057 C C . THR C 1 207 ? -28.620 5.790 -37.123 1.00 33.19 207 THR C C 1
ATOM 6058 O O . THR C 1 207 ? -27.729 6.585 -37.453 1.00 36.16 207 THR C O 1
ATOM 6062 N N . ILE C 1 208 ? -28.960 4.732 -37.867 1.00 34.48 208 ILE C N 1
ATOM 6063 C CA . ILE C 1 208 ? -28.336 4.472 -39.175 1.00 36.19 208 ILE C CA 1
ATOM 6064 C C . ILE C 1 208 ? -29.380 4.352 -40.286 1.00 36.54 208 ILE C C 1
ATOM 6065 O O . ILE C 1 208 ? -30.115 3.371 -40.334 1.00 38.14 208 ILE C O 1
ATOM 6070 N N . PHE C 1 209 ? -29.438 5.345 -41.174 1.00 36.20 209 PHE C N 1
ATOM 6071 C CA . PHE C 1 209 ? -30.316 5.282 -42.347 1.00 36.29 209 PHE C CA 1
ATOM 6072 C C . PHE C 1 209 ? -29.558 4.851 -43.593 1.00 37.58 209 PHE C C 1
ATOM 6073 O O . PHE C 1 209 ? -28.346 5.031 -43.690 1.00 41.22 209 PHE C O 1
ATOM 6081 N N . THR C 1 210 ? -30.281 4.267 -44.541 1.00 37.13 210 THR C N 1
ATOM 6082 C CA . THR C 1 210 ? -29.736 3.938 -45.844 1.00 35.51 210 THR C CA 1
ATOM 6083 C C . THR C 1 210 ? -30.369 4.883 -46.860 1.00 36.40 210 THR C C 1
ATOM 6084 O O . THR C 1 210 ? -31.582 5.098 -46.835 1.00 36.08 210 THR C O 1
ATOM 6088 N N . THR C 1 211 ? -29.542 5.468 -47.722 1.00 37.51 211 THR C N 1
ATOM 6089 C CA . THR C 1 211 ? -30.001 6.460 -48.698 1.00 41.08 211 THR C CA 1
ATOM 6090 C C . THR C 1 211 ? -30.504 5.755 -49.948 1.00 41.35 211 THR C C 1
ATOM 6091 O O . THR C 1 211 ? -30.326 4.544 -50.092 1.00 39.82 211 THR C O 1
ATOM 6095 N N . TYR C 1 212 ? -31.142 6.515 -50.835 1.00 42.90 212 TYR C N 1
ATOM 6096 C CA . TYR C 1 212 ? -31.589 6.007 -52.125 1.00 46.40 212 TYR C CA 1
ATOM 6097 C C . TYR C 1 212 ? -30.466 5.301 -52.888 1.00 45.51 212 TYR C C 1
ATOM 6098 O O . TYR C 1 212 ? -30.657 4.186 -53.367 1.00 45.82 212 TYR C O 1
ATOM 6107 N N . ASN C 1 213 ? -29.301 5.930 -52.998 1.00 44.89 213 ASN C N 1
ATOM 6108 C CA . ASN C 1 213 ? -28.187 5.288 -53.710 1.00 45.57 213 ASN C CA 1
ATOM 6109 C C . ASN C 1 213 ? -27.425 4.217 -52.918 1.00 43.27 213 ASN C C 1
ATOM 6110 O O . ASN C 1 213 ? -26.549 3.575 -53.471 1.00 43.41 213 ASN C O 1
ATOM 6115 N N . GLY C 1 214 ? -27.758 4.011 -51.645 1.00 42.96 214 GLY C N 1
ATOM 6116 C CA . GLY C 1 214 ? -27.156 2.929 -50.851 1.00 41.76 214 GLY C CA 1
ATOM 6117 C C . GLY C 1 214 ? -26.052 3.392 -49.917 1.00 40.65 214 GLY C C 1
ATOM 6118 O O . GLY C 1 214 ? -25.308 2.584 -49.362 1.00 39.04 214 GLY C O 1
ATOM 6119 N N . HIS C 1 215 ? -25.952 4.700 -49.728 1.00 39.85 215 HIS C N 1
ATOM 6120 C CA . HIS C 1 215 ? -24.951 5.262 -48.845 1.00 37.96 215 HIS C CA 1
ATOM 6121 C C . HIS C 1 215 ? -25.493 5.177 -47.435 1.00 38.27 215 HIS C C 1
ATOM 6122 O O . HIS C 1 215 ? -26.673 4.877 -47.259 1.00 38.86 215 HIS C O 1
ATOM 6129 N N . ALA C 1 216 ? -24.652 5.420 -46.430 1.00 38.41 216 ALA C N 1
ATOM 6130 C CA . ALA C 1 216 ? -25.096 5.299 -45.029 1.00 39.00 216 ALA C CA 1
ATOM 6131 C C . ALA C 1 216 ? -25.037 6.626 -44.274 1.00 38.33 216 ALA C C 1
ATOM 6132 O O . ALA C 1 216 ? -23.995 7.280 -44.265 1.00 36.22 216 ALA C O 1
ATOM 6134 N N . GLU C 1 217 ? -26.163 6.998 -43.652 1.00 37.84 217 GLU C N 1
ATOM 6135 C CA . GLU C 1 217 ? -26.298 8.227 -42.858 1.00 39.26 217 GLU C CA 1
ATOM 6136 C C . GLU C 1 217 ? -26.363 7.885 -41.368 1.00 37.83 217 GLU C C 1
ATOM 6137 O O . GLU C 1 217 ? -27.332 7.274 -40.903 1.00 38.23 217 GLU C O 1
ATOM 6143 N N . VAL C 1 218 ? -25.342 8.306 -40.622 1.00 35.55 218 VAL C N 1
ATOM 6144 C CA . VAL C 1 218 ? -25.187 7.933 -39.220 1.00 32.20 218 VAL C CA 1
ATOM 6145 C C . VAL C 1 218 ? -25.331 9.167 -38.322 1.00 30.07 218 VAL C C 1
ATOM 6146 O O . VAL C 1 218 ? -24.580 10.131 -38.457 1.00 28.53 218 VAL C O 1
ATOM 6150 N N . THR C 1 219 ? -26.298 9.116 -37.411 1.00 28.34 219 THR C N 1
ATOM 6151 C CA . THR C 1 219 ? -26.560 10.199 -36.471 1.00 28.62 219 THR C CA 1
ATOM 6152 C C . THR C 1 219 ? -26.788 9.651 -35.074 1.00 30.05 219 THR C C 1
ATOM 6153 O O . THR C 1 219 ? -26.896 8.442 -34.875 1.00 28.62 219 THR C O 1
ATOM 6157 N N . LYS C 1 220 ? -26.857 10.560 -34.108 1.00 33.55 220 LYS C N 1
ATOM 6158 C CA . LYS C 1 220 ? -27.135 10.220 -32.707 1.00 34.62 220 LYS C CA 1
ATOM 6159 C C . LYS C 1 220 ? -28.429 9.422 -32.550 1.00 32.60 220 LYS C C 1
ATOM 6160 O O . LYS C 1 220 ? -29.426 9.695 -33.215 1.00 33.00 220 LYS C O 1
ATOM 6166 N N . LEU C 1 221 ? -28.386 8.448 -31.645 1.00 31.68 221 LEU C N 1
ATOM 6167 C CA . LEU C 1 221 ? -29.517 7.582 -31.322 1.00 28.35 221 LEU C CA 1
ATOM 6168 C C . LEU C 1 221 ? -30.728 8.363 -30.806 1.00 27.39 221 LEU C C 1
ATOM 6169 O O . LEU C 1 221 ? -30.589 9.296 -30.001 1.00 23.71 221 LEU C O 1
ATOM 6174 N N . GLY C 1 222 ? -31.913 7.967 -31.279 1.00 28.29 222 GLY C N 1
ATOM 6175 C CA . GLY C 1 222 ? -33.184 8.501 -30.793 1.00 27.78 222 GLY C 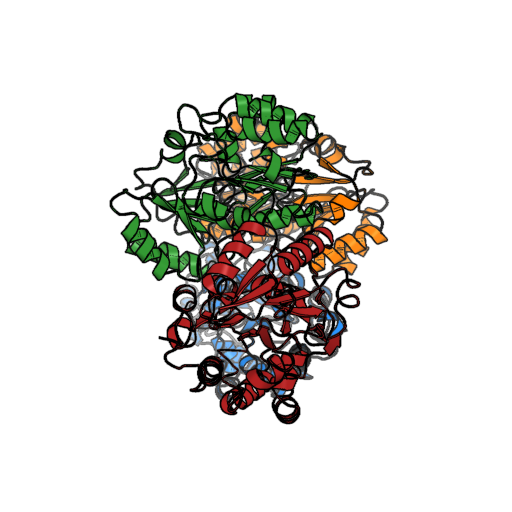CA 1
ATOM 6176 C C . GLY C 1 222 ? -33.599 9.787 -31.482 1.00 29.89 222 GLY C C 1
ATOM 6177 O O . GLY C 1 222 ? -34.469 10.522 -30.981 1.00 29.90 222 GLY C O 1
ATOM 6178 N N . HIS C 1 223 ? -32.985 10.053 -32.634 1.00 30.60 223 HIS C N 1
ATOM 6179 C CA . HIS C 1 223 ? -33.255 11.261 -33.402 1.00 31.92 223 HIS C CA 1
ATOM 6180 C C . HIS C 1 223 ? -33.579 10.916 -34.852 1.00 33.04 223 HIS C C 1
ATOM 6181 O O . HIS C 1 223 ? -32.980 10.020 -35.443 1.00 33.01 223 HIS C O 1
ATOM 6188 N N . ASP C 1 224 ? -34.551 11.630 -35.408 1.00 34.63 224 ASP C N 1
ATOM 6189 C CA . ASP C 1 224 ? -34.782 11.654 -36.843 1.00 34.88 224 ASP C CA 1
ATOM 6190 C C . ASP C 1 224 ? -35.607 12.903 -37.158 1.00 33.92 224 ASP C C 1
ATOM 6191 O O . ASP C 1 224 ? -35.838 13.731 -36.269 1.00 32.72 224 ASP C O 1
ATOM 6196 N N . LYS C 1 225 ? -36.040 13.040 -38.411 1.00 32.96 225 LYS C N 1
ATOM 6197 C CA . LYS C 1 225 ? -36.806 14.204 -38.841 1.00 32.54 225 LYS C CA 1
ATOM 6198 C C . LYS C 1 225 ? -38.002 14.453 -37.919 1.00 32.89 225 LYS C C 1
ATOM 6199 O O . LYS C 1 225 ? -38.312 15.592 -37.579 1.00 32.07 225 LYS C O 1
ATOM 6205 N N . TYR C 1 226 ? -38.657 13.376 -37.497 1.00 33.25 226 TYR C N 1
ATOM 6206 C CA . TYR C 1 226 ? -39.843 13.484 -36.647 1.00 33.22 226 TYR C CA 1
ATOM 6207 C C . TYR C 1 226 ? -39.608 14.179 -35.295 1.00 32.15 226 TYR C C 1
ATOM 6208 O O . TYR C 1 226 ? -40.366 15.068 -34.911 1.00 32.92 226 TYR C O 1
ATOM 6217 N N . THR C 1 227 ? -38.560 13.781 -34.583 1.00 31.42 227 THR C N 1
ATOM 6218 C CA . THR C 1 227 ? -38.227 14.400 -33.296 1.00 29.17 227 THR C CA 1
ATOM 6219 C C . THR C 1 227 ? -37.817 15.864 -33.482 1.00 30.40 227 THR C C 1
ATOM 6220 O O . THR C 1 227 ? -38.188 16.729 -32.683 1.00 31.48 227 THR C O 1
ATOM 6224 N N . GLY C 1 228 ? -37.063 16.135 -34.547 1.00 30.55 228 GLY C N 1
ATOM 6225 C CA . GLY C 1 228 ? -36.733 17.508 -34.928 1.00 29.74 228 GLY C CA 1
ATOM 6226 C C . GLY C 1 228 ? -37.970 18.339 -35.240 1.00 30.05 228 GLY C C 1
ATOM 6227 O O . GLY C 1 228 ? -38.106 19.459 -34.756 1.00 28.85 228 GLY C O 1
ATOM 6228 N N . ILE C 1 229 ? -38.876 17.781 -36.043 1.00 31.40 229 ILE C N 1
ATOM 6229 C CA . ILE C 1 229 ? -40.144 18.439 -36.362 1.00 31.78 229 ILE C CA 1
ATOM 6230 C C . ILE C 1 229 ? -40.907 18.789 -35.079 1.00 33.06 229 ILE C C 1
ATOM 6231 O O . ILE C 1 229 ? -41.461 19.883 -34.965 1.00 31.24 229 ILE C O 1
ATOM 6236 N N . ASN C 1 230 ? -40.914 17.866 -34.116 1.00 34.02 230 ASN C N 1
ATOM 6237 C CA . ASN C 1 230 ? -41.613 18.084 -32.857 1.00 36.13 230 ASN C CA 1
ATOM 6238 C C . ASN C 1 230 ? -41.177 19.327 -32.112 1.00 37.20 230 ASN C C 1
ATOM 6239 O O . ASN C 1 230 ? -41.987 19.963 -31.468 1.00 39.09 230 ASN C O 1
ATOM 6244 N N . TYR C 1 231 ? -39.900 19.668 -32.187 1.00 41.17 231 TYR C N 1
ATOM 6245 C CA . TYR C 1 231 ? -39.416 20.913 -31.592 1.00 42.18 231 TYR C CA 1
ATOM 6246 C C . TYR C 1 231 ? -40.087 22.141 -32.169 1.00 40.74 231 TYR C C 1
ATOM 6247 O O . TYR C 1 231 ? -40.394 23.070 -31.423 1.00 40.21 231 TYR C O 1
ATOM 6256 N N . LEU C 1 232 ? -40.279 22.160 -33.490 1.00 39.17 232 LEU C N 1
ATOM 6257 C CA . LEU C 1 232 ? -40.942 23.294 -34.149 1.00 38.89 232 LEU C CA 1
ATOM 6258 C C . LEU C 1 232 ? -42.408 23.364 -33.760 1.00 38.25 232 LEU C C 1
ATOM 6259 O O . LEU C 1 232 ? -42.944 24.460 -33.590 1.00 40.50 232 LEU C O 1
ATOM 6264 N N . LEU C 1 233 ? -43.052 22.201 -33.646 1.00 33.89 233 LEU C N 1
ATOM 6265 C CA . LEU C 1 233 ? -44.447 22.149 -33.256 1.00 32.31 233 LEU C CA 1
ATOM 6266 C C . LEU C 1 233 ? -44.608 22.703 -31.843 1.00 32.72 233 LEU C C 1
ATOM 6267 O O . LEU C 1 233 ? -45.449 23.588 -31.622 1.00 30.53 233 LEU C O 1
ATOM 6272 N N . LYS C 1 234 ? -43.803 22.205 -30.898 1.00 31.41 234 LYS C N 1
ATOM 6273 C CA . LYS C 1 234 ? -43.816 22.730 -29.523 1.00 32.04 234 LYS C CA 1
ATOM 6274 C C . LYS C 1 234 ? -43.546 24.234 -29.506 1.00 33.64 234 LYS C C 1
ATOM 6275 O O . LYS C 1 234 ? -44.315 24.991 -28.940 1.00 33.66 234 LYS C O 1
ATOM 6281 N N . HIS C 1 235 ? -42.471 24.660 -30.165 1.00 34.95 235 HIS C N 1
ATOM 6282 C CA . HIS C 1 235 ? -42.078 26.066 -30.181 1.00 34.54 235 HIS C CA 1
ATOM 6283 C C . HIS C 1 235 ? -43.185 26.967 -30.714 1.00 35.71 235 HIS C C 1
ATOM 6284 O O . HIS C 1 235 ? -43.559 27.943 -30.068 1.00 38.83 235 HIS C O 1
ATOM 6291 N N . TYR C 1 236 ? -43.714 26.638 -31.883 1.00 37.52 236 TYR C N 1
ATOM 6292 C CA . TYR C 1 236 ? -44.739 27.469 -32.538 1.00 38.58 236 TYR C CA 1
ATOM 6293 C C . TYR C 1 236 ? -46.184 27.073 -32.180 1.00 39.43 236 TYR C C 1
ATOM 6294 O O . TYR C 1 236 ? -47.144 27.625 -32.717 1.00 38.44 236 TYR C O 1
ATOM 6303 N N . ASN C 1 237 ? -46.323 26.122 -31.262 1.00 41.08 237 ASN C N 1
ATOM 6304 C CA . ASN C 1 237 ? -47.625 25.595 -30.846 1.00 40.86 237 ASN C CA 1
ATOM 6305 C C . ASN C 1 237 ? -48.564 25.215 -31.993 1.00 39.55 237 ASN C C 1
ATOM 6306 O O . ASN C 1 237 ? -49.727 25.634 -32.037 1.00 38.72 237 ASN C O 1
ATOM 6311 N N . ILE C 1 238 ? -48.039 24.407 -32.908 1.00 39.76 238 ILE C N 1
ATOM 6312 C CA . ILE C 1 238 ? -48.792 23.882 -34.038 1.00 39.87 238 ILE C CA 1
ATOM 6313 C C . ILE C 1 238 ? -49.084 22.422 -33.739 1.00 41.14 238 ILE C C 1
ATOM 6314 O O . ILE C 1 238 ? -48.207 21.697 -33.274 1.00 42.38 238 ILE C O 1
ATOM 6319 N N . SER C 1 239 ? -50.314 21.995 -34.002 1.00 42.80 239 SER C N 1
ATOM 6320 C CA . SER C 1 239 ? -50.733 20.639 -33.690 1.00 45.05 239 SER C CA 1
ATOM 6321 C C . SER C 1 239 ? -50.547 19.732 -34.892 1.00 45.58 239 SER C C 1
ATOM 6322 O O . SER C 1 239 ? -50.325 20.210 -35.998 1.00 44.20 239 SER C O 1
ATOM 6325 N N . ASN C 1 240 ? -50.631 18.421 -34.652 1.00 48.25 240 ASN C N 1
ATOM 6326 C CA . ASN C 1 240 ? -50.533 17.401 -35.704 1.00 48.93 240 ASN C CA 1
ATOM 6327 C C . ASN C 1 240 ? -51.410 17.745 -36.889 1.00 47.72 240 ASN C C 1
ATOM 6328 O O . ASN C 1 240 ? -50.936 17.806 -38.020 1.00 46.46 240 ASN C O 1
ATOM 6333 N N . ASP C 1 241 ? -52.688 17.989 -36.600 1.00 47.94 241 ASP C N 1
ATOM 6334 C CA . ASP C 1 241 ? -53.736 18.110 -37.619 1.00 49.63 241 ASP C CA 1
ATOM 6335 C C . ASP C 1 241 ? -53.551 19.321 -38.521 1.00 47.42 241 ASP C C 1
ATOM 6336 O O . ASP C 1 241 ? -54.347 19.525 -39.448 1.00 47.38 241 ASP C O 1
ATOM 6341 N N . GLN C 1 242 ? -52.522 20.124 -38.232 1.00 45.12 242 GLN C N 1
ATOM 6342 C CA . GLN C 1 242 ? -52.209 21.342 -38.984 1.00 43.82 242 GLN C CA 1
ATOM 6343 C C . GLN C 1 242 ? -50.932 21.229 -39.817 1.00 41.29 242 GLN C C 1
ATOM 6344 O O . GLN C 1 242 ? -50.449 22.227 -40.369 1.00 38.83 242 GLN C O 1
ATOM 6350 N N . VAL C 1 243 ? -50.405 20.013 -39.929 1.00 38.64 243 VAL C N 1
ATOM 6351 C CA . VAL C 1 243 ? -49.160 19.780 -40.639 1.00 38.31 243 VAL C CA 1
ATOM 6352 C C . VAL C 1 243 ? -49.396 18.977 -41.904 1.00 37.97 243 VAL C C 1
ATOM 6353 O O . VAL C 1 243 ? -50.048 17.942 -41.869 1.00 39.36 243 VAL C O 1
ATOM 6357 N N . LEU C 1 244 ? -48.863 19.462 -43.019 1.00 37.71 244 LEU C N 1
ATOM 6358 C CA . LEU C 1 244 ? -48.744 18.660 -44.231 1.00 37.92 244 LEU C CA 1
ATOM 6359 C C . LEU C 1 244 ? -47.318 18.156 -44.279 1.00 35.87 244 LEU C C 1
ATOM 6360 O O . LEU C 1 244 ? -46.389 18.938 -44.134 1.00 36.00 244 LEU C O 1
ATOM 6365 N N . VAL C 1 245 ? -47.128 16.864 -44.489 1.00 34.58 245 VAL C N 1
ATOM 6366 C CA . VAL C 1 245 ? -45.781 16.347 -44.667 1.00 34.58 245 VAL C CA 1
ATOM 6367 C C . VAL C 1 245 ? -45.683 15.533 -45.947 1.00 33.44 245 VAL C C 1
ATOM 6368 O O . VAL C 1 245 ? -46.641 14.894 -46.354 1.00 36.27 245 VAL C O 1
ATOM 6372 N N . VAL C 1 246 ? -44.526 15.587 -46.591 1.00 32.15 246 VAL C N 1
ATOM 6373 C CA . VAL C 1 246 ? -44.314 14.903 -47.857 1.00 30.49 246 VAL C CA 1
ATOM 6374 C C . VAL C 1 246 ? -42.845 14.474 -47.980 1.00 29.16 246 VAL C C 1
ATOM 6375 O O . VAL C 1 246 ? -41.939 15.292 -47.840 1.00 27.71 246 VAL C O 1
ATOM 6379 N N . GLY C 1 247 ? -42.628 13.187 -48.225 1.00 27.90 247 GLY C N 1
ATOM 6380 C CA . GLY C 1 247 ? -41.285 12.637 -48.368 1.00 30.78 247 GLY C CA 1
ATOM 6381 C C . GLY C 1 247 ? -41.288 11.340 -49.157 1.00 32.26 247 GLY C C 1
ATOM 6382 O O . GLY C 1 247 ? -42.293 10.995 -49.771 1.00 31.75 247 GLY C O 1
ATOM 6383 N N . ASP C 1 248 ? -40.174 10.607 -49.134 1.00 32.93 248 ASP C N 1
ATOM 6384 C CA . ASP C 1 248 ? -39.993 9.524 -50.096 1.00 34.55 248 ASP C CA 1
ATOM 6385 C C . ASP C 1 248 ? -39.170 8.318 -49.676 1.00 33.93 248 ASP C C 1
ATOM 6386 O O . ASP C 1 248 ? -39.242 7.287 -50.339 1.00 34.13 248 ASP C O 1
ATOM 6391 N N . ALA C 1 249 ? -38.380 8.431 -48.616 1.00 34.83 249 ALA C N 1
ATOM 6392 C CA . ALA C 1 249 ? -37.383 7.401 -48.317 1.00 36.27 249 ALA C CA 1
ATOM 6393 C C . ALA C 1 249 ? -37.350 7.013 -46.844 1.00 36.84 249 ALA C C 1
ATOM 6394 O O . ALA C 1 249 ? -38.212 7.425 -46.064 1.00 35.06 249 ALA C O 1
ATOM 6396 N N . GLU C 1 250 ? -36.347 6.214 -46.481 1.00 38.69 250 GLU C N 1
ATOM 6397 C CA . GLU C 1 250 ? -36.284 5.552 -45.173 1.00 39.56 250 GLU C CA 1
ATOM 6398 C C . GLU C 1 250 ? -36.314 6.570 -44.051 1.00 38.50 250 GLU C C 1
ATOM 6399 O O . GLU C 1 250 ? -37.092 6.429 -43.092 1.00 39.94 250 GLU C O 1
ATOM 6405 N N . ASN C 1 251 ? -35.508 7.621 -44.191 1.00 33.96 251 ASN C N 1
ATOM 6406 C CA . ASN C 1 251 ? -35.459 8.665 -43.172 1.00 32.56 251 ASN C CA 1
ATOM 6407 C C . ASN C 1 251 ? -36.695 9.597 -43.112 1.00 31.41 251 ASN C C 1
ATOM 6408 O O . ASN C 1 251 ? -36.721 10.532 -42.332 1.00 31.29 251 ASN C O 1
ATOM 6413 N N . ASP C 1 252 ? -37.721 9.321 -43.910 1.00 32.83 252 ASP C N 1
ATOM 6414 C CA . ASP C 1 252 ? -39.014 10.002 -43.804 1.00 33.86 252 ASP C CA 1
ATOM 6415 C C . ASP C 1 252 ? -40.088 9.177 -43.082 1.00 34.50 252 ASP C C 1
ATOM 6416 O O . ASP C 1 252 ? -41.181 9.679 -42.827 1.00 34.50 252 ASP C O 1
ATOM 6421 N N . ILE C 1 253 ? -39.783 7.927 -42.734 1.00 34.29 253 ILE C N 1
ATOM 6422 C CA . ILE C 1 253 ? -40.823 6.989 -42.312 1.00 33.17 253 ILE C CA 1
ATOM 6423 C C . ILE C 1 253 ? -41.512 7.402 -41.020 1.00 30.85 253 ILE C C 1
ATOM 6424 O O . ILE C 1 253 ? -42.738 7.330 -40.920 1.00 32.16 253 ILE C O 1
ATOM 6429 N N . ALA C 1 254 ? -40.740 7.826 -40.033 1.00 30.10 254 ALA C N 1
ATOM 6430 C CA . ALA C 1 254 ? -41.318 8.230 -38.755 1.00 30.25 254 ALA C CA 1
ATOM 6431 C C . ALA C 1 254 ? -42.256 9.417 -38.945 1.00 32.85 254 ALA C C 1
ATOM 6432 O O . ALA C 1 254 ? -43.358 9.421 -38.398 1.00 32.13 254 ALA C O 1
ATOM 6434 N N . MET C 1 255 ? -41.841 10.405 -39.742 1.00 34.98 255 MET C N 1
ATOM 6435 C CA . MET C 1 255 ? -42.713 11.554 -40.015 1.00 36.98 255 MET C CA 1
ATOM 6436 C C . MET C 1 255 ? -43.914 11.220 -40.928 1.00 35.35 255 MET C C 1
ATOM 6437 O O . MET C 1 255 ? -44.940 11.883 -40.842 1.00 36.21 255 MET C O 1
ATOM 6442 N N . LEU C 1 256 ? -43.810 10.210 -41.788 1.00 32.88 256 LEU C N 1
ATOM 6443 C CA . LEU C 1 256 ? -44.963 9.841 -42.613 1.00 32.65 256 LEU C CA 1
ATOM 6444 C C . LEU C 1 256 ? -45.995 9.020 -41.818 1.00 34.18 256 LEU C C 1
ATOM 6445 O O . LEU C 1 256 ? -47.192 9.138 -42.061 1.00 34.99 256 LEU C O 1
ATOM 6450 N N . SER C 1 257 ? -45.533 8.207 -40.866 1.00 33.48 257 SER C N 1
ATOM 6451 C CA . SER C 1 257 ? -46.425 7.377 -40.050 1.00 32.74 257 SER C CA 1
ATOM 6452 C C . SER C 1 257 ? -47.202 8.167 -39.001 1.00 31.88 257 SER C C 1
ATOM 6453 O O . SER C 1 257 ? -48.297 7.756 -38.621 1.00 34.76 257 SER C O 1
ATOM 6456 N N . ASN C 1 258 ? -46.633 9.274 -38.522 1.00 31.36 258 ASN C N 1
ATOM 6457 C CA . ASN C 1 258 ? -47.147 9.985 -37.341 1.00 31.41 258 ASN C CA 1
ATOM 6458 C C . ASN C 1 258 ? -47.967 11.213 -37.642 1.00 32.82 258 ASN C C 1
ATOM 6459 O O . ASN C 1 258 ? -48.502 11.822 -36.732 1.00 34.90 258 ASN C O 1
ATOM 6464 N N . PHE C 1 259 ? -48.067 11.593 -38.907 1.00 36.34 259 PHE C N 1
ATOM 6465 C CA . PHE C 1 259 ? -48.983 12.660 -39.299 1.00 37.96 259 PHE C CA 1
ATOM 6466 C C . PHE C 1 259 ? -50.083 12.117 -40.201 1.00 39.45 259 PHE C C 1
ATOM 6467 O O . PHE C 1 259 ? -49.860 11.182 -40.974 1.00 41.38 259 PHE C O 1
ATOM 6475 N N . LYS C 1 260 ? -51.266 12.718 -40.108 1.00 39.63 260 LYS C N 1
ATOM 6476 C CA . LYS C 1 260 ? -52.420 12.240 -40.849 1.00 40.62 260 LYS C CA 1
ATOM 6477 C C . LYS C 1 260 ? -52.495 12.766 -42.269 1.00 39.70 260 LYS C C 1
ATOM 6478 O O . LYS C 1 260 ? -53.006 12.085 -43.157 1.00 39.78 260 LYS C O 1
ATOM 6484 N N . TYR C 1 261 ? -51.986 13.972 -42.489 1.00 39.99 261 TYR C N 1
ATOM 6485 C CA . TYR C 1 261 ? -51.891 14.537 -43.839 1.00 39.41 261 TYR C CA 1
ATOM 6486 C C . TYR C 1 261 ? -50.468 14.374 -44.373 1.00 37.37 261 TYR C C 1
ATOM 6487 O O . TYR C 1 261 ? -49.754 15.346 -44.626 1.00 36.78 261 TYR C O 1
ATOM 6496 N N . SER C 1 262 ? -50.092 13.109 -44.528 1.00 35.59 262 SER C N 1
ATOM 6497 C CA . SER C 1 262 ? -48.766 12.688 -44.927 1.00 34.56 262 SER C CA 1
ATOM 6498 C C . SER C 1 262 ? -48.846 12.070 -46.311 1.00 35.44 262 SER C C 1
ATOM 6499 O O . SER C 1 262 ? -49.736 11.259 -46.585 1.00 38.45 262 SER C O 1
ATOM 6502 N N . PHE C 1 263 ? -47.908 12.435 -47.175 1.00 34.83 263 PHE C N 1
ATOM 6503 C CA . PHE C 1 263 ? -47.950 12.036 -48.572 1.00 34.24 263 PHE C CA 1
ATOM 6504 C C . PHE C 1 263 ? -46.607 11.524 -49.031 1.00 36.09 263 PHE C C 1
ATOM 6505 O O . PHE C 1 263 ? -45.576 12.115 -48.722 1.00 37.88 263 PHE C O 1
ATOM 6513 N N . ALA C 1 264 ? -46.631 10.404 -49.747 1.00 35.86 264 ALA C N 1
ATOM 6514 C CA . ALA C 1 264 ? -45.456 9.877 -50.395 1.00 35.94 264 ALA C CA 1
ATOM 6515 C C . ALA C 1 264 ? -45.547 10.215 -51.880 1.00 37.93 264 ALA C C 1
ATOM 6516 O O . ALA C 1 264 ? -46.596 10.064 -52.499 1.00 40.89 264 ALA C O 1
ATOM 6518 N N . VAL C 1 265 ? -44.442 10.685 -52.441 1.00 38.22 265 VAL C N 1
ATOM 6519 C CA . VAL C 1 265 ? -44.349 10.942 -53.867 1.00 36.32 265 VAL C CA 1
ATOM 6520 C C . VAL C 1 265 ? -44.346 9.607 -54.597 1.00 35.89 265 VAL C C 1
ATOM 6521 O O . VAL C 1 265 ? -43.955 8.586 -54.025 1.00 35.52 265 VAL C O 1
ATOM 6525 N N . ALA C 1 266 ? -44.779 9.618 -55.856 1.00 35.03 266 ALA C N 1
ATOM 6526 C CA . ALA C 1 266 ? -44.937 8.383 -56.626 1.00 33.03 266 ALA C CA 1
ATOM 6527 C C . ALA C 1 266 ? -43.645 7.574 -56.711 1.00 33.24 266 ALA C C 1
ATOM 6528 O O . ALA C 1 266 ? -43.686 6.354 -56.799 1.00 33.58 266 ALA C O 1
ATOM 6530 N N . ASN C 1 267 ? -42.506 8.262 -56.676 1.00 33.69 267 ASN C N 1
ATOM 6531 C CA . ASN C 1 267 ? -41.172 7.624 -56.724 1.00 33.15 267 ASN C CA 1
ATOM 6532 C C . ASN C 1 267 ? -40.653 7.146 -55.362 1.00 33.24 267 ASN C C 1
ATOM 6533 O O . ASN C 1 267 ? -39.497 6.725 -55.235 1.00 33.09 267 ASN C O 1
ATOM 6538 N N . ALA C 1 268 ? -41.489 7.215 -54.335 1.00 33.40 268 ALA C N 1
ATOM 6539 C CA . ALA C 1 268 ? -41.055 6.813 -53.005 1.00 33.15 268 ALA C CA 1
ATOM 6540 C C . ALA C 1 268 ? -40.790 5.309 -52.923 1.00 32.17 268 ALA C C 1
ATOM 6541 O O . ALA C 1 268 ? -41.174 4.541 -53.812 1.00 27.45 268 ALA C O 1
ATOM 6543 N N . THR C 1 269 ? -40.122 4.913 -51.841 1.00 33.38 269 THR C N 1
ATOM 6544 C CA . THR C 1 269 ? -39.901 3.509 -51.534 1.00 33.84 269 THR C CA 1
ATOM 6545 C C . THR C 1 269 ? -41.214 2.890 -51.126 1.00 32.66 269 THR C C 1
ATOM 6546 O O . THR C 1 269 ? -42.146 3.591 -50.737 1.00 32.65 269 THR C O 1
ATOM 6550 N N . ASP C 1 270 ? -41.273 1.567 -51.202 1.00 35.00 270 ASP C N 1
ATOM 6551 C CA . ASP C 1 270 ? -42.481 0.819 -50.863 1.00 36.47 270 ASP C CA 1
ATOM 6552 C C . ASP C 1 270 ? -42.863 1.044 -49.407 1.00 37.09 270 ASP C C 1
ATOM 6553 O O . ASP C 1 270 ? -44.051 1.101 -49.069 1.00 37.90 270 ASP C O 1
ATOM 6558 N N . SER C 1 271 ? -41.857 1.195 -48.552 1.00 37.45 271 SER C N 1
ATOM 6559 C CA . SER C 1 271 ? -42.102 1.430 -47.136 1.00 38.01 271 SER C CA 1
ATOM 6560 C C . SER C 1 271 ? -42.650 2.835 -46.901 1.00 37.08 271 SER C C 1
ATOM 6561 O O . SER C 1 271 ? -43.620 3.010 -46.158 1.00 38.01 271 SER C O 1
ATOM 6564 N N . ALA C 1 272 ? -42.037 3.833 -47.532 1.00 34.34 272 ALA C N 1
ATOM 6565 C CA . ALA C 1 272 ? -42.551 5.193 -47.463 1.00 34.19 272 ALA C CA 1
ATOM 6566 C C . ALA C 1 272 ? -44.027 5.224 -47.848 1.00 34.51 272 ALA C C 1
ATOM 6567 O O . ALA C 1 272 ? -44.859 5.810 -47.142 1.00 32.45 272 ALA C O 1
ATOM 6569 N N . LYS C 1 273 ? -44.343 4.577 -48.968 1.00 35.10 273 LYS C N 1
ATOM 6570 C CA . LYS C 1 273 ? -45.708 4.554 -49.499 1.00 35.90 273 LYS C CA 1
ATOM 6571 C C . LYS C 1 273 ? -46.691 3.857 -48.567 1.00 35.87 273 LYS C C 1
ATOM 6572 O O . LYS C 1 273 ? -47.862 4.218 -48.518 1.00 40.18 273 LYS C O 1
ATOM 6578 N N . SER C 1 274 ? -46.220 2.848 -47.846 1.00 34.53 274 SER C N 1
ATOM 6579 C CA . SER C 1 274 ? -47.081 2.069 -46.978 1.00 34.88 274 SER C CA 1
ATOM 6580 C C . SER C 1 274 ? -47.408 2.834 -45.702 1.00 35.67 274 SER C C 1
ATOM 6581 O O . SER C 1 274 ? -48.485 2.708 -45.152 1.00 36.18 274 SER C O 1
ATOM 6584 N N . HIS C 1 275 ? -46.462 3.628 -45.231 1.00 36.99 275 HIS C N 1
ATOM 6585 C CA . HIS C 1 275 ? -46.589 4.288 -43.941 1.00 36.79 275 HIS C CA 1
ATOM 6586 C C . HIS C 1 275 ? -47.335 5.628 -44.003 1.00 36.51 275 HIS C C 1
ATOM 6587 O O . HIS C 1 275 ? -47.894 6.074 -42.998 1.00 37.03 275 HIS C O 1
ATOM 6594 N N . ALA C 1 276 ? -47.336 6.258 -45.175 1.00 36.85 276 ALA C N 1
ATOM 6595 C CA . ALA C 1 276 ? -48.012 7.537 -45.390 1.00 37.39 276 ALA C CA 1
ATOM 6596 C C . ALA C 1 276 ? -49.483 7.289 -45.662 1.00 37.29 276 ALA C C 1
ATOM 6597 O O . ALA C 1 276 ? -49.845 6.222 -46.176 1.00 38.51 276 ALA C O 1
ATOM 6599 N N . LYS C 1 277 ? -50.330 8.264 -45.338 1.00 36.65 277 LYS C N 1
ATOM 6600 C CA . LYS C 1 277 ? -51.760 8.109 -45.595 1.00 39.96 277 LYS C CA 1
ATOM 6601 C C . LYS C 1 277 ? -52.073 7.931 -47.079 1.00 39.76 277 LYS C C 1
ATOM 6602 O O . LYS C 1 277 ? -52.944 7.148 -47.430 1.00 38.55 277 LYS C O 1
ATOM 6608 N N . CYS C 1 278 ? -51.372 8.663 -47.936 1.00 41.30 278 CYS C N 1
ATOM 6609 C CA . CYS C 1 278 ? -51.767 8.780 -49.326 1.00 40.70 278 CYS C CA 1
ATOM 6610 C C . CYS C 1 278 ? -50.568 8.916 -50.262 1.00 39.07 278 CYS C C 1
ATOM 6611 O O . CYS C 1 278 ? -49.722 9.781 -50.068 1.00 39.12 278 CYS C O 1
ATOM 6614 N N . VAL C 1 279 ? -50.506 8.042 -51.262 1.00 36.89 279 VAL C N 1
ATOM 6615 C CA . VAL C 1 279 ? -49.445 8.045 -52.267 1.00 37.63 279 VAL C CA 1
ATOM 6616 C C . VAL C 1 279 ? -49.814 8.940 -53.462 1.00 37.00 279 VAL C C 1
ATOM 6617 O O . VAL C 1 279 ? -50.808 8.698 -54.143 1.00 34.71 279 VAL C O 1
ATOM 6621 N N . LEU C 1 280 ? -49.003 9.957 -53.730 1.00 38.12 280 LEU C N 1
ATOM 6622 C CA . LEU C 1 280 ? -49.270 10.870 -54.848 1.00 39.13 280 LEU C CA 1
ATOM 6623 C C . LEU C 1 280 ? -49.264 10.159 -56.196 1.00 38.68 280 LEU C C 1
ATOM 6624 O O . LEU C 1 280 ? -48.513 9.211 -56.410 1.00 36.85 280 LEU C O 1
ATOM 6629 N N . PRO C 1 281 ? -50.108 10.635 -57.116 1.00 39.76 281 PRO C N 1
ATOM 6630 C CA . PRO C 1 281 ? -50.155 10.076 -58.450 1.00 42.41 281 PRO C CA 1
ATOM 6631 C C . PRO C 1 281 ? -48.982 10.527 -59.301 1.00 42.61 281 PRO C C 1
ATOM 6632 O O . PRO C 1 281 ? -48.804 10.013 -60.395 1.00 41.71 281 PRO C O 1
ATOM 6636 N N . VAL C 1 282 ? -48.188 11.466 -58.787 1.00 44.05 282 VAL C N 1
ATOM 6637 C CA . VAL C 1 282 ? -47.168 12.134 -59.576 1.00 45.51 282 VAL C CA 1
ATOM 6638 C C . VAL C 1 282 ? -45.772 12.064 -58.908 1.00 46.16 282 VAL C C 1
ATOM 6639 O O . VAL C 1 282 ? -45.646 12.162 -57.673 1.00 44.46 282 VAL C O 1
ATOM 6643 N N . SER C 1 283 ? -44.736 11.882 -59.737 1.00 45.27 283 SER C N 1
ATOM 6644 C CA . SER C 1 283 ? -43.368 11.739 -59.252 1.00 43.99 283 SER C CA 1
ATOM 6645 C C . SER C 1 283 ? -42.761 13.095 -58.961 1.00 43.54 283 SER C C 1
ATOM 6646 O O . SER C 1 283 ? -43.264 14.124 -59.410 1.00 41.73 283 SER C O 1
ATOM 6649 N N . HIS C 1 284 ? -41.669 13.079 -58.204 1.00 43.96 284 HIS C N 1
ATOM 6650 C CA . HIS C 1 284 ? -40.966 14.305 -57.804 1.00 42.95 284 HIS C CA 1
ATOM 6651 C C . HIS C 1 284 ? -40.568 15.172 -58.994 1.00 42.90 284 HIS C C 1
ATOM 6652 O O . HIS C 1 284 ? -40.716 16.400 -58.941 1.00 43.14 284 HIS C O 1
ATOM 6659 N N . ARG C 1 285 ? -40.095 14.525 -60.065 1.00 41.84 285 ARG C N 1
ATOM 6660 C CA . ARG C 1 285 ? -39.650 15.213 -61.277 1.00 40.73 285 ARG C CA 1
ATOM 6661 C C . ARG C 1 285 ? -40.816 15.718 -62.121 1.00 39.44 285 ARG C C 1
ATOM 6662 O O . ARG C 1 285 ? -40.603 16.468 -63.055 1.00 42.95 285 ARG C O 1
ATOM 6670 N N . GLU C 1 286 ? -42.036 15.283 -61.820 1.00 37.22 286 GLU C N 1
ATOM 6671 C CA . GLU C 1 286 ? -43.229 15.792 -62.497 1.00 36.77 286 GLU C CA 1
ATOM 6672 C C . GLU C 1 286 ? -43.866 16.916 -61.689 1.00 34.10 286 GLU C C 1
ATOM 6673 O O . GLU C 1 286 ? -45.029 17.249 -61.900 1.00 31.37 286 GLU C O 1
ATOM 6679 N N . GLY C 1 287 ? -43.109 17.491 -60.755 1.00 33.18 287 GLY C N 1
ATOM 6680 C CA . GLY C 1 287 ? -43.610 18.563 -59.912 1.00 31.10 287 GLY C CA 1
ATOM 6681 C C . GLY C 1 287 ? -44.603 18.045 -58.898 1.00 32.78 287 GLY C C 1
ATOM 6682 O O . GLY C 1 287 ? -45.720 18.546 -58.814 1.00 35.28 287 GLY C O 1
ATOM 6683 N N . ALA C 1 288 ? -44.205 17.038 -58.121 1.00 33.04 288 ALA C N 1
ATOM 6684 C CA . ALA C 1 288 ? -45.074 16.490 -57.078 1.00 32.98 288 ALA C CA 1
ATOM 6685 C C . ALA C 1 288 ? -45.411 17.500 -55.985 1.00 33.69 288 ALA C C 1
ATOM 6686 O O . ALA C 1 288 ? -46.561 17.593 -55.552 1.00 32.62 288 ALA C O 1
ATOM 6688 N N . VAL C 1 289 ? -44.421 18.270 -55.551 1.00 35.29 289 VAL C N 1
ATOM 6689 C CA . VAL C 1 289 ? -44.649 19.255 -54.490 1.00 35.47 289 VAL C CA 1
ATOM 6690 C C . VAL C 1 289 ? -45.614 20.352 -54.958 1.00 36.08 289 VAL C C 1
ATOM 6691 O O . VAL C 1 289 ? -46.540 20.705 -54.235 1.00 36.83 289 VAL C O 1
ATOM 6695 N N . ALA C 1 290 ? -45.409 20.871 -56.167 1.00 36.43 290 ALA C N 1
ATOM 6696 C CA . ALA C 1 290 ? -46.302 21.886 -56.732 1.00 37.08 290 ALA C CA 1
ATOM 6697 C C . ALA C 1 290 ? -47.720 21.356 -56.890 1.00 39.31 290 ALA C C 1
ATOM 6698 O O . ALA C 1 290 ? -48.679 22.068 -56.573 1.00 39.65 290 ALA C O 1
ATOM 6700 N N . TYR C 1 291 ? -47.843 20.108 -57.364 1.00 39.85 291 TYR C N 1
ATOM 6701 C CA . TYR C 1 291 ? -49.142 19.414 -57.454 1.00 40.19 291 TYR C CA 1
ATOM 6702 C C . TYR C 1 291 ? -49.906 19.405 -56.125 1.00 40.01 291 TYR C C 1
ATOM 6703 O O . TYR C 1 291 ? -51.048 19.850 -56.051 1.00 41.49 291 TYR C O 1
ATOM 6712 N N . LEU C 1 292 ? -49.265 18.881 -55.087 1.00 40.78 292 LEU C N 1
ATOM 6713 C CA . LEU C 1 292 ? -49.871 18.745 -53.761 1.00 40.47 292 LEU C CA 1
ATOM 6714 C C . LEU C 1 292 ? -50.084 20.096 -53.085 1.00 41.50 292 LEU C C 1
ATOM 6715 O O . LEU C 1 292 ? -51.097 20.304 -52.409 1.00 41.52 292 LEU C O 1
ATOM 6720 N N . LEU C 1 293 ? -49.135 21.016 -53.254 1.00 41.37 293 LEU C N 1
ATOM 6721 C CA . LEU C 1 293 ? -49.283 22.321 -52.633 1.00 41.56 293 LEU C CA 1
ATOM 6722 C C . LEU C 1 293 ? -50.504 23.023 -53.212 1.00 42.74 293 LEU C C 1
ATOM 6723 O O . LEU C 1 293 ? -51.268 23.631 -52.470 1.00 43.44 293 LEU C O 1
ATOM 6728 N N . LYS C 1 294 ? -50.720 22.906 -54.519 1.00 43.90 294 LYS C N 1
ATOM 6729 C CA . LYS C 1 294 ? -51.867 23.575 -55.129 1.00 45.07 294 LYS C CA 1
ATOM 6730 C C . LYS C 1 294 ? -53.174 22.862 -54.800 1.00 44.75 294 LYS C C 1
ATOM 6731 O O . LYS C 1 294 ? -54.219 23.483 -54.856 1.00 49.13 294 LYS C O 1
ATOM 6737 N N . LYS C 1 295 ? -53.121 21.587 -54.419 1.00 44.98 295 LYS C N 1
ATOM 6738 C CA . LYS C 1 295 ? -54.291 20.909 -53.816 1.00 44.51 295 LYS C CA 1
ATOM 6739 C C . LYS C 1 295 ? -54.550 21.400 -52.381 1.00 46.71 295 LYS C C 1
ATOM 6740 O O . LYS C 1 295 ? -55.685 21.421 -51.902 1.00 46.10 295 LYS C O 1
ATOM 6746 N N . VAL C 1 296 ? -53.488 21.766 -51.675 1.00 49.02 296 VAL C N 1
ATOM 6747 C CA . VAL C 1 296 ? -53.651 22.336 -50.347 1.00 49.08 296 VAL C CA 1
ATOM 6748 C C . VAL C 1 296 ? -54.190 23.758 -50.471 1.00 47.56 296 VAL C C 1
ATOM 6749 O O . VAL C 1 296 ? -55.042 24.169 -49.680 1.00 47.26 296 VAL C O 1
ATOM 6753 N N . PHE C 1 297 ? -53.711 24.488 -51.480 1.00 47.06 297 PHE C N 1
ATOM 6754 C CA . PHE C 1 297 ? -54.045 25.908 -51.637 1.00 47.22 297 PHE C CA 1
ATOM 6755 C C . PHE C 1 297 ? -55.536 26.112 -51.873 1.00 49.67 297 PHE C C 1
ATOM 6756 O O . PHE C 1 297 ? -56.143 27.002 -51.277 1.00 51.73 297 PHE C O 1
ATOM 6764 N N . ASP C 1 298 ? -56.133 25.300 -52.741 1.00 51.29 298 ASP C N 1
ATOM 6765 C CA . ASP C 1 298 ? -57.561 25.463 -53.023 1.00 52.27 298 ASP C CA 1
ATOM 6766 C C . ASP C 1 298 ? -58.441 24.617 -52.097 1.00 51.70 298 ASP C C 1
ATOM 6767 O O . ASP C 1 298 ? -59.525 24.216 -52.477 1.00 51.63 298 ASP C O 1
ATOM 6772 N N . LEU C 1 299 ? -57.956 24.348 -50.884 1.00 52.75 299 LEU C N 1
ATOM 6773 C CA . LEU C 1 299 ? -58.839 24.069 -49.748 1.00 52.56 299 LEU C CA 1
ATOM 6774 C C . LEU C 1 299 ? -59.467 25.408 -49.359 1.00 51.77 299 LEU C C 1
ATOM 6775 O O . LEU C 1 299 ? -60.678 25.545 -49.311 1.00 51.18 299 LEU C O 1
ATOM 6780 N N . LYS C 1 300 ? -58.610 26.390 -49.099 1.00 52.25 300 LYS C N 1
ATOM 6781 C CA . LYS C 1 300 ? -59.025 27.755 -48.773 1.00 52.58 300 LYS C CA 1
ATOM 6782 C C . LYS C 1 300 ? -59.527 28.519 -50.006 1.00 51.82 300 LYS C C 1
ATOM 6783 O O . LYS C 1 300 ? -60.597 28.236 -50.538 1.00 50.67 300 LYS C O 1
ATOM 6789 N N . LYS D 1 17 ? -22.824 -12.684 -22.609 1.00 52.72 17 LYS D N 1
ATOM 6790 C CA . LYS D 1 17 ? -23.268 -11.764 -23.710 1.00 52.78 17 LYS D CA 1
ATOM 6791 C C . LYS D 1 17 ? -24.336 -10.776 -23.250 1.00 51.67 17 LYS D C 1
ATOM 6792 O O . LYS D 1 17 ? -24.540 -9.724 -23.865 1.00 49.94 17 LYS D O 1
ATOM 6798 N N . VAL D 1 18 ? -25.015 -11.113 -22.163 1.00 52.41 18 VAL D N 1
ATOM 6799 C CA . VAL D 1 18 ? -25.853 -10.146 -21.471 1.00 52.30 18 VAL D CA 1
ATOM 6800 C C . VAL D 1 18 ? -24.938 -9.131 -20.778 1.00 52.58 18 VAL D C 1
ATOM 6801 O O . VAL D 1 18 ? -25.155 -7.918 -20.882 1.00 52.95 18 VAL D O 1
ATOM 6805 N N . GLU D 1 19 ? -23.902 -9.634 -20.104 1.00 52.22 19 GLU D N 1
ATOM 6806 C CA . GLU D 1 19 ? -22.960 -8.782 -19.370 1.00 51.99 19 GLU D CA 1
ATOM 6807 C C . GLU D 1 19 ? -22.316 -7.763 -20.292 1.00 51.86 19 GLU D C 1
ATOM 6808 O O . GLU D 1 19 ? -22.234 -6.583 -19.961 1.00 48.76 19 GLU D O 1
ATOM 6814 N N . GLU D 1 20 ? -21.873 -8.226 -21.456 1.00 54.37 20 GLU D N 1
ATOM 6815 C CA . GLU D 1 20 ? -21.254 -7.345 -22.447 1.00 55.64 20 GLU D CA 1
ATOM 6816 C C . GLU D 1 20 ? -22.230 -6.260 -22.899 1.00 55.69 20 GLU D C 1
ATOM 6817 O O . GLU D 1 20 ? -21.872 -5.084 -22.934 1.00 55.16 20 GLU D O 1
ATOM 6823 N N . ALA D 1 21 ? -23.470 -6.655 -23.195 1.00 55.00 21 ALA D N 1
ATOM 6824 C CA . ALA D 1 21 ? -24.534 -5.703 -23.522 1.00 52.14 21 ALA D CA 1
ATOM 6825 C C . ALA D 1 21 ? -24.788 -4.709 -22.391 1.00 51.01 21 ALA D C 1
ATOM 6826 O O . ALA D 1 21 ? -25.250 -3.602 -22.625 1.00 53.36 21 ALA D O 1
ATOM 6828 N N . LEU D 1 22 ? -24.481 -5.102 -21.165 1.00 50.78 22 LEU D N 1
ATOM 6829 C CA . LEU D 1 22 ? -24.716 -4.252 -19.999 1.00 49.93 22 LEU D CA 1
ATOM 6830 C C . LEU D 1 22 ? -23.459 -3.455 -19.585 1.00 49.81 22 LEU D C 1
ATOM 6831 O O . LEU D 1 22 ? -23.540 -2.558 -18.751 1.00 47.62 22 LEU D O 1
ATOM 6836 N N . LYS D 1 23 ? -22.313 -3.777 -20.190 1.00 51.32 23 LYS D N 1
ATOM 6837 C CA . LYS D 1 23 ? -21.012 -3.218 -19.806 1.00 49.97 23 LYS D CA 1
ATOM 6838 C C . LYS D 1 23 ? -20.974 -1.692 -19.821 1.00 49.45 23 LYS D C 1
ATOM 6839 O O . LYS D 1 23 ? -21.130 -1.067 -20.867 1.00 48.14 23 LYS D O 1
ATOM 6845 N N . GLY D 1 24 ? -20.779 -1.108 -18.644 1.00 49.73 24 GLY D N 1
ATOM 6846 C CA . GLY D 1 24 ? -20.642 0.337 -18.495 1.00 50.70 24 GLY D CA 1
ATOM 6847 C C . GLY D 1 24 ? -21.955 1.097 -18.546 1.00 50.55 24 GLY D C 1
ATOM 6848 O O . GLY D 1 24 ? -22.023 2.205 -19.079 1.00 51.10 24 GLY D O 1
ATOM 6849 N N . ALA D 1 25 ? -23.004 0.507 -17.988 1.00 49.05 25 ALA D N 1
ATOM 6850 C CA . ALA D 1 25 ? -24.294 1.173 -17.898 1.00 46.74 25 ALA D CA 1
ATOM 6851 C C . ALA D 1 25 ? -24.405 1.798 -16.518 1.00 44.85 25 ALA D C 1
ATOM 6852 O O . ALA D 1 25 ? -24.033 1.182 -15.525 1.00 46.81 25 ALA D O 1
ATOM 6854 N N . ASP D 1 26 ? -24.898 3.026 -16.462 1.00 42.55 26 ASP D N 1
ATOM 6855 C CA . ASP D 1 26 ? -25.177 3.694 -15.201 1.00 41.29 26 ASP D CA 1
ATOM 6856 C C . ASP D 1 26 ? -26.695 3.757 -15.073 1.00 40.49 26 ASP D C 1
ATOM 6857 O O . ASP D 1 26 ? -27.309 4.818 -15.112 1.00 39.47 26 ASP D O 1
ATOM 6862 N N . ILE D 1 27 ? -27.289 2.582 -14.941 1.00 41.35 27 ILE D N 1
ATOM 6863 C CA . ILE D 1 27 ? -28.732 2.432 -14.908 1.00 42.08 27 ILE D CA 1
ATOM 6864 C C . ILE D 1 27 ? -29.335 2.993 -13.616 1.00 42.31 27 ILE D C 1
ATOM 6865 O O . ILE D 1 27 ? -28.885 2.674 -12.512 1.00 42.49 27 ILE D O 1
ATOM 6870 N N . LYS D 1 28 ? -30.345 3.846 -13.784 1.00 42.16 28 LYS D N 1
ATOM 6871 C CA . LYS D 1 28 ? -31.088 4.451 -12.668 1.00 42.32 28 LYS D CA 1
ATOM 6872 C C . LYS D 1 28 ? -32.597 4.236 -12.781 1.00 41.60 28 LYS D C 1
ATOM 6873 O O . LYS D 1 28 ? -33.297 4.210 -11.770 1.00 38.71 28 LYS D O 1
ATOM 6879 N N . LEU D 1 29 ? -33.087 4.087 -14.012 1.00 41.16 29 LEU D N 1
ATOM 6880 C CA . LEU D 1 29 ? -34.500 3.864 -14.280 1.00 39.35 29 LEU D CA 1
ATOM 6881 C C . LEU D 1 29 ? -34.715 2.479 -14.906 1.00 38.55 29 LEU D C 1
ATOM 6882 O O . LEU D 1 29 ? -34.022 2.095 -15.857 1.00 35.10 29 LEU D O 1
ATOM 6887 N N . LEU D 1 30 ? -35.683 1.738 -14.369 1.00 37.36 30 LEU D N 1
ATOM 6888 C CA . LEU D 1 30 ? -35.947 0.382 -14.808 1.00 36.66 30 LEU D CA 1
ATOM 6889 C C . LEU D 1 30 ? -37.329 0.303 -15.433 1.00 36.22 30 LEU D C 1
ATOM 6890 O O . LEU D 1 30 ? -38.322 0.375 -14.720 1.00 39.24 30 LEU D O 1
ATOM 6895 N N . LEU D 1 31 ? -37.385 0.129 -16.752 1.00 33.59 31 LEU D N 1
ATOM 6896 C CA . LEU D 1 31 ? -38.639 0.104 -17.488 1.00 33.83 31 LEU D CA 1
ATOM 6897 C C . LEU D 1 31 ? -39.009 -1.314 -17.903 1.00 34.25 31 LEU D C 1
ATOM 6898 O O . LEU D 1 31 ? -38.416 -1.894 -18.815 1.00 35.62 31 LEU D O 1
ATOM 6903 N N . ILE D 1 32 ? -40.028 -1.846 -17.239 1.00 33.22 32 ILE D N 1
ATOM 6904 C CA . ILE D 1 32 ? -40.376 -3.246 -17.314 1.00 30.41 32 ILE D CA 1
ATOM 6905 C C . ILE D 1 32 ? -41.741 -3.365 -17.950 1.00 29.25 32 ILE D C 1
ATOM 6906 O O . ILE D 1 32 ? -42.693 -2.805 -17.447 1.00 30.86 32 ILE D O 1
ATOM 6911 N N . ASP D 1 33 ? -41.824 -4.075 -19.069 1.00 30.14 33 ASP D N 1
ATOM 6912 C CA . ASP D 1 33 ? -43.102 -4.498 -19.638 1.00 30.81 33 ASP D CA 1
ATOM 6913 C C . ASP D 1 33 ? -43.833 -5.430 -18.644 1.00 32.53 33 ASP D C 1
ATOM 6914 O O . ASP D 1 33 ? -43.188 -6.171 -17.892 1.00 30.82 33 ASP D O 1
ATOM 6919 N N . PHE D 1 34 ? -45.168 -5.387 -18.628 1.00 33.68 34 PHE D N 1
ATOM 6920 C CA . PHE D 1 34 ? -45.929 -6.246 -17.710 1.00 35.45 34 PHE D CA 1
ATOM 6921 C C . PHE D 1 34 ? -46.237 -7.599 -18.337 1.00 35.78 34 PHE D C 1
ATOM 6922 O O . PHE D 1 34 ? -45.510 -8.548 -18.089 1.00 35.46 34 PHE D O 1
ATOM 6930 N N . ASP D 1 35 ? -47.291 -7.698 -19.146 1.00 37.79 35 ASP D N 1
ATOM 6931 C CA . ASP D 1 35 ? -47.649 -8.991 -19.746 1.00 37.80 35 ASP D CA 1
ATOM 6932 C C . ASP D 1 35 ? -46.568 -9.464 -20.712 1.00 36.41 35 ASP D C 1
ATOM 6933 O O . ASP D 1 35 ? -46.067 -8.685 -21.530 1.00 35.74 35 ASP D O 1
ATOM 6938 N N . GLY D 1 36 ? -46.210 -10.739 -20.599 1.00 36.25 36 GLY D N 1
ATOM 6939 C CA . GLY D 1 36 ? -45.219 -11.365 -21.471 1.00 34.94 36 GLY D CA 1
ATOM 6940 C C . GLY D 1 36 ? -43.795 -11.237 -20.962 1.00 33.84 36 GLY D C 1
ATOM 6941 O O . GLY D 1 36 ? -42.886 -11.858 -21.503 1.00 33.83 36 GLY D O 1
ATOM 6942 N N . THR D 1 37 ? -43.603 -10.444 -19.916 1.00 32.79 37 THR D N 1
ATOM 6943 C CA . THR D 1 37 ? -42.274 -10.119 -19.425 1.00 33.67 37 THR D CA 1
ATOM 6944 C C . THR D 1 37 ? -42.271 -10.319 -17.919 1.00 33.56 37 THR D C 1
ATOM 6945 O O . THR D 1 37 ? -41.611 -11.220 -17.416 1.00 33.33 37 THR D O 1
ATOM 6949 N N . LEU D 1 38 ? -43.040 -9.494 -17.216 1.00 33.45 38 LEU D N 1
ATOM 6950 C CA . LEU D 1 38 ? -43.142 -9.576 -15.773 1.00 35.25 38 LEU D CA 1
ATOM 6951 C C . LEU D 1 38 ? -44.263 -10.515 -15.307 1.00 36.55 38 LEU D C 1
ATOM 6952 O O . LEU D 1 38 ? -44.096 -11.239 -14.332 1.00 39.34 38 LEU D O 1
ATOM 6957 N N . PHE D 1 39 ? -45.395 -10.478 -16.004 1.00 36.76 39 PHE D N 1
ATOM 6958 C CA . PHE D 1 39 ? -46.574 -11.290 -15.711 1.00 36.73 39 PHE D CA 1
ATOM 6959 C C . PHE D 1 39 ? -46.593 -12.442 -16.713 1.00 38.38 39 PHE D C 1
ATOM 6960 O O . PHE D 1 39 ? -46.126 -12.273 -17.835 1.00 41.60 39 PHE D O 1
ATOM 6968 N N . VAL D 1 40 ? -47.150 -13.595 -16.322 1.00 38.72 40 VAL D N 1
ATOM 6969 C CA . VAL D 1 40 ? -47.000 -14.852 -17.076 1.00 37.62 40 VAL D CA 1
ATOM 6970 C C . VAL D 1 40 ? -48.336 -15.468 -17.534 1.00 37.52 40 VAL D C 1
ATOM 6971 O O . VAL D 1 40 ? -48.522 -15.741 -18.714 1.00 37.09 40 VAL D O 1
ATOM 6975 N N . ASP D 1 41 ? -49.247 -15.710 -16.594 1.00 38.90 41 ASP D N 1
ATOM 6976 C CA . ASP D 1 41 ? -50.573 -16.274 -16.899 1.00 38.86 41 ASP D CA 1
ATOM 6977 C C . ASP D 1 41 ? -51.549 -16.082 -15.738 1.00 36.64 41 ASP D C 1
ATOM 6978 O O . ASP D 1 41 ? -51.134 -15.688 -14.657 1.00 36.77 41 ASP D O 1
ATOM 6983 N N . LYS D 1 42 ? -52.834 -16.356 -15.972 1.00 36.77 42 LYS D N 1
ATOM 6984 C CA . LYS D 1 42 ? -53.870 -16.388 -14.913 1.00 37.22 42 LYS D CA 1
ATOM 6985 C C . LYS D 1 42 ? -53.343 -16.880 -13.542 1.00 37.83 42 LYS D C 1
ATOM 6986 O O . LYS D 1 42 ? -53.539 -16.237 -12.523 1.00 37.12 42 LYS D O 1
ATOM 6992 N N . ASP D 1 43 ? -52.657 -18.019 -13.543 1.00 40.89 43 ASP D N 1
ATOM 6993 C CA . ASP D 1 43 ? -52.230 -18.711 -12.312 1.00 42.03 43 ASP D CA 1
ATOM 6994 C C . ASP D 1 43 ? -50.967 -18.120 -11.657 1.00 42.53 43 ASP D C 1
ATOM 6995 O O . ASP D 1 43 ? -51.007 -17.675 -10.507 1.00 41.69 43 ASP D O 1
ATOM 7000 N N . ILE D 1 44 ? -49.857 -18.147 -12.396 1.00 43.23 44 ILE D N 1
ATOM 7001 C CA . ILE D 1 44 ? -48.534 -17.791 -11.877 1.00 44.29 44 ILE D CA 1
ATOM 7002 C C . ILE D 1 44 ? -48.387 -16.284 -11.679 1.00 44.76 44 ILE D C 1
ATOM 7003 O O . ILE D 1 44 ? -47.619 -15.838 -10.815 1.00 46.29 44 ILE D O 1
ATOM 7008 N N . LYS D 1 45 ? -49.102 -15.507 -12.492 1.00 44.17 45 LYS D N 1
ATOM 7009 C CA . LYS D 1 45 ? -49.082 -14.046 -12.401 1.00 43.22 45 LYS D CA 1
ATOM 7010 C C . LYS D 1 45 ? -47.643 -13.539 -12.463 1.00 42.22 45 LYS D C 1
ATOM 7011 O O . LYS D 1 45 ? -46.892 -13.963 -13.329 1.00 43.40 45 LYS D O 1
ATOM 7017 N N . VAL D 1 46 ? -47.259 -12.639 -11.566 1.00 42.08 46 VAL D N 1
ATOM 7018 C CA . VAL D 1 46 ? -45.864 -12.263 -11.425 1.00 42.01 46 VAL D CA 1
ATOM 7019 C C . VAL D 1 46 ? -45.195 -13.300 -10.519 1.00 44.27 46 VAL D C 1
ATOM 7020 O O . VAL D 1 46 ? -45.580 -13.434 -9.352 1.00 43.67 46 VAL D O 1
ATOM 7024 N N . PRO D 1 47 ? -44.217 -14.062 -11.060 1.00 46.39 47 PRO D N 1
ATOM 7025 C CA . PRO D 1 47 ? -43.398 -14.956 -10.235 1.00 46.22 47 PRO D CA 1
ATOM 7026 C C . PRO D 1 47 ? -42.762 -14.234 -9.055 1.00 44.92 47 PRO D C 1
ATOM 7027 O O . PRO D 1 47 ? -42.417 -13.053 -9.176 1.00 44.77 47 PRO D O 1
ATOM 7031 N N . SER D 1 48 ? -42.597 -14.944 -7.935 1.00 44.65 48 SER D N 1
ATOM 7032 C CA . SER D 1 48 ? -42.053 -14.347 -6.698 1.00 43.94 48 SER D CA 1
ATOM 7033 C C . SER D 1 48 ? -40.588 -13.866 -6.821 1.00 41.13 48 SER D C 1
ATOM 7034 O O . SER D 1 48 ? -40.186 -12.952 -6.102 1.00 39.25 48 SER D O 1
ATOM 7037 N N . GLU D 1 49 ? -39.808 -14.457 -7.730 1.00 39.89 49 GLU D N 1
ATOM 7038 C CA . GLU D 1 49 ? -38.441 -13.960 -8.024 1.00 39.22 49 GLU D CA 1
ATOM 7039 C C . GLU D 1 49 ? -38.497 -12.515 -8.490 1.00 37.97 49 GLU D C 1
ATOM 7040 O O . GLU D 1 49 ? -37.691 -11.672 -8.057 1.00 35.60 49 GLU D O 1
ATOM 7046 N N . ASN D 1 50 ? -39.449 -12.242 -9.382 1.00 36.84 50 ASN D N 1
ATOM 7047 C CA . ASN D 1 50 ? -39.605 -10.912 -9.934 1.00 36.83 50 ASN D CA 1
ATOM 7048 C C . ASN D 1 50 ? -40.056 -9.938 -8.874 1.00 37.51 50 ASN D C 1
ATOM 7049 O O . ASN D 1 50 ? -39.581 -8.807 -8.832 1.00 39.69 50 ASN D O 1
ATOM 7054 N N . ILE D 1 51 ? -40.960 -10.368 -8.008 1.00 37.73 51 ILE D N 1
ATOM 7055 C CA . ILE D 1 51 ? -41.383 -9.509 -6.902 1.00 39.67 51 ILE D CA 1
ATOM 7056 C C . ILE D 1 51 ? -40.191 -9.191 -5.992 1.00 39.09 51 ILE D C 1
ATOM 7057 O O . ILE D 1 51 ? -39.963 -8.034 -5.652 1.00 41.25 51 ILE D O 1
ATOM 7062 N N . ASP D 1 52 ? -39.415 -10.207 -5.631 1.00 39.96 52 ASP D N 1
ATOM 7063 C CA . ASP D 1 52 ? -38.188 -10.009 -4.833 1.00 40.40 52 ASP D CA 1
ATOM 7064 C C . ASP D 1 52 ? -37.149 -9.128 -5.522 1.00 37.93 52 ASP D C 1
ATOM 7065 O O . ASP D 1 52 ? -36.517 -8.294 -4.879 1.00 36.95 52 ASP D O 1
ATOM 7070 N N . ALA D 1 53 ? -36.971 -9.330 -6.826 1.00 38.19 53 ALA D N 1
ATOM 7071 C CA . ALA D 1 53 ? -36.079 -8.486 -7.638 1.00 36.54 53 ALA D CA 1
ATOM 7072 C C . ALA D 1 53 ? -36.457 -7.007 -7.593 1.00 36.39 53 ALA D C 1
ATOM 7073 O O . ALA D 1 53 ? -35.592 -6.159 -7.406 1.00 38.86 53 ALA D O 1
ATOM 7075 N N . ILE D 1 54 ? -37.747 -6.709 -7.750 1.00 36.00 54 ILE D N 1
ATOM 7076 C CA . ILE D 1 54 ? -38.249 -5.326 -7.763 1.00 35.81 54 ILE D CA 1
ATOM 7077 C C . ILE D 1 54 ? -38.148 -4.717 -6.360 1.00 38.53 54 ILE D C 1
ATOM 7078 O O . ILE D 1 54 ? -37.708 -3.571 -6.188 1.00 37.96 54 ILE D O 1
ATOM 7083 N N . LYS D 1 55 ? -38.553 -5.489 -5.358 1.00 40.98 55 LYS D N 1
ATOM 7084 C CA . LYS D 1 55 ? -38.358 -5.095 -3.969 1.00 42.55 55 LYS D CA 1
ATOM 7085 C C . LYS D 1 55 ? -36.932 -4.587 -3.764 1.00 41.44 55 LYS D C 1
ATOM 7086 O O . LYS D 1 55 ? -36.729 -3.529 -3.183 1.00 42.04 55 LYS D O 1
ATOM 7092 N N . GLU D 1 56 ? -35.958 -5.343 -4.264 1.00 42.31 56 GLU D N 1
ATOM 7093 C CA . GLU D 1 56 ? -34.540 -5.045 -4.046 1.00 45.83 56 GLU D CA 1
ATOM 7094 C C . GLU D 1 56 ? -34.075 -3.784 -4.797 1.00 45.19 56 GLU D C 1
ATOM 7095 O O . GLU D 1 56 ? -33.371 -2.934 -4.239 1.00 42.67 56 GLU D O 1
ATOM 7101 N N . ALA D 1 57 ? -34.468 -3.675 -6.065 1.00 44.85 57 ALA D N 1
ATOM 7102 C CA . ALA D 1 57 ? -34.223 -2.464 -6.851 1.00 42.55 57 ALA D CA 1
ATOM 7103 C C . ALA D 1 57 ? -34.631 -1.208 -6.069 1.00 42.50 57 ALA D C 1
ATOM 7104 O O . ALA D 1 57 ? -33.859 -0.251 -5.962 1.00 44.16 57 ALA D O 1
ATOM 7106 N N . ILE D 1 58 ? -35.835 -1.229 -5.497 1.00 40.85 58 ILE D N 1
ATOM 7107 C CA . ILE D 1 58 ? -36.348 -0.067 -4.780 1.00 39.63 58 ILE D CA 1
ATOM 7108 C C . ILE D 1 58 ? -35.562 0.183 -3.491 1.00 40.59 58 ILE D C 1
ATOM 7109 O O . ILE D 1 58 ? -35.289 1.338 -3.153 1.00 40.11 58 ILE D O 1
ATOM 7114 N N . GLU D 1 59 ? -35.182 -0.889 -2.794 1.00 41.43 59 GLU D N 1
ATOM 7115 C CA . GLU D 1 59 ? -34.270 -0.780 -1.644 1.00 44.14 59 GLU D CA 1
ATOM 7116 C C . GLU D 1 59 ? -32.913 -0.230 -2.078 1.00 44.32 59 GLU D C 1
ATOM 7117 O O . GLU D 1 59 ? -32.337 0.631 -1.404 1.00 43.44 59 GLU D O 1
ATOM 7123 N N . LYS D 1 60 ? -32.418 -0.728 -3.212 1.00 43.92 60 LYS D N 1
ATOM 7124 C CA . LYS D 1 60 ? -31.125 -0.314 -3.751 1.00 43.44 60 LYS D CA 1
ATOM 7125 C C . LYS D 1 60 ? -31.205 1.057 -4.432 1.00 42.90 60 LYS D C 1
ATOM 7126 O O . LYS D 1 60 ? -30.202 1.542 -4.957 1.00 41.38 60 LYS D O 1
ATOM 7132 N N . GLY D 1 61 ? -32.389 1.672 -4.446 1.00 40.87 61 GLY D N 1
ATOM 7133 C CA . GLY D 1 61 ? -32.510 3.069 -4.857 1.00 38.68 61 GLY D CA 1
ATOM 7134 C C . GLY D 1 61 ? -32.894 3.302 -6.307 1.00 36.70 61 GLY D C 1
ATOM 7135 O O . GLY D 1 61 ? -33.137 4.441 -6.695 1.00 33.00 61 GLY D O 1
ATOM 7136 N N . TYR D 1 62 ? -32.946 2.239 -7.109 1.00 35.83 62 TYR D N 1
ATOM 7137 C CA . TYR D 1 62 ? -33.410 2.345 -8.489 1.00 35.62 62 TYR D CA 1
ATOM 7138 C C . TYR D 1 62 ? -34.881 2.819 -8.522 1.00 37.12 62 TYR D C 1
ATOM 7139 O O . TYR D 1 62 ? -35.674 2.505 -7.616 1.00 38.50 62 TYR D O 1
ATOM 7148 N N . MET D 1 63 ? -35.219 3.591 -9.556 1.00 35.35 63 MET D N 1
ATOM 7149 C CA . MET D 1 63 ? -36.605 3.928 -9.886 1.00 36.95 63 MET D CA 1
ATOM 7150 C C . MET D 1 63 ? -37.202 2.860 -10.826 1.00 35.22 63 MET D C 1
ATOM 7151 O O . MET D 1 63 ? -36.597 2.460 -11.828 1.00 35.40 63 MET D O 1
ATOM 7156 N N . VAL D 1 64 ? -38.390 2.387 -10.479 1.00 36.36 64 VAL D N 1
ATOM 7157 C CA . VAL D 1 64 ? -39.081 1.367 -11.254 1.00 36.11 64 VAL D CA 1
ATOM 7158 C C . VAL D 1 64 ? -40.316 1.986 -11.886 1.00 35.92 64 VAL D C 1
ATOM 7159 O O . VAL D 1 64 ? -40.999 2.797 -11.262 1.00 33.79 64 VAL D O 1
ATOM 7163 N N . SER D 1 65 ? -40.581 1.608 -13.132 1.00 34.94 65 SER D N 1
ATOM 7164 C CA . SER D 1 65 ? -41.803 1.989 -13.816 1.00 35.79 65 SER D CA 1
ATOM 7165 C C . SER D 1 65 ? -42.276 0.861 -14.704 1.00 35.76 65 SER D C 1
ATOM 7166 O O . SER D 1 65 ? -41.506 0.350 -15.518 1.00 32.36 65 SER D O 1
ATOM 7169 N N . ILE D 1 66 ? -43.552 0.496 -14.581 1.00 35.62 66 ILE D N 1
ATOM 7170 C CA . ILE D 1 66 ? -44.107 -0.509 -15.468 1.00 34.83 66 ILE D CA 1
ATOM 7171 C C . ILE D 1 66 ? -44.611 0.198 -16.708 1.00 34.16 66 ILE D C 1
ATOM 7172 O O . ILE D 1 66 ? -45.204 1.273 -16.615 1.00 35.18 66 ILE D O 1
ATOM 7177 N N . CYS D 1 67 ? -44.331 -0.413 -17.856 1.00 31.45 67 CYS D N 1
ATOM 7178 C CA . CYS D 1 67 ? -44.665 0.120 -19.160 1.00 33.40 67 CYS D CA 1
ATOM 7179 C C . CYS D 1 67 ? -45.546 -0.893 -19.875 1.00 32.82 67 CYS D C 1
ATOM 7180 O O . CYS D 1 67 ? -45.099 -2.004 -20.178 1.00 31.98 67 CYS D O 1
ATOM 7183 N N . THR D 1 68 ? -46.795 -0.507 -20.146 1.00 31.37 68 THR D N 1
ATOM 7184 C CA . THR D 1 68 ? -47.817 -1.467 -20.543 1.00 30.77 68 THR D CA 1
ATOM 7185 C C . THR D 1 68 ? -49.052 -0.818 -21.157 1.00 30.03 68 THR D C 1
ATOM 7186 O O . THR D 1 68 ? -49.270 0.371 -21.002 1.00 30.03 68 THR D O 1
ATOM 7190 N N . GLY D 1 69 ? -49.862 -1.633 -21.834 1.00 30.61 69 GLY D N 1
ATOM 7191 C CA . GLY D 1 69 ? -51.167 -1.218 -22.335 1.00 29.20 69 GLY D CA 1
ATOM 7192 C C . GLY D 1 69 ? -52.225 -1.270 -21.242 1.00 28.93 69 GLY D C 1
ATOM 7193 O O . GLY D 1 69 ? -53.365 -0.845 -21.450 1.00 27.10 69 GLY D O 1
ATOM 7194 N N . ARG D 1 70 ? -51.868 -1.823 -20.087 1.00 25.81 70 ARG D N 1
ATOM 7195 C CA . ARG D 1 70 ? -52.802 -1.911 -18.990 1.00 26.27 70 ARG D CA 1
ATOM 7196 C C . ARG D 1 70 ? -52.951 -0.568 -18.316 1.00 27.04 70 ARG D C 1
ATOM 7197 O O . ARG D 1 70 ? -52.108 0.319 -18.477 1.00 26.08 70 ARG D O 1
ATOM 7205 N N . SER D 1 71 ? -54.033 -0.445 -17.548 1.00 26.22 71 SER D N 1
ATOM 7206 C CA . SER D 1 71 ? -54.227 0.670 -16.661 1.00 24.15 71 SER D CA 1
ATOM 7207 C C . SER D 1 71 ? -53.487 0.318 -15.394 1.00 25.49 71 SER D C 1
ATOM 7208 O O . SER D 1 71 ? -53.133 -0.845 -15.184 1.00 24.53 71 SER D O 1
ATOM 7211 N N . LYS D 1 72 ? -53.284 1.309 -14.536 1.00 26.64 72 LYS D N 1
ATOM 7212 C CA . LYS D 1 72 ? -52.598 1.083 -13.280 1.00 30.02 72 LYS D CA 1
ATOM 7213 C C . LYS D 1 72 ? -53.359 0.131 -12.386 1.00 31.60 72 LYS D C 1
ATOM 7214 O O . LYS D 1 72 ? -52.755 -0.785 -11.825 1.00 34.37 72 LYS D O 1
ATOM 7220 N N . VAL D 1 73 ? -54.671 0.329 -12.246 1.00 33.29 73 VAL D N 1
ATOM 7221 C CA . VAL D 1 73 ? -55.475 -0.578 -11.404 1.00 35.44 73 VAL D CA 1
ATOM 7222 C C . VAL D 1 73 ? -55.428 -2.012 -11.937 1.00 35.80 73 VAL D C 1
ATOM 7223 O O . VAL D 1 73 ? -55.401 -2.965 -11.150 1.00 36.01 73 VAL D O 1
ATOM 7227 N N . GLY D 1 74 ? -55.398 -2.159 -13.263 1.00 34.70 74 GLY D N 1
ATOM 7228 C CA . GLY D 1 74 ? -55.294 -3.473 -13.867 1.00 34.71 74 GLY D CA 1
ATOM 7229 C C . GLY D 1 74 ? -54.078 -4.195 -13.326 1.00 35.56 74 GLY D C 1
ATOM 7230 O O . GLY D 1 74 ? -54.164 -5.325 -12.875 1.00 36.63 74 GLY D O 1
ATOM 7231 N N . ILE D 1 75 ? -52.952 -3.496 -13.353 1.00 35.92 75 ILE D N 1
ATOM 7232 C CA . ILE D 1 75 ? -51.671 -3.996 -12.868 1.00 37.13 75 ILE D CA 1
ATOM 7233 C C . ILE D 1 75 ? -51.624 -4.172 -11.347 1.00 37.57 75 ILE D C 1
ATOM 7234 O O . ILE D 1 75 ? -51.022 -5.134 -10.849 1.00 37.31 75 ILE D O 1
ATOM 7239 N N . LEU D 1 76 ? -52.231 -3.243 -10.610 1.00 35.75 76 LEU D N 1
ATOM 7240 C CA . LEU D 1 76 ? -52.284 -3.375 -9.172 1.00 34.15 76 LEU D CA 1
ATOM 7241 C C . LEU D 1 76 ? -53.039 -4.642 -8.808 1.00 33.96 76 LEU D C 1
ATOM 7242 O O . LEU D 1 76 ? -52.597 -5.394 -7.945 1.00 35.82 76 LEU D O 1
ATOM 7247 N N . SER D 1 77 ? -54.151 -4.896 -9.490 1.00 34.90 77 SER D N 1
ATOM 7248 C CA . SER D 1 77 ? -54.952 -6.104 -9.252 1.00 36.64 77 SER D CA 1
ATOM 7249 C C . SER D 1 77 ? -54.191 -7.352 -9.642 1.00 36.18 77 SER D C 1
ATOM 7250 O O . SER D 1 77 ? -54.261 -8.372 -8.950 1.00 34.12 77 SER D O 1
ATOM 7253 N N . ALA D 1 78 ? -53.472 -7.260 -10.758 1.00 36.01 78 ALA D N 1
ATOM 7254 C CA . ALA D 1 78 ? -52.641 -8.361 -11.236 1.00 36.48 78 ALA D CA 1
ATOM 7255 C C . ALA D 1 78 ? -51.528 -8.679 -10.240 1.00 35.69 78 ALA D C 1
ATOM 7256 O O . ALA D 1 78 ? -51.218 -9.841 -10.034 1.00 36.71 78 ALA D O 1
ATOM 7258 N N . PHE D 1 79 ? -50.956 -7.643 -9.621 1.00 34.75 79 PHE D N 1
ATOM 7259 C CA . PHE D 1 79 ? -50.005 -7.795 -8.501 1.00 34.56 79 PHE D CA 1
ATOM 7260 C C . PHE D 1 79 ? -50.612 -8.355 -7.209 1.00 34.68 79 PHE D C 1
ATOM 7261 O O . PHE D 1 79 ? -50.000 -9.179 -6.537 1.00 35.74 79 PHE D O 1
ATOM 7269 N N . GLY D 1 80 ? -51.783 -7.857 -6.828 1.00 33.70 80 GLY D N 1
ATOM 7270 C CA . GLY D 1 80 ? -52.373 -8.194 -5.530 1.00 32.16 80 GLY D CA 1
ATOM 7271 C C . GLY D 1 80 ? -51.755 -7.378 -4.407 1.00 32.41 80 GLY D C 1
ATOM 7272 O O . GLY D 1 80 ? -50.528 -7.168 -4.378 1.00 30.41 80 GLY D O 1
ATOM 7273 N N . GLU D 1 81 ? -52.611 -6.928 -3.483 1.00 33.77 81 GLU D N 1
ATOM 7274 C CA . GLU D 1 81 ? -52.223 -6.100 -2.329 1.00 33.95 81 GLU D CA 1
ATOM 7275 C C . GLU D 1 81 ? -50.994 -6.594 -1.544 1.00 36.40 81 GLU D C 1
ATOM 7276 O O . GLU D 1 81 ? -50.177 -5.785 -1.106 1.00 34.68 81 GLU D O 1
ATOM 7282 N N . GLU D 1 82 ? -50.850 -7.911 -1.385 1.00 37.57 82 GLU D N 1
ATOM 7283 C CA . GLU D 1 82 ? -49.744 -8.464 -0.590 1.00 39.37 82 GLU D CA 1
ATOM 7284 C C . GLU D 1 82 ? -48.412 -8.104 -1.220 1.00 40.40 82 GLU D C 1
ATOM 7285 O O . GLU D 1 82 ? -47.543 -7.505 -0.567 1.00 42.22 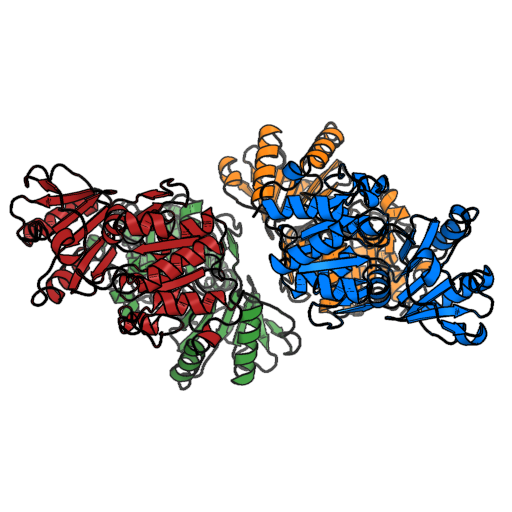82 GLU D O 1
ATOM 7291 N N . ASN D 1 83 ? -48.267 -8.452 -2.497 1.00 40.55 83 ASN D N 1
ATOM 7292 C CA . ASN D 1 83 ? -47.062 -8.125 -3.263 1.00 37.75 83 ASN D CA 1
ATOM 7293 C C . ASN D 1 83 ? -46.745 -6.623 -3.307 1.00 37.89 83 ASN D C 1
ATOM 7294 O O . ASN D 1 83 ? -45.572 -6.239 -3.274 1.00 38.08 83 ASN D O 1
ATOM 7299 N N . LEU D 1 84 ? -47.769 -5.771 -3.343 1.00 37.72 84 LEU D N 1
ATOM 7300 C CA . LEU D 1 84 ? -47.535 -4.309 -3.283 1.00 37.96 84 LEU D CA 1
ATOM 7301 C C . LEU D 1 84 ? -46.924 -3.860 -1.948 1.00 38.53 84 LEU D C 1
ATOM 7302 O O . LEU D 1 84 ? -46.163 -2.894 -1.904 1.00 39.88 84 LEU D O 1
ATOM 7307 N N . LYS D 1 85 ? -47.286 -4.547 -0.862 1.00 39.54 85 LYS D N 1
ATOM 7308 C CA . LYS D 1 85 ? -46.750 -4.249 0.466 1.00 38.50 85 LYS D CA 1
ATOM 7309 C C . LYS D 1 85 ? -45.309 -4.737 0.530 1.00 37.49 85 LYS D C 1
ATOM 7310 O O . LYS D 1 85 ? -44.428 -4.025 0.988 1.00 36.56 85 LYS D O 1
ATOM 7316 N N . LYS D 1 86 ? -45.075 -5.944 0.032 1.00 37.08 86 LYS D N 1
ATOM 7317 C CA . LYS D 1 86 ? -43.733 -6.502 -0.010 1.00 38.81 86 LYS D CA 1
ATOM 7318 C C . LYS D 1 86 ? -42.744 -5.619 -0.809 1.00 40.43 86 LYS D C 1
ATOM 7319 O O . LYS D 1 86 ? -41.692 -5.227 -0.301 1.00 42.04 86 LYS D O 1
ATOM 7325 N N . MET D 1 87 ? -43.086 -5.302 -2.053 1.00 40.65 87 MET D N 1
ATOM 7326 C CA . MET D 1 87 ? -42.198 -4.526 -2.914 1.00 40.79 87 MET D CA 1
ATOM 7327 C C . MET D 1 87 ? -42.072 -3.076 -2.483 1.00 40.57 87 MET D C 1
ATOM 7328 O O . MET D 1 87 ? -41.122 -2.397 -2.867 1.00 41.92 87 MET D O 1
ATOM 7333 N N . ASN D 1 88 ? -43.035 -2.597 -1.705 1.00 40.22 88 ASN D N 1
ATOM 7334 C CA . ASN D 1 88 ? -43.189 -1.181 -1.485 1.00 42.10 88 ASN D CA 1
ATOM 7335 C C . ASN D 1 88 ? -43.215 -0.456 -2.838 1.00 43.95 88 ASN D C 1
ATOM 7336 O O . ASN D 1 88 ? -42.318 0.321 -3.183 1.00 44.55 88 ASN D O 1
ATOM 7341 N N . PHE D 1 89 ? -44.249 -0.752 -3.612 1.00 43.44 89 PHE D N 1
ATOM 7342 C CA . PHE D 1 89 ? -44.391 -0.223 -4.958 1.00 41.56 89 PHE D CA 1
ATOM 7343 C C . PHE D 1 89 ? -45.849 -0.294 -5.333 1.00 39.70 89 PHE D C 1
ATOM 7344 O O . PHE D 1 89 ? -46.461 -1.338 -5.214 1.00 39.42 89 PHE D O 1
ATOM 7352 N N . TYR D 1 90 ? -46.403 0.826 -5.772 1.00 39.38 90 TYR D N 1
ATOM 7353 C CA . TYR D 1 90 ? -47.833 0.920 -6.028 1.00 39.02 90 TYR D CA 1
ATOM 7354 C C . TYR D 1 90 ? -48.107 1.529 -7.410 1.00 38.14 90 TYR D C 1
ATOM 7355 O O . TYR D 1 90 ? -48.983 2.387 -7.554 1.00 37.00 90 TYR D O 1
ATOM 7364 N N . GLY D 1 91 ? -47.340 1.081 -8.411 1.00 35.42 91 GLY D N 1
ATOM 7365 C CA . GLY D 1 91 ? -47.498 1.519 -9.791 1.00 34.97 91 GLY D CA 1
ATOM 7366 C C . GLY D 1 91 ? -47.159 2.976 -10.052 1.00 37.37 91 GLY D C 1
ATOM 7367 O O . GLY D 1 91 ? -47.530 3.533 -11.085 1.00 40.30 91 GLY D O 1
ATOM 7368 N N . MET D 1 92 ? -46.456 3.604 -9.122 1.00 38.98 92 MET D N 1
ATOM 7369 C CA . MET D 1 92 ? -46.004 4.969 -9.293 1.00 42.05 92 MET D CA 1
ATOM 7370 C C . MET D 1 92 ? -44.486 4.981 -9.164 1.00 40.48 92 MET D C 1
ATOM 7371 O O . MET D 1 92 ? -43.963 4.532 -8.148 1.00 41.92 92 MET D O 1
ATOM 7376 N N . PRO D 1 93 ? -43.766 5.454 -10.197 1.00 38.47 93 PRO D N 1
ATOM 7377 C CA . PRO D 1 93 ? -44.253 5.947 -11.471 1.00 37.40 93 PRO D CA 1
ATOM 7378 C C . PRO D 1 93 ? -44.664 4.795 -12.378 1.00 37.37 93 PRO D C 1
ATOM 7379 O O . PRO D 1 93 ? -44.379 3.625 -12.079 1.00 38.41 93 PRO D O 1
ATOM 7383 N N . GLY D 1 94 ? -45.331 5.134 -13.477 1.00 33.94 94 GLY D N 1
ATOM 7384 C CA . GLY D 1 94 ? -45.782 4.147 -14.427 1.00 30.52 94 GLY D CA 1
ATOM 7385 C C . GLY D 1 94 ? -46.216 4.755 -15.735 1.00 28.17 94 GLY D C 1
ATOM 7386 O O . GLY D 1 94 ? -46.674 5.888 -15.783 1.00 24.57 94 GLY D O 1
ATOM 7387 N N . VAL D 1 95 ? -46.056 3.971 -16.795 1.00 30.88 95 VAL D N 1
ATOM 7388 C CA . VAL D 1 95 ? -46.504 4.318 -18.135 1.00 31.40 95 VAL D CA 1
ATOM 7389 C C . VAL D 1 95 ? -47.550 3.286 -18.554 1.00 30.42 95 VAL D C 1
ATOM 7390 O O . VAL D 1 95 ? -47.226 2.116 -18.784 1.00 25.64 95 VAL D O 1
ATOM 7394 N N . TYR D 1 96 ? -48.795 3.755 -18.656 1.00 29.89 96 TYR D N 1
ATOM 7395 C CA . TYR D 1 96 ? -49.971 2.917 -18.816 1.00 28.95 96 TYR D CA 1
ATOM 7396 C C . TYR D 1 96 ? -50.666 3.232 -20.113 1.00 29.64 96 TYR D C 1
ATOM 7397 O O . TYR D 1 96 ? -50.489 4.310 -20.681 1.00 31.30 96 TYR D O 1
ATOM 7406 N N . ILE D 1 97 ? -51.441 2.260 -20.591 1.00 30.17 97 ILE D N 1
ATOM 7407 C CA . ILE D 1 97 ? -52.280 2.418 -21.778 1.00 28.50 97 ILE D CA 1
ATOM 7408 C C . ILE D 1 97 ? -51.435 2.891 -22.943 1.00 27.35 97 ILE D C 1
ATOM 7409 O O . ILE D 1 97 ? -51.739 3.880 -23.604 1.00 26.56 97 ILE D O 1
ATOM 7414 N N . ASN D 1 98 ? -50.346 2.165 -23.152 1.00 26.88 98 ASN D N 1
ATOM 7415 C CA . ASN D 1 98 ? -49.423 2.404 -24.241 1.00 28.45 98 ASN D CA 1
ATOM 7416 C C . ASN D 1 98 ? -48.992 3.860 -24.364 1.00 28.59 98 ASN D C 1
ATOM 7417 O O . ASN D 1 98 ? -48.959 4.426 -25.458 1.00 27.89 98 ASN D O 1
ATOM 7422 N N . GLY D 1 99 ? -48.679 4.465 -23.224 1.00 29.52 99 GLY D N 1
ATOM 7423 C CA . GLY D 1 99 ? -48.058 5.792 -23.210 1.00 29.05 99 GLY D CA 1
ATOM 7424 C C . GLY D 1 99 ? -48.986 6.972 -23.038 1.00 28.00 99 GLY D C 1
ATOM 7425 O O . GLY D 1 99 ? -48.515 8.093 -22.870 1.00 26.88 99 GLY D O 1
ATOM 7426 N N . THR D 1 100 ? -50.294 6.727 -23.064 1.00 28.14 100 THR D N 1
ATOM 7427 C CA . THR D 1 100 ? -51.276 7.803 -22.953 1.00 30.03 100 THR D CA 1
ATOM 7428 C C . THR D 1 100 ? -51.638 8.186 -21.505 1.00 31.12 100 THR D C 1
ATOM 7429 O O . THR D 1 100 ? -52.209 9.264 -21.279 1.00 32.87 100 THR D O 1
ATOM 7433 N N . ILE D 1 101 ? -51.333 7.315 -20.540 1.00 30.99 101 ILE D N 1
ATOM 7434 C CA . ILE D 1 101 ? -51.482 7.654 -19.115 1.00 32.78 101 ILE D CA 1
ATOM 7435 C C . ILE D 1 101 ? -50.160 7.414 -18.393 1.00 33.82 101 ILE D C 1
ATOM 7436 O O . ILE D 1 101 ? -49.688 6.285 -18.323 1.00 34.70 101 ILE D O 1
ATOM 7441 N N . VAL D 1 102 ? -49.576 8.492 -17.874 1.00 33.31 102 VAL D N 1
ATOM 7442 C CA . VAL D 1 102 ? -48.269 8.448 -17.241 1.00 34.01 102 VAL D CA 1
ATOM 7443 C C . VAL D 1 102 ? -48.395 9.099 -15.885 1.00 35.30 102 VAL D C 1
ATOM 7444 O O . VAL D 1 102 ? -48.889 10.234 -15.779 1.00 35.90 102 VAL D O 1
ATOM 7448 N N . TYR D 1 103 ? -47.960 8.382 -14.852 1.00 34.35 103 TYR D N 1
ATOM 7449 C CA . TYR D 1 103 ? -47.944 8.924 -13.500 1.00 33.73 103 TYR D CA 1
ATOM 7450 C C . TYR D 1 103 ? -46.491 9.114 -13.080 1.00 32.89 103 TYR D C 1
ATOM 7451 O O . TYR D 1 103 ? -45.608 8.375 -13.527 1.00 29.16 103 TYR D O 1
ATOM 7460 N N . ASP D 1 104 ? -46.230 10.108 -12.239 1.00 31.30 104 ASP D N 1
ATOM 7461 C CA . ASP D 1 104 ? -44.912 10.199 -11.632 1.00 32.36 104 ASP D CA 1
ATOM 7462 C C . ASP D 1 104 ? -44.915 9.454 -10.291 1.00 34.16 104 ASP D C 1
ATOM 7463 O O . ASP D 1 104 ? -45.948 8.954 -9.844 1.00 31.65 104 ASP D O 1
ATOM 7468 N N . GLN D 1 105 ? -43.749 9.379 -9.665 1.00 35.69 105 GLN D N 1
ATOM 7469 C CA . GLN D 1 105 ? -43.567 8.592 -8.456 1.00 37.00 105 GLN D CA 1
ATOM 7470 C C . GLN D 1 105 ? -44.549 8.939 -7.333 1.00 38.26 105 GLN D C 1
ATOM 7471 O O . GLN D 1 105 ? -44.841 8.100 -6.482 1.00 40.03 105 GLN D O 1
ATOM 7477 N N . ILE D 1 106 ? -45.056 10.166 -7.347 1.00 39.42 106 ILE D N 1
ATOM 7478 C CA . ILE D 1 106 ? -45.925 10.705 -6.284 1.00 40.95 106 ILE D CA 1
ATOM 7479 C C . ILE D 1 106 ? -47.410 10.588 -6.632 1.00 40.65 106 ILE D C 1
ATOM 7480 O O . ILE D 1 106 ? -48.265 10.830 -5.793 1.00 41.09 106 ILE D O 1
ATOM 7485 N N . GLY D 1 107 ? -47.715 10.248 -7.882 1.00 40.90 107 GLY D N 1
ATOM 7486 C CA . GLY D 1 107 ? -49.097 10.057 -8.315 1.00 38.09 107 GLY D CA 1
ATOM 7487 C C . GLY D 1 107 ? -49.671 11.166 -9.187 1.00 35.47 107 GLY D C 1
ATOM 7488 O O . GLY D 1 107 ? -50.796 11.041 -9.661 1.00 33.96 107 GLY D O 1
ATOM 7489 N N . TYR D 1 108 ? -48.928 12.249 -9.395 1.00 32.84 108 TYR D N 1
ATOM 7490 C CA . TYR D 1 108 ? -49.383 13.311 -10.292 1.00 33.33 108 TYR D CA 1
ATOM 7491 C C . TYR D 1 108 ? -49.554 12.764 -11.718 1.00 32.23 108 TYR D C 1
ATOM 7492 O O . TYR D 1 108 ? -48.717 11.989 -12.210 1.00 29.98 108 TYR D O 1
ATOM 7501 N N . THR D 1 109 ? -50.655 13.155 -12.360 1.00 31.22 109 THR D N 1
ATOM 7502 C CA . THR D 1 109 ? -50.968 12.711 -13.715 1.00 31.38 109 THR D CA 1
ATOM 7503 C C . THR D 1 109 ? -50.220 13.571 -14.726 1.00 32.64 109 THR D C 1
ATOM 7504 O O . THR D 1 109 ? -50.681 14.658 -15.099 1.00 33.88 109 THR D O 1
ATOM 7508 N N . LEU D 1 110 ? -49.064 13.082 -15.163 1.00 31.01 110 LEU D N 1
ATOM 7509 C CA . LEU D 1 110 ? -48.228 13.836 -16.078 1.00 32.54 110 LEU D CA 1
ATOM 7510 C C . LEU D 1 110 ? -48.846 13.896 -17.470 1.00 34.23 110 LEU D C 1
ATOM 7511 O O . LEU D 1 110 ? -48.554 14.798 -18.248 1.00 35.95 110 LEU D O 1
ATOM 7516 N N . LEU D 1 111 ? -49.695 12.926 -17.780 1.00 35.67 111 LEU D N 1
ATOM 7517 C CA . LEU D 1 111 ? -50.207 12.773 -19.121 1.00 36.52 111 LEU D CA 1
ATOM 7518 C C . LEU D 1 111 ? -51.496 11.956 -19.100 1.00 36.32 111 LEU D C 1
ATOM 7519 O O . LEU D 1 111 ? -51.547 10.873 -18.510 1.00 34.50 111 LEU D O 1
ATOM 7524 N N . ASP D 1 112 ? -52.536 12.498 -19.730 1.00 38.63 112 ASP D N 1
ATOM 7525 C CA . ASP D 1 112 ? -53.810 11.801 -19.902 1.00 40.28 112 ASP D CA 1
ATOM 7526 C C . ASP D 1 112 ? -54.386 12.096 -21.290 1.00 39.39 112 ASP D C 1
ATOM 7527 O O . ASP D 1 112 ? -55.316 12.884 -21.440 1.00 39.18 112 ASP D O 1
ATOM 7532 N N . GLU D 1 113 ? -53.823 11.447 -22.300 1.00 39.20 113 GLU D N 1
ATOM 7533 C CA . GLU D 1 113 ? -54.208 11.696 -23.687 1.00 39.52 113 GLU D CA 1
ATOM 7534 C C . GLU D 1 113 ? -55.372 10.826 -24.104 1.00 36.86 113 GLU D C 1
ATOM 7535 O O . GLU D 1 113 ? -55.261 9.611 -24.117 1.00 37.28 113 GLU D O 1
ATOM 7541 N N . THR D 1 114 ? -56.484 11.455 -24.450 1.00 34.92 114 THR D N 1
ATOM 7542 C CA . THR D 1 114 ? -57.619 10.736 -25.000 1.00 35.69 114 THR D CA 1
ATOM 7543 C C . THR D 1 114 ? -57.661 10.920 -26.505 1.00 32.92 114 THR D C 1
ATOM 7544 O O . THR D 1 114 ? -57.024 11.823 -27.044 1.00 33.31 114 THR D O 1
ATOM 7548 N N . ILE D 1 115 ? -58.416 10.053 -27.169 1.00 30.49 115 ILE D N 1
ATOM 7549 C CA . ILE D 1 115 ? -58.588 10.117 -28.612 1.00 29.96 115 ILE D CA 1
ATOM 7550 C C . ILE D 1 115 ? -59.465 11.331 -28.946 1.00 32.19 115 ILE D C 1
ATOM 7551 O O . ILE D 1 115 ? -60.458 11.594 -28.260 1.00 33.02 115 ILE D O 1
ATOM 7556 N N . GLU D 1 116 ? -59.085 12.075 -29.985 1.00 32.99 116 GLU D N 1
ATOM 7557 C CA . GLU D 1 116 ? -59.861 13.238 -30.442 1.00 33.16 116 GLU D CA 1
ATOM 7558 C C . GLU D 1 116 ? -61.301 12.822 -30.758 1.00 33.07 116 GLU D C 1
ATOM 7559 O O . GLU D 1 116 ? -61.560 11.742 -31.303 1.00 31.55 116 GLU D O 1
ATOM 7565 N N . THR D 1 117 ? -62.238 13.695 -30.423 1.00 33.92 117 THR D N 1
ATOM 7566 C CA . THR D 1 117 ? -63.655 13.334 -30.430 1.00 32.66 117 THR D CA 1
ATOM 7567 C C . THR D 1 117 ? -64.204 13.042 -31.825 1.00 31.43 117 THR D C 1
ATOM 7568 O O . THR D 1 117 ? -65.143 12.254 -31.955 1.00 30.34 117 THR D O 1
ATOM 7572 N N . ASP D 1 118 ? -63.639 13.681 -32.855 1.00 31.21 118 ASP D N 1
ATOM 7573 C CA . ASP D 1 118 ? -64.091 13.465 -34.238 1.00 29.55 118 ASP D CA 1
ATOM 7574 C C . ASP D 1 118 ? -63.677 12.057 -34.690 1.00 30.21 118 ASP D C 1
ATOM 7575 O O . ASP D 1 118 ? -64.525 11.273 -35.126 1.00 31.06 118 ASP D O 1
ATOM 7580 N N . VAL D 1 119 ? -62.390 11.737 -34.524 1.00 30.92 119 VAL D N 1
ATOM 7581 C CA . VAL D 1 119 ? -61.816 10.410 -34.839 1.00 31.73 119 VAL D CA 1
ATOM 7582 C C . VAL D 1 119 ? -62.487 9.277 -34.043 1.00 30.70 119 VAL D C 1
ATOM 7583 O O . VAL D 1 119 ? -62.826 8.226 -34.590 1.00 27.09 119 VAL D O 1
ATOM 7587 N N . TYR D 1 120 ? -62.656 9.504 -32.743 1.00 30.83 120 TYR D N 1
ATOM 7588 C CA . TYR D 1 120 ? -63.332 8.555 -31.866 1.00 30.09 120 TYR D CA 1
ATOM 7589 C C . TYR D 1 120 ? -64.745 8.252 -32.342 1.00 30.38 120 TYR D C 1
ATOM 7590 O O . TYR D 1 120 ? -65.138 7.096 -32.378 1.00 34.60 120 TYR D O 1
ATOM 7599 N N . ALA D 1 121 ? -65.507 9.279 -32.698 1.00 30.14 121 ALA D N 1
ATOM 7600 C CA . ALA D 1 121 ? -66.872 9.080 -33.195 1.00 31.61 121 ALA D CA 1
ATOM 7601 C C . ALA D 1 121 ? -66.868 8.298 -34.503 1.00 32.89 121 ALA D C 1
ATOM 7602 O O . ALA D 1 121 ? -67.700 7.418 -34.715 1.00 32.68 121 ALA D O 1
ATOM 7604 N N . GLU D 1 122 ? -65.927 8.623 -35.377 1.00 34.05 122 GLU D N 1
ATOM 7605 C CA . GLU D 1 122 ? -65.746 7.871 -36.606 1.00 35.99 122 GLU D CA 1
ATOM 7606 C C . GLU D 1 122 ? -65.387 6.412 -36.292 1.00 32.38 122 GLU D C 1
ATOM 7607 O O . GLU D 1 122 ? -65.835 5.486 -36.983 1.00 32.31 122 GLU D O 1
ATOM 7613 N N . LEU D 1 123 ? -64.600 6.219 -35.238 1.00 29.39 123 LEU D N 1
ATOM 7614 C CA . LEU D 1 123 ? -64.169 4.884 -34.817 1.00 28.73 123 LEU D CA 1
ATOM 7615 C C . LEU D 1 123 ? -65.323 4.049 -34.272 1.00 28.60 123 LEU D C 1
ATOM 7616 O O . LEU D 1 123 ? -65.471 2.872 -34.607 1.00 26.56 123 LEU D O 1
ATOM 7621 N N . ILE D 1 124 ? -66.135 4.654 -33.417 1.00 29.40 124 ILE D N 1
ATOM 7622 C CA . ILE D 1 124 ? -67.299 3.966 -32.883 1.00 31.39 124 ILE D CA 1
ATOM 7623 C C . ILE D 1 124 ? -68.232 3.607 -34.035 1.00 31.91 124 ILE D C 1
ATOM 7624 O O . ILE D 1 124 ? -68.832 2.547 -34.051 1.00 33.05 124 ILE D O 1
ATOM 7629 N N . SER D 1 125 ? -68.311 4.498 -35.011 1.00 33.45 125 SER D N 1
ATOM 7630 C CA . SER D 1 125 ? -69.121 4.298 -36.200 1.00 32.81 125 SER D CA 1
ATOM 7631 C C . SER D 1 125 ? -68.674 3.009 -36.920 1.00 34.20 125 SER D C 1
ATOM 7632 O O . SER D 1 125 ? -69.491 2.119 -37.185 1.00 35.13 125 SER D O 1
ATOM 7635 N N . TYR D 1 126 ? -67.373 2.908 -37.191 1.00 33.14 126 TYR D N 1
ATOM 7636 C CA . TYR D 1 126 ? -66.778 1.729 -37.832 1.00 31.98 126 TYR D CA 1
ATOM 7637 C C . TYR D 1 126 ? -66.981 0.426 -37.056 1.00 31.95 126 TYR D C 1
ATOM 7638 O O . TYR D 1 126 ? -67.287 -0.606 -37.654 1.00 30.18 126 TYR D O 1
ATOM 7647 N N . LEU D 1 127 ? -66.805 0.466 -35.735 1.00 34.56 127 LEU D N 1
ATOM 7648 C CA . LEU D 1 127 ? -66.997 -0.732 -34.901 1.00 36.34 127 LEU D CA 1
ATOM 7649 C C . LEU D 1 127 ? -68.458 -1.206 -34.880 1.00 36.52 127 LEU D C 1
ATOM 7650 O O . LEU D 1 127 ? -68.728 -2.420 -34.849 1.00 36.14 127 LEU D O 1
ATOM 7655 N N . VAL D 1 128 ? -69.398 -0.262 -34.891 1.00 35.06 128 VAL D N 1
ATOM 7656 C CA . VAL D 1 128 ? -70.817 -0.622 -34.896 1.00 36.11 128 VAL D CA 1
ATOM 7657 C C . VAL D 1 128 ? -71.126 -1.341 -36.207 1.00 39.44 128 VAL D C 1
ATOM 7658 O O . VAL D 1 128 ? -71.784 -2.389 -36.224 1.00 40.80 128 VAL D O 1
ATOM 7662 N N . GLU D 1 129 ? -70.607 -0.765 -37.285 1.00 38.88 129 GLU D N 1
ATOM 7663 C CA . GLU D 1 129 ? -70.800 -1.244 -38.638 1.00 39.85 129 GLU D CA 1
ATOM 7664 C C . GLU D 1 129 ? -70.142 -2.590 -38.903 1.00 41.42 129 GLU D C 1
ATOM 7665 O O . GLU D 1 129 ? -70.564 -3.331 -39.794 1.00 42.83 129 GLU D O 1
ATOM 7671 N N . LYS D 1 130 ? -69.082 -2.897 -38.170 1.00 40.09 130 LYS D N 1
ATOM 7672 C CA . LYS D 1 130 ? -68.417 -4.173 -38.352 1.00 40.33 130 LYS D CA 1
ATOM 7673 C C . LYS D 1 130 ? -68.850 -5.138 -37.262 1.00 40.34 130 LYS D C 1
ATOM 7674 O O . LYS D 1 130 ? -68.342 -6.258 -37.176 1.00 41.35 130 LYS D O 1
ATOM 7680 N N . ASN D 1 131 ? -69.795 -4.699 -36.432 1.00 40.10 131 ASN D N 1
ATOM 7681 C CA . ASN D 1 131 ? -70.356 -5.542 -35.396 1.00 39.80 131 ASN D CA 1
ATOM 7682 C C . ASN D 1 131 ? -69.238 -5.974 -34.442 1.00 38.08 131 ASN D C 1
ATOM 7683 O O . ASN D 1 131 ? -69.093 -7.147 -34.112 1.00 37.02 131 ASN D O 1
ATOM 7688 N N . LEU D 1 132 ? -68.434 -4.999 -34.020 1.00 36.92 132 LEU D N 1
ATOM 7689 C CA . LEU D 1 132 ? -67.290 -5.261 -33.147 1.00 33.27 132 LEU D CA 1
ATOM 7690 C C . LEU D 1 132 ? -67.409 -4.588 -31.801 1.00 30.76 132 LEU D C 1
ATOM 7691 O O . LEU D 1 132 ? -66.588 -4.828 -30.932 1.00 28.50 132 LEU D O 1
ATOM 7696 N N . VAL D 1 133 ? -68.434 -3.761 -31.618 1.00 31.48 133 VAL D N 1
ATOM 7697 C CA . VAL D 1 133 ? -68.674 -3.119 -30.322 1.00 31.94 133 VAL D CA 1
ATOM 7698 C C . VAL D 1 133 ? -68.840 -4.175 -29.221 1.00 33.08 133 VAL D C 1
ATOM 7699 O O . VAL D 1 133 ? -68.342 -4.000 -28.109 1.00 31.84 133 VAL D O 1
ATOM 7703 N N . ASN D 1 134 ? -69.519 -5.278 -29.549 1.00 34.76 134 ASN D N 1
ATOM 7704 C CA . ASN D 1 134 ? -69.883 -6.282 -28.553 1.00 35.63 134 ASN D CA 1
ATOM 7705 C C . ASN D 1 134 ? -68.737 -7.205 -28.190 1.00 35.56 134 ASN D C 1
ATOM 7706 O O . ASN D 1 134 ? -68.919 -8.152 -27.426 1.00 36.13 134 ASN D O 1
ATOM 7711 N N . GLN D 1 135 ? -67.554 -6.920 -28.720 1.00 34.11 135 GLN D N 1
ATOM 7712 C CA . GLN D 1 135 ? -66.342 -7.538 -28.215 1.00 35.39 135 GLN D CA 1
ATOM 7713 C C . GLN D 1 135 ? -65.241 -6.504 -27.958 1.00 35.63 135 GLN D C 1
ATOM 7714 O O . GLN D 1 135 ? -64.053 -6.844 -27.930 1.00 35.72 135 GLN D O 1
ATOM 7720 N N . THR D 1 136 ? -65.661 -5.256 -27.716 1.00 34.38 136 THR D N 1
ATOM 7721 C CA . THR D 1 136 ? -64.752 -4.134 -27.486 1.00 32.52 136 THR D CA 1
ATOM 7722 C C . THR D 1 136 ? -64.731 -3.746 -26.005 1.00 32.11 136 THR D C 1
ATOM 7723 O O . THR D 1 136 ? -65.783 -3.701 -25.364 1.00 32.53 136 THR D O 1
ATOM 7727 N N . ILE D 1 137 ? -63.536 -3.481 -25.464 1.00 31.63 137 ILE D N 1
ATOM 7728 C CA . ILE D 1 137 ? -63.393 -3.001 -24.080 1.00 30.07 137 ILE D CA 1
ATOM 7729 C C . ILE D 1 137 ? -63.000 -1.535 -24.125 1.00 28.64 137 ILE D C 1
ATOM 7730 O O . ILE D 1 137 ? -61.984 -1.190 -24.708 1.00 25.63 137 ILE D O 1
ATOM 7735 N N . PHE D 1 138 ? -63.814 -0.692 -23.495 1.00 28.62 138 PHE D N 1
ATOM 7736 C CA . PHE D 1 138 ? -63.646 0.766 -23.518 1.00 29.10 138 PHE D CA 1
ATOM 7737 C C . PHE D 1 138 ? -62.862 1.206 -22.290 1.00 28.51 138 PHE D C 1
ATOM 7738 O O . PHE D 1 138 ? -63.301 0.951 -21.180 1.00 29.05 138 PHE D O 1
ATOM 7746 N N . HIS D 1 139 ? -61.716 1.863 -22.486 1.00 28.15 139 HIS D N 1
ATOM 7747 C CA . HIS D 1 139 ? -60.862 2.292 -21.371 1.00 28.45 139 HIS D CA 1
ATOM 7748 C C . HIS D 1 139 ? -60.822 3.820 -21.216 1.00 28.36 139 HIS D C 1
ATOM 7749 O O . HIS D 1 139 ? -60.487 4.545 -22.163 1.00 28.16 139 HIS D O 1
ATOM 7756 N N . ARG D 1 140 ? -61.168 4.301 -20.025 1.00 28.32 140 ARG D N 1
ATOM 7757 C CA . ARG D 1 140 ? -61.015 5.725 -19.676 1.00 30.27 140 ARG D CA 1
ATOM 7758 C C . ARG D 1 140 ? -60.420 5.839 -18.275 1.00 32.83 140 ARG D C 1
ATOM 7759 O O . ARG D 1 140 ? -61.058 5.467 -17.269 1.00 28.79 140 ARG D O 1
ATOM 7767 N N . GLY D 1 141 ? -59.189 6.347 -18.217 1.00 36.14 141 GLY D N 1
ATOM 7768 C CA . GLY D 1 141 ? -58.509 6.539 -16.944 1.00 37.74 141 GLY D CA 1
ATOM 7769 C C . GLY D 1 141 ? -58.246 5.197 -16.296 1.00 38.69 141 GLY D C 1
ATOM 7770 O O . GLY D 1 141 ? -57.528 4.356 -16.859 1.00 38.86 141 GLY D O 1
ATOM 7771 N N . GLU D 1 142 ? -58.853 4.981 -15.129 1.00 38.09 142 GLU D N 1
ATOM 7772 C CA . GLU D 1 142 ? -58.641 3.744 -14.375 1.00 38.39 142 GLU D CA 1
ATOM 7773 C C . GLU D 1 142 ? -59.828 2.789 -14.467 1.00 38.25 142 GLU D C 1
ATOM 7774 O O . GLU D 1 142 ? -59.833 1.743 -13.818 1.00 40.61 142 GLU D O 1
ATOM 7780 N N . SER D 1 143 ? -60.820 3.143 -15.280 1.00 37.24 143 SER D N 1
ATOM 7781 C CA . SER D 1 143 ? -62.004 2.312 -15.471 1.00 35.73 143 SER D CA 1
ATOM 7782 C C . SER D 1 143 ? -62.066 1.733 -16.887 1.00 35.17 143 SER D C 1
ATOM 7783 O O . SER D 1 143 ? -61.550 2.304 -17.864 1.00 31.52 143 SER D O 1
ATOM 7786 N N . ASN D 1 144 ? -62.712 0.587 -17.000 1.00 35.29 144 ASN D N 1
ATOM 7787 C CA . ASN D 1 144 ? -63.066 0.081 -18.309 1.00 33.65 144 ASN D CA 1
ATOM 7788 C C . ASN D 1 144 ? -64.490 -0.461 -18.347 1.00 32.50 144 ASN D C 1
ATOM 7789 O O . ASN D 1 144 ? -65.030 -0.929 -17.334 1.00 28.34 144 ASN D O 1
ATOM 7794 N N . TYR D 1 145 ? -65.084 -0.362 -19.533 1.00 32.62 145 TYR D N 1
ATOM 7795 C CA . TYR D 1 145 ? -66.505 -0.630 -19.744 1.00 33.51 145 TYR D CA 1
ATOM 7796 C C . TYR D 1 145 ? -66.708 -1.623 -20.873 1.00 32.54 145 TYR D C 1
ATOM 7797 O O . TYR D 1 145 ? -65.943 -1.651 -21.831 1.00 34.79 145 TYR D O 1
ATOM 7806 N N . VAL D 1 146 ? -67.742 -2.440 -20.758 1.00 33.29 146 VAL D N 1
ATOM 7807 C CA . VAL D 1 146 ? -68.212 -3.230 -21.898 1.00 33.06 146 VAL D CA 1
ATOM 7808 C C . VAL D 1 146 ? -69.710 -3.116 -21.939 1.00 32.89 146 VAL D C 1
ATOM 7809 O O . VAL D 1 146 ? -70.332 -2.627 -21.004 1.00 31.69 146 VAL D O 1
ATOM 7813 N N . THR D 1 147 ? -70.280 -3.584 -23.033 1.00 34.46 147 THR D N 1
ATOM 7814 C CA . THR D 1 147 ? -71.687 -3.379 -23.308 1.00 36.08 147 THR D CA 1
ATOM 7815 C C . THR D 1 147 ? -72.554 -4.547 -22.751 1.00 36.42 147 THR D C 1
ATOM 7816 O O . THR D 1 147 ? -72.015 -5.568 -22.318 1.00 36.32 147 THR D O 1
ATOM 7820 N N . GLU D 1 148 ? -73.880 -4.380 -22.709 1.00 36.34 148 GLU D N 1
ATOM 7821 C CA . GLU D 1 148 ? -74.764 -5.401 -22.120 1.00 35.98 148 GLU D CA 1
ATOM 7822 C C . GLU D 1 148 ? -74.667 -6.717 -22.886 1.00 39.10 148 GLU D C 1
ATOM 7823 O O . GLU D 1 148 ? -74.742 -7.785 -22.289 1.00 40.59 148 GLU D O 1
ATOM 7829 N N . ASP D 1 149 ? -74.473 -6.628 -24.203 1.00 42.25 149 ASP D N 1
ATOM 7830 C CA . ASP D 1 149 ? -74.455 -7.798 -25.090 1.00 43.17 149 ASP D CA 1
ATOM 7831 C C . ASP D 1 149 ? -73.054 -8.328 -25.381 1.00 43.28 149 ASP D C 1
ATOM 7832 O O . ASP D 1 149 ? -72.857 -9.109 -26.314 1.00 42.42 149 ASP D O 1
ATOM 7837 N N . ASN D 1 150 ? -72.087 -7.912 -24.576 1.00 45.06 150 ASN D N 1
ATOM 7838 C CA . ASN D 1 150 ? -70.713 -8.374 -24.714 1.00 44.91 150 ASN D CA 1
ATOM 7839 C C . ASN D 1 150 ? -70.610 -9.734 -24.038 1.00 48.57 150 ASN D C 1
ATOM 7840 O O . ASN D 1 150 ? -70.993 -9.874 -22.873 1.00 50.67 150 ASN D O 1
ATOM 7845 N N . LYS D 1 151 ? -70.119 -10.732 -24.774 1.00 52.53 151 LYS D N 1
ATOM 7846 C CA . LYS D 1 151 ? -69.946 -12.097 -24.246 1.00 55.75 151 LYS D CA 1
ATOM 7847 C C . LYS D 1 151 ? -68.717 -12.236 -23.337 1.00 58.40 151 LYS D C 1
ATOM 7848 O O . LYS D 1 151 ? -68.777 -12.918 -22.312 1.00 59.97 151 LYS D O 1
ATOM 7854 N N . TYR D 1 152 ? -67.619 -11.572 -23.701 1.00 59.60 152 TYR D N 1
ATOM 7855 C CA . TYR D 1 152 ? -66.377 -11.609 -22.919 1.00 58.95 152 TYR D CA 1
ATOM 7856 C C . TYR D 1 152 ? -66.413 -10.631 -21.735 1.00 57.57 152 TYR D C 1
ATOM 7857 O O . TYR D 1 152 ? -65.417 -9.950 -21.461 1.00 55.53 152 TYR D O 1
ATOM 7866 N N . ALA D 1 153 ? -67.538 -10.561 -21.028 1.00 56.37 153 ALA D N 1
ATOM 7867 C CA . ALA D 1 153 ? -67.719 -9.560 -19.971 1.00 54.39 153 ALA D CA 1
ATOM 7868 C C . ALA D 1 153 ? -66.659 -9.658 -18.866 1.00 52.38 153 ALA D C 1
ATOM 7869 O O . ALA D 1 153 ? -66.251 -8.639 -18.307 1.00 51.20 153 ALA D O 1
ATOM 7871 N N . ASP D 1 154 ? -66.218 -10.882 -18.565 1.00 52.53 154 ASP D N 1
ATOM 7872 C CA . ASP D 1 154 ? -65.255 -11.142 -17.483 1.00 50.45 154 ASP D CA 1
ATOM 7873 C C . ASP D 1 154 ? -63.886 -11.572 -18.045 1.00 48.27 154 ASP D C 1
ATOM 7874 O O . ASP D 1 154 ? -63.205 -12.424 -17.465 1.00 48.60 154 ASP D O 1
ATOM 7879 N N . PHE D 1 155 ? -63.485 -10.953 -19.159 1.00 46.08 155 PHE D N 1
ATOM 7880 C CA . PHE D 1 155 ? -62.267 -11.342 -19.910 1.00 43.50 155 PHE D CA 1
ATOM 7881 C C . PHE D 1 155 ? -60.970 -10.896 -19.230 1.00 40.87 155 PHE D C 1
ATOM 7882 O O . PHE D 1 155 ? -60.040 -11.686 -19.051 1.00 39.73 155 PHE D O 1
ATOM 7890 N N . LEU D 1 156 ? -60.914 -9.626 -18.864 1.00 38.62 156 LEU D N 1
ATOM 7891 C CA . LEU D 1 156 ? -59.765 -9.094 -18.164 1.00 37.74 156 LEU D CA 1
ATOM 7892 C C . LEU D 1 156 ? -59.653 -9.692 -16.766 1.00 41.65 156 LEU D C 1
ATOM 7893 O O . LEU D 1 156 ? -58.554 -9.829 -16.228 1.00 42.29 156 LEU D O 1
ATOM 7898 N N . GLN D 1 157 ? -60.785 -10.076 -16.187 1.00 44.57 157 GLN D N 1
ATOM 7899 C CA . GLN D 1 157 ? -60.767 -10.826 -14.940 1.00 45.67 157 GLN D CA 1
ATOM 7900 C C . GLN D 1 157 ? -60.285 -12.275 -15.136 1.00 45.47 157 GLN D C 1
ATOM 7901 O O . GLN D 1 157 ? -59.306 -12.688 -14.528 1.00 46.26 157 GLN D O 1
ATOM 7907 N N . LYS D 1 158 ? -60.971 -13.041 -15.980 1.00 46.28 158 LYS D N 1
ATOM 7908 C CA . LYS D 1 158 ? -60.675 -14.469 -16.146 1.00 45.63 158 LYS D CA 1
ATOM 7909 C C . LYS D 1 158 ? -59.296 -14.715 -16.751 1.00 47.17 158 LYS D C 1
ATOM 7910 O O . LYS D 1 158 ? -58.643 -15.691 -16.404 1.00 50.07 158 LYS D O 1
ATOM 7916 N N . MET D 1 159 ? -58.837 -13.823 -17.624 1.00 48.55 159 MET D N 1
ATOM 7917 C CA . MET D 1 159 ? -57.589 -14.044 -18.354 1.00 50.46 159 MET D CA 1
ATOM 7918 C C . MET D 1 159 ? -56.396 -13.201 -17.878 1.00 49.10 159 MET D C 1
ATOM 7919 O O . MET D 1 159 ? -55.246 -13.537 -18.178 1.00 48.88 159 MET D O 1
ATOM 7924 N N . TYR D 1 160 ? -56.643 -12.112 -17.155 1.00 46.61 160 TYR D N 1
ATOM 7925 C CA . TYR D 1 160 ? -55.540 -11.220 -16.780 1.00 45.74 160 TYR D CA 1
ATOM 7926 C C . TYR D 1 160 ? -55.464 -10.818 -15.297 1.00 43.05 160 TYR D C 1
ATOM 7927 O O . TYR D 1 160 ? -54.656 -9.963 -14.941 1.00 43.54 160 TYR D O 1
ATOM 7936 N N . SER D 1 161 ? -56.270 -11.449 -14.442 1.00 39.40 161 SER D N 1
ATOM 7937 C CA . SER D 1 161 ? -56.279 -11.160 -13.003 1.00 37.34 161 SER D CA 1
ATOM 7938 C C . SER D 1 161 ? -56.674 -9.716 -12.698 1.00 39.33 161 SER D C 1
ATOM 7939 O O . SER D 1 161 ? -56.156 -9.087 -11.771 1.00 41.33 161 SER D O 1
ATOM 7942 N N . GLU D 1 162 ? -57.616 -9.201 -13.479 1.00 42.43 162 GLU D N 1
ATOM 7943 C CA . GLU D 1 162 ? -58.070 -7.819 -13.357 1.00 43.70 162 GLU D CA 1
ATOM 7944 C C . GLU D 1 162 ? -59.457 -7.847 -12.727 1.00 41.93 162 GLU D C 1
ATOM 7945 O O . GLU D 1 162 ? -59.976 -8.923 -12.408 1.00 40.80 162 GLU D O 1
ATOM 7951 N N . ASN D 1 163 ? -60.066 -6.685 -12.532 1.00 39.36 163 ASN D N 1
ATOM 7952 C CA . ASN D 1 163 ? -61.440 -6.661 -12.036 1.00 39.25 163 ASN D CA 1
ATOM 7953 C C . ASN D 1 163 ? -62.430 -6.834 -13.165 1.00 37.92 163 ASN D C 1
ATOM 7954 O O . ASN D 1 163 ? -62.092 -6.651 -14.319 1.00 38.01 163 ASN D O 1
ATOM 7959 N N . ARG D 1 164 ? -63.656 -7.214 -12.834 1.00 39.34 164 ARG D N 1
ATOM 7960 C CA . ARG D 1 164 ? -64.687 -7.307 -13.850 1.00 39.13 164 ARG D CA 1
ATOM 7961 C C . ARG D 1 164 ? -64.788 -5.922 -14.476 1.00 38.53 164 ARG D C 1
ATOM 7962 O O . ARG D 1 164 ? -64.721 -4.924 -13.769 1.00 38.72 164 ARG D O 1
ATOM 7970 N N . SER D 1 165 ? -64.897 -5.855 -15.800 1.00 37.71 165 SER D N 1
ATOM 7971 C CA . SER D 1 165 ? -65.231 -4.593 -16.468 1.00 36.73 165 SER D CA 1
ATOM 7972 C C . SER D 1 165 ? -66.658 -4.150 -16.089 1.00 35.41 165 SER D C 1
ATOM 7973 O O . SER D 1 165 ? -67.527 -4.978 -15.863 1.00 35.98 165 SER D O 1
ATOM 7976 N N . ILE D 1 166 ? -66.896 -2.847 -16.025 1.00 33.65 166 ILE D N 1
ATOM 7977 C CA . ILE D 1 166 ? -68.232 -2.339 -15.772 1.00 32.98 166 ILE D CA 1
ATOM 7978 C C . ILE D 1 166 ? -69.109 -2.544 -17.016 1.00 34.96 166 ILE D C 1
ATOM 7979 O O . ILE D 1 166 ? -68.738 -2.153 -18.126 1.00 37.19 166 ILE D O 1
ATOM 7984 N N . ILE D 1 167 ? -70.263 -3.173 -16.826 1.00 34.22 167 ILE D N 1
ATOM 7985 C CA . ILE D 1 167 ? -71.199 -3.428 -17.919 1.00 33.95 167 ILE D CA 1
ATOM 7986 C C . ILE D 1 167 ? -72.178 -2.251 -18.046 1.00 33.42 167 ILE D C 1
ATOM 7987 O O . ILE D 1 167 ? -72.706 -1.782 -17.046 1.00 31.87 167 ILE D O 1
ATOM 7992 N N . ILE D 1 168 ? -72.421 -1.776 -19.267 1.00 33.30 168 ILE D N 1
ATOM 7993 C CA . ILE D 1 168 ? -73.413 -0.724 -19.484 1.00 35.00 168 ILE D CA 1
ATOM 7994 C C . ILE D 1 168 ? -74.304 -0.981 -20.705 1.00 36.18 168 ILE D C 1
ATOM 7995 O O . ILE D 1 168 ? -73.974 -1.785 -21.577 1.00 33.49 168 ILE D O 1
ATOM 8000 N N . ARG D 1 169 ? -75.444 -0.294 -20.743 1.00 35.65 169 ARG D N 1
ATOM 8001 C CA . ARG D 1 169 ? -76.318 -0.349 -21.903 1.00 36.50 169 ARG D CA 1
ATOM 8002 C C . ARG D 1 169 ? -75.618 0.312 -23.108 1.00 37.86 169 ARG D C 1
ATOM 8003 O O . ARG D 1 169 ? -74.768 1.190 -22.957 1.00 38.76 169 ARG D O 1
ATOM 8011 N N . HIS D 1 170 ? -75.963 -0.144 -24.304 1.00 39.04 170 HIS D N 1
ATOM 8012 C CA . HIS D 1 170 ? -75.368 0.362 -25.525 1.00 38.53 170 HIS D CA 1
ATOM 8013 C C . HIS D 1 170 ? -75.611 1.872 -25.696 1.00 41.30 170 HIS D C 1
ATOM 8014 O O . HIS D 1 170 ? -74.710 2.601 -26.095 1.00 40.21 170 HIS D O 1
ATOM 8021 N N . ASN D 1 171 ? -76.824 2.335 -25.389 1.00 43.46 171 ASN D N 1
ATOM 8022 C CA . ASN D 1 171 ? -77.158 3.762 -25.481 1.00 44.55 171 ASN D CA 1
ATOM 8023 C C . ASN D 1 171 ? -76.344 4.596 -24.493 1.00 45.66 171 ASN D C 1
ATOM 8024 O O . ASN D 1 171 ? -76.070 5.767 -24.741 1.00 45.84 171 ASN D O 1
ATOM 8029 N N . GLU D 1 172 ? -75.985 3.979 -23.366 1.00 47.89 172 GLU D N 1
ATOM 8030 C CA . GLU D 1 172 ? -75.104 4.585 -22.358 1.00 48.27 172 GLU D CA 1
ATOM 8031 C C . GLU D 1 172 ? -73.659 4.711 -22.854 1.00 46.63 172 GLU D C 1
ATOM 8032 O O . GLU D 1 172 ? -72.969 5.664 -22.506 1.00 48.75 172 GLU D O 1
ATOM 8038 N N . MET D 1 173 ? -73.206 3.750 -23.657 1.00 45.39 173 MET D N 1
ATOM 8039 C CA A MET D 1 173 ? -71.847 3.750 -24.199 0.50 44.73 173 MET D CA 1
ATOM 8040 C CA B MET D 1 173 ? -71.835 3.782 -24.162 0.50 44.34 173 MET D CA 1
ATOM 8041 C C . MET D 1 173 ? -71.682 4.873 -25.215 1.00 43.36 173 MET D C 1
ATOM 8042 O O . MET D 1 173 ? -70.619 5.487 -25.314 1.00 43.71 173 MET D O 1
ATOM 8051 N N . LEU D 1 174 ? -72.749 5.122 -25.979 1.00 40.98 174 LEU D N 1
ATOM 8052 C CA . LEU D 1 174 ? -72.759 6.166 -27.015 1.00 38.62 174 LEU D CA 1
ATOM 8053 C C . LEU D 1 174 ? -72.737 7.568 -26.411 1.00 37.72 174 LEU D C 1
ATOM 8054 O O . LEU D 1 174 ? -72.408 8.546 -27.081 1.00 35.98 174 LEU D O 1
ATOM 8059 N N . LYS D 1 175 ? -73.106 7.658 -25.141 1.00 38.21 175 LYS D N 1
ATOM 8060 C CA . LYS D 1 175 ? -73.102 8.923 -24.434 1.00 38.54 175 LYS D CA 1
ATOM 8061 C C . LYS D 1 175 ? -71.668 9.467 -24.257 1.00 39.37 175 LYS D C 1
ATOM 8062 O O . LYS D 1 175 ? -71.472 10.690 -24.201 1.00 40.17 175 LYS D O 1
ATOM 8068 N N . TYR D 1 176 ? -70.671 8.575 -24.219 1.00 37.43 176 TYR D N 1
ATOM 8069 C CA . TYR D 1 176 ? -69.278 8.979 -23.973 1.00 36.46 176 TYR D CA 1
ATOM 8070 C C . TYR D 1 176 ? -68.531 9.341 -25.257 1.00 37.96 176 TYR D C 1
ATOM 8071 O O . TYR D 1 176 ? -68.431 8.530 -26.179 1.00 40.04 176 TYR D O 1
ATOM 8080 N N . ARG D 1 177 ? -67.983 10.554 -25.290 1.00 37.44 177 ARG D N 1
ATOM 8081 C CA . ARG D 1 177 ? -67.455 11.141 -26.513 1.00 34.84 177 ARG D CA 1
ATOM 8082 C C . ARG D 1 177 ? -65.962 10.876 -26.728 1.00 33.21 177 ARG D C 1
ATOM 8083 O O . ARG D 1 177 ? -65.427 11.263 -27.766 1.00 35.08 177 ARG D O 1
ATOM 8091 N N . THR D 1 178 ? -65.293 10.237 -25.761 1.00 32.45 178 THR D N 1
ATOM 8092 C CA . THR D 1 178 ? -63.909 9.733 -25.959 1.00 30.51 178 THR D CA 1
ATOM 8093 C C . THR D 1 178 ? -63.449 8.643 -24.966 1.00 30.85 178 THR D C 1
ATOM 8094 O O . THR D 1 178 ? -64.131 8.336 -23.988 1.00 33.75 178 THR D O 1
ATOM 8098 N N . MET D 1 179 ? -62.279 8.075 -25.254 1.00 31.00 179 MET D N 1
ATOM 8099 C CA . MET D 1 179 ? -61.631 7.070 -24.422 1.00 31.04 179 MET D CA 1
ATOM 8100 C C . MET D 1 179 ? -60.117 7.205 -24.561 1.00 32.65 179 MET D C 1
ATOM 8101 O O . MET D 1 179 ? -59.641 7.897 -25.464 1.00 33.03 179 MET D O 1
ATOM 8106 N N . ASN D 1 180 ? -59.365 6.566 -23.656 1.00 31.52 180 ASN D N 1
ATOM 8107 C CA . ASN D 1 180 ? -57.904 6.489 -23.784 1.00 29.90 180 ASN D CA 1
ATOM 8108 C C . ASN D 1 180 ? -57.526 5.369 -24.748 1.00 30.03 180 ASN D C 1
ATOM 8109 O O . ASN D 1 180 ? -56.557 5.472 -25.510 1.00 26.21 180 ASN D O 1
ATOM 8114 N N . LYS D 1 181 ? -58.301 4.292 -24.689 1.00 30.75 181 LYS D N 1
ATOM 8115 C CA . LYS D 1 181 ? -58.018 3.100 -25.459 1.00 34.21 181 LYS D CA 1
ATOM 8116 C C . LYS D 1 181 ? -59.284 2.310 -25.706 1.00 33.42 181 LYS D C 1
ATOM 8117 O O . LYS D 1 181 ? -60.196 2.307 -24.884 1.00 35.88 181 LYS D O 1
ATOM 8123 N N . LEU D 1 182 ? -59.333 1.650 -26.851 1.00 34.40 182 LEU D N 1
ATOM 8124 C CA . LEU D 1 182 ? -60.291 0.585 -27.091 1.00 34.80 182 LEU D CA 1
ATOM 8125 C C . LEU D 1 182 ? -59.492 -0.691 -27.317 1.00 36.01 182 LEU D C 1
ATOM 8126 O O . LEU D 1 182 ? -58.596 -0.715 -28.169 1.00 36.82 182 LEU D O 1
ATOM 8131 N N . MET D 1 183 ? -59.770 -1.728 -26.529 1.00 38.17 183 MET D N 1
ATOM 8132 C CA . MET D 1 183 ? -59.239 -3.059 -26.803 1.00 38.92 183 MET D CA 1
ATOM 8133 C C . MET D 1 183 ? -60.335 -3.866 -27.489 1.00 37.54 183 MET D C 1
ATOM 8134 O O . MET D 1 183 ? -61.413 -4.057 -26.922 1.00 40.07 183 MET D O 1
ATOM 8139 N N . ILE D 1 184 ? -60.066 -4.320 -28.708 1.00 34.99 184 ILE D N 1
ATOM 8140 C CA . ILE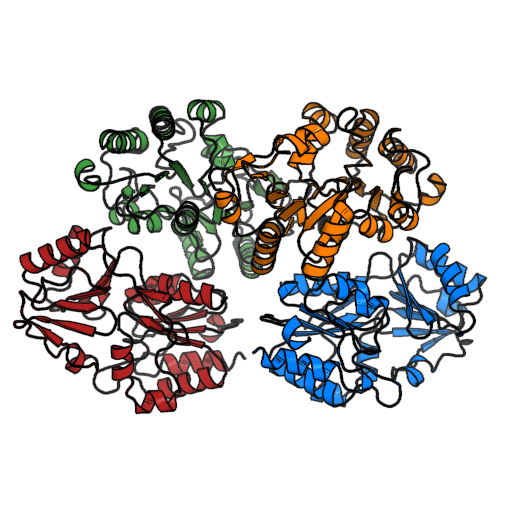 D 1 184 ? -60.977 -5.206 -29.410 1.00 35.28 184 ILE D CA 1
ATOM 8141 C C . ILE D 1 184 ? -60.487 -6.639 -29.213 1.00 36.11 184 ILE D C 1
ATOM 8142 O O . ILE D 1 184 ? -59.396 -6.989 -29.680 1.00 34.94 184 ILE D O 1
ATOM 8147 N N . VAL D 1 185 ? -61.291 -7.455 -28.527 1.00 36.31 185 VAL D N 1
ATOM 8148 C CA . VAL D 1 185 ? -60.983 -8.874 -28.310 1.00 37.22 185 VAL D CA 1
ATOM 8149 C C . VAL D 1 185 ? -61.425 -9.656 -29.542 1.00 37.87 185 VAL D C 1
ATOM 8150 O O . VAL D 1 185 ? -62.578 -9.560 -29.958 1.00 38.01 185 VAL D O 1
ATOM 8154 N N . LEU D 1 186 ? -60.506 -10.433 -30.110 1.00 39.12 186 LEU D N 1
ATOM 8155 C CA . LEU D 1 186 ? -60.691 -11.032 -31.426 1.00 41.49 186 LEU D CA 1
ATOM 8156 C C . LEU D 1 186 ? -60.400 -12.521 -31.394 1.00 44.00 186 LEU D C 1
ATOM 8157 O O . LEU D 1 186 ? -59.578 -12.990 -30.610 1.00 44.89 186 LEU D O 1
ATOM 8162 N N . ASP D 1 187 ? -61.091 -13.252 -32.260 1.00 47.21 187 ASP D N 1
ATOM 8163 C CA . ASP D 1 187 ? -60.853 -14.669 -32.453 1.00 49.32 187 ASP D CA 1
ATOM 8164 C C . ASP D 1 187 ? -59.605 -14.821 -33.314 1.00 50.24 187 ASP D C 1
ATOM 8165 O O . ASP D 1 187 ? -59.438 -14.083 -34.294 1.00 51.73 187 ASP D O 1
ATOM 8170 N N . PRO D 1 188 ? -58.721 -15.777 -32.968 1.00 49.99 188 PRO D N 1
ATOM 8171 C CA . PRO D 1 188 ? -57.538 -15.984 -33.816 1.00 48.46 188 PRO D CA 1
ATOM 8172 C C . PRO D 1 188 ? -57.889 -16.229 -35.294 1.00 47.70 188 PRO D C 1
ATOM 8173 O O . PRO D 1 188 ? -57.097 -15.905 -36.166 1.00 45.13 188 PRO D O 1
ATOM 8177 N N . SER D 1 189 ? -59.077 -16.771 -35.557 1.00 50.34 189 SER D N 1
ATOM 8178 C CA . SER D 1 189 ? -59.577 -17.010 -36.920 1.00 53.31 189 SER D CA 1
ATOM 8179 C C . SER D 1 189 ? -60.265 -15.778 -37.506 1.00 52.54 189 SER D C 1
ATOM 8180 O O . SER D 1 189 ? -61.301 -15.891 -38.156 1.00 55.52 189 SER D O 1
ATOM 8183 N N . GLU D 1 190 ? -59.668 -14.611 -37.305 1.00 50.57 190 GLU D N 1
ATOM 8184 C CA . GLU D 1 190 ? -60.368 -13.336 -37.475 1.00 47.77 190 GLU D CA 1
ATOM 8185 C C . GLU D 1 190 ? -59.418 -12.164 -37.234 1.00 46.09 190 GLU D C 1
ATOM 8186 O O . GLU D 1 190 ? -59.477 -11.142 -37.936 1.00 42.08 190 GLU D O 1
ATOM 8192 N N . SER D 1 191 ? -58.565 -12.323 -36.218 1.00 44.21 191 SER D N 1
ATOM 8193 C CA . SER D 1 191 ? -57.564 -11.329 -35.844 1.00 44.35 191 SER D CA 1
ATOM 8194 C C . SER D 1 191 ? -56.936 -10.605 -37.038 1.00 45.08 191 SER D C 1
ATOM 8195 O O . SER D 1 191 ? -56.984 -9.376 -37.111 1.00 44.31 191 SER D O 1
ATOM 8198 N N . LYS D 1 192 ? -56.356 -11.366 -37.968 1.00 46.07 192 LYS D N 1
ATOM 8199 C CA . LYS D 1 192 ? -55.563 -10.780 -39.063 1.00 43.99 192 LYS D CA 1
ATOM 8200 C C . LYS D 1 192 ? -56.405 -9.919 -40.016 1.00 42.50 192 LYS D C 1
ATOM 8201 O O . LYS D 1 192 ? -55.943 -8.879 -40.475 1.00 42.84 192 LYS D O 1
ATOM 8207 N N . THR D 1 193 ? -57.633 -10.339 -40.305 1.00 41.78 193 THR D N 1
ATOM 8208 C CA . THR D 1 193 ? -58.494 -9.580 -41.217 1.00 42.23 193 THR D CA 1
ATOM 8209 C C . THR D 1 193 ? -59.096 -8.338 -40.544 1.00 41.83 193 THR D C 1
ATOM 8210 O O . THR D 1 193 ? -59.068 -7.245 -41.122 1.00 42.10 193 THR D O 1
ATOM 8214 N N . VAL D 1 194 ? -59.638 -8.501 -39.336 1.00 41.26 194 VAL D N 1
ATOM 8215 C CA . VAL D 1 194 ? -60.248 -7.371 -38.605 1.00 41.64 194 VAL D CA 1
ATOM 8216 C C . VAL D 1 194 ? -59.225 -6.250 -38.373 1.00 41.58 194 VAL D C 1
ATOM 8217 O O . VAL D 1 194 ? -59.515 -5.067 -38.596 1.00 41.71 194 VAL D O 1
ATOM 8221 N N . ILE D 1 195 ? -58.031 -6.638 -37.938 1.00 40.84 195 ILE D N 1
ATOM 8222 C CA . ILE D 1 195 ? -56.943 -5.699 -37.706 1.00 40.42 195 ILE D CA 1
ATOM 8223 C C . ILE D 1 195 ? -56.499 -5.060 -39.016 1.00 40.47 195 ILE D C 1
ATOM 8224 O O . ILE D 1 195 ? -56.258 -3.849 -39.067 1.00 43.29 195 ILE D O 1
ATOM 8229 N N . GLY D 1 196 ? -56.398 -5.869 -40.066 1.00 39.73 196 GLY D N 1
ATOM 8230 C CA . GLY D 1 196 ? -55.981 -5.392 -41.383 1.00 37.60 196 GLY D CA 1
ATOM 8231 C C . GLY D 1 196 ? -56.893 -4.325 -41.949 1.00 37.40 196 GLY D C 1
ATOM 8232 O O . GLY D 1 196 ? -56.420 -3.358 -42.547 1.00 39.31 196 GLY D O 1
ATOM 8233 N N . ASN D 1 197 ? -58.199 -4.495 -41.751 1.00 36.92 197 ASN D N 1
ATOM 8234 C CA . ASN D 1 197 ? -59.199 -3.526 -42.220 1.00 36.48 197 ASN D CA 1
ATOM 8235 C C . ASN D 1 197 ? -59.329 -2.290 -41.342 1.00 36.46 197 ASN D C 1
ATOM 8236 O O . ASN D 1 197 ? -59.667 -1.199 -41.829 1.00 34.72 197 ASN D O 1
ATOM 8241 N N . LEU D 1 198 ? -59.110 -2.477 -40.041 1.00 36.63 198 LEU D N 1
ATOM 8242 C CA . LEU D 1 198 ? -59.128 -1.373 -39.089 1.00 35.36 198 LEU D CA 1
ATOM 8243 C C . LEU D 1 198 ? -57.990 -0.441 -39.436 1.00 34.75 198 LEU D C 1
ATOM 8244 O O . LEU D 1 198 ? -58.186 0.764 -39.542 1.00 31.76 198 LEU D O 1
ATOM 8249 N N . LYS D 1 199 ? -56.813 -1.040 -39.636 1.00 36.95 199 LYS D N 1
ATOM 8250 C CA . LYS D 1 199 ? -55.578 -0.327 -39.946 1.00 37.81 199 LYS D CA 1
ATOM 8251 C C . LYS D 1 199 ? -55.697 0.496 -41.211 1.00 37.95 199 LYS D C 1
ATOM 8252 O O . LYS D 1 199 ? -55.165 1.592 -41.274 1.00 39.29 199 LYS D O 1
ATOM 8258 N N . GLN D 1 200 ? -56.380 -0.015 -42.224 1.00 38.40 200 GLN D N 1
ATOM 8259 C CA . GLN D 1 200 ? -56.512 0.766 -43.440 1.00 41.12 200 GLN D CA 1
ATOM 8260 C C . GLN D 1 200 ? -57.593 1.838 -43.327 1.00 37.23 200 GLN D C 1
ATOM 8261 O O . GLN D 1 200 ? -57.439 2.899 -43.895 1.00 39.61 200 GLN D O 1
ATOM 8267 N N . LYS D 1 201 ? -58.675 1.580 -42.599 1.00 37.50 201 LYS D N 1
ATOM 8268 C CA . LYS D 1 201 ? -59.671 2.629 -42.343 1.00 35.31 201 LYS D CA 1
ATOM 8269 C C . LYS D 1 201 ? -59.064 3.738 -41.489 1.00 35.34 201 LYS D C 1
ATOM 8270 O O . LYS D 1 201 ? -59.327 4.901 -41.726 1.00 35.09 201 LYS D O 1
ATOM 8276 N N . PHE D 1 202 ? -58.248 3.387 -40.501 1.00 35.07 202 PHE D N 1
ATOM 8277 C CA . PHE D 1 202 ? -57.795 4.373 -39.516 1.00 36.40 202 PHE D CA 1
ATOM 8278 C C . PHE D 1 202 ? -56.291 4.634 -39.535 1.00 36.99 202 PHE D C 1
ATOM 8279 O O . PHE D 1 202 ? -55.715 5.211 -38.591 1.00 31.58 202 PHE D O 1
ATOM 8287 N N . LYS D 1 203 ? -55.691 4.237 -40.656 1.00 38.69 203 LYS D N 1
ATOM 8288 C CA . LYS D 1 203 ? -54.312 4.555 -41.001 1.00 37.92 203 LYS D CA 1
ATOM 8289 C C . LYS D 1 203 ? -54.020 6.039 -40.856 1.00 35.83 203 LYS D C 1
ATOM 8290 O O . LYS D 1 203 ? -54.764 6.875 -41.375 1.00 36.08 203 LYS D O 1
ATOM 8296 N N . ASN D 1 204 ? -52.926 6.343 -40.165 1.00 33.54 204 ASN D N 1
ATOM 8297 C CA . ASN D 1 204 ? -52.502 7.713 -39.919 1.00 34.05 204 ASN D CA 1
ATOM 8298 C C . ASN D 1 204 ? -53.569 8.516 -39.173 1.00 34.60 204 ASN D C 1
ATOM 8299 O O . ASN D 1 204 ? -53.688 9.713 -39.349 1.00 34.97 204 ASN D O 1
ATOM 8304 N N . LYS D 1 205 ? -54.360 7.847 -38.344 1.00 35.06 205 LYS D N 1
ATOM 8305 C CA . LYS D 1 205 ? -55.412 8.524 -37.589 1.00 35.90 205 LYS D CA 1
ATOM 8306 C C . LYS D 1 205 ? -55.507 8.034 -36.153 1.00 34.25 205 LYS D C 1
ATOM 8307 O O . LYS D 1 205 ? -55.960 8.769 -35.278 1.00 31.91 205 LYS D O 1
ATOM 8313 N N . LEU D 1 206 ? -55.091 6.786 -35.929 1.00 34.93 206 LEU D N 1
ATOM 8314 C CA . LEU D 1 206 ? -54.998 6.195 -34.603 1.00 33.39 206 LEU D CA 1
ATOM 8315 C C . LEU D 1 206 ? -53.741 5.360 -34.500 1.00 32.33 206 LEU D C 1
ATOM 8316 O O . LEU D 1 206 ? -53.175 4.953 -35.510 1.00 34.09 206 LEU D O 1
ATOM 8321 N N . THR D 1 207 ? -53.319 5.100 -33.272 1.00 30.45 207 THR D N 1
ATOM 8322 C CA . THR D 1 207 ? -52.281 4.123 -33.006 1.00 31.86 207 THR D CA 1
ATOM 8323 C C . THR D 1 207 ? -52.968 2.773 -32.809 1.00 35.26 207 THR D C 1
ATOM 8324 O O . THR D 1 207 ? -53.838 2.652 -31.932 1.00 34.52 207 THR D O 1
ATOM 8328 N N . ILE D 1 208 ? -52.584 1.772 -33.612 1.00 35.76 208 ILE D N 1
ATOM 8329 C CA . ILE D 1 208 ? -53.167 0.427 -33.519 1.00 35.87 208 ILE D CA 1
ATOM 8330 C C . ILE D 1 208 ? -52.088 -0.643 -33.363 1.00 36.23 208 ILE D C 1
ATOM 8331 O O . ILE D 1 208 ? -51.279 -0.857 -34.266 1.00 36.16 208 ILE D O 1
ATOM 8336 N N . PHE D 1 209 ? -52.093 -1.314 -32.215 1.00 36.12 209 PHE D N 1
ATOM 8337 C CA . PHE D 1 209 ? -51.180 -2.410 -31.957 1.00 38.31 209 PHE D CA 1
ATOM 8338 C C . PHE D 1 209 ? -51.917 -3.744 -31.978 1.00 39.99 209 PHE D C 1
ATOM 8339 O O . PHE D 1 209 ? -53.042 -3.860 -31.466 1.00 40.97 209 PHE D O 1
ATOM 8347 N N . THR D 1 210 ? -51.278 -4.746 -32.576 1.00 38.97 210 THR D N 1
ATOM 8348 C CA . THR D 1 210 ? -51.729 -6.121 -32.452 1.00 39.47 210 THR D CA 1
ATOM 8349 C C . THR D 1 210 ? -51.142 -6.671 -31.159 1.00 37.57 210 THR D C 1
ATOM 8350 O O . THR D 1 210 ? -49.932 -6.725 -30.991 1.00 37.11 210 THR D O 1
ATOM 8354 N N . THR D 1 211 ? -52.006 -7.072 -30.247 1.00 38.75 211 THR D N 1
ATOM 8355 C CA . THR D 1 211 ? -51.574 -7.735 -29.021 1.00 42.80 211 THR D CA 1
ATOM 8356 C C . THR D 1 211 ? -51.029 -9.158 -29.274 1.00 46.33 211 THR D C 1
ATOM 8357 O O . THR D 1 211 ? -51.402 -9.829 -30.244 1.00 46.16 211 THR D O 1
ATOM 8361 N N . TYR D 1 212 ? -50.162 -9.619 -28.379 1.00 49.32 212 TYR D N 1
ATOM 8362 C CA . TYR D 1 212 ? -49.551 -10.944 -28.497 1.00 50.69 212 TYR D CA 1
ATOM 8363 C C . TYR D 1 212 ? -50.537 -12.020 -28.969 1.00 49.48 212 TYR D C 1
ATOM 8364 O O . TYR D 1 212 ? -50.217 -12.771 -29.886 1.00 51.44 212 TYR D O 1
ATOM 8373 N N . ASN D 1 213 ? -51.722 -12.081 -28.352 1.00 48.04 213 ASN D N 1
ATOM 8374 C CA . ASN D 1 213 ? -52.779 -13.060 -28.722 1.00 46.36 213 ASN D CA 1
ATOM 8375 C C . ASN D 1 213 ? -53.763 -12.665 -29.832 1.00 44.56 213 ASN D C 1
ATOM 8376 O O . ASN D 1 213 ? -54.864 -13.224 -29.913 1.00 43.48 213 ASN D O 1
ATOM 8381 N N . GLY D 1 214 ? -53.368 -11.722 -30.686 1.00 42.00 214 GLY D N 1
ATOM 8382 C CA . GLY D 1 214 ? -54.168 -11.341 -31.843 1.00 39.35 214 GLY D CA 1
ATOM 8383 C C . GLY D 1 214 ? -55.288 -10.363 -31.557 1.00 37.73 214 GLY D C 1
ATOM 8384 O O . GLY D 1 214 ? -56.247 -10.294 -32.310 1.00 39.94 214 GLY D O 1
ATOM 8385 N N . HIS D 1 215 ? -55.166 -9.588 -30.487 1.00 37.23 215 HIS D N 1
ATOM 8386 C CA . HIS D 1 215 ? -56.168 -8.582 -30.146 1.00 36.51 215 HIS D CA 1
ATOM 8387 C C . HIS D 1 215 ? -55.702 -7.188 -30.575 1.00 35.99 215 HIS D C 1
ATOM 8388 O O . HIS D 1 215 ? -54.508 -6.976 -30.802 1.00 36.42 215 HIS D O 1
ATOM 8395 N N . ALA D 1 216 ? -56.644 -6.246 -30.678 1.00 34.99 216 ALA D N 1
ATOM 8396 C CA . ALA D 1 216 ? -56.358 -4.876 -31.127 1.00 32.96 216 ALA D CA 1
ATOM 8397 C C . ALA D 1 216 ? -56.380 -3.902 -29.952 1.00 33.70 216 ALA D C 1
ATOM 8398 O O . ALA D 1 216 ? -57.346 -3.869 -29.205 1.00 31.01 216 ALA D O 1
ATOM 8400 N N . GLU D 1 217 ? -55.311 -3.122 -29.793 1.00 35.28 217 GLU D N 1
ATOM 8401 C CA . GLU D 1 217 ? -55.281 -2.020 -28.827 1.00 36.73 217 GLU D CA 1
ATOM 8402 C C . GLU D 1 217 ? -55.210 -0.691 -29.584 1.00 32.49 217 GLU D C 1
ATOM 8403 O O . GLU D 1 217 ? -54.244 -0.423 -30.278 1.00 31.17 217 GLU D O 1
ATOM 8409 N N . VAL D 1 218 ? -56.240 0.135 -29.440 1.00 30.68 218 VAL D N 1
ATOM 8410 C CA . VAL D 1 218 ? -56.367 1.347 -30.231 1.00 29.23 218 VAL D CA 1
ATOM 8411 C C . VAL D 1 218 ? -56.229 2.566 -29.339 1.00 28.52 218 VAL D C 1
ATOM 8412 O O . VAL D 1 218 ? -57.032 2.754 -28.441 1.00 28.84 218 VAL D O 1
ATOM 8416 N N . THR D 1 219 ? -55.209 3.384 -29.595 1.00 29.72 219 THR D N 1
ATOM 8417 C CA . THR D 1 219 ? -54.935 4.595 -28.802 1.00 31.18 219 THR D CA 1
ATOM 8418 C C . THR D 1 219 ? -54.731 5.790 -29.721 1.00 31.38 219 THR D C 1
ATOM 8419 O O . THR D 1 219 ? -54.781 5.655 -30.938 1.00 32.28 219 THR D O 1
ATOM 8423 N N . LYS D 1 220 ? -54.503 6.964 -29.147 1.00 32.62 220 LYS D N 1
ATOM 8424 C CA . LYS D 1 220 ? -54.394 8.194 -29.945 1.00 33.42 220 LYS D CA 1
ATOM 8425 C C . LYS D 1 220 ? -53.165 8.127 -30.855 1.00 33.11 220 LYS D C 1
ATOM 8426 O O . LYS D 1 220 ? -52.175 7.460 -30.513 1.00 34.43 220 LYS D O 1
ATOM 8432 N N . LEU D 1 221 ? -53.230 8.805 -32.006 1.00 31.21 221 LEU D N 1
ATOM 8433 C CA . LEU D 1 221 ? -52.128 8.778 -32.998 1.00 31.01 221 LEU D CA 1
ATOM 8434 C C . LEU D 1 221 ? -50.896 9.463 -32.443 1.00 29.39 221 LEU D C 1
ATOM 8435 O O . LEU D 1 221 ? -51.007 10.548 -31.856 1.00 27.64 221 LEU D O 1
ATOM 8440 N N . GLY D 1 222 ? -49.738 8.827 -32.635 1.00 29.09 222 GLY D N 1
ATOM 8441 C CA . GLY D 1 222 ? -48.446 9.363 -32.176 1.00 30.56 222 GLY D CA 1
ATOM 8442 C C . GLY D 1 222 ? -48.117 9.118 -30.702 1.00 32.50 222 GLY D C 1
ATOM 8443 O O . GLY D 1 222 ? -47.306 9.829 -30.115 1.00 34.32 222 GLY D O 1
ATOM 8444 N N . HIS D 1 223 ? -48.749 8.120 -30.092 1.00 32.95 223 HIS D N 1
ATOM 8445 C CA . HIS D 1 223 ? -48.461 7.778 -28.708 1.00 33.87 223 HIS D CA 1
ATOM 8446 C C . HIS D 1 223 ? -48.132 6.311 -28.599 1.00 34.55 223 HIS D C 1
ATOM 8447 O O . HIS D 1 223 ? -48.664 5.485 -29.338 1.00 35.17 223 HIS D O 1
ATOM 8454 N N . ASP D 1 224 ? -47.225 6.005 -27.682 1.00 36.46 224 ASP D N 1
ATOM 8455 C CA . ASP D 1 224 ? -46.868 4.637 -27.349 1.00 38.33 224 ASP D CA 1
ATOM 8456 C C . ASP D 1 224 ? -46.026 4.683 -26.078 1.00 37.67 224 ASP D C 1
ATOM 8457 O O . ASP D 1 224 ? -45.790 5.767 -25.539 1.00 36.43 224 ASP D O 1
ATOM 8462 N N . LYS D 1 225 ? -45.581 3.519 -25.607 1.00 36.45 225 LYS D N 1
ATOM 8463 C CA . LYS D 1 225 ? -44.810 3.434 -24.372 1.00 35.07 225 LYS D CA 1
ATOM 8464 C C . LYS D 1 225 ? -43.629 4.395 -24.386 1.00 35.50 225 LYS D C 1
ATOM 8465 O O . LYS D 1 225 ? -43.369 5.070 -23.394 1.00 38.42 225 LYS D O 1
ATOM 8471 N N . TYR D 1 226 ? -42.941 4.486 -25.516 1.00 35.66 226 TYR D N 1
ATOM 8472 C CA . TYR D 1 226 ? -41.740 5.314 -25.616 1.00 37.05 226 TYR D CA 1
ATOM 8473 C C . TYR D 1 226 ? -41.963 6.817 -25.368 1.00 36.55 226 TYR D C 1
ATOM 8474 O O . TYR D 1 226 ? -41.147 7.463 -24.711 1.00 36.26 226 TYR D O 1
ATOM 8483 N N . THR D 1 227 ? -43.040 7.373 -25.915 1.00 35.40 227 THR D N 1
ATOM 8484 C CA . THR D 1 227 ? -43.316 8.802 -25.773 1.00 34.31 227 THR D CA 1
ATOM 8485 C C . THR D 1 227 ? -43.799 9.081 -24.357 1.00 34.38 227 THR D C 1
ATOM 8486 O O . THR D 1 227 ? -43.568 10.164 -23.819 1.00 35.92 227 THR D O 1
ATOM 8490 N N . GLY D 1 228 ? -44.477 8.109 -23.754 1.00 31.85 228 GLY D N 1
ATOM 8491 C CA . GLY D 1 228 ? -44.844 8.214 -22.348 1.00 32.76 228 GLY D CA 1
ATOM 8492 C C . GLY D 1 228 ? -43.604 8.230 -21.468 1.00 32.44 228 GLY D C 1
ATOM 8493 O O . GLY D 1 228 ? -43.401 9.145 -20.671 1.00 28.76 228 GLY D O 1
ATOM 8494 N N . ILE D 1 229 ? -42.771 7.205 -21.637 1.00 33.88 229 ILE D N 1
ATOM 8495 C CA . ILE D 1 229 ? -41.471 7.109 -20.973 1.00 33.97 229 ILE D CA 1
ATOM 8496 C C . ILE D 1 229 ? -40.724 8.444 -20.961 1.00 34.38 229 ILE D C 1
ATOM 8497 O O . ILE D 1 229 ? -40.209 8.848 -19.918 1.00 33.51 229 ILE D O 1
ATOM 8502 N N . ASN D 1 230 ? -40.706 9.133 -22.105 1.00 36.31 230 ASN D N 1
ATOM 8503 C CA . ASN D 1 230 ? -39.977 10.409 -22.259 1.00 37.56 230 ASN D CA 1
ATOM 8504 C C . ASN D 1 230 ? -40.413 11.527 -21.335 1.00 36.83 230 ASN D C 1
ATOM 8505 O O . ASN D 1 230 ? -39.614 12.413 -21.029 1.00 39.77 230 ASN D O 1
ATOM 8510 N N . TYR D 1 231 ? -41.677 11.505 -20.923 1.00 36.21 231 TYR D N 1
ATOM 8511 C CA . TYR D 1 231 ? -42.185 12.446 -19.931 1.00 36.06 231 TYR D CA 1
ATOM 8512 C C . TYR D 1 231 ? -41.576 12.207 -18.559 1.00 35.85 231 TYR D C 1
ATOM 8513 O O . TYR D 1 231 ? -41.455 13.137 -17.769 1.00 34.32 231 TYR D O 1
ATOM 8522 N N . LEU D 1 232 ? -41.247 10.952 -18.258 1.00 35.56 232 LEU D N 1
ATOM 8523 C CA . LEU D 1 232 ? -40.539 10.629 -17.025 1.00 34.79 232 LEU D CA 1
ATOM 8524 C C . LEU D 1 232 ? -39.083 11.040 -17.143 1.00 32.89 232 LEU D C 1
ATOM 8525 O O . LEU D 1 232 ? -38.518 11.585 -16.201 1.00 33.67 232 LEU D O 1
ATOM 8530 N N . LEU D 1 233 ? -38.476 10.785 -18.299 1.00 32.87 233 LEU D N 1
ATOM 8531 C CA . LEU D 1 233 ? -37.095 11.227 -18.541 1.00 34.16 233 LEU D CA 1
ATOM 8532 C C . LEU D 1 233 ? -36.980 12.737 -18.286 1.00 34.09 233 LEU D C 1
ATOM 8533 O O . LEU D 1 233 ? -36.199 13.186 -17.431 1.00 30.33 233 LEU D O 1
ATOM 8538 N N . LYS D 1 234 ? -37.801 13.510 -18.992 1.00 34.10 234 LYS D N 1
ATOM 8539 C CA . LYS D 1 234 ? -37.755 14.959 -18.862 1.00 36.60 234 LYS D CA 1
ATOM 8540 C C . LYS D 1 234 ? -38.073 15.396 -17.438 1.00 35.61 234 LYS D C 1
ATOM 8541 O O . LYS D 1 234 ? -37.344 16.197 -16.877 1.00 37.91 234 LYS D O 1
ATOM 8547 N N . HIS D 1 235 ? -39.126 14.840 -16.844 1.00 35.53 235 HIS D N 1
ATOM 8548 C CA . HIS D 1 235 ? -39.568 15.228 -15.498 1.00 35.56 235 HIS D CA 1
ATOM 8549 C C . HIS D 1 235 ? -38.547 14.904 -14.395 1.00 37.54 235 HIS D C 1
ATOM 8550 O O . HIS D 1 235 ? -38.336 15.716 -13.488 1.00 36.36 235 HIS D O 1
ATOM 8557 N N . TYR D 1 236 ? -37.930 13.725 -14.471 1.00 38.10 236 TYR D N 1
ATOM 8558 C CA . TYR D 1 236 ? -36.895 13.318 -13.504 1.00 38.65 236 TYR D CA 1
ATOM 8559 C C . TYR D 1 236 ? -35.454 13.550 -14.003 1.00 40.58 236 TYR D C 1
ATOM 8560 O O . TYR D 1 236 ? -34.485 13.117 -13.366 1.00 38.42 236 TYR D O 1
ATOM 8569 N N . ASN D 1 237 ? -35.313 14.251 -15.126 1.00 41.22 237 ASN D N 1
ATOM 8570 C CA . ASN D 1 237 ? -33.999 14.594 -15.638 1.00 41.21 237 ASN D CA 1
ATOM 8571 C C . ASN D 1 237 ? -33.118 13.367 -15.733 1.00 39.44 237 ASN D C 1
ATOM 8572 O O . ASN D 1 237 ? -32.000 13.353 -15.235 1.00 42.05 237 ASN D O 1
ATOM 8577 N N . ILE D 1 238 ? -33.646 12.325 -16.364 1.00 39.42 238 ILE D N 1
ATOM 8578 C CA . ILE D 1 238 ? -32.904 11.094 -16.608 1.00 37.12 238 ILE D CA 1
ATOM 8579 C C . ILE D 1 238 ? -32.529 11.012 -18.091 1.00 36.85 238 ILE D C 1
ATOM 8580 O O . ILE D 1 238 ? -33.341 11.305 -18.975 1.00 36.99 238 ILE D O 1
ATOM 8585 N N . SER D 1 239 ? -31.290 10.627 -18.359 1.00 35.71 239 SER D N 1
ATOM 8586 C CA . SER D 1 239 ? -30.830 10.514 -19.730 1.00 36.56 239 SER D CA 1
ATOM 8587 C C . SER D 1 239 ? -31.043 9.094 -20.182 1.00 39.22 239 SER D C 1
ATOM 8588 O O . SER D 1 239 ? -31.152 8.184 -19.363 1.00 39.93 239 SER D O 1
ATOM 8591 N N . ASN D 1 240 ? -31.038 8.906 -21.496 1.00 41.50 240 ASN D N 1
ATOM 8592 C CA . ASN D 1 240 ? -31.390 7.628 -22.095 1.00 42.29 240 ASN D CA 1
ATOM 8593 C C . ASN D 1 240 ? -30.370 6.528 -21.820 1.00 42.72 240 ASN D C 1
ATOM 8594 O O . ASN D 1 240 ? -30.721 5.350 -21.806 1.00 45.62 240 ASN D O 1
ATOM 8599 N N . ASP D 1 241 ? -29.121 6.916 -21.582 1.00 43.46 241 ASP D N 1
ATOM 8600 C CA . ASP D 1 241 ? -28.052 5.981 -21.196 1.00 42.94 241 ASP D CA 1
ATOM 8601 C C . ASP D 1 241 ? -28.235 5.429 -19.779 1.00 41.77 241 ASP D C 1
ATOM 8602 O O . ASP D 1 241 ? -27.579 4.462 -19.402 1.00 40.19 241 ASP D O 1
ATOM 8607 N N . GLN D 1 242 ? -29.098 6.063 -18.983 1.00 42.69 242 GLN D N 1
ATOM 8608 C CA . GLN D 1 242 ? -29.346 5.633 -17.600 1.00 42.82 242 GLN D CA 1
ATOM 8609 C C . GLN D 1 242 ? -30.624 4.800 -17.489 1.00 40.86 242 GLN D C 1
ATOM 8610 O O . GLN D 1 242 ? -31.107 4.547 -16.388 1.00 41.52 242 GLN D O 1
ATOM 8616 N N . VAL D 1 243 ? -31.148 4.369 -18.631 1.00 38.15 243 VAL D N 1
ATOM 8617 C CA . VAL D 1 243 ? -32.400 3.646 -18.699 1.00 37.02 243 VAL D CA 1
ATOM 8618 C C . VAL D 1 243 ? -32.136 2.193 -19.091 1.00 37.60 243 VAL D C 1
ATOM 8619 O O . VAL D 1 243 ? -31.438 1.930 -20.077 1.00 36.82 243 VAL D O 1
ATOM 8623 N N . LEU D 1 244 ? -32.694 1.267 -18.307 1.00 36.14 244 LEU D N 1
ATOM 8624 C CA . LEU D 1 244 ? -32.819 -0.131 -18.700 1.00 36.25 244 LEU D CA 1
ATOM 8625 C C . LEU D 1 244 ? -34.233 -0.357 -19.211 1.00 35.03 244 LEU D C 1
ATOM 8626 O O . LEU D 1 244 ? -35.182 0.213 -18.676 1.00 32.34 244 LEU D O 1
ATOM 8631 N N . VAL D 1 245 ? -34.381 -1.197 -20.232 1.00 34.29 245 VAL D N 1
ATOM 8632 C CA . VAL D 1 245 ? -35.706 -1.538 -20.726 1.00 33.62 245 VAL D CA 1
ATOM 8633 C C . VAL D 1 245 ? -35.792 -3.001 -21.192 1.00 32.96 245 VAL D C 1
ATOM 8634 O O . VAL D 1 245 ? -34.874 -3.524 -21.818 1.00 32.73 245 VAL D O 1
ATOM 8638 N N . VAL D 1 246 ? -36.904 -3.655 -20.854 1.00 32.47 246 VAL D N 1
ATOM 8639 C CA . VAL D 1 246 ? -37.148 -5.051 -21.227 1.00 29.93 246 VAL D CA 1
ATOM 8640 C C . VAL D 1 246 ? -38.625 -5.251 -21.640 1.00 29.05 246 VAL D C 1
ATOM 8641 O O . VAL D 1 246 ? -39.540 -4.720 -21.008 1.00 27.69 246 VAL D O 1
ATOM 8645 N N . GLY D 1 247 ? -38.846 -5.996 -22.716 1.00 29.30 247 GLY D N 1
ATOM 8646 C CA . GLY D 1 247 ? -40.186 -6.159 -23.276 1.00 30.17 247 GLY D CA 1
ATOM 8647 C C . GLY D 1 247 ? -40.297 -7.384 -24.158 1.00 31.51 247 GLY D C 1
ATOM 8648 O O . GLY D 1 247 ? -39.331 -8.128 -24.301 1.00 30.90 247 GLY D O 1
ATOM 8649 N N . ASP D 1 248 ? -41.470 -7.587 -24.757 1.00 32.26 248 ASP D N 1
ATOM 8650 C CA . ASP D 1 248 ? -41.759 -8.850 -25.421 1.00 33.13 248 ASP D CA 1
ATOM 8651 C C . ASP D 1 248 ? -42.436 -8.773 -26.797 1.00 34.23 248 ASP D C 1
ATOM 8652 O O . ASP D 1 248 ? -42.275 -9.689 -27.608 1.00 35.04 248 ASP D O 1
ATOM 8657 N N . ALA D 1 249 ? -43.156 -7.692 -27.076 1.00 34.62 249 ALA D N 1
ATOM 8658 C CA . ALA D 1 249 ? -44.140 -7.699 -28.151 1.00 36.18 249 ALA D CA 1
ATOM 8659 C C . ALA D 1 249 ? -44.105 -6.462 -29.066 1.00 35.89 249 ALA D C 1
ATOM 8660 O O . ALA D 1 249 ? -43.158 -5.687 -29.035 1.00 36.03 249 ALA D O 1
ATOM 8662 N N . GLU D 1 250 ? -45.145 -6.307 -29.887 1.00 35.51 250 GLU D N 1
ATOM 8663 C CA . GLU D 1 250 ? -45.230 -5.224 -30.861 1.00 37.28 250 GLU D CA 1
ATOM 8664 C C . GLU D 1 250 ? -45.274 -3.836 -30.239 1.00 35.47 250 GLU D C 1
ATOM 8665 O O . GLU D 1 250 ? -44.743 -2.887 -30.806 1.00 36.79 250 GLU D O 1
ATOM 8671 N N . ASN D 1 251 ? -45.913 -3.709 -29.084 1.00 33.27 251 ASN D N 1
ATOM 8672 C CA . ASN D 1 251 ? -46.073 -2.400 -28.467 1.00 30.74 251 ASN D CA 1
ATOM 8673 C C . ASN D 1 251 ? -44.868 -1.986 -27.650 1.00 30.49 251 ASN D C 1
ATOM 8674 O O . ASN D 1 251 ? -44.889 -0.949 -26.992 1.00 29.69 251 ASN D O 1
ATOM 8679 N N . ASP D 1 252 ? -43.825 -2.809 -27.699 1.00 31.96 252 ASP D N 1
ATOM 8680 C CA . ASP D 1 252 ? -42.564 -2.528 -27.038 1.00 31.82 252 ASP D CA 1
ATOM 8681 C C . ASP D 1 252 ? -41.496 -2.111 -28.034 1.00 31.97 252 ASP D C 1
ATOM 8682 O O . ASP D 1 252 ? -40.445 -1.626 -27.635 1.00 31.24 252 ASP D O 1
ATOM 8687 N N . ILE D 1 253 ? -41.760 -2.268 -29.328 1.00 33.85 253 ILE D N 1
ATOM 8688 C CA . ILE D 1 253 ? -40.711 -2.075 -30.335 1.00 35.94 253 ILE D CA 1
ATOM 8689 C C . ILE D 1 253 ? -40.078 -0.679 -30.295 1.00 35.44 253 ILE D C 1
ATOM 8690 O O . ILE D 1 253 ? -38.868 -0.552 -30.444 1.00 36.63 253 ILE D O 1
ATOM 8695 N N . ALA D 1 254 ? -40.879 0.356 -30.081 1.00 36.31 254 ALA D N 1
ATOM 8696 C CA . ALA D 1 254 ? -40.349 1.723 -30.037 1.00 36.97 254 ALA D CA 1
ATOM 8697 C C . ALA D 1 254 ? -39.387 1.940 -28.875 1.00 38.28 254 ALA D C 1
ATOM 8698 O O . ALA D 1 254 ? -38.388 2.640 -29.018 1.00 39.58 254 ALA D O 1
ATOM 8700 N N . MET D 1 255 ? -39.680 1.355 -27.722 1.00 39.05 255 MET D N 1
ATOM 8701 C CA . MET D 1 255 ? -38.827 1.575 -26.559 1.00 40.46 255 MET D CA 1
ATOM 8702 C C . MET D 1 255 ? -37.629 0.617 -26.547 1.00 38.12 255 MET D C 1
ATOM 8703 O O . MET D 1 255 ? -36.613 0.909 -25.931 1.00 39.71 255 MET D O 1
ATOM 8708 N N . LEU D 1 256 ? -37.746 -0.529 -27.210 1.00 35.23 256 LEU D N 1
ATOM 8709 C CA . LEU D 1 256 ? -36.590 -1.414 -27.377 1.00 33.40 256 LEU D CA 1
ATOM 8710 C C . LEU D 1 256 ? -35.573 -0.798 -28.351 1.00 33.24 256 LEU D C 1
ATOM 8711 O O . LEU D 1 256 ? -34.368 -0.843 -28.117 1.00 32.71 256 LEU D O 1
ATOM 8716 N N . SER D 1 257 ? -36.084 -0.224 -29.435 1.00 31.60 257 SER D N 1
ATOM 8717 C CA . SER D 1 257 ? -35.268 0.360 -30.486 1.00 31.92 257 SER D CA 1
ATOM 8718 C C . SER D 1 257 ? -34.475 1.596 -30.052 1.00 32.28 257 SER D C 1
ATOM 8719 O O . SER D 1 257 ? -33.338 1.777 -30.476 1.00 32.39 257 SER D O 1
ATOM 8722 N N . ASN D 1 258 ? -35.067 2.435 -29.205 1.00 34.39 258 ASN D N 1
ATOM 8723 C CA . ASN D 1 258 ? -34.524 3.767 -28.937 1.00 34.88 258 ASN D CA 1
ATOM 8724 C C . ASN D 1 258 ? -33.610 3.895 -27.731 1.00 35.23 258 ASN D C 1
ATOM 8725 O O . ASN D 1 258 ? -32.991 4.937 -27.535 1.00 36.37 258 ASN D O 1
ATOM 8730 N N . PHE D 1 259 ? -33.516 2.832 -26.943 1.00 35.77 259 PHE D N 1
ATOM 8731 C CA . PHE D 1 259 ? -32.613 2.775 -25.804 1.00 36.16 259 PHE D CA 1
ATOM 8732 C C . PHE D 1 259 ? -31.485 1.772 -26.062 1.00 37.70 259 PHE D C 1
ATOM 8733 O O . PHE D 1 259 ? -31.682 0.747 -26.728 1.00 35.88 259 PHE D O 1
ATOM 8741 N N . LYS D 1 260 ? -30.297 2.068 -25.548 1.00 39.67 260 LYS D N 1
ATOM 8742 C CA . LYS D 1 260 ? -29.152 1.203 -25.820 1.00 42.04 260 LYS D CA 1
ATOM 8743 C C . LYS D 1 260 ? -29.136 -0.025 -24.937 1.00 40.89 260 LYS D C 1
ATOM 8744 O O . LYS D 1 260 ? -28.719 -1.080 -25.376 1.00 40.87 260 LYS D O 1
ATOM 8750 N N . TYR D 1 261 ? -29.604 0.112 -23.700 1.00 42.73 261 TYR D N 1
ATOM 8751 C CA . TYR D 1 261 ? -29.704 -1.021 -22.779 1.00 41.58 261 TYR D CA 1
ATOM 8752 C C . TYR D 1 261 ? -31.108 -1.600 -22.856 1.00 39.73 261 TYR D C 1
ATOM 8753 O O . TYR D 1 261 ? -31.927 -1.381 -21.970 1.00 40.22 261 TYR D O 1
ATOM 8762 N N . SER D 1 262 ? -31.368 -2.327 -23.944 1.00 37.76 262 SER D N 1
ATOM 8763 C CA . SER D 1 262 ? -32.705 -2.814 -24.273 1.00 36.86 262 SER D CA 1
ATOM 8764 C C . SER D 1 262 ? -32.685 -4.311 -24.470 1.00 35.82 262 SER D C 1
ATOM 8765 O O . SER D 1 262 ? -31.868 -4.836 -25.229 1.00 35.48 262 SER D O 1
ATOM 8768 N N . PHE D 1 263 ? -33.615 -4.986 -23.803 1.00 34.78 263 PHE D N 1
ATOM 8769 C CA . PHE D 1 263 ? -33.592 -6.423 -23.714 1.00 34.31 263 PHE D CA 1
ATOM 8770 C C . PHE D 1 263 ? -34.925 -7.019 -24.089 1.00 33.82 263 PHE D C 1
ATOM 8771 O O . PHE D 1 263 ? -35.972 -6.432 -23.828 1.00 33.48 263 PHE D O 1
ATOM 8779 N N . ALA D 1 264 ? -34.867 -8.179 -24.735 1.00 34.62 264 ALA D N 1
ATOM 8780 C CA . ALA D 1 264 ? -36.053 -8.955 -25.067 1.00 34.40 264 ALA D CA 1
ATOM 8781 C C . ALA D 1 264 ? -36.014 -10.250 -24.280 1.00 34.64 264 ALA D C 1
ATOM 8782 O O . ALA D 1 264 ? -34.969 -10.885 -24.178 1.00 31.92 264 ALA D O 1
ATOM 8784 N N . VAL D 1 265 ? -37.151 -10.626 -23.703 1.00 35.20 265 VAL D N 1
ATOM 8785 C CA . VAL D 1 265 ? -37.290 -11.941 -23.086 1.00 35.07 265 VAL D CA 1
ATOM 8786 C C . VAL D 1 265 ? -37.267 -13.016 -24.171 1.00 34.42 265 VAL D C 1
ATOM 8787 O O . VAL D 1 265 ? -37.642 -12.751 -25.312 1.00 36.04 265 VAL D O 1
ATOM 8791 N N . ALA D 1 266 ? -36.822 -14.221 -23.829 1.00 34.24 266 ALA D N 1
ATOM 8792 C CA . ALA D 1 266 ? -36.678 -15.280 -24.839 1.00 34.55 266 ALA D CA 1
ATOM 8793 C C . ALA D 1 266 ? -37.991 -15.597 -25.560 1.00 35.35 266 ALA D C 1
ATOM 8794 O O . ALA D 1 266 ? -37.973 -15.972 -26.737 1.00 36.41 266 ALA D O 1
ATOM 8796 N N . ASN D 1 267 ? -39.116 -15.430 -24.858 1.00 33.76 267 ASN D N 1
ATOM 8797 C CA . ASN D 1 267 ? -40.442 -15.675 -25.429 1.00 32.72 267 ASN D CA 1
ATOM 8798 C C . ASN D 1 267 ? -40.951 -14.509 -26.272 1.00 34.52 267 ASN D C 1
ATOM 8799 O O . ASN D 1 267 ? -42.103 -14.513 -26.705 1.00 33.94 267 ASN D O 1
ATOM 8804 N N . ALA D 1 268 ? -40.091 -13.520 -26.523 1.00 36.43 268 ALA D N 1
ATOM 8805 C CA . ALA D 1 268 ? -40.498 -12.303 -27.207 1.00 36.06 268 ALA D CA 1
ATOM 8806 C C . ALA D 1 268 ? -40.799 -12.589 -28.655 1.00 37.77 268 ALA D C 1
ATOM 8807 O O . ALA D 1 268 ? -40.362 -13.593 -29.197 1.00 39.00 268 ALA D O 1
ATOM 8809 N N . THR D 1 269 ? -41.554 -11.691 -29.274 1.00 40.19 269 THR D N 1
ATOM 8810 C CA . THR D 1 269 ? -41.792 -11.719 -30.714 1.00 41.49 269 THR D CA 1
ATOM 8811 C C . THR D 1 269 ? -40.470 -11.635 -31.460 1.00 42.79 269 THR D C 1
ATOM 8812 O O . THR D 1 269 ? -39.464 -11.178 -30.915 1.00 42.27 269 THR D O 1
ATOM 8816 N N . ASP D 1 270 ? -40.477 -12.108 -32.701 1.00 44.92 270 ASP D N 1
ATOM 8817 C CA . ASP D 1 270 ? -39.308 -12.047 -33.557 1.00 45.85 270 ASP D CA 1
ATOM 8818 C C . ASP D 1 270 ? -38.901 -10.601 -33.794 1.00 44.93 270 ASP D C 1
ATOM 8819 O O . ASP D 1 270 ? -37.721 -10.261 -33.745 1.00 45.44 270 ASP D O 1
ATOM 8824 N N . SER D 1 271 ? -39.884 -9.755 -34.054 1.00 45.66 271 SER D N 1
ATOM 8825 C CA . SER D 1 271 ? -39.638 -8.335 -34.244 1.00 46.81 271 SER D CA 1
ATOM 8826 C C . SER D 1 271 ? -39.053 -7.671 -32.983 1.00 47.31 271 SER D C 1
ATOM 8827 O O . SER D 1 271 ? -38.139 -6.847 -33.084 1.00 47.52 271 SER D O 1
ATOM 8830 N N . ALA D 1 272 ? -39.554 -8.047 -31.805 1.00 46.76 272 ALA D N 1
ATOM 8831 C CA . ALA D 1 272 ? -39.050 -7.484 -30.541 1.00 46.82 272 ALA D CA 1
ATOM 8832 C C . ALA D 1 272 ? -37.581 -7.865 -30.286 1.00 47.11 272 ALA D C 1
ATOM 8833 O O . ALA D 1 272 ? -36.789 -7.048 -29.827 1.00 47.93 272 ALA D O 1
ATOM 8835 N N . LYS D 1 273 ? -37.229 -9.109 -30.588 1.00 46.54 273 LYS D N 1
ATOM 8836 C CA . LYS D 1 273 ? -35.860 -9.598 -30.418 1.00 45.93 273 LYS D CA 1
ATOM 8837 C C . LYS D 1 273 ? -34.845 -8.882 -31.306 1.00 43.79 273 LYS D C 1
ATOM 8838 O O . LYS D 1 273 ? -33.712 -8.628 -30.881 1.00 42.94 273 LYS D O 1
ATOM 8844 N N . SER D 1 274 ? -35.255 -8.568 -32.535 1.00 41.02 274 SER D N 1
ATOM 8845 C CA . SER D 1 274 ? -34.383 -7.920 -33.520 1.00 39.41 274 SER D CA 1
ATOM 8846 C C . SER D 1 274 ? -34.295 -6.378 -33.420 1.00 38.75 274 SER D C 1
ATOM 8847 O O . SER D 1 274 ? -33.538 -5.758 -34.169 1.00 38.78 274 SER D O 1
ATOM 8850 N N . HIS D 1 275 ? -35.090 -5.767 -32.541 1.00 37.49 275 HIS D N 1
ATOM 8851 C CA . HIS D 1 275 ? -35.034 -4.323 -32.279 1.00 35.42 275 HIS D CA 1
ATOM 8852 C C . HIS D 1 275 ? -34.373 -4.005 -30.932 1.00 36.05 275 HIS D C 1
ATOM 8853 O O . HIS D 1 275 ? -33.866 -2.893 -30.733 1.00 36.17 275 HIS D O 1
ATOM 8860 N N . ALA D 1 276 ? -34.387 -4.976 -30.016 1.00 34.87 276 ALA D N 1
ATOM 8861 C CA . ALA D 1 276 ? -33.659 -4.888 -28.752 1.00 34.10 276 ALA D CA 1
ATOM 8862 C C . ALA D 1 276 ? -32.150 -5.018 -28.996 1.00 34.14 276 ALA D C 1
ATOM 8863 O O . ALA D 1 276 ? -31.737 -5.553 -30.018 1.00 32.35 276 ALA D O 1
ATOM 8865 N N . LYS D 1 277 ? -31.338 -4.537 -28.051 1.00 35.39 277 LYS D N 1
ATOM 8866 C CA . LYS D 1 277 ? -29.881 -4.711 -28.122 1.00 35.53 277 LYS D CA 1
ATOM 8867 C C . LYS D 1 277 ? -29.500 -6.144 -27.855 1.00 36.67 277 LYS D C 1
ATOM 8868 O O . LYS D 1 277 ? -28.539 -6.630 -28.444 1.00 37.57 277 LYS D O 1
ATOM 8874 N N . CYS D 1 278 ? -30.239 -6.810 -26.966 1.00 37.81 278 CYS D N 1
ATOM 8875 C CA . CYS D 1 278 ? -29.865 -8.149 -26.520 1.00 38.57 278 CYS D CA 1
ATOM 8876 C C . CYS D 1 278 ? -31.065 -9.016 -26.165 1.00 38.48 278 CYS D C 1
ATOM 8877 O O . CYS D 1 278 ? -31.956 -8.587 -25.452 1.00 38.81 278 CYS D O 1
ATOM 8880 N N . VAL D 1 279 ? -31.059 -10.247 -26.665 1.00 39.43 279 VAL D N 1
ATOM 8881 C CA . VAL D 1 279 ? -32.097 -11.216 -26.368 1.00 39.04 279 VAL D CA 1
ATOM 8882 C C . VAL D 1 279 ? -31.635 -12.085 -25.220 1.00 39.73 279 VAL D C 1
ATOM 8883 O O . VAL D 1 279 ? -30.568 -12.685 -25.284 1.00 40.51 279 VAL D O 1
ATOM 8887 N N . LEU D 1 280 ? -32.457 -12.153 -24.175 1.00 41.85 280 LEU D N 1
ATOM 8888 C CA . LEU D 1 280 ? -32.111 -12.869 -22.954 1.00 41.27 280 LEU D CA 1
ATOM 8889 C C . LEU D 1 280 ? -32.182 -14.368 -23.196 1.00 40.08 280 LEU D C 1
ATOM 8890 O O . LEU D 1 280 ? -32.990 -14.836 -23.991 1.00 39.64 280 LEU D O 1
ATOM 8895 N N . PRO D 1 281 ? -31.316 -15.125 -22.519 1.00 41.71 281 PRO D N 1
ATOM 8896 C CA . PRO D 1 281 ? -31.346 -16.572 -22.602 1.00 43.29 281 PRO D CA 1
ATOM 8897 C C . PRO D 1 281 ? -32.475 -17.189 -21.775 1.00 45.32 281 PRO D C 1
ATOM 8898 O O . PRO D 1 281 ? -32.676 -18.400 -21.825 1.00 47.09 281 PRO D O 1
ATOM 8902 N N . VAL D 1 282 ? -33.204 -16.360 -21.034 1.00 46.86 282 VAL D N 1
ATOM 8903 C CA . VAL D 1 282 ? -34.275 -16.820 -20.151 1.00 47.17 282 VAL D CA 1
ATOM 8904 C C . VAL D 1 282 ? -35.624 -16.164 -20.542 1.00 47.78 282 VAL D C 1
ATOM 8905 O O . VAL D 1 282 ? -35.665 -15.022 -21.028 1.00 48.90 282 VAL D O 1
ATOM 8909 N N . SER D 1 283 ? -36.716 -16.905 -20.353 1.00 47.22 283 SER D N 1
ATOM 8910 C CA . SER D 1 283 ? -38.056 -16.435 -20.719 1.00 46.11 283 SER D CA 1
ATOM 8911 C C . SER D 1 283 ? -38.813 -15.889 -19.496 1.00 44.98 283 SER D C 1
ATOM 8912 O O . SER D 1 283 ? -38.371 -16.032 -18.357 1.00 43.67 283 SER D O 1
ATOM 8915 N N . HIS D 1 284 ? -39.958 -15.263 -19.747 1.00 43.69 284 HIS D N 1
ATOM 8916 C CA . HIS D 1 284 ? -40.754 -14.664 -18.675 1.00 43.39 284 HIS D CA 1
ATOM 8917 C C . HIS D 1 284 ? -41.121 -15.657 -17.566 1.00 44.39 284 HIS D C 1
ATOM 8918 O O . HIS D 1 284 ? -41.036 -15.326 -16.373 1.00 41.57 284 HIS D O 1
ATOM 8925 N N . ARG D 1 285 ? -41.496 -16.871 -17.979 1.00 44.31 285 ARG D N 1
ATOM 8926 C CA . ARG D 1 285 ? -41.917 -17.927 -17.073 1.00 44.62 285 ARG D CA 1
ATOM 8927 C C . ARG D 1 285 ? -40.763 -18.371 -16.167 1.00 45.41 285 ARG D C 1
ATOM 8928 O O . ARG D 1 285 ? -40.990 -18.806 -15.036 1.00 45.00 285 ARG D O 1
ATOM 8936 N N . GLU D 1 286 ? -39.530 -18.239 -16.665 1.00 44.97 286 GLU D N 1
ATOM 8937 C CA . GLU D 1 286 ? -38.326 -18.655 -15.931 1.00 43.04 286 GLU D CA 1
ATOM 8938 C C . GLU D 1 286 ? -37.670 -17.530 -15.121 1.00 39.92 286 GLU D C 1
ATOM 8939 O O . GLU D 1 286 ? -36.576 -17.705 -14.615 1.00 40.52 286 GLU D O 1
ATOM 8945 N N . GLY D 1 287 ? -38.333 -16.385 -14.998 1.00 39.61 287 GLY D N 1
ATOM 8946 C CA . GLY D 1 287 ? -37.839 -15.275 -14.176 1.00 38.72 287 GLY D CA 1
ATOM 8947 C C . GLY D 1 287 ? -36.902 -14.343 -14.926 1.00 39.43 287 GLY D C 1
ATOM 8948 O O . GLY D 1 287 ? -35.932 -13.827 -14.366 1.00 38.78 287 GLY D O 1
ATOM 8949 N N . ALA D 1 288 ? -37.202 -14.102 -16.197 1.00 39.89 288 ALA D N 1
ATOM 8950 C CA . ALA D 1 288 ? -36.360 -13.241 -17.029 1.00 38.48 288 ALA D CA 1
ATOM 8951 C C . ALA D 1 288 ? -36.099 -11.882 -16.395 1.00 35.92 288 ALA D C 1
ATOM 8952 O O . ALA D 1 288 ? -34.983 -11.373 -16.463 1.00 34.98 288 ALA D O 1
ATOM 8954 N N . VAL D 1 289 ? -37.112 -11.301 -15.764 1.00 35.78 289 VAL D N 1
ATOM 8955 C CA . VAL D 1 289 ? -36.944 -9.983 -15.137 1.00 35.82 289 VAL D CA 1
ATOM 8956 C C . VAL D 1 289 ? -36.005 -10.070 -13.950 1.00 34.98 289 VAL D C 1
ATOM 8957 O O . VAL D 1 289 ? -35.173 -9.201 -13.753 1.00 34.23 289 VAL D O 1
ATOM 8961 N N . ALA D 1 290 ? -36.148 -11.130 -13.165 1.00 37.55 290 ALA D N 1
ATOM 8962 C CA . ALA D 1 290 ? -35.327 -11.317 -11.974 1.00 37.31 290 ALA D CA 1
ATOM 8963 C C . ALA D 1 290 ? -33.876 -11.499 -12.376 1.00 37.04 290 ALA D C 1
ATOM 8964 O O . ALA D 1 290 ? -32.994 -10.861 -11.819 1.00 36.42 290 ALA D O 1
ATOM 8966 N N . TYR D 1 291 ? -33.655 -12.383 -13.346 1.00 39.76 291 TYR D N 1
ATOM 8967 C CA . TYR D 1 291 ? -32.337 -12.629 -13.951 1.00 41.78 291 TYR D CA 1
ATOM 8968 C C . TYR D 1 291 ? -31.650 -11.333 -14.426 1.00 40.88 291 TYR D C 1
ATOM 8969 O O . TYR D 1 291 ? -30.486 -11.075 -14.085 1.00 41.29 291 TYR D O 1
ATOM 8978 N N . LEU D 1 292 ? -32.380 -10.518 -15.190 1.00 37.70 292 LEU D N 1
ATOM 8979 C CA . LEU D 1 292 ? -31.817 -9.297 -15.746 1.00 36.30 292 LEU D CA 1
ATOM 8980 C C . LEU D 1 292 ? -31.527 -8.258 -14.677 1.00 35.32 292 LEU D C 1
ATOM 8981 O O . LEU D 1 292 ? -30.492 -7.599 -14.733 1.00 37.87 292 LEU D O 1
ATOM 8986 N N . LEU D 1 293 ? -32.426 -8.100 -13.714 1.00 34.31 293 LEU D N 1
ATOM 8987 C CA . LEU D 1 293 ? -32.191 -7.171 -12.605 1.00 35.21 293 LEU D CA 1
ATOM 8988 C C . LEU D 1 293 ? -31.071 -7.634 -11.658 1.00 37.41 293 LEU D C 1
ATOM 8989 O O . LEU D 1 293 ? -30.368 -6.809 -11.067 1.00 37.66 293 LEU D O 1
ATOM 8994 N N . LYS D 1 294 ? -30.923 -8.946 -11.493 1.00 38.55 294 LYS D N 1
ATOM 8995 C CA . LYS D 1 294 ? -29.829 -9.493 -10.709 1.00 39.05 294 LYS D CA 1
ATOM 8996 C C . LYS D 1 294 ? -28.515 -9.080 -11.363 1.00 41.27 294 LYS D C 1
ATOM 8997 O O . LYS D 1 294 ? -27.592 -8.634 -10.692 1.00 43.16 294 LYS D O 1
ATOM 9003 N N . LYS D 1 295 ? -28.442 -9.197 -12.682 1.00 42.42 295 LYS D N 1
ATOM 9004 C CA . LYS D 1 295 ? -27.245 -8.783 -13.404 1.00 43.31 295 LYS D CA 1
ATOM 9005 C C . LYS D 1 295 ? -26.971 -7.278 -13.324 1.00 45.76 295 LYS D C 1
ATOM 9006 O O . LYS D 1 295 ? -25.812 -6.857 -13.292 1.00 47.42 295 LYS D O 1
ATOM 9012 N N . VAL D 1 296 ? -28.028 -6.470 -13.294 1.00 46.86 296 VAL D N 1
ATOM 9013 C CA . VAL D 1 296 ? -27.877 -5.013 -13.205 1.00 45.70 296 VAL D CA 1
ATOM 9014 C C . VAL D 1 296 ? -27.343 -4.594 -11.840 1.00 44.70 296 VAL D C 1
ATOM 9015 O O . VAL D 1 296 ? -26.654 -3.586 -11.731 1.00 46.34 296 VAL D O 1
ATOM 9019 N N . PHE D 1 297 ? -27.655 -5.365 -10.805 1.00 45.07 297 PHE D N 1
ATOM 9020 C CA . PHE D 1 297 ? -27.261 -5.002 -9.447 1.00 46.65 297 PHE D CA 1
ATOM 9021 C C . PHE D 1 297 ? -25.765 -5.136 -9.215 1.00 49.36 297 PHE D C 1
ATOM 9022 O O . PHE D 1 297 ? -25.154 -4.273 -8.576 1.00 48.98 297 PHE D O 1
ATOM 9030 N N . ASP D 1 298 ? -25.178 -6.217 -9.730 1.00 52.06 298 ASP D N 1
ATOM 9031 C CA . ASP D 1 298 ? -23.750 -6.483 -9.513 1.00 53.54 298 ASP D CA 1
ATOM 9032 C C . ASP D 1 298 ? -22.829 -5.769 -10.514 1.00 52.91 298 ASP D C 1
ATOM 9033 O O . ASP D 1 298 ? -21.677 -6.157 -10.690 1.00 55.06 298 ASP D O 1
ATOM 9038 N N . LEU D 1 299 ? -23.342 -4.730 -11.170 1.00 52.71 299 LEU D N 1
ATOM 9039 C CA . LEU D 1 299 ? -22.489 -3.695 -11.748 1.00 52.09 299 LEU D CA 1
ATOM 9040 C C . LEU D 1 299 ? -22.089 -2.766 -10.598 1.00 53.52 299 LEU D C 1
ATOM 9041 O O . LEU D 1 299 ? -20.924 -2.697 -10.219 1.00 54.26 299 LEU D O 1
ATOM 9046 N N . LYS D 1 300 ? -23.082 -2.096 -10.014 1.00 54.42 300 LYS D N 1
ATOM 9047 C CA . LYS D 1 300 ? -22.867 -1.214 -8.878 1.00 54.14 300 LYS D CA 1
ATOM 9048 C C . LYS D 1 300 ? -22.708 -2.035 -7.597 1.00 53.89 300 LYS D C 1
ATOM 9049 O O . LYS D 1 300 ? -21.679 -2.691 -7.392 1.00 54.21 300 LYS D O 1
#

Secondary structure (DSSP, 8-state):
-HHHHTTT----EEEEETBTTTB--TTT-S-HHHHHHHHHHHHHT-EEEEE-SS-HHHHHHHH-HHHHHHHT--S-SEEEGGGTEEE-TT--EEEE----HHHHHHHHHHHHHTT-GGGEEEEETTEEEEETT-TTTTHHHHHHS-PPPEEE-HHHHTT----SEEEE---TTTHHHHHHHHHHHSTTTEEEEE-TTSPEEEEETT--HHHHHHHHHHHTT--GGGEEEEE-SGGGHHHHHS-SEEEE-TT--HHHHHHSSEE-SS-TTTTHHHHHHHHHHTT-/-HHHHHTT----EEEE-TBTTTB--TTT-S-HHHHHHHHHHHHTT-EEEEE-SS-HHHHHHHH-HHHHHHHT--S-SEEETTTTEEE-TT--EEEE----HHHHHHHHHHHHHTT-GGGEEEEETTEEEEETT-TTTTHHHHHHS-PPPEEE-HHHHTT----SEEEE---TTTHHHHHHHHHHHTTTTEEEEEPTTS-EEEEETT--HHHHHHHHHHHHT--GGGEEEEE-SGGGHHHHHH-SEEEE-TT--HHHHHHSSEE-SS-TTTTHHHHHHHHHHTT-/-HHHHHTT----EEEE-SBTTTB--TTT-S-HHHHHHHHHHHHHT-EEEEE-SS-HHHHHHHH-HHHHHHHT--S-SEEEGGGTEEE-TT--EEEE----HHHHHHHHHHHHHTT-GGGEEEEETTEEEEETT-TTTTHHHHHHS-PPPEEE-HHHHTT----SEEEE---TTTHHHHHHHHHHHSTTTEEEEE-TTS-EEEEETT-SHHHHHHHHHHHHT--GGGEEEEE-SGGGHHHHHH-SSEEE-TTS-HHHHHHSSEE-SS-GGGTHHHHHHHHHHTT-/-HHHHHTT----EEEEETBTTTB--TTT-S-HHHHHHHHHHHHTT-EEEEESSS-HHHHHHHH-HHHHHHHT--S-SEEEGGGTEEE-TT--EEEEPPPPHHHHHHHHHHHHHTT-GGGEEEEETTEEEEETT-S-TTHHHHHHS-PPPEEE-HHHHTT----SEEEE---TTTHHHHHHHHHHHHTTTEEEEE-TTS-EEEEETT--HHHHHHHHHHHHT--GGGEEEEE-SGGGHHHHHH-SEEEE-TTS-HHHHHHSSEE-SS-GGGTHHHHHHHHHHTT-

InterPro domains:
  IPR000150 Cof family [TIGR00099] (22-283)
  IPR006379 HAD-superfamily hydrolase, subfamily IIB [TIGR01484] (21-257)
  IPR023214 HAD superfamily [G3DSA:3.40.50.1000] (19-288)
  IPR036412 HAD-like superfamily [SSF56784] (17-289)

Radius of gyration: 33.06 Å; Cα contacts (8 Å, |Δi|>4): 2529; chains: 4; bounding box: 103×75×79 Å

Organism: Plasmodium vivax (strain Salvador I) (NCBI:txid126793)

Solvent-accessible surface area: 45762 Å² total; per-residue (Å²): 152,5,110,133,15,0,127,78,12,84,13,70,0,0,0,0,6,0,42,14,0,0,2,22,54,110,112,85,88,10,11,66,83,0,1,69,9,0,70,72,0,47,124,98,64,25,30,4,0,0,0,4,5,22,6,37,56,2,0,37,31,3,8,28,134,146,35,13,144,79,1,97,9,87,0,62,2,0,0,0,0,0,0,0,3,0,27,10,84,150,33,148,65,32,16,57,44,30,1,19,86,89,2,6,61,62,0,19,72,18,0,62,143,98,119,7,7,54,37,0,0,2,8,91,15,57,42,18,39,0,1,77,82,11,197,82,21,48,19,10,80,142,67,36,16,16,100,148,3,95,76,33,106,48,95,81,4,86,148,101,188,28,3,0,6,0,11,0,2,3,68,117,95,61,12,190,89,19,10,36,52,0,84,134,106,0,80,9,36,8,19,18,36,42,37,183,67,14,10,0,20,0,0,25,11,6,34,21,0,18,14,0,0,38,51,0,23,132,93,64,132,21,55,20,44,29,0,0,0,0,0,11,17,64,23,0,32,38,1,0,34,34,0,9,14,0,0,0,0,29,45,9,58,122,45,0,69,66,80,2,48,11,45,2,78,21,5,17,135,111,3,0,0,12,61,0,0,132,54,1,18,109,69,181,203,6,109,119,11,0,151,79,11,76,2,101,0,0,1,0,6,0,44,15,0,0,2,22,42,95,110,58,79,9,17,65,104,0,0,63,10,0,72,69,0,47,121,112,69,12,32,3,0,0,0,3,8,23,2,27,50,0,0,35,36,1,4,25,117,151,40,14,134,77,2,104,9,101,0,61,2,0,0,0,0,0,0,0,4,0,24,2,91,55,9,8,32,33,16,47,47,28,2,24,85,89,5,3,62,44,0,23,57,18,0,70,132,114,119,10,9,51,36,0,2,1,4,27,15,50,30,14,0,0,0,99,94,11,187,83,20,56,29,12,57,124,74,32,20,15,100,146,8,67,102,11,147,64,89,57,4,95,53,10,150,20,0,0,5,0,8,0,4,4,59,122,103,56,13,197,91,23,10,38,57,0,77,129,102,0,83,8,23,9,18,19,34,47,36,158,72,15,10,0,21,0,0,32,9,4,33,18,2,18,14,0,0,39,51,0,23,128,19,58,138,20,51,18,40,31,0,2,0,0,0,5,12,61,25,0,37,28,0,0,34,36,1,10,12,0,0,0,0,36,39,8,64,115,40,0,65,66,75,1,61,13,62,3,93,20,19,32,155,120,7,0,0,13,61,0,0,134,36,1,22,97,67,153,158,4,98,110,7,2,127,81,14,64,2,97,0,0,0,0,6,0,46,15,0,0,4,21,49,110,107,90,87,9,11,75,84,0,4,66,7,0,73,60,0,43,122,106,66,11,31,3,0,0,0,3,8,22,5,34,53,1,0,38,36,2,6,29,117,144,38,12,132,89,2,102,8,95,0,63,1,0,0,0,0,0,0,0,3,0,26,0,81,51,15,8,27,31,12,45,45,34,1,50,75,95,8,7,56,63,0,18,67,13,0,72,118,96,126,8,10,70,31,0,1,1,5,25,16,54,31,20,1,0,1,72,78,12,193,83,21,35,23,12,77,139,64,36,18,19,94,162,8,63,100,10,99,56,95,68,4,85,75,8,163,20,0,0,6,0,12,0,2,4,66,116,111,50,12,189,93,23,10,30,48,0,89,131,86,0,67,9,28,8,20,19,30,42,48,190,77,11,10,0,17,0,0,44,32,20,32,19,1,38,39,0,0,51,94,1,18,164,13,55,136,25,61,38,52,32,0,1,0,1,0,9,17,64,21,0,39,35,0,0,34,30,2,17,17,0,0,0,0,32,48,10,77,122,45,0,60,68,77,2,64,11,48,3,77,27,16,14,137,106,4,0,1,15,53,2,2,120,54,0,15,112,65,163,150,3,109,140,10,1,168,60,15,67,2,66,0,0,0,2,5,0,42,16,0,0,5,25,46,99,119,92,70,9,9,75,84,0,6,65,9,0,69,66,0,47,118,119,63,16,31,3,0,0,0,5,6,21,3,23,53,0,0,38,35,1,5,18,124,143,42,6,146,101,1,104,9,99,0,62,2,0,0,0,0,0,0,0,4,0,24,8,84,144,22,153,64,30,12,63,44,34,1,53,83,96,5,5,59,65,0,21,70,13,0,73,127,101,113,7,8,57,31,0,3,2,6,84,16,55,41,15,36,0,2,79,92,11,175,82,24,33,32,13,54,130,74,40,21,14,95,155,9,92,98,21,90,57,85,66,7,94,129,95,163,32,2,0,6,0,13,0,3,4,65,113,106,58,11,189,97,23,10,38,48,0,74,135,92,0,66,8,34,8,18,21,29,40,27,138,99,12,13,0,14,0,0,44,24,21,30,21,1,29,42,0,0,43,100,0,8,170,92,60,138,22,56,54,62,22,0,1,0,2,0,6,8,59,22,0,35,31,0,0,32,36,0,29,4,0,0,0,0,33,29,10,51,120,42,0,64,70,75,0,53,8,44,3,91,20,8,15,138,118,2,0,1,11,59,1,2,128,53,2,21,115,76,142

Sequence (1136 aa):
KVEEALKGADIKLLLIDFDGTLFVDKDIKVPSENIDAIKEAIEKGYMVSICTGRSKVGILSAFGEENLKKMNFYGMPGVYINGTIVYDQIGYTLLDETIETDVYAELISYLVEKNLVNQTIFHRGESNYVTEDNKYADFLQKMYSENRSIIIRHNEMLKYRTMNKLMIVLDPSESKTVIGNLKQKFKNKLTIFTTYNGHAEVTKLGHDKYTGINYLLKHYNISNDQVLVVGDAENDIAMLSNFKYSFAVANATDSAKSHAKCVLPVSHREGAVAYLLKKVFDLKKVEEALKGADIKLLLIDFDGTLFVDKDIKVPSENIDAIKEAIEKGYMVSICTGRSKVGILSAFGEENLKKMNFYGMPGVYINGTIVYDQIGYTLLDETIETDVYAELISYLVEKNLVNQTIFHRGESNYVTEDNKYADFLQKMYSENRSIIIRHNEMLKYRTMNKLMIVLDPSESKTVIGNLKQKFKNKLTIFTTYNGHAEVTKLGHDKYTGINYLLKHYNISNDQVLVVGDAENDIAMLSNFKYSFAVANATDSAKSHAKCVLPVSHREGAVAYLLKKVFDLKKVEEALKGADIKLLLIDFDGTLFVDKDIKVPSENIDAIKEAIEKGYMVSICTGRSKVGILSAFGEENLKKMNFYGMPGVYINGTIVYDQIGYTLLDETIETDVYAELISYLVEKNLVNQTIFHRGESNYVTEDNKYADFLQKMYSENRSIIIRHNEMMLKYRTMNKLMIVLDPSESKTVIGNLKQKFKNKLTIFTTYNGHAEVTKLGHDKYTGINYLLKHYNISNDQVLVVGDAENDIAMLSNFKYSFAVANATDSAKSHAKCVLPVSHREGAVAYLLKKVFDLKKVEEALKGADIKLLLIDFDGTLFVDKDIKVPSENIDAIKEAIEKGYMVSICTGRSKVGILSAFGEENLKKMNFYGMPGVYINGTIVYDQIGYTLLDETIETDVYAELISYLVEKNLVNQTIFHRGESNYVTEDNKYADFLQKMYSENRSIIIRHNEMMLKYRTMNKLMIVLDPSESKTVIGNLKQKFKNKLTIFTTYNGHAEVTKLGHDKYTGINYLLKHYNISNDQVLVVGDAENDIAMLSNFKYSFAVANATDSAKSHAKCVLPVSHREGAVAYLLKKVFDLK

CATH classification: 3.40.50.1000 (+1 more: 3.30.1240.10)

Nearest PDB structures (foldseek):
  2b30-assembly2_D  TM=1.002E+00  e=8.012E-58  Plasmodium vivax
  4zex-assembly1_A  TM=9.411E-01  e=3.926E-25  Plasmodium falciparum 3D7
  4zex-assembly2_B  TM=8.818E-01  e=1.851E-24  Plasmodium falciparum 3D7
  1nf2-assembly1_A  TM=8.380E-01  e=2.082E-19  Thermotoga maritima
  3niw-assembly1_A  TM=8.392E-01  e=8.715E-19  Bacteroides thetaiotaomicron

B-factor: mean 39.9, std 7.76, range [17.55, 75.18]

Foldseek 3Di:
DQLVLCVPFQAQEEEEEQDQAQQDKQPCGGPPLLLVLLLVCVVVRHHYEYAYLAAQQLNDQSCDPVSCVSSVHRRAQYQYNFQQFGAHNVGDTLHHDKADLVLVVVVVVVCVVVVQQLQKWFAAHNAIAHEPNRPCQCPSCRIPSGDTHHYDHPVVVVVDRIGQKIWRDDDLVCLVPVVVVVCVVQPVRWDWFADPSSITITGGPPGGSVVSVVSRCVVVVPDLSRYAYEEAEDRCLVVQQPHSNYEYEPNHDPSSCVSHPYYDPHTNVSPRSSVSSVSVVVVD/DLLVLCPPFQAAEEEEEQDFAQQDWLPCGGPPLLLVLLLVCVVVRHHYEYFYLAAQQLNDQSCDPVSCVSSVHRRAAYQYNQLQWGAHNVGDTLHHDKADLVLVLVVVVVCVVVVQQLQKWFAAHNAIEHEPNNPCQCPSCNIPSHDGHHYYHPVVVSVDRIGAKIKGDDDLVCLVVVQVVVCVVQPQRWDWFADPSRIIIIGGPPGGRLNSVVSRCVVVVPDLSHYAYEEAEDSCLVVQQRHSNYEYEPNHDPSSCVSHNYYDPHTSVRPSNSVSSVSNVVSD/DLLVLCPPFQAQEEEFEADFAQQDKLPCGGPVLLLVLLLVCVVVRHHYEYQYLAAQQLVCLSCDPVSCVSSVHRRAQYQYNFLQWGAHNVGDTLHHDKADLVVVLVVVVVCVVVVFLLQKWFAAHRAIEHEQNRPCQCPSCNIVSHDGHHYYHPVVVVVDRIGQKMKTDDDLVCLVPVLVVVCVVCPQAWDWFADPSRIIITGGPPGGSVNSVVSNCVVVVPDLSRYAYEDAEDRCQVVQQRHSNYEYEQNHDPSSCVRHNYYDPHTSSRVRSSVSSVSNVVVD/DLLVLCPPFQAQEEEFEQPFAQQDWPPCQGPVLLLVLLLVCVVVRHHYEYFYLAAQQLVCLSCDPVSCVSSVDRRAQYQYNFQQFGAHNVGDTLHHDKADLVLVVVVVVVCVVVVQLLQKWFAAHNAIEHEPNRPCQCVSCNIRSHDGHHYYHPVVVVVDRIGQKMKGDDDPVGLVPVLVVSCVVQPQAWDWDQDPSSIIITGGPPGGSVNNVVSNCVVVVNDLSNYAEEDAEDRCLVVQQPGSNHEYAQNHDPSSCVRHNYYDPHTNVRPNSSVSSVSVVVVD